Protein AF-0000000087408506 (afdb_homodimer)

Radius of gyration: 33.28 Å; Cα contacts (8 Å, |Δi|>4): 2481; chains: 2; bounding box: 76×98×72 Å

Organism: NCBI:txid2598455

Foldseek 3Di:
DDPVQPDQWDAQVCLQVAAEEEAAQALLLLLLLLCCCVRHVYFQQRYEYEAQAQDGHAQQDWDDAQQAFTDHFDFAWDFDQLPLVLVSQQVFAAPVDNVHTLNRQQVVVCVVQFAFFLAAEFAFAQRGDDLQAQADDPQQVVLLVVLLPDDLQVQFQPFQLNRGDPVNCVTSNNLLVCFVQVDDRQFGSSQVSLCCQQCLLCLLRSSQPGRITHGQARCCNSPVVRSVVVSVVRNHHYHYSKHFQEWDWDDDPQFIETAWTAMDGPDGDIDGHDLLYAYEYAADGQQFPKFKAKQPFFTDRDLDCGRRNNHLVNVCVVPVLQAASCLQNVCLLQAKWKKKKWKFFACVVVVVVCVSRVDHFQHRAWHFHSNWPQRKIKHGHDPPNDPNDDPRMGMIMMIGSQQQQATPPHRGRNNGDHQNSVVCSVCRNSVNNVCSVVRVVGTSMMMMMIGRRNRSLRRRRHPSNAHAQDHPRYQRYGYFAQRHDDPSDHGPHSSRRSQSSVQRSCVNSVRVGHRDHRDRCVVPLVSVLSSVCRNDPPVCNVVVVCVVCVVVVD/DDPVQPDQWDAQVCLQVAAEEEAAQALLLLLLLLCCCVRHVYFQQRYEYEHQAQDGHAQQDWDDAQQAFTDHFDFAWDFDQLPLVLVSQQVFAWPVDNVHTLNRQQVVVCVVQFAFFLAAEFAFAQRGDDLQAQADDPQQVVLLVVLLPDDLQVQFQPFQLNRGDPVNCVTSNNLLVCFVQVDDRQFGSSQVSLCCQQCLLCLLRSSGPGRITHGQARCCNSPVVRSVVVSVVSNHHYHYSKHFQEWDWDDDPQFIETAWTAMDGPDGDIDGHDLLYAYEYAADGQFFPKFKAKQPFFTDRDLDCGRRNNHLVNVCVVPVLQAASCLQNVCLLQAKWKKKKWKFFACVVVVVVCVSRVDDQQHRAKHFHSNWPQRKIKHGHDPPNDPNADPRMGMIMMIGSQQQQATPPHRGRNNGDHQNSVVCSVCRNSVNNVCSVVRVVGTSMMMMMIGRRNRSLRRRRHPSNAHAQDHPRYQRYGYFAQRHDDPSDHGPHSSRRSQSSVQRSCVNSVRVGHGDHRDRCVVPLVSVLSSVCRNDPPVCNVVVVCVVCVVVVD

Sequence (1108 aa):
MLNYKRTTLRKVPDIKKRNAYMVGGGIASLAAAVFLIRDAKMPGENIYIFEKTPVNGGCLDGSGDPENGYLLRGGRMFEEHYEATWDLLGSIPSLDDSDKTILDEVVEFNEEYVGSSKCRLVGTPGKKVDFTKYGLTIRHLNELNELLLTPEDQLGGITIEQWFSPSFFKTNFWYFWATMFAFQPWHSVMEMRRYMLRFMHLVPGMNKIEGVLRTPYNQYDSMILPIQKWLQDRGVNFIMGTKVVDVEIEEIDGKKYVTKLHTTGQKEGIIEVKPKDLVFITIGSMVENSTYGDFEHPPVLNRGEGDIWRLWRNLVKKDPSLGNPDVFASEIDKTKWESFTITFRGEEFLKMLEEFTGNKTGTGGLVTFKDSSWLMSIVAFRQPHFRNQPDDVTVIWGYGLFVDKKGDYIKKPMSQCTGKEIFLELLYHLGWLDKKDELLGTVINVRTAMMPYITSQFMPRHPGDRPPVIPENYGNLALLGQFVEVPGECVFTVEYSVKSAMMGVYGLLDLSREPPEAYKPYKRIDVLIKAVETLVDDEEKGMLKRSLNLFLFGMLNYKRTTLRKVPDIKKRNAYMVGGGIASLAAAVFLIRDAKMPGENIYIFEKTPVNGGCLDGSGDPENGYLLRGGRMFEEHYEATWDLLGSIPSLDDSDKTILDEVVEFNEEYVGSSKCRLVGTPGKKVDFTKYGLTIRHLNELNELLLTPEDQLGGITIEQWFSPSFFKTNFWYFWATMFAFQPWHSVMEMRRYMLRFMHLVPGMNKIEGVLRTPYNQYDSMILPIQKWLQDRGVNFIMGTKVVDVEIEEIDGKKYVTKLHTTGQKEGIIEVKPKDLVFITIGSMVENSTYGDFEHPPVLNRGEGDIWRLWRNLVKKDPSLGNPDVFASEIDKTKWESFTITFRGEEFLKMLEEFTGNKTGTGGLVTFKDSSWLMSIVAFRQPHFRNQPDDVTVIWGYGLFVDKKGDYIKKPMSQCTGKEIFLELLYHLGWLDKKDELLGTVINVRTAMMPYITSQFMPRHPGDRPPVIPENYGNLALLGQFVEVPGECVFTVEYSVKSAMMGVYGLLDLSREPPEAYKPYKRIDVLIKAVETLVDDEEKGMLKRSLNLFLFG

Secondary structure (DSSP, 8-state):
--GGG-PPPPP-TTGGG--EEEE--BHHHHHHHHHHHHTT---GGGEEEEESSSS-BTT---EEETTTEEE-S----B-TT-HHHHHHHTTSB-SS-TTSBHHHHHHHHHHHS----S--EEETTTEE---S-----HHHHHHHHHHHHS-GGG-TT-BHHHHS-GGGGGSHHHHHHHHHH---TTSBHHHHHHHHHHTGGGGGGGGGTTT-B--SS-HIIIIIHHHHHHHHTTT-EEEETEEEEEEEEEEETTEEEEEEEEEEESS-EEEE--TTSEEEEE---TTTT-EEE-SS-PPP---S--HHHHHHHHHHHH-GGG--THHHHS-HHHH-EEEEEEEEESSHHHHHHHHHH---TTTS--EEETT-TT-EEEE-PPSP-STT--TTEEEEEEEES-TTSBPSSS-SBGGG--HHHHHHHHHHHHT-GGGHHHHHHHEEEEEEEEETTTTGGGS---TTSSPBSS-TTBSSEEEESTTSB-TT--TTSHHHHHHHHHHHHHHHHT-S-PPPPPP-GGGBHHHHHHHHHHHS-HHHHHHHHHHHHHHHH-/--GGG-PPPPP-TTGGG--EEEES-BHHHHHHHHHHHHTT---GGGEEEEESSSS-BTT---EEETTTEEE-S----B-TT-HHHHHHHTTSB-SS-TTSBHHHHHHHHHHHS----S--EEETTTEE---S-----HHHHHHHHHHHHS-GGG-TT-BHHHHS-GGGGGSHHHHHHHHHH---TTSBHHHHHHHHHHTGGGGGGGGGTTT-B--SS-HIIIIIHHHHHHHHTTT-EEEETEEEEEEEEEEETTEEEEEEEEEEESS-EEEE--TTSEEEEE---TTTT-EEE-SS-PPP---S--HHHHHHHHHHHH-GGG--THHHHS-HHHH-EEEEEEEEESSHHHHHHHHHH---TTTS--EEETT-TT-EEEE-PPSP-STT--TTEEEEEEEES-TTSBPSSS-SBGGG--HHHHHHHHHHHHT-GGGHHHHHHHEEEEEEEEETTTTGGGS---TTSSPBSS-TTBSSEEEESTTSB-TT--SSSHHHHHHHHHHHHHHHHT-S-PPPPPP-GGGBHHHHHHHHHHHS-HHHHHHHHHHHHHHHH-

pLDDT: mean 94.66, std 8.77, range [33.94, 98.94]

Structure (mmCIF, N/CA/C/O backbone):
data_AF-0000000087408506-model_v1
#
loop_
_entity.id
_entity.type
_entity.pdbx_description
1 polymer 'Oleate hydratase'
#
loop_
_atom_site.group_PDB
_atom_site.id
_atom_site.type_symbol
_atom_site.label_atom_id
_atom_site.label_alt_id
_atom_site.label_comp_id
_atom_site.label_asym_id
_atom_site.label_entity_id
_atom_site.label_seq_id
_atom_site.pdbx_PDB_ins_code
_atom_site.Cartn_x
_atom_site.Cartn_y
_atom_site.Cartn_z
_atom_site.occupancy
_atom_site.B_iso_or_equiv
_atom_site.auth_seq_id
_atom_site.auth_comp_id
_atom_site.auth_asym_id
_atom_site.auth_atom_id
_atom_site.pdbx_PDB_model_num
ATOM 1 N N . MET A 1 1 ? -1.875 1.955 -0.882 1 79.44 1 MET A N 1
ATOM 2 C CA . MET A 1 1 ? -2.928 1.3 -1.654 1 79.44 1 MET A CA 1
ATOM 3 C C . MET A 1 1 ? -2.387 0.07 -2.377 1 79.44 1 MET A C 1
ATOM 5 O O . MET A 1 1 ? -1.296 0.11 -2.947 1 79.44 1 MET A O 1
ATOM 9 N N . LEU A 1 2 ? -3.201 -0.924 -2.314 1 89.38 2 LEU A N 1
ATOM 10 C CA . LEU A 1 2 ? -2.83 -2.15 -3.014 1 89.38 2 LEU A CA 1
ATOM 11 C C . LEU A 1 2 ? -2.812 -1.931 -4.523 1 89.38 2 LEU A C 1
ATOM 13 O O . LEU A 1 2 ? -3.688 -1.254 -5.066 1 89.38 2 LEU A O 1
ATOM 17 N N . ASN A 1 3 ? -1.811 -2.492 -5.145 1 93.19 3 ASN A N 1
ATOM 18 C CA . ASN A 1 3 ? -1.765 -2.406 -6.602 1 93.19 3 ASN A CA 1
ATOM 19 C C . ASN A 1 3 ? -2.984 -3.062 -7.238 1 93.19 3 ASN A C 1
ATOM 21 O O . ASN A 1 3 ? -3.459 -2.617 -8.289 1 93.19 3 ASN A O 1
ATOM 25 N N . TYR A 1 4 ? -3.555 -4.066 -6.574 1 95.94 4 TYR A N 1
ATOM 26 C CA . TYR A 1 4 ? -4.734 -4.758 -7.086 1 95.94 4 TYR A CA 1
ATOM 27 C C . TYR A 1 4 ? -5.918 -3.807 -7.195 1 95.94 4 TYR A C 1
ATOM 29 O O . TYR A 1 4 ? -6.82 -4.02 -8.008 1 95.94 4 TYR A O 1
ATOM 37 N N . LYS A 1 5 ? -5.906 -2.752 -6.438 1 92.56 5 LYS A N 1
ATOM 38 C CA . LYS A 1 5 ? -7.016 -1.8 -6.402 1 92.56 5 LYS A CA 1
ATOM 39 C C . LYS A 1 5 ? -6.773 -0.644 -7.371 1 92.56 5 LYS A C 1
ATOM 41 O O . LYS A 1 5 ? -7.609 0.253 -7.496 1 92.56 5 LYS A O 1
ATOM 46 N N . ARG A 1 6 ? -5.668 -0.645 -8.039 1 91.56 6 ARG A N 1
ATOM 47 C CA . ARG A 1 6 ? -5.328 0.457 -8.938 1 91.56 6 ARG A CA 1
ATOM 48 C C . ARG A 1 6 ? -5.816 0.181 -10.352 1 91.56 6 ARG A C 1
ATOM 50 O O . ARG A 1 6 ? -5.043 0.272 -11.312 1 91.56 6 ARG A O 1
ATOM 57 N N . THR A 1 7 ? -7.086 -0.106 -10.516 1 93.81 7 THR A N 1
ATOM 58 C CA . THR A 1 7 ? -7.727 -0.333 -11.805 1 93.81 7 THR A CA 1
ATOM 59 C C . THR A 1 7 ? -7.984 0.99 -12.523 1 93.81 7 THR A C 1
ATOM 61 O O . THR A 1 7 ? -7.914 2.057 -11.914 1 93.81 7 THR A O 1
ATOM 64 N N . THR A 1 8 ? -8.164 0.909 -13.773 1 92.62 8 THR A N 1
ATOM 65 C CA . THR A 1 8 ? -8.523 2.084 -14.562 1 92.62 8 THR A CA 1
ATOM 66 C C . THR A 1 8 ? -9.836 2.684 -14.078 1 92.62 8 THR A C 1
ATOM 68 O O . THR A 1 8 ? -10.805 1.959 -13.836 1 92.62 8 THR A O 1
ATOM 71 N N . LEU A 1 9 ? -9.805 3.967 -13.859 1 92.69 9 LEU A N 1
ATOM 72 C CA . LEU A 1 9 ? -10.992 4.652 -13.367 1 92.69 9 LEU A CA 1
ATOM 73 C C . LEU A 1 9 ? -12.07 4.703 -14.445 1 92.69 9 LEU A C 1
ATOM 75 O O . LEU A 1 9 ? -11.766 4.867 -15.633 1 92.69 9 LEU A O 1
ATOM 79 N N . ARG A 1 10 ? -13.258 4.582 -14.039 1 92.38 10 ARG A N 1
ATOM 80 C CA . ARG A 1 10 ? -14.398 4.645 -14.953 1 92.38 10 ARG A CA 1
ATOM 81 C C . ARG A 1 10 ? -14.453 5.992 -15.664 1 92.38 10 ARG A C 1
ATOM 83 O O . ARG A 1 10 ? -14.25 7.035 -15.039 1 92.38 10 ARG A O 1
ATOM 90 N N . LYS A 1 11 ? -14.742 5.934 -16.984 1 92.06 11 LYS A N 1
ATOM 91 C CA . LYS A 1 11 ? -14.961 7.168 -17.719 1 92.06 11 LYS A CA 1
ATOM 92 C C . LYS A 1 11 ? -16.344 7.746 -17.438 1 92.06 11 LYS A C 1
ATOM 94 O O . LYS A 1 11 ? -17.328 7.008 -17.406 1 92.06 11 LYS A O 1
ATOM 99 N N . VAL A 1 12 ? -16.328 9.039 -17.172 1 94.44 12 VAL A N 1
ATOM 100 C CA . VAL A 1 12 ? -17.594 9.734 -17 1 94.44 12 VAL A CA 1
ATOM 101 C C . VAL A 1 12 ? -18.031 10.367 -18.328 1 94.44 12 VAL A C 1
ATOM 103 O O . VAL A 1 12 ? -17.484 11.391 -18.75 1 94.44 12 VAL A O 1
ATOM 106 N N . PRO A 1 13 ? -18.938 9.734 -19.078 1 92 13 PRO A N 1
ATOM 107 C CA . PRO A 1 13 ? -19.25 10.117 -20.453 1 92 13 PRO A CA 1
ATOM 108 C C . PRO A 1 13 ? -19.578 11.602 -20.594 1 92 13 PRO A C 1
ATOM 110 O O . PRO A 1 13 ? -19.203 12.227 -21.594 1 92 13 PRO A O 1
ATOM 113 N N . ASP A 1 14 ? -20.297 12.266 -19.75 1 95.25 14 ASP A N 1
ATOM 114 C CA . ASP A 1 14 ? -20.719 13.648 -19.938 1 95.25 14 ASP A CA 1
ATOM 115 C C . ASP A 1 14 ? -19.875 14.602 -19.078 1 95.25 14 ASP A C 1
ATOM 117 O O . ASP A 1 14 ? -20.344 15.68 -18.719 1 95.25 14 ASP A O 1
ATOM 121 N N . ILE A 1 15 ? -18.625 14.211 -18.812 1 97.56 15 ILE A N 1
ATOM 122 C CA . ILE A 1 15 ? -17.781 14.977 -17.906 1 97.56 15 ILE A CA 1
ATOM 123 C C . ILE A 1 15 ? -17.438 16.328 -18.531 1 97.56 15 ILE A C 1
ATOM 125 O O . ILE A 1 15 ? -17.312 17.328 -17.828 1 97.56 15 ILE A O 1
ATOM 129 N N . LYS A 1 16 ? -17.328 16.359 -19.828 1 97.19 16 LYS A N 1
ATOM 130 C CA . LYS A 1 16 ? -16.922 17.578 -20.531 1 97.19 16 LYS A CA 1
ATOM 131 C C . LYS A 1 16 ? -18.031 18.609 -20.516 1 97.19 16 LYS A C 1
ATOM 133 O O . LYS A 1 16 ? -17.781 19.797 -20.781 1 97.19 16 LYS A O 1
ATOM 138 N N . LYS A 1 17 ? -19.219 18.172 -20.203 1 97.25 17 LYS A N 1
ATOM 139 C CA . LYS A 1 17 ? -20.375 19.078 -20.203 1 97.25 17 LYS A CA 1
ATOM 140 C C . LYS A 1 17 ? -20.703 19.547 -18.781 1 97.25 17 LYS A C 1
ATOM 142 O O . LYS A 1 17 ? -21.547 20.422 -18.594 1 97.25 17 LYS A O 1
ATOM 147 N N . ARG A 1 18 ? -20.016 19.031 -17.812 1 98 18 ARG A N 1
ATOM 148 C CA . ARG A 1 18 ? -20.266 19.375 -16.406 1 98 18 ARG A CA 1
ATOM 149 C C . ARG A 1 18 ? -19.344 20.484 -15.938 1 98 18 ARG A C 1
ATOM 151 O O . ARG A 1 18 ? -18.25 20.656 -16.469 1 98 18 ARG A O 1
ATOM 158 N N . ASN A 1 19 ? -19.844 21.266 -15.031 1 98.69 19 ASN A N 1
ATOM 159 C CA . ASN A 1 19 ? -19.016 22.234 -14.32 1 98.69 19 ASN A CA 1
ATOM 160 C C . ASN A 1 19 ? -18.828 21.828 -12.859 1 98.69 19 ASN A C 1
ATOM 162 O O . ASN A 1 19 ? -19.609 21.078 -12.305 1 98.69 19 ASN A O 1
ATOM 166 N N . ALA A 1 20 ? -17.734 22.25 -12.344 1 98.88 20 ALA A N 1
ATOM 167 C CA . ALA A 1 20 ? -17.469 22.062 -10.914 1 98.88 20 ALA A CA 1
ATOM 168 C C . ALA A 1 20 ? -17.219 23.406 -10.234 1 98.88 20 ALA A C 1
ATOM 170 O O . ALA A 1 20 ? -16.453 24.234 -10.742 1 98.88 20 ALA A O 1
ATOM 171 N N . TYR A 1 21 ? -17.938 23.672 -9.219 1 98.88 21 TYR A N 1
ATOM 172 C CA . TYR A 1 21 ? -17.812 24.891 -8.422 1 98.88 21 TYR A CA 1
ATOM 173 C C . TYR A 1 21 ? -17.281 24.578 -7.027 1 98.88 21 TYR A C 1
ATOM 175 O O . TYR A 1 21 ? -17.875 23.797 -6.289 1 98.88 21 TYR A O 1
ATOM 183 N N . MET A 1 22 ? -16.188 25.203 -6.66 1 98.69 22 MET A N 1
ATOM 184 C CA . MET A 1 22 ? -15.562 24.953 -5.367 1 98.69 22 MET A CA 1
ATOM 185 C C . MET A 1 22 ? -15.57 26.203 -4.508 1 98.69 22 MET A C 1
ATOM 187 O O . MET A 1 22 ? -15.094 27.266 -4.938 1 98.69 22 MET A O 1
ATOM 191 N N . VAL A 1 23 ? -16.062 26.047 -3.346 1 98.38 23 VAL A N 1
ATOM 192 C CA . VAL A 1 23 ? -16.109 27.156 -2.398 1 98.38 23 VAL A CA 1
ATOM 193 C C . VAL A 1 23 ? -14.945 27.078 -1.424 1 98.38 23 VAL A C 1
ATOM 195 O O . VAL A 1 23 ? -14.883 26.156 -0.594 1 98.38 23 VAL A O 1
ATOM 198 N N . GLY A 1 24 ? -14.07 28.062 -1.426 1 97.38 24 GLY A N 1
ATOM 199 C CA . GLY A 1 24 ? -12.828 28.047 -0.677 1 97.38 24 GLY A CA 1
ATOM 200 C C . GLY A 1 24 ? -11.633 27.625 -1.511 1 97.38 24 GLY A C 1
ATOM 201 O O . GLY A 1 24 ? -11.711 26.641 -2.254 1 97.38 24 GLY A O 1
ATOM 202 N N . GLY A 1 25 ? -10.602 28.359 -1.438 1 97.25 25 GLY A N 1
ATOM 203 C CA . GLY A 1 25 ? -9.414 28.062 -2.227 1 97.25 25 GLY A CA 1
ATOM 204 C C . GLY A 1 25 ? -8.328 27.359 -1.436 1 97.25 25 GLY A C 1
ATOM 205 O O . GLY A 1 25 ? -7.141 27.531 -1.705 1 97.25 25 GLY A O 1
ATOM 206 N N . GLY A 1 26 ? -8.688 26.578 -0.394 1 97.31 26 GLY A N 1
ATOM 207 C CA . GLY A 1 26 ? -7.73 25.828 0.4 1 97.31 26 GLY A CA 1
ATOM 208 C C . GLY A 1 26 ? -7.273 24.547 -0.272 1 97.31 26 GLY A C 1
ATOM 209 O O . GLY A 1 26 ? -7.664 24.266 -1.407 1 97.31 26 GLY A O 1
ATOM 210 N N . ILE A 1 27 ? -6.496 23.75 0.41 1 98.12 27 ILE A N 1
ATOM 211 C CA . ILE A 1 27 ? -5.848 22.578 -0.154 1 98.12 27 ILE A CA 1
ATOM 212 C C . ILE A 1 27 ? -6.902 21.531 -0.533 1 98.12 27 ILE A C 1
ATOM 214 O O . ILE A 1 27 ? -6.738 20.797 -1.508 1 98.12 27 ILE A O 1
ATOM 218 N N . ALA A 1 28 ? -8.008 21.484 0.188 1 98.5 28 ALA A N 1
ATOM 219 C CA . ALA A 1 28 ? -9.062 20.531 -0.138 1 98.5 28 ALA A CA 1
ATOM 220 C C . ALA A 1 28 ? -9.625 20.797 -1.53 1 98.5 28 ALA A C 1
ATOM 222 O O . ALA A 1 28 ? -9.75 19.875 -2.342 1 98.5 28 ALA A O 1
ATOM 223 N N . SER A 1 29 ? -9.953 22.031 -1.813 1 98.69 29 SER A N 1
ATOM 224 C CA . SER A 1 29 ? -10.492 22.406 -3.117 1 98.69 29 SER A CA 1
ATOM 225 C C . SER A 1 29 ? -9.453 22.219 -4.219 1 98.69 29 SER A C 1
ATOM 227 O O . SER A 1 29 ? -9.773 21.734 -5.305 1 98.69 29 SER A O 1
ATOM 229 N N . LEU A 1 30 ? -8.266 22.656 -3.906 1 98.81 30 LEU A N 1
ATOM 230 C CA . LEU A 1 30 ? -7.203 22.5 -4.898 1 98.81 30 LEU A CA 1
ATOM 231 C C . LEU A 1 30 ? -7 21.031 -5.242 1 98.81 30 LEU A C 1
ATOM 233 O O . LEU A 1 30 ? -6.84 20.672 -6.414 1 98.81 30 LEU A O 1
ATOM 237 N N . ALA A 1 31 ? -6.973 20.219 -4.234 1 98.88 31 ALA A N 1
ATOM 238 C CA . ALA A 1 31 ? -6.84 18.781 -4.449 1 98.88 31 ALA A CA 1
ATOM 239 C C . ALA A 1 31 ? -8.008 18.25 -5.27 1 98.88 31 ALA A C 1
ATOM 241 O O . ALA A 1 31 ? -7.809 17.453 -6.199 1 98.88 31 ALA A O 1
ATOM 242 N N . ALA A 1 32 ? -9.219 18.641 -4.918 1 98.88 32 ALA A N 1
ATOM 243 C CA . ALA A 1 32 ? -10.398 18.188 -5.66 1 98.88 32 ALA A CA 1
ATOM 244 C C . ALA A 1 32 ? -10.281 18.547 -7.141 1 98.88 32 ALA A C 1
ATOM 246 O O . ALA A 1 32 ? -10.609 17.734 -8.008 1 98.88 32 ALA A O 1
ATOM 247 N N . ALA A 1 33 ? -9.844 19.75 -7.402 1 98.94 33 ALA A N 1
ATOM 248 C CA . ALA A 1 33 ? -9.656 20.188 -8.789 1 98.94 33 ALA A CA 1
ATOM 249 C C . ALA A 1 33 ? -8.656 19.297 -9.516 1 98.94 33 ALA A C 1
ATOM 251 O O . ALA A 1 33 ? -8.883 18.906 -10.664 1 98.94 33 ALA A O 1
ATOM 252 N N . VAL A 1 34 ? -7.574 19 -8.828 1 98.88 34 VAL A N 1
ATOM 253 C CA . VAL A 1 34 ? -6.566 18.125 -9.422 1 98.88 34 VAL A CA 1
ATOM 254 C C . VAL A 1 34 ? -7.18 16.766 -9.727 1 98.88 34 VAL A C 1
ATOM 256 O O . VAL A 1 34 ? -6.988 16.219 -10.82 1 98.88 34 VAL A O 1
ATOM 259 N N . PHE A 1 35 ? -7.918 16.172 -8.812 1 98.75 35 PHE A N 1
ATOM 260 C CA . PHE A 1 35 ? -8.508 14.852 -9 1 98.75 35 PHE A CA 1
ATOM 261 C C . PHE A 1 35 ? -9.539 14.875 -10.125 1 98.75 35 PHE A C 1
ATOM 263 O O . PHE A 1 35 ? -9.688 13.898 -10.859 1 98.75 35 PHE A O 1
ATOM 270 N N . LEU A 1 36 ? -10.312 15.961 -10.242 1 98.81 36 LEU A N 1
ATOM 271 C CA . LEU A 1 36 ? -11.289 16.094 -11.312 1 98.81 36 LEU A CA 1
ATOM 272 C C . LEU A 1 36 ? -10.609 16.062 -12.68 1 98.81 36 LEU A C 1
ATOM 274 O O . LEU A 1 36 ? -11.102 15.422 -13.609 1 98.81 36 LEU A O 1
ATOM 278 N N . ILE A 1 37 ? -9.523 16.781 -12.781 1 98.75 37 ILE A N 1
ATOM 279 C CA . ILE A 1 37 ? -8.805 16.859 -14.047 1 98.75 37 ILE A CA 1
ATOM 280 C C . ILE A 1 37 ? -8.055 15.547 -14.297 1 98.75 37 ILE A C 1
ATOM 282 O O . ILE A 1 37 ? -8.211 14.938 -15.352 1 98.75 37 ILE A O 1
ATOM 286 N N . ARG A 1 38 ? -7.266 15.094 -13.305 1 97.75 38 ARG A N 1
ATOM 287 C CA . ARG A 1 38 ? -6.359 13.953 -13.445 1 97.75 38 ARG A CA 1
ATOM 288 C C . ARG A 1 38 ? -7.141 12.648 -13.57 1 97.75 38 ARG A C 1
ATOM 290 O O . ARG A 1 38 ? -6.801 11.789 -14.391 1 97.75 38 ARG A O 1
ATOM 297 N N . ASP A 1 39 ? -8.125 12.5 -12.742 1 97 39 ASP A N 1
ATOM 298 C CA . ASP A 1 39 ? -8.781 11.203 -12.602 1 97 39 ASP A CA 1
ATOM 299 C C . ASP A 1 39 ? -10.094 11.164 -13.383 1 97 39 ASP A C 1
ATOM 301 O O . ASP A 1 39 ? -10.406 10.164 -14.031 1 97 39 ASP A O 1
ATOM 305 N N . ALA A 1 40 ? -10.875 12.203 -13.375 1 97.75 40 ALA A N 1
ATOM 306 C CA . ALA A 1 40 ? -12.18 12.211 -14.031 1 97.75 40 ALA A CA 1
ATOM 307 C C . ALA A 1 40 ? -12.078 12.812 -15.43 1 97.75 40 ALA A C 1
ATOM 309 O O . ALA A 1 40 ? -13.039 12.766 -16.203 1 97.75 40 ALA A O 1
ATOM 310 N N . LYS A 1 41 ? -10.945 13.453 -15.766 1 97.38 41 LYS A N 1
ATOM 311 C CA . LYS A 1 41 ? -10.672 14.023 -17.078 1 97.38 41 LYS A CA 1
ATOM 312 C C . LYS A 1 41 ? -11.594 15.203 -17.375 1 97.38 41 LYS A C 1
ATOM 314 O O . LYS A 1 41 ? -12.008 15.414 -18.516 1 97.38 41 LYS A O 1
ATOM 319 N N . MET A 1 42 ? -11.945 15.883 -16.312 1 98.56 42 MET A N 1
ATOM 320 C CA . MET A 1 42 ? -12.695 17.109 -16.516 1 98.56 42 MET A CA 1
ATOM 321 C C . MET A 1 42 ? -11.805 18.219 -17.078 1 98.56 42 MET A C 1
ATOM 323 O O . MET A 1 42 ? -10.68 18.406 -16.625 1 98.56 42 MET A O 1
ATOM 327 N N . PRO A 1 43 ? -12.305 18.938 -18.078 1 98.44 43 PRO A N 1
ATOM 328 C CA . PRO A 1 43 ? -11.508 20.078 -18.547 1 98.44 43 PRO A CA 1
ATOM 329 C C . PRO A 1 43 ? -11.312 21.125 -17.469 1 98.44 43 PRO A C 1
ATOM 331 O O . PRO A 1 43 ? -12.266 21.484 -16.75 1 98.44 43 PRO A O 1
ATOM 334 N N . GLY A 1 44 ? -10.086 21.625 -17.297 1 98.69 44 GLY A N 1
ATOM 335 C CA . GLY A 1 44 ? -9.781 22.625 -16.281 1 98.69 44 GLY A CA 1
ATOM 336 C C . GLY A 1 44 ? -10.648 23.875 -16.391 1 98.69 44 GLY A C 1
ATOM 337 O O . GLY A 1 44 ? -11.008 24.469 -15.383 1 98.69 44 GLY A O 1
ATOM 338 N N . GLU A 1 45 ? -11.055 24.203 -17.609 1 98.62 45 GLU A N 1
ATOM 339 C CA . GLU A 1 45 ? -11.836 25.406 -17.859 1 98.62 45 GLU A CA 1
ATOM 340 C C . GLU A 1 45 ? -13.234 25.297 -17.266 1 98.62 45 GLU A C 1
ATOM 342 O O . GLU A 1 45 ? -13.922 26.312 -17.094 1 98.62 45 GLU A O 1
ATOM 347 N N . ASN A 1 46 ? -13.625 24.047 -16.969 1 98.81 46 ASN A N 1
ATOM 348 C CA . ASN A 1 46 ? -14.945 23.812 -16.406 1 98.81 46 ASN A CA 1
ATOM 349 C C . ASN A 1 46 ? -14.922 23.906 -14.883 1 98.81 46 ASN A C 1
ATOM 351 O O . ASN A 1 46 ? -15.953 23.719 -14.227 1 98.81 46 ASN A O 1
ATOM 355 N N . ILE A 1 47 ? -13.805 24.188 -14.297 1 98.94 47 ILE A N 1
ATOM 356 C CA . ILE A 1 47 ? -13.648 24.188 -12.852 1 98.94 47 ILE A CA 1
ATOM 357 C C . ILE A 1 47 ? -13.508 25.625 -12.352 1 98.94 47 ILE A C 1
ATOM 359 O O . ILE A 1 47 ? -12.672 26.391 -12.859 1 98.94 47 ILE A O 1
ATOM 363 N N . TYR A 1 48 ? -14.305 26.016 -11.375 1 98.81 48 TYR A N 1
ATOM 364 C CA . TYR A 1 48 ? -14.312 27.344 -10.773 1 98.81 48 TYR A CA 1
ATOM 365 C C . TYR A 1 48 ? -14.039 27.266 -9.281 1 98.81 48 TYR A C 1
ATOM 367 O O . TYR A 1 48 ? -14.797 26.656 -8.531 1 98.81 48 TYR A O 1
ATOM 375 N N . ILE A 1 49 ? -12.992 27.906 -8.828 1 98.69 49 ILE A N 1
ATOM 376 C CA . ILE A 1 49 ? -12.648 27.953 -7.414 1 98.69 49 ILE A CA 1
ATOM 377 C C . ILE A 1 49 ? -12.836 29.375 -6.879 1 98.69 49 ILE A C 1
ATOM 379 O O . ILE A 1 49 ? -12.164 30.297 -7.324 1 98.69 49 ILE A O 1
ATOM 383 N N . PHE A 1 50 ? -13.734 29.5 -5.945 1 98.31 50 PHE A N 1
ATOM 384 C CA . PHE A 1 50 ? -14.023 30.797 -5.336 1 98.31 50 PHE A CA 1
ATOM 385 C C . PHE A 1 50 ? -13.219 30.984 -4.051 1 98.31 50 PHE A C 1
ATOM 387 O O . PHE A 1 50 ? -13.242 30.109 -3.172 1 98.31 50 PHE A O 1
ATOM 394 N N . GLU A 1 51 ? -12.508 32.031 -3.922 1 97 51 GLU A N 1
ATOM 395 C CA . GLU A 1 51 ? -11.719 32.375 -2.744 1 97 51 GLU A CA 1
ATOM 396 C C . GLU A 1 51 ? -11.906 33.844 -2.355 1 97 51 GLU A C 1
ATOM 398 O O . GLU A 1 51 ? -11.773 34.719 -3.195 1 97 51 GLU A O 1
ATOM 403 N N . LYS A 1 52 ? -12.234 34.031 -1.134 1 94.75 52 LYS A N 1
ATOM 404 C CA . LYS A 1 52 ? -12.531 35.406 -0.679 1 94.75 52 LYS A CA 1
ATOM 405 C C . LYS A 1 52 ? -11.25 36.219 -0.55 1 94.75 52 LYS A C 1
ATOM 407 O O . LYS A 1 52 ? -11.281 37.438 -0.709 1 94.75 52 LYS A O 1
ATOM 412 N N . THR A 1 53 ? -10.141 35.594 -0.251 1 92.56 53 THR A N 1
ATOM 413 C CA . THR A 1 53 ? -8.867 36.281 -0.084 1 92.56 53 THR A CA 1
ATOM 414 C C . THR A 1 53 ? -8.109 36.375 -1.408 1 92.56 53 THR A C 1
ATOM 416 O O . THR A 1 53 ? -8.484 35.719 -2.381 1 92.56 53 THR A O 1
ATOM 419 N N . PRO A 1 54 ? -7.109 37.125 -1.441 1 91.62 54 PRO A N 1
ATOM 420 C CA . PRO A 1 54 ? -6.348 37.25 -2.686 1 91.62 54 PRO A CA 1
ATOM 421 C C . PRO A 1 54 ? -5.332 36.125 -2.865 1 91.62 54 PRO A C 1
ATOM 423 O O . PRO A 1 54 ? -4.66 36.062 -3.896 1 91.62 54 PRO A O 1
ATOM 426 N N . VAL A 1 55 ? -5.223 35.281 -1.912 1 92.06 55 VAL A N 1
ATOM 427 C CA . VAL A 1 55 ? -4.227 34.219 -1.972 1 92.06 55 VAL A CA 1
ATOM 428 C C . VAL A 1 55 ? -4.895 32.844 -1.718 1 92.06 55 VAL A C 1
ATOM 430 O O . VAL A 1 55 ? -5.711 32.719 -0.8 1 92.06 55 VAL A O 1
ATOM 433 N N . ASN A 1 56 ? -4.59 31.922 -2.586 1 91.88 56 ASN A N 1
ATOM 434 C CA . ASN A 1 56 ? -5.078 30.562 -2.365 1 91.88 56 ASN A CA 1
ATOM 435 C C . ASN A 1 56 ? -4.254 29.828 -1.301 1 91.88 56 ASN A C 1
ATOM 437 O O . ASN A 1 56 ? -3.186 30.312 -0.909 1 91.88 56 ASN A O 1
ATOM 441 N N . GLY A 1 57 ? -4.824 28.672 -0.861 1 92.12 57 GLY A N 1
ATOM 442 C CA . GLY A 1 57 ? -4.047 27.812 0.011 1 92.12 57 GLY A CA 1
ATOM 443 C C . GLY A 1 57 ? -4.672 27.625 1.382 1 92.12 57 GLY A C 1
ATOM 444 O O . GLY A 1 57 ? -4.336 26.688 2.104 1 92.12 57 GLY A O 1
ATOM 445 N N . GLY A 1 58 ? -5.586 28.562 1.68 1 91.31 58 GLY A N 1
ATOM 446 C CA . GLY A 1 58 ? -6.195 28.453 2.996 1 91.31 58 GLY A CA 1
ATOM 447 C C . GLY A 1 58 ? -5.199 28.594 4.129 1 91.31 58 GLY A C 1
ATOM 448 O O . GLY A 1 58 ? -4.477 29.594 4.199 1 91.31 58 GLY A O 1
ATOM 449 N N . CYS A 1 59 ? -5.031 27.484 4.879 1 91.5 59 CYS A N 1
ATOM 450 C CA . CYS A 1 59 ? -4.152 27.516 6.043 1 91.5 59 CYS A CA 1
ATOM 451 C C . CYS A 1 59 ? -2.693 27.359 5.633 1 91.5 59 CYS A C 1
ATOM 453 O O . CYS A 1 59 ? -1.791 27.578 6.441 1 91.5 59 CYS A O 1
ATOM 455 N N . LEU A 1 60 ? -2.422 27.016 4.434 1 93.69 60 LEU A N 1
ATOM 456 C CA . LEU A 1 60 ? -1.064 26.859 3.924 1 93.69 60 LEU A CA 1
ATOM 457 C C . LEU A 1 60 ? -0.598 28.109 3.201 1 93.69 60 LEU A C 1
ATOM 459 O O . LEU A 1 60 ? -0.391 28.094 1.985 1 93.69 60 LEU A O 1
ATOM 463 N N . ASP A 1 61 ? -0.258 29.25 3.953 1 87.69 61 ASP A N 1
ATOM 464 C CA . ASP A 1 61 ? -0.152 30.578 3.342 1 87.69 61 ASP A CA 1
ATOM 465 C C . ASP A 1 61 ? 1.062 31.328 3.875 1 87.69 61 ASP A C 1
ATOM 467 O O . ASP A 1 61 ? 0.985 32.531 4.137 1 87.69 61 ASP A O 1
ATOM 471 N N . GLY A 1 62 ? 2.119 30.562 4.121 1 92.12 62 GLY A N 1
ATOM 472 C CA . GLY A 1 62 ? 3.33 31.297 4.453 1 92.12 62 GLY A CA 1
ATOM 473 C C . GLY A 1 62 ? 3.557 32.5 3.566 1 92.12 62 GLY A C 1
ATOM 474 O O . GLY A 1 62 ? 3.312 32.438 2.359 1 92.12 62 GLY A O 1
ATOM 475 N N . SER A 1 63 ? 3.873 33.625 4.234 1 95 63 SER A N 1
ATOM 476 C CA . SER A 1 63 ? 3.984 34.875 3.48 1 95 63 SER A CA 1
ATOM 477 C C . SER A 1 63 ? 5.008 35.812 4.109 1 95 63 SER A C 1
ATOM 479 O O . SER A 1 63 ? 5.598 35.5 5.145 1 95 63 SER A O 1
ATOM 481 N N . GLY A 1 64 ? 5.191 36.906 3.445 1 96.44 64 GLY A N 1
ATOM 482 C CA . GLY A 1 64 ? 6.078 37.938 3.965 1 96.44 64 GLY A CA 1
ATOM 483 C C . GLY A 1 64 ? 7.297 38.188 3.094 1 96.44 64 GLY A C 1
ATOM 484 O O . GLY A 1 64 ? 7.371 37.688 1.97 1 96.44 64 GLY A O 1
ATOM 485 N N . ASP A 1 65 ? 8.148 39.031 3.611 1 97.19 65 ASP A N 1
ATOM 486 C CA . ASP A 1 65 ? 9.359 39.438 2.91 1 97.19 65 ASP A CA 1
ATOM 487 C C . ASP A 1 65 ? 10.461 39.812 3.898 1 97.19 65 ASP A C 1
ATOM 489 O O . ASP A 1 65 ? 10.203 39.969 5.094 1 97.19 65 ASP A O 1
ATOM 493 N N . PRO A 1 66 ? 11.617 39.938 3.434 1 96.69 66 PRO A N 1
ATOM 494 C CA . PRO A 1 66 ? 12.742 40.156 4.34 1 96.69 66 PRO A CA 1
ATOM 495 C C . PRO A 1 66 ? 12.688 41.531 5.004 1 96.69 66 PRO A C 1
ATOM 497 O O . PRO A 1 66 ? 13.289 41.75 6.062 1 96.69 66 PRO A O 1
ATOM 500 N N . GLU A 1 67 ? 12 42.5 4.469 1 96.19 67 GLU A N 1
ATOM 501 C CA . GLU A 1 67 ? 11.969 43.875 4.98 1 96.19 67 GLU A CA 1
ATOM 502 C C . GLU A 1 67 ? 10.945 44.031 6.105 1 96.19 67 GLU A C 1
ATOM 504 O O . GLU A 1 67 ? 11.227 44.656 7.129 1 96.19 67 GLU A O 1
ATOM 509 N N . ASN A 1 68 ? 9.828 43.406 5.91 1 96.5 68 ASN A N 1
ATOM 510 C CA . ASN A 1 68 ? 8.719 43.594 6.844 1 96.5 68 ASN A CA 1
ATOM 511 C C . ASN A 1 68 ? 8.555 42.375 7.762 1 96.5 68 ASN A C 1
ATOM 513 O O . ASN A 1 68 ? 7.84 42.438 8.766 1 96.5 68 ASN A O 1
ATOM 517 N N . GLY A 1 69 ? 9.25 41.281 7.426 1 98.12 69 GLY A N 1
ATOM 518 C CA . GLY A 1 69 ? 9.164 40.062 8.227 1 98.12 69 GLY A CA 1
ATOM 519 C C . GLY A 1 69 ? 8.273 39 7.617 1 98.12 69 GLY A C 1
ATOM 520 O O . GLY A 1 69 ? 7.348 39.312 6.871 1 98.12 69 GLY A O 1
ATOM 521 N N . TYR A 1 70 ? 8.562 37.812 7.926 1 98.19 70 TYR A N 1
ATOM 522 C CA . TYR A 1 70 ? 7.809 36.656 7.434 1 98.19 70 TYR A CA 1
ATOM 523 C C . TYR A 1 70 ? 6.727 36.25 8.43 1 98.19 70 TYR A C 1
ATOM 525 O O . TYR A 1 70 ? 6.746 36.688 9.586 1 98.19 70 TYR A O 1
ATOM 533 N N . LEU A 1 71 ? 5.75 35.5 7.918 1 97.44 71 LEU A N 1
ATOM 534 C CA . LEU A 1 71 ? 4.629 35.094 8.75 1 97.44 71 LEU A CA 1
ATOM 535 C C . LEU A 1 71 ? 4.254 33.625 8.461 1 97.44 71 LEU A C 1
ATOM 537 O O . LEU A 1 71 ? 4.051 33.25 7.305 1 97.44 71 LEU A O 1
ATOM 541 N N . LEU A 1 72 ? 4.277 32.875 9.453 1 96.06 72 LEU A N 1
ATOM 542 C CA . LEU A 1 72 ? 3.75 31.516 9.461 1 96.06 72 LEU A CA 1
ATOM 543 C C . LEU A 1 72 ? 2.643 31.375 10.5 1 96.06 72 LEU A C 1
ATOM 545 O O . LEU A 1 72 ? 2.787 31.828 11.641 1 96.06 72 LEU A O 1
ATOM 549 N N . ARG A 1 73 ? 1.562 30.766 10.172 1 94.69 73 ARG A N 1
ATOM 550 C CA . ARG A 1 73 ? 0.491 30.562 11.141 1 94.69 73 ARG A CA 1
ATOM 551 C C . ARG A 1 73 ? 0.564 29.156 11.75 1 94.69 73 ARG A C 1
ATOM 553 O O . ARG A 1 73 ? -0.163 28.859 12.695 1 94.69 73 ARG A O 1
ATOM 560 N N . GLY A 1 74 ? 1.438 28.391 11.156 1 90.31 74 GLY A N 1
ATOM 561 C CA . GLY A 1 74 ? 1.6 27.062 11.711 1 90.31 74 GLY A CA 1
ATOM 562 C C . GLY A 1 74 ? 2.752 26.281 11.094 1 90.31 74 GLY A C 1
ATOM 563 O O . GLY A 1 74 ? 3.229 26.625 10.016 1 90.31 74 GLY A O 1
ATOM 564 N N . GLY A 1 75 ? 3.258 25.312 11.852 1 86.81 75 GLY A N 1
ATOM 565 C CA . GLY A 1 75 ? 4.199 24.312 11.359 1 86.81 75 GLY A CA 1
ATOM 566 C C . GLY A 1 75 ? 3.551 22.984 11.047 1 86.81 75 GLY A C 1
ATOM 567 O O . GLY A 1 75 ? 2.973 22.344 11.93 1 86.81 75 GLY A O 1
ATOM 568 N N . ARG A 1 76 ? 3.541 22.656 9.75 1 90.19 76 ARG A N 1
ATOM 569 C CA . ARG A 1 76 ? 2.857 21.438 9.352 1 90.19 76 ARG A CA 1
ATOM 570 C C . ARG A 1 76 ? 3.805 20.234 9.391 1 90.19 76 ARG A C 1
ATOM 572 O O . ARG A 1 76 ? 4.977 20.359 9.031 1 90.19 76 ARG A O 1
ATOM 579 N N . MET A 1 77 ? 3.215 19.172 9.891 1 92.56 77 MET A N 1
ATOM 580 C CA . MET A 1 77 ? 3.938 17.906 9.984 1 92.56 77 MET A CA 1
ATOM 581 C C . MET A 1 77 ? 3.299 16.844 9.086 1 92.56 77 MET A C 1
ATOM 583 O O . MET A 1 77 ? 2.076 16.812 8.938 1 92.56 77 MET A O 1
ATOM 587 N N . PHE A 1 78 ? 4.141 16.094 8.484 1 96.88 78 PHE A N 1
ATOM 588 C CA . PHE A 1 78 ? 3.711 15 7.625 1 96.88 78 PHE A CA 1
ATOM 589 C C . PHE A 1 78 ? 4.32 13.68 8.086 1 96.88 78 PHE A C 1
ATOM 591 O O . PHE A 1 78 ? 5.207 13.664 8.945 1 96.88 78 PHE A O 1
ATOM 598 N N . GLU A 1 79 ? 3.795 12.633 7.578 1 96.75 79 GLU A N 1
ATOM 599 C CA . GLU A 1 79 ? 4.379 11.312 7.793 1 96.75 79 GLU A CA 1
ATOM 600 C C . GLU A 1 79 ? 4.121 10.391 6.598 1 96.75 79 GLU A C 1
ATOM 602 O O . GLU A 1 79 ? 3.377 10.75 5.684 1 96.75 79 GLU A O 1
ATOM 607 N N . GLU A 1 80 ? 4.762 9.297 6.516 1 96.44 80 GLU A N 1
ATOM 608 C CA . GLU A 1 80 ? 4.875 8.477 5.32 1 96.44 80 GLU A CA 1
ATOM 609 C C . GLU A 1 80 ? 3.518 7.918 4.898 1 96.44 80 GLU A C 1
ATOM 611 O O . GLU A 1 80 ? 3.295 7.629 3.721 1 96.44 80 GLU A O 1
ATOM 616 N N . HIS A 1 81 ? 2.586 7.793 5.781 1 97 81 HIS A N 1
ATOM 617 C CA . HIS A 1 81 ? 1.34 7.098 5.48 1 97 81 HIS A CA 1
ATOM 618 C C . HIS A 1 81 ? 0.233 8.086 5.121 1 97 81 HIS A C 1
ATOM 620 O O . HIS A 1 81 ? -0.95 7.734 5.156 1 97 81 HIS A O 1
ATOM 626 N N . TYR A 1 82 ? 0.593 9.359 4.84 1 97.69 82 TYR A N 1
ATOM 627 C CA . TYR A 1 82 ? -0.35 10.297 4.242 1 97.69 82 TYR A CA 1
ATOM 628 C C . TYR A 1 82 ? -0.637 9.938 2.791 1 97.69 82 TYR A C 1
ATOM 630 O O . TYR A 1 82 ? -0.26 10.672 1.874 1 97.69 82 TYR A O 1
ATOM 638 N N . GLU A 1 83 ? -1.399 8.883 2.568 1 97.06 83 GLU A N 1
ATOM 639 C CA . GLU A 1 83 ? -1.551 8.203 1.282 1 97.06 83 GLU A CA 1
ATOM 640 C C . GLU A 1 83 ? -2.182 9.125 0.245 1 97.06 83 GLU A C 1
ATOM 642 O O . GLU A 1 83 ? -1.737 9.172 -0.905 1 97.06 83 GLU A O 1
ATOM 647 N N . ALA A 1 84 ? -3.223 9.859 0.6 1 97.81 84 ALA A N 1
ATOM 648 C CA . ALA A 1 84 ? -3.893 10.742 -0.353 1 97.81 84 ALA A CA 1
ATOM 649 C C . ALA A 1 84 ? -3.014 11.938 -0.703 1 97.81 84 ALA A C 1
ATOM 651 O O . ALA A 1 84 ? -2.949 12.352 -1.863 1 97.81 84 ALA A O 1
ATOM 652 N N . THR A 1 85 ? -2.322 12.414 0.281 1 98.44 85 THR A N 1
ATOM 653 C CA . THR A 1 85 ? -1.467 13.578 0.085 1 98.44 85 THR A CA 1
ATOM 654 C C . THR A 1 85 ? -0.308 13.25 -0.851 1 98.44 85 THR A C 1
ATOM 656 O O . THR A 1 85 ? -0.031 14 -1.792 1 98.44 85 THR A O 1
ATOM 659 N N . TRP A 1 86 ? 0.332 12.156 -0.58 1 98 86 TRP A N 1
ATOM 660 C CA . TRP A 1 86 ? 1.486 11.805 -1.399 1 98 86 TRP A CA 1
ATOM 661 C C . TRP A 1 86 ? 1.055 11.414 -2.809 1 98 86 TRP A C 1
ATOM 663 O O . TRP A 1 86 ? 1.773 11.664 -3.777 1 98 86 TRP A O 1
ATOM 673 N N . ASP A 1 87 ? -0.13 10.789 -2.963 1 96.81 87 ASP A N 1
ATOM 674 C CA . ASP A 1 87 ? -0.694 10.531 -4.285 1 96.81 87 ASP A CA 1
ATOM 675 C C . ASP A 1 87 ? -0.858 11.828 -5.07 1 96.81 87 ASP A C 1
ATOM 677 O O . ASP A 1 87 ? -0.506 11.898 -6.25 1 96.81 87 ASP A O 1
ATOM 681 N N . LEU A 1 88 ? -1.381 12.805 -4.406 1 98.44 88 LEU A N 1
ATOM 682 C CA . LEU A 1 88 ? -1.579 14.117 -5.016 1 98.44 88 LEU A CA 1
ATOM 683 C C . LEU A 1 88 ? -0.245 14.742 -5.418 1 98.44 88 LEU A C 1
ATOM 685 O O . LEU A 1 88 ? -0.042 15.086 -6.582 1 98.44 88 LEU A O 1
ATOM 689 N N . LEU A 1 89 ? 0.662 14.789 -4.473 1 98.44 89 LEU A N 1
ATOM 690 C CA . LEU A 1 89 ? 1.901 15.531 -4.664 1 98.44 89 LEU A CA 1
ATOM 691 C C . LEU A 1 89 ? 2.861 14.766 -5.566 1 98.44 89 LEU A C 1
ATOM 693 O O . LEU A 1 89 ? 3.77 15.359 -6.156 1 98.44 89 LEU A O 1
ATOM 697 N N . GLY A 1 90 ? 2.641 13.523 -5.617 1 97.25 90 GLY A N 1
ATOM 698 C CA . GLY A 1 90 ? 3.43 12.719 -6.539 1 97.25 90 GLY A CA 1
ATOM 699 C C . GLY A 1 90 ? 3.045 12.93 -7.992 1 97.25 90 GLY A C 1
ATOM 700 O O . GLY A 1 90 ? 3.756 12.492 -8.898 1 97.25 90 GLY A O 1
ATOM 701 N N . SER A 1 91 ? 2.012 13.664 -8.242 1 96.38 91 SER A N 1
ATOM 702 C CA . SER A 1 91 ? 1.533 13.875 -9.609 1 96.38 91 SER A CA 1
ATOM 703 C C . SER A 1 91 ? 1.711 15.32 -10.039 1 96.38 91 SER A C 1
ATOM 705 O O . SER A 1 91 ? 1.312 15.703 -11.141 1 96.38 91 SER A O 1
ATOM 707 N N . ILE A 1 92 ? 2.273 16.141 -9.18 1 98.31 92 ILE A N 1
ATOM 708 C CA . ILE A 1 92 ? 2.443 17.562 -9.453 1 98.31 92 ILE A CA 1
ATOM 709 C C . ILE A 1 92 ? 3.926 17.875 -9.641 1 98.31 92 ILE A C 1
ATOM 711 O O . ILE A 1 92 ? 4.734 17.625 -8.742 1 98.31 92 ILE A O 1
ATOM 715 N N . PRO A 1 93 ? 4.305 18.438 -10.766 1 97.56 93 PRO A N 1
ATOM 716 C CA . PRO A 1 93 ? 5.707 18.812 -10.961 1 97.56 93 PRO A CA 1
ATOM 717 C C . PRO A 1 93 ? 6.164 19.891 -9.977 1 97.56 93 PRO A C 1
ATOM 719 O O . PRO A 1 93 ? 5.398 20.797 -9.656 1 97.56 93 PRO A O 1
ATOM 722 N N . SER A 1 94 ? 7.34 19.734 -9.586 1 95.44 94 SER A N 1
ATOM 723 C CA . SER A 1 94 ? 7.953 20.781 -8.773 1 95.44 94 SER A CA 1
ATOM 724 C C . SER A 1 94 ? 8.109 22.078 -9.562 1 95.44 94 SER A C 1
ATOM 726 O O . SER A 1 94 ? 8.203 22.062 -10.789 1 95.44 94 SER A O 1
ATOM 728 N N . LEU A 1 95 ? 8.18 23.172 -8.891 1 94.81 95 LEU A N 1
ATOM 729 C CA . LEU A 1 95 ? 8.352 24.469 -9.531 1 94.81 95 LEU A CA 1
ATOM 730 C C . LEU A 1 95 ? 9.789 24.656 -10.008 1 94.81 95 LEU A C 1
ATOM 732 O O . LEU A 1 95 ? 10.039 25.312 -11.016 1 94.81 95 LEU A O 1
ATOM 736 N N . ASP A 1 96 ? 10.664 24.047 -9.297 1 91.44 96 ASP A N 1
ATOM 737 C CA . ASP A 1 96 ? 12.078 24.328 -9.516 1 91.44 96 ASP A CA 1
ATOM 738 C C . ASP A 1 96 ? 12.68 23.328 -10.5 1 91.44 96 ASP A C 1
ATOM 740 O O . ASP A 1 96 ? 13.727 23.594 -11.102 1 91.44 96 ASP A O 1
ATOM 744 N N . ASP A 1 97 ? 12.156 22.188 -10.586 1 92.06 97 ASP A N 1
ATOM 745 C CA . ASP A 1 97 ? 12.641 21.125 -11.461 1 92.06 97 ASP A CA 1
ATOM 746 C C . ASP A 1 97 ? 11.477 20.344 -12.086 1 92.06 97 ASP A C 1
ATOM 748 O O . ASP A 1 97 ? 10.891 19.484 -11.445 1 92.06 97 ASP A O 1
ATOM 752 N N . SER A 1 98 ? 11.234 20.547 -13.328 1 89.62 98 SER A N 1
ATOM 753 C CA . SER A 1 98 ? 10.086 19.953 -14 1 89.62 98 SER A CA 1
ATOM 754 C C . SER A 1 98 ? 10.234 18.438 -14.117 1 89.62 98 SER A C 1
ATOM 756 O O . SER A 1 98 ? 9.258 17.734 -14.391 1 89.62 98 SER A O 1
ATOM 758 N N . ASP A 1 99 ? 11.398 17.938 -13.867 1 91.25 99 ASP A N 1
ATOM 759 C CA . ASP A 1 99 ? 11.625 16.5 -13.953 1 91.25 99 ASP A CA 1
ATOM 760 C C . ASP A 1 99 ? 11.297 15.82 -12.625 1 91.25 99 ASP A C 1
ATOM 762 O O . ASP A 1 99 ? 11.297 14.594 -12.539 1 91.25 99 ASP A O 1
ATOM 766 N N . LYS A 1 100 ? 11.016 16.625 -11.672 1 95.25 100 LYS A N 1
ATOM 767 C CA . LYS A 1 100 ? 10.68 16.109 -10.344 1 95.25 100 LYS A CA 1
ATOM 768 C C . LYS A 1 100 ? 9.266 16.5 -9.945 1 95.25 100 LYS A C 1
ATOM 770 O O . LYS A 1 100 ? 8.742 17.531 -10.406 1 95.25 100 LYS A O 1
ATOM 775 N N . THR A 1 101 ? 8.703 15.672 -9.164 1 97.62 101 THR A N 1
ATOM 776 C CA . THR A 1 101 ? 7.438 16.047 -8.539 1 97.62 101 THR A CA 1
ATOM 777 C C . THR A 1 101 ? 7.672 16.672 -7.172 1 97.62 101 THR A C 1
ATOM 779 O O . THR A 1 101 ? 8.797 16.688 -6.672 1 97.62 101 THR A O 1
ATOM 782 N N . ILE A 1 102 ? 6.613 17.188 -6.617 1 98.31 102 ILE A N 1
ATOM 783 C CA . ILE A 1 102 ? 6.703 17.703 -5.258 1 98.31 102 ILE A CA 1
ATOM 784 C C . ILE A 1 102 ? 7.105 16.594 -4.305 1 98.31 102 ILE A C 1
ATOM 786 O O . ILE A 1 102 ? 7.91 16.797 -3.395 1 98.31 102 ILE A O 1
ATOM 790 N N . LEU A 1 103 ? 6.516 15.383 -4.48 1 97.94 103 LEU A N 1
ATOM 791 C CA . LEU A 1 103 ? 6.863 14.234 -3.656 1 97.94 103 LEU A CA 1
ATOM 792 C C . LEU A 1 103 ? 8.359 13.961 -3.717 1 97.94 103 LEU A C 1
ATOM 794 O O . LEU A 1 103 ? 8.992 13.703 -2.688 1 97.94 103 LEU A O 1
ATOM 798 N N . ASP A 1 104 ? 8.977 14.008 -4.914 1 97.38 104 ASP A N 1
ATOM 799 C CA . ASP A 1 104 ? 10.414 13.797 -5.062 1 97.38 104 ASP A CA 1
ATOM 800 C C . ASP A 1 104 ? 11.203 14.758 -4.18 1 97.38 104 ASP A C 1
ATOM 802 O O . ASP A 1 104 ? 12.133 14.352 -3.484 1 97.38 104 ASP A O 1
ATOM 806 N N . GLU A 1 105 ? 10.797 15.992 -4.191 1 97.38 105 GLU A N 1
ATOM 807 C CA . GLU A 1 105 ? 11.492 17.016 -3.41 1 97.38 105 GLU A CA 1
ATOM 808 C C . GLU A 1 105 ? 11.367 16.734 -1.914 1 97.38 105 GLU A C 1
ATOM 810 O O . GLU A 1 105 ? 12.336 16.906 -1.167 1 97.38 105 GLU A O 1
ATOM 815 N N . VAL A 1 106 ? 10.242 16.359 -1.549 1 97.69 106 VAL A N 1
ATOM 816 C CA . VAL A 1 106 ? 9.984 16.125 -0.134 1 97.69 106 VAL A CA 1
ATOM 817 C C . VAL A 1 106 ? 10.82 14.93 0.339 1 97.69 106 VAL A C 1
ATOM 819 O O . VAL A 1 106 ? 11.422 14.969 1.415 1 97.69 106 VAL A O 1
ATOM 822 N N . VAL A 1 107 ? 10.82 13.852 -0.456 1 96.94 107 VAL A N 1
ATOM 823 C CA . VAL A 1 107 ? 11.555 12.648 -0.088 1 96.94 107 VAL A CA 1
ATOM 824 C C . VAL A 1 107 ? 13.047 12.961 -0.021 1 96.94 107 VAL A C 1
ATOM 826 O O . VAL A 1 107 ? 13.727 12.594 0.942 1 96.94 107 VAL A O 1
ATOM 829 N N . GLU A 1 108 ? 13.562 13.664 -1.018 1 96.12 108 G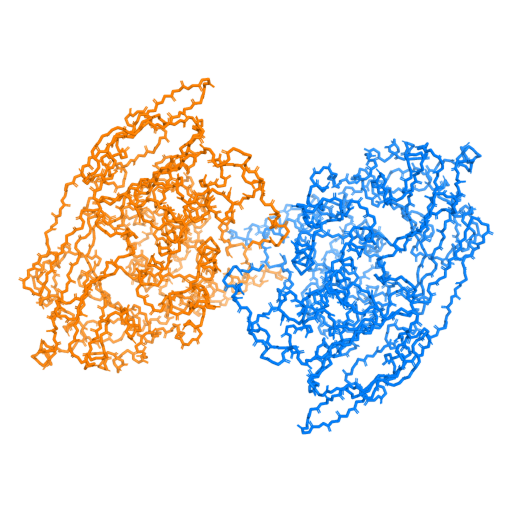LU A N 1
ATOM 830 C CA . GLU A 1 108 ? 14.977 14.047 -1.04 1 96.12 108 GLU A CA 1
ATOM 831 C C . GLU A 1 108 ? 15.328 14.93 0.155 1 96.12 108 GLU A C 1
ATOM 833 O O . GLU A 1 108 ? 16.375 14.75 0.778 1 96.12 108 GLU A O 1
ATOM 838 N N . PHE A 1 109 ? 14.492 15.859 0.429 1 96.69 109 PHE A N 1
ATOM 839 C CA . PHE A 1 109 ? 14.703 16.781 1.54 1 96.69 109 PHE A CA 1
ATOM 840 C C . PHE A 1 109 ? 14.812 16.031 2.857 1 96.69 109 PHE A C 1
ATOM 842 O O . PHE A 1 109 ? 15.719 16.281 3.654 1 96.69 109 PHE A O 1
ATOM 849 N N . ASN A 1 110 ? 13.922 15.07 3.1 1 97 110 ASN A N 1
ATOM 850 C CA . ASN A 1 110 ? 13.867 14.367 4.379 1 97 110 ASN A CA 1
ATOM 851 C C . ASN A 1 110 ? 14.961 13.312 4.488 1 97 110 ASN A C 1
ATOM 853 O O . ASN A 1 110 ? 15.227 12.797 5.574 1 97 110 ASN A O 1
ATOM 857 N N . GLU A 1 111 ? 15.562 12.938 3.406 1 94.56 111 GLU A N 1
ATOM 858 C CA . GLU A 1 111 ? 16.766 12.109 3.449 1 94.56 111 GLU A CA 1
ATOM 859 C C . GLU A 1 111 ? 17.969 12.914 3.902 1 94.56 111 GLU A C 1
ATOM 861 O O . GLU A 1 111 ? 18.875 12.375 4.551 1 94.56 111 GLU A O 1
ATOM 866 N N . GLU A 1 112 ? 17.906 14.125 3.559 1 94.88 112 GLU A N 1
ATOM 867 C CA . GLU A 1 112 ? 19.016 15.016 3.898 1 94.88 112 GLU A CA 1
ATOM 868 C C . GLU A 1 112 ? 18.844 15.594 5.301 1 94.88 112 GLU A C 1
ATOM 870 O O . GLU A 1 112 ? 19.812 15.695 6.059 1 94.88 112 GLU A O 1
ATOM 875 N N . TYR A 1 113 ? 17.688 16.078 5.594 1 94.69 113 TYR A N 1
ATOM 876 C CA . TYR A 1 113 ? 17.375 16.672 6.887 1 94.69 113 TYR A CA 1
ATOM 877 C C . TYR A 1 113 ? 16.547 15.719 7.742 1 94.69 113 TYR A C 1
ATOM 879 O O . TYR A 1 113 ? 15.344 15.906 7.895 1 94.69 113 TYR A O 1
ATOM 887 N N . VAL A 1 114 ? 17.188 14.773 8.406 1 92.94 114 VAL A N 1
ATOM 888 C CA . VAL A 1 114 ? 16.5 13.766 9.219 1 92.94 114 VAL A CA 1
ATOM 889 C C . VAL A 1 114 ? 16.188 14.344 10.594 1 92.94 114 VAL A C 1
ATOM 891 O O . VAL A 1 114 ? 17.078 14.781 11.312 1 92.94 114 VAL A O 1
ATOM 894 N N . GLY A 1 115 ? 14.914 14.398 10.875 1 91.75 115 GLY A N 1
ATOM 895 C CA . GLY A 1 115 ? 14.477 14.953 12.148 1 91.75 115 GLY A CA 1
ATOM 896 C C . GLY A 1 115 ? 14.805 14.07 13.336 1 91.75 115 GLY A C 1
ATOM 897 O O . GLY A 1 115 ? 14.492 12.875 13.328 1 91.75 115 GLY A O 1
ATOM 898 N N . SER A 1 116 ? 15.461 14.57 14.32 1 95.19 116 SER A N 1
ATOM 899 C CA . SER A 1 116 ? 15.758 13.953 15.609 1 95.19 116 SER A CA 1
ATOM 900 C C . SER A 1 116 ? 16.172 14.992 16.641 1 95.19 116 SER A C 1
ATOM 902 O O . SER A 1 116 ? 17.344 15.383 16.688 1 95.19 116 SER A O 1
ATOM 904 N N . SER A 1 117 ? 15.234 15.352 17.453 1 95.75 117 SER A N 1
ATOM 905 C CA . SER A 1 117 ? 15.469 16.438 18.406 1 95.75 117 SER A CA 1
ATOM 906 C C . SER A 1 117 ? 16.469 16.016 19.484 1 95.75 117 SER A C 1
ATOM 908 O O . SER A 1 117 ? 16.422 14.898 19.984 1 95.75 117 SER A O 1
ATOM 910 N N . LYS A 1 118 ? 17.391 16.922 19.797 1 96.31 118 LYS A N 1
ATOM 911 C CA . LYS A 1 118 ? 18.328 16.734 20.906 1 96.31 118 LYS A CA 1
ATOM 912 C C . LYS A 1 118 ? 17.938 17.609 22.094 1 96.31 118 LYS A C 1
ATOM 914 O O . LYS A 1 118 ? 18.562 17.516 23.156 1 96.31 118 LYS A O 1
ATOM 919 N N . CYS A 1 119 ? 16.969 18.391 21.938 1 96 119 CYS A N 1
ATOM 920 C CA . CYS A 1 119 ? 16.453 19.281 22.969 1 96 119 CYS A CA 1
ATOM 921 C C . CYS A 1 119 ? 14.977 19.562 22.781 1 96 119 CYS A C 1
ATOM 923 O O . CYS A 1 119 ? 14.602 20.578 22.188 1 96 119 CYS A O 1
ATOM 925 N N . ARG A 1 120 ? 14.195 18.734 23.375 1 95.5 120 ARG A N 1
ATOM 926 C CA . ARG A 1 120 ? 12.75 18.797 23.172 1 95.5 120 ARG A CA 1
ATOM 927 C C . ARG A 1 120 ? 12.078 19.625 24.25 1 95.5 120 ARG A C 1
ATOM 929 O O . ARG A 1 120 ? 11.062 20.281 24 1 95.5 120 ARG A O 1
ATOM 936 N N . LEU A 1 121 ? 12.578 19.531 25.406 1 96.31 121 LEU A N 1
ATOM 937 C CA . LEU A 1 121 ? 12.008 20.219 26.562 1 96.31 121 LEU A CA 1
ATOM 938 C C . LEU A 1 121 ? 13.055 21.078 27.266 1 96.31 121 LEU A C 1
ATOM 940 O O . LEU A 1 121 ? 14.203 20.656 27.422 1 96.31 121 LEU A O 1
ATOM 944 N N . VAL A 1 122 ? 12.648 22.219 27.531 1 96.12 122 VAL A N 1
ATOM 945 C CA . VAL A 1 122 ? 13.516 23.156 28.25 1 96.12 122 VAL A CA 1
ATOM 946 C C . VAL A 1 122 ? 12.781 23.719 29.469 1 96.12 122 VAL A C 1
ATOM 948 O O . VAL A 1 122 ? 11.625 24.125 29.359 1 96.12 122 VAL A O 1
ATOM 951 N N . GLY A 1 123 ? 13.453 23.531 30.594 1 92.12 123 GLY A N 1
ATOM 952 C CA . GLY A 1 123 ? 12.977 24.25 31.766 1 92.12 123 GLY A CA 1
ATOM 953 C C . GLY A 1 123 ? 13.398 25.719 31.766 1 92.12 123 GLY A C 1
ATOM 954 O O . GLY A 1 123 ? 14.109 26.156 30.875 1 92.12 123 GLY A O 1
ATOM 955 N N . THR A 1 124 ? 12.883 26.531 32.688 1 81.25 124 THR A N 1
ATOM 956 C CA . THR A 1 124 ? 13.133 27.953 32.625 1 81.25 124 THR A CA 1
ATOM 957 C C . THR A 1 124 ? 13.992 28.391 33.812 1 81.25 124 THR A C 1
ATOM 959 O O . THR A 1 124 ? 13.773 27.938 34.938 1 81.25 124 THR A O 1
ATOM 962 N N . PRO A 1 125 ? 15.109 29.062 33.75 1 88.06 125 PRO A N 1
ATOM 963 C CA . PRO A 1 125 ? 15.602 29.594 32.469 1 88.06 125 PRO A CA 1
ATOM 964 C C . PRO A 1 125 ? 16.75 28.75 31.891 1 88.06 125 PRO A C 1
ATOM 966 O O . PRO A 1 125 ? 17.641 28.344 32.625 1 88.06 125 PRO A O 1
ATOM 969 N N . GLY A 1 126 ? 16.641 28.438 30.688 1 88.25 126 GLY A N 1
ATOM 970 C CA . GLY A 1 126 ? 17.719 27.859 29.906 1 88.25 126 GLY A CA 1
ATOM 971 C C . GLY A 1 126 ? 18.125 26.469 30.375 1 88.25 126 GLY A C 1
ATOM 972 O O . GLY A 1 126 ? 19.234 26.016 30.078 1 88.25 126 GLY A O 1
ATOM 973 N N . LYS A 1 127 ? 17.328 25.828 31.156 1 91.19 127 LYS A N 1
ATOM 974 C CA . LYS A 1 127 ? 17.688 24.516 31.688 1 91.19 127 LYS A CA 1
ATOM 975 C C . LYS A 1 127 ? 17.094 23.391 30.844 1 91.19 127 LYS A C 1
ATOM 977 O O . LYS A 1 127 ? 15.891 23.125 30.922 1 91.19 127 LYS A O 1
ATOM 982 N N . LYS A 1 128 ? 17.984 22.656 30.203 1 92.38 128 LYS A N 1
ATOM 983 C CA . LYS A 1 128 ? 17.5 21.516 29.438 1 92.38 128 LYS A CA 1
ATOM 984 C C . LYS A 1 128 ? 16.969 20.422 30.359 1 92.38 128 LYS A C 1
ATOM 986 O O . LYS A 1 128 ? 17.547 20.156 31.422 1 92.38 128 LYS A O 1
ATOM 991 N N . VAL A 1 129 ? 15.852 19.938 29.984 1 92.5 129 VAL A N 1
ATOM 992 C CA . VAL A 1 129 ? 15.164 18.922 30.766 1 92.5 129 VAL A CA 1
ATOM 993 C C . VAL A 1 129 ? 15.297 17.562 30.078 1 92.5 129 VAL A C 1
ATOM 995 O O . VAL A 1 129 ? 15.336 17.484 28.844 1 92.5 129 VAL A O 1
ATOM 998 N N . ASP A 1 130 ? 15.445 16.578 30.984 1 91.31 130 ASP A N 1
ATOM 999 C CA . ASP A 1 130 ? 15.484 15.219 30.453 1 91.31 130 ASP A CA 1
ATOM 1000 C C . ASP A 1 130 ? 14.172 14.859 29.766 1 91.31 130 ASP A C 1
ATOM 1002 O O . ASP A 1 130 ? 13.094 15 30.344 1 91.31 130 ASP A O 1
ATOM 1006 N N . PHE A 1 131 ? 14.219 14.477 28.594 1 92.19 131 PHE A N 1
ATOM 1007 C CA . PHE A 1 131 ? 13.031 14.164 27.812 1 92.19 131 PHE A CA 1
ATOM 1008 C C . PHE A 1 131 ? 13.086 12.727 27.297 1 92.19 131 PHE A C 1
ATOM 1010 O O . PHE A 1 131 ? 12.383 12.375 26.359 1 92.19 131 PHE A O 1
ATOM 1017 N N . THR A 1 132 ? 13.938 11.867 27.875 1 90.12 132 THR A N 1
ATOM 1018 C CA . THR A 1 132 ? 14.133 10.508 27.406 1 90.12 132 THR A CA 1
ATOM 1019 C C . THR A 1 132 ? 12.969 9.617 27.828 1 90.12 132 THR A C 1
ATOM 1021 O O . THR A 1 132 ? 12.641 8.641 27.156 1 90.12 132 THR A O 1
ATOM 1024 N N . LYS A 1 133 ? 12.398 10.047 28.953 1 90.31 133 LYS A N 1
ATOM 1025 C CA . LYS A 1 133 ? 11.305 9.234 29.484 1 90.31 133 LYS A CA 1
ATOM 1026 C C . LYS A 1 133 ? 9.969 9.953 29.328 1 90.31 133 LYS A C 1
ATOM 1028 O O . LYS A 1 133 ? 9.906 11.18 29.391 1 90.31 133 LYS A O 1
ATOM 1033 N N . TYR A 1 134 ? 8.945 9.172 29.219 1 93.19 134 TYR A N 1
ATOM 1034 C CA . TYR A 1 134 ? 7.617 9.742 29.016 1 93.19 134 TYR A CA 1
ATOM 1035 C C . TYR A 1 134 ? 6.953 10.062 30.344 1 93.19 134 TYR A C 1
ATOM 1037 O O . TYR A 1 134 ? 6.035 10.883 30.406 1 93.19 134 TYR A O 1
ATOM 1045 N N . GLY A 1 135 ? 7.359 9.383 31.391 1 92.62 135 GLY A N 1
ATOM 1046 C CA . GLY A 1 135 ? 6.938 9.734 32.75 1 92.62 135 GLY A CA 1
ATOM 1047 C C . GLY A 1 135 ? 5.531 9.266 33.062 1 92.62 135 GLY A C 1
ATOM 1048 O O . GLY A 1 135 ? 4.848 9.867 33.906 1 92.62 135 GLY A O 1
ATOM 1049 N N . LEU A 1 136 ? 5.047 8.203 32.469 1 94.19 136 LEU A N 1
ATOM 1050 C CA . LEU A 1 136 ? 3.703 7.688 32.719 1 94.19 136 LEU A CA 1
ATOM 1051 C C . LEU A 1 136 ? 3.703 6.699 33.875 1 94.19 136 LEU A C 1
ATOM 1053 O O . LEU A 1 136 ? 4.629 5.895 34.031 1 94.19 136 LEU A O 1
ATOM 1057 N N . THR A 1 137 ? 2.691 6.84 34.75 1 93.12 137 THR A N 1
ATOM 1058 C CA . THR A 1 137 ? 2.475 5.863 35.812 1 93.12 137 THR A CA 1
ATOM 1059 C C . THR A 1 137 ? 1.605 4.711 35.312 1 93.12 137 THR A C 1
ATOM 1061 O O . THR A 1 137 ? 1.061 4.77 34.219 1 93.12 137 THR A O 1
ATOM 1064 N N . ILE A 1 138 ? 1.458 3.752 36.156 1 88.88 138 ILE A N 1
ATOM 1065 C CA . ILE A 1 138 ? 0.605 2.617 35.812 1 88.88 138 ILE A CA 1
ATOM 1066 C C . ILE A 1 138 ? -0.836 3.088 35.625 1 88.88 138 ILE A C 1
ATOM 1068 O O . ILE A 1 138 ? -1.556 2.588 34.75 1 88.88 138 ILE A O 1
ATOM 1072 N N . ARG A 1 139 ? -1.206 3.99 36.469 1 92.12 139 ARG A N 1
ATOM 1073 C CA . ARG A 1 139 ? -2.555 4.535 36.344 1 92.12 139 ARG A CA 1
ATOM 1074 C C . ARG A 1 139 ? -2.76 5.203 35 1 92.12 139 ARG A C 1
ATOM 1076 O O . ARG A 1 139 ? -3.783 4.988 34.344 1 92.12 139 ARG A O 1
ATOM 1083 N N . HIS A 1 140 ? -1.807 6.016 34.625 1 95.06 140 HIS A N 1
ATOM 1084 C CA . HIS A 1 140 ? -1.884 6.676 33.344 1 95.06 140 HIS A CA 1
ATOM 1085 C C . HIS A 1 140 ? -1.988 5.656 32.188 1 95.06 140 HIS A C 1
ATOM 1087 O O . HIS A 1 140 ? -2.779 5.832 31.266 1 95.06 140 HIS A O 1
ATOM 1093 N N . LEU A 1 141 ? -1.176 4.621 32.312 1 91.56 141 LEU A N 1
ATOM 1094 C CA . LEU A 1 141 ? -1.155 3.578 31.297 1 91.56 141 LEU A CA 1
ATOM 1095 C C . LEU A 1 141 ? -2.504 2.873 31.219 1 91.56 141 LEU A C 1
ATOM 1097 O O . LEU A 1 141 ? -2.979 2.559 30.125 1 91.56 141 LEU A O 1
ATOM 1101 N N . ASN A 1 142 ? -3.072 2.635 32.25 1 90.44 142 ASN A N 1
ATOM 1102 C CA . ASN A 1 142 ? -4.398 2.025 32.281 1 90.44 142 ASN A CA 1
ATOM 1103 C C . ASN A 1 142 ? -5.445 2.934 31.641 1 90.44 142 ASN A C 1
ATOM 1105 O O . ASN A 1 142 ? -6.316 2.465 30.922 1 90.44 142 ASN A O 1
ATOM 1109 N N . GLU A 1 143 ? -5.383 4.215 31.969 1 95.06 143 GLU A N 1
ATOM 1110 C CA . GLU A 1 143 ? -6.305 5.18 31.375 1 95.06 143 GLU A CA 1
ATOM 1111 C C . GLU A 1 143 ? -6.148 5.242 29.859 1 95.06 143 GLU A C 1
ATOM 1113 O O . GLU A 1 143 ? -7.141 5.324 29.125 1 95.06 143 GLU A O 1
ATOM 1118 N N . LEU A 1 144 ? -4.914 5.188 29.438 1 94.25 144 LEU A N 1
ATOM 1119 C CA . LEU A 1 144 ? -4.637 5.164 28 1 94.25 144 LEU A CA 1
ATOM 1120 C C . LEU A 1 144 ? -5.195 3.9 27.359 1 94.25 144 LEU A C 1
ATOM 1122 O O . LEU A 1 144 ? -5.832 3.965 26.297 1 94.25 144 LEU A O 1
ATOM 1126 N N . ASN A 1 145 ? -4.934 2.844 27.984 1 90.12 145 ASN A N 1
ATOM 1127 C CA . ASN A 1 145 ? -5.422 1.566 27.469 1 90.12 145 ASN A CA 1
ATOM 1128 C C . ASN A 1 145 ? -6.945 1.537 27.391 1 90.12 145 ASN A C 1
ATOM 1130 O O . ASN A 1 145 ? -7.512 1.082 26.391 1 90.12 145 ASN A O 1
ATOM 1134 N N . GLU A 1 146 ? -7.547 1.958 28.406 1 92.06 146 GLU A N 1
ATOM 1135 C CA . GLU A 1 146 ? -9.008 2.023 28.422 1 92.06 146 GLU A CA 1
ATOM 1136 C C . GLU A 1 146 ? -9.531 2.9 27.281 1 92.06 146 GLU A C 1
ATOM 1138 O O . GLU A 1 146 ? -10.539 2.568 26.656 1 92.06 146 GLU A O 1
ATOM 1143 N N . LEU A 1 147 ? -8.906 3.988 27.062 1 95.25 147 LEU A N 1
ATOM 1144 C CA . LEU A 1 147 ? -9.305 4.891 25.984 1 95.25 147 LEU A CA 1
ATOM 1145 C C . LEU A 1 147 ? -9.219 4.195 24.641 1 95.25 147 LEU A C 1
ATOM 1147 O O . LEU A 1 147 ? -10.141 4.297 23.828 1 95.25 147 LEU A O 1
ATOM 1151 N N . LEU A 1 148 ? -8.188 3.473 24.375 1 93 148 LEU A N 1
ATOM 1152 C CA . LEU A 1 148 ? -7.957 2.818 23.094 1 93 148 LEU A CA 1
ATOM 1153 C C . LEU A 1 148 ? -8.992 1.725 22.844 1 93 148 LEU A C 1
ATOM 1155 O O . LEU A 1 148 ? -9.383 1.477 21.703 1 93 148 LEU A O 1
ATOM 1159 N N . LEU A 1 149 ? -9.422 1.138 23.906 1 89.25 149 LEU A N 1
ATOM 1160 C CA . LEU A 1 149 ? -10.352 0.014 23.781 1 89.25 149 LEU A CA 1
ATOM 1161 C C . LEU A 1 149 ? -11.789 0.501 23.719 1 89.25 149 LEU A C 1
ATOM 1163 O O . LEU A 1 149 ? -12.688 -0.25 23.328 1 89.25 149 LEU A O 1
ATOM 1167 N N . THR A 1 150 ? -12.031 1.711 24.188 1 92.12 150 THR A N 1
ATOM 1168 C CA . THR A 1 150 ? -13.383 2.248 24.203 1 92.12 150 THR A CA 1
ATOM 1169 C C . THR A 1 150 ? -13.844 2.617 22.797 1 92.12 150 THR A C 1
ATOM 1171 O O . THR A 1 150 ? -13.141 3.334 22.078 1 92.12 150 THR A O 1
ATOM 1174 N N . PRO A 1 151 ? -15.016 2.125 22.375 1 92.94 151 PRO A N 1
ATOM 1175 C CA . PRO A 1 151 ? -15.539 2.521 21.078 1 92.94 151 PRO A CA 1
ATOM 1176 C C . PRO A 1 151 ? -15.727 4.031 20.938 1 92.94 151 PRO A C 1
ATOM 1178 O O . PRO A 1 151 ? -16.141 4.691 21.906 1 92.94 151 PRO A O 1
ATOM 1181 N N . GLU A 1 152 ? -15.445 4.484 19.781 1 94.19 152 GLU A N 1
ATOM 1182 C CA . GLU A 1 152 ? -15.438 5.922 19.531 1 94.19 152 GLU A CA 1
ATOM 1183 C C . GLU A 1 152 ? -16.797 6.543 19.828 1 94.19 152 GLU A C 1
ATOM 1185 O O . GLU A 1 152 ? -16.875 7.656 20.359 1 94.19 152 GLU A O 1
ATOM 1190 N N . ASP A 1 153 ? -17.891 5.863 19.547 1 92.19 153 ASP A N 1
ATOM 1191 C CA . ASP A 1 153 ? -19.234 6.41 19.688 1 92.19 153 ASP A CA 1
ATOM 1192 C C . ASP A 1 153 ? -19.625 6.594 21.141 1 92.19 153 ASP A C 1
ATOM 1194 O O . ASP A 1 153 ? -20.594 7.27 21.453 1 92.19 153 ASP A O 1
ATOM 1198 N N . GLN A 1 154 ? -18.812 6.078 22.094 1 94.94 154 GLN A N 1
ATOM 1199 C CA . GLN A 1 154 ? -19.062 6.219 23.531 1 94.94 154 GLN A CA 1
ATOM 1200 C C . GLN A 1 154 ? -18.281 7.383 24.125 1 94.94 154 GLN A C 1
ATOM 1202 O O . GLN A 1 154 ? -18.406 7.684 25.312 1 94.94 154 GLN A O 1
ATOM 1207 N N . LEU A 1 155 ? -17.562 8.055 23.281 1 97.12 155 LEU A N 1
ATOM 1208 C CA . LEU A 1 155 ? -16.672 9.094 23.781 1 97.12 155 LEU A CA 1
ATOM 1209 C C . LEU A 1 155 ? -17.203 10.484 23.422 1 97.12 155 LEU A C 1
ATOM 1211 O O . LEU A 1 155 ? -16.5 11.477 23.594 1 97.12 155 LEU A O 1
ATOM 1215 N N . GLY A 1 156 ? -18.453 10.531 22.953 1 96.25 156 GLY A N 1
ATOM 1216 C CA . GLY A 1 156 ? -19.047 11.797 22.547 1 96.25 156 GLY A CA 1
ATOM 1217 C C . GLY A 1 156 ? -19.156 12.797 23.688 1 96.25 156 GLY A C 1
ATOM 1218 O O . GLY A 1 156 ? -19.641 12.461 24.766 1 96.25 156 GLY A O 1
ATOM 1219 N N . GLY A 1 157 ? -18.594 14.039 23.453 1 97.25 157 GLY A N 1
ATOM 1220 C CA . GLY A 1 157 ? -18.766 15.141 24.391 1 97.25 157 GLY A CA 1
ATOM 1221 C C . GLY A 1 157 ? -17.812 15.086 25.562 1 97.25 157 GLY A C 1
ATOM 1222 O O . GLY A 1 157 ? -17.812 15.977 26.422 1 97.25 157 GLY A O 1
ATOM 1223 N N . ILE A 1 158 ? -16.953 14.062 25.641 1 98.25 158 ILE A N 1
ATOM 1224 C CA . ILE A 1 158 ? -16.031 13.891 26.75 1 98.25 158 ILE A CA 1
ATOM 1225 C C . ILE A 1 158 ? -14.719 14.609 26.453 1 98.25 158 ILE A C 1
ATOM 1227 O O . ILE A 1 158 ? -14.195 14.516 25.328 1 98.25 158 ILE A O 1
ATOM 1231 N N . THR A 1 159 ? -14.234 15.352 27.391 1 98.56 159 THR A N 1
ATOM 1232 C CA . THR A 1 159 ? -12.977 16.078 27.219 1 98.56 159 THR A CA 1
ATOM 1233 C C . THR A 1 159 ? -11.805 15.242 27.719 1 98.56 159 THR A C 1
ATOM 1235 O O . THR A 1 159 ? -11.992 14.242 28.422 1 98.56 159 THR A O 1
ATOM 1238 N N . ILE A 1 160 ? -10.633 15.594 27.328 1 98.69 160 ILE A N 1
ATOM 1239 C CA . ILE A 1 160 ? -9.422 14.891 27.734 1 98.69 160 ILE A CA 1
ATOM 1240 C C . ILE A 1 160 ? -9.266 14.961 29.25 1 98.69 160 ILE A C 1
ATOM 1242 O O . ILE A 1 160 ? -8.93 13.961 29.891 1 98.69 160 ILE A O 1
ATOM 1246 N N . GLU A 1 161 ? -9.531 16.109 29.859 1 98.38 161 GLU A N 1
ATOM 1247 C CA . GLU A 1 161 ? -9.336 16.281 31.297 1 98.38 161 GLU A CA 1
ATOM 1248 C C . GLU A 1 161 ? -10.398 15.516 32.094 1 98.38 161 GLU A C 1
ATOM 1250 O O . GLU A 1 161 ? -10.195 15.219 33.281 1 98.38 161 GLU A O 1
ATOM 1255 N N . GLN A 1 162 ? -11.5 15.234 31.5 1 98.44 162 GLN A N 1
ATOM 1256 C CA . GLN A 1 162 ? -12.508 14.414 32.156 1 98.44 162 GLN A CA 1
ATOM 1257 C C . GLN A 1 162 ? -12.117 12.938 32.156 1 98.44 162 GLN A C 1
ATOM 1259 O O . GLN A 1 162 ? -12.633 12.148 32.938 1 98.44 162 GLN A O 1
ATOM 1264 N N . TRP A 1 163 ? -11.25 12.539 31.281 1 98.31 163 TRP A N 1
ATOM 1265 C CA . TRP A 1 163 ? -10.875 11.141 31.125 1 98.31 163 TRP A CA 1
ATOM 1266 C C . TRP A 1 163 ? -9.641 10.805 31.938 1 98.31 163 TRP A C 1
ATOM 1268 O O . TRP A 1 163 ? -9.562 9.742 32.562 1 98.31 163 TRP A O 1
ATOM 1278 N N . PHE A 1 164 ? -8.695 11.688 31.969 1 98.38 164 PHE A N 1
ATOM 1279 C CA . PHE A 1 164 ? -7.398 11.391 32.562 1 98.38 164 PHE A CA 1
ATOM 1280 C C . PHE A 1 164 ? -7.281 12.023 33.938 1 98.38 164 PHE A C 1
ATOM 1282 O O . PHE A 1 164 ? -7.871 13.07 34.219 1 98.38 164 PHE A O 1
ATOM 1289 N N . SER A 1 165 ? -6.445 11.438 34.781 1 97.81 165 SER A N 1
ATOM 1290 C CA . SER A 1 165 ? -6.133 11.984 36.094 1 97.81 165 SER A CA 1
ATOM 1291 C C . SER A 1 165 ? -5.305 13.258 35.969 1 97.81 165 SER A C 1
ATOM 1293 O O . SER A 1 165 ? -4.547 13.43 35.031 1 97.81 165 SER A O 1
ATOM 1295 N N . PRO A 1 166 ? -5.406 14.133 36.938 1 97.5 166 PRO A N 1
ATOM 1296 C CA . PRO A 1 166 ? -4.695 15.414 36.875 1 97.5 166 PRO A CA 1
ATOM 1297 C C . PRO A 1 166 ? -3.186 15.242 36.719 1 97.5 166 PRO A C 1
ATOM 1299 O O . PRO A 1 166 ? -2.531 16.047 36.062 1 97.5 166 PRO A O 1
ATOM 1302 N N . SER A 1 167 ? -2.668 14.18 37.281 1 97.44 167 SER A N 1
ATOM 1303 C CA . SER A 1 167 ? -1.226 13.969 37.219 1 97.44 167 SER A CA 1
ATOM 1304 C C . SER A 1 167 ? -0.759 13.656 35.812 1 97.44 167 SER A C 1
ATOM 1306 O O . SER A 1 167 ? 0.424 13.797 35.5 1 97.44 167 SER A O 1
ATOM 1308 N N . PHE A 1 168 ? -1.668 13.164 34.969 1 97.69 168 PHE A N 1
ATOM 1309 C CA . PHE A 1 168 ? -1.36 12.875 33.594 1 97.69 168 PHE A CA 1
ATOM 1310 C C . PHE A 1 168 ? -0.837 14.117 32.875 1 97.69 168 PHE A C 1
ATOM 1312 O O . PHE A 1 168 ? 0.072 14.023 32.062 1 97.69 168 PHE A O 1
ATOM 1319 N N . PHE A 1 169 ? -1.316 15.281 33.25 1 97.31 169 PHE A N 1
ATOM 1320 C CA . PHE A 1 169 ? -1.045 16.516 32.531 1 97.31 169 PHE A CA 1
ATOM 1321 C C . PHE A 1 169 ? 0.291 17.109 32.969 1 97.31 169 PHE A C 1
ATOM 1323 O O . PHE A 1 169 ? 0.715 18.156 32.469 1 97.31 169 PHE A O 1
ATOM 1330 N N . LYS A 1 170 ? 0.968 16.422 33.812 1 94.62 170 LYS A N 1
ATOM 1331 C CA . LYS A 1 170 ? 2.287 16.859 34.281 1 94.62 170 LYS A CA 1
ATOM 1332 C C . LYS A 1 170 ? 3.379 15.93 33.75 1 94.62 170 LYS A C 1
ATOM 1334 O O . LYS A 1 170 ? 4.559 16.125 34.031 1 94.62 170 LYS A O 1
ATOM 1339 N N . THR A 1 171 ? 2.969 14.953 33 1 95.38 171 THR A N 1
ATOM 1340 C CA . THR A 1 171 ? 3.922 13.992 32.438 1 95.38 171 THR A CA 1
ATOM 1341 C C . THR A 1 171 ? 4.605 14.547 31.203 1 95.38 171 THR A C 1
ATOM 1343 O O . THR A 1 171 ? 4.059 15.43 30.531 1 95.38 171 THR A O 1
ATOM 1346 N N . ASN A 1 172 ? 5.777 14.008 30.891 1 95.75 172 ASN A N 1
ATOM 1347 C CA . ASN A 1 172 ? 6.441 14.336 29.641 1 95.75 172 ASN A CA 1
ATOM 1348 C C . ASN A 1 172 ? 5.594 13.938 28.438 1 95.75 172 ASN A C 1
ATOM 1350 O O . ASN A 1 172 ? 5.574 14.641 27.422 1 95.75 172 ASN A O 1
ATOM 1354 N N . PHE A 1 173 ? 4.906 12.781 28.594 1 95.69 173 PHE A N 1
ATOM 1355 C CA . PHE A 1 173 ? 4.043 12.336 27.5 1 95.69 173 PHE A CA 1
ATOM 1356 C C . PHE A 1 173 ? 3.068 13.438 27.109 1 95.69 173 PHE A C 1
ATOM 1358 O O . PHE A 1 173 ? 2.926 13.742 25.922 1 95.69 173 PHE A O 1
ATOM 1365 N N . TRP A 1 174 ? 2.465 14 28.094 1 97 174 TRP A N 1
ATOM 1366 C CA . TRP A 1 174 ? 1.476 15.039 27.797 1 97 174 TRP A CA 1
ATOM 1367 C C . TRP A 1 174 ? 2.135 16.266 27.172 1 97 174 TRP A C 1
ATOM 1369 O O . TRP A 1 174 ? 1.609 16.828 26.203 1 97 174 TRP A O 1
ATOM 1379 N N . TYR A 1 175 ? 3.268 16.703 27.656 1 96.38 175 TYR A N 1
ATOM 1380 C CA . TYR A 1 175 ? 3.947 17.859 27.094 1 96.38 175 TYR A CA 1
ATOM 1381 C C . TYR A 1 175 ? 4.277 17.641 25.625 1 96.38 175 TYR A C 1
ATOM 1383 O O . TYR A 1 175 ? 4.07 18.516 24.781 1 96.38 175 TYR A O 1
ATOM 1391 N N . PHE A 1 176 ? 4.758 16.391 25.391 1 96 176 PHE A N 1
ATOM 1392 C CA . PHE A 1 176 ? 5.051 16.062 24 1 96 176 PHE A CA 1
ATOM 1393 C C . PHE A 1 176 ? 3.781 16.094 23.156 1 96 176 PHE A C 1
ATOM 1395 O O . PHE A 1 176 ? 3.756 16.703 22.078 1 96 176 PHE A O 1
ATOM 1402 N N . TRP A 1 177 ? 2.768 15.461 23.688 1 95.56 177 TRP A N 1
ATOM 1403 C CA . TRP A 1 177 ? 1.509 15.305 22.969 1 95.56 177 TRP A CA 1
ATOM 1404 C C . TRP A 1 177 ? 0.841 16.656 22.719 1 95.56 177 TRP A C 1
ATOM 1406 O O . TRP A 1 177 ? 0.45 16.969 21.594 1 95.56 177 TRP A O 1
ATOM 1416 N N . ALA A 1 178 ? 0.737 17.453 23.719 1 96.31 178 ALA A N 1
ATOM 1417 C CA . ALA A 1 178 ? 0.055 18.75 23.656 1 96.31 178 ALA A CA 1
ATOM 1418 C C . ALA A 1 178 ? 0.784 19.703 22.719 1 96.31 178 ALA A C 1
ATOM 1420 O O . ALA A 1 178 ? 0.153 20.406 21.922 1 96.31 178 ALA A O 1
ATOM 1421 N N . THR A 1 179 ? 2.023 19.734 22.781 1 95.38 179 THR A N 1
ATOM 1422 C CA . THR A 1 179 ? 2.746 20.75 22.031 1 95.38 179 THR A CA 1
ATOM 1423 C C . THR A 1 179 ? 2.998 20.281 20.594 1 95.38 179 THR A C 1
ATOM 1425 O O . THR A 1 179 ? 3.152 21.109 19.688 1 95.38 179 THR A O 1
ATOM 1428 N N . MET A 1 180 ? 2.996 19 20.422 1 94.62 180 MET A N 1
ATOM 1429 C CA . MET A 1 180 ? 3.148 18.484 19.062 1 94.62 180 MET A CA 1
ATOM 1430 C C . MET A 1 180 ? 1.845 18.625 18.281 1 94.62 180 MET A C 1
ATOM 1432 O O . MET A 1 180 ? 1.854 19.016 17.109 1 94.62 180 MET A O 1
ATOM 1436 N N . PHE A 1 181 ? 0.738 18.359 19 1 95.5 181 PHE A N 1
ATOM 1437 C CA . PHE A 1 181 ? -0.524 18.266 18.281 1 95.5 181 PHE A CA 1
ATOM 1438 C C . PHE A 1 181 ? -1.448 19.422 18.641 1 95.5 181 PHE A C 1
ATOM 1440 O O . PHE A 1 181 ? -2.52 19.578 18.062 1 95.5 181 PHE A O 1
ATOM 1447 N N . ALA A 1 182 ? -1.075 20.219 19.625 1 95.75 182 ALA A N 1
ATOM 1448 C CA . ALA A 1 182 ? -1.8 21.406 20.062 1 95.75 182 ALA A CA 1
ATOM 1449 C C . ALA A 1 182 ? -3.076 21.016 20.812 1 95.75 182 ALA A C 1
ATOM 1451 O O . ALA A 1 182 ? -4.074 21.734 20.75 1 95.75 182 ALA A O 1
ATOM 1452 N N . PHE A 1 183 ? -3.059 19.844 21.406 1 96.88 183 PHE A N 1
ATOM 1453 C CA . PHE A 1 183 ? -4.195 19.453 22.234 1 96.88 183 PHE A CA 1
ATOM 1454 C C . PHE A 1 183 ? -4.207 20.203 23.547 1 96.88 183 PHE A C 1
ATOM 1456 O O . PHE A 1 183 ? -3.15 20.453 24.141 1 96.88 183 PHE A O 1
ATOM 1463 N N . GLN A 1 184 ? -5.391 20.562 23.969 1 97.06 184 GLN A N 1
ATOM 1464 C CA . GLN A 1 184 ? -5.625 21.109 25.312 1 97.06 184 GLN A CA 1
ATOM 1465 C C . GLN A 1 184 ? -6.512 20.188 26.141 1 97.06 184 GLN A C 1
ATOM 1467 O O . GLN A 1 184 ? -7.23 19.359 25.578 1 97.06 184 GLN A O 1
ATOM 1472 N N . PRO A 1 185 ? -6.418 20.312 27.453 1 97.5 185 PRO A N 1
ATOM 1473 C CA . PRO A 1 185 ? -7.16 19.391 28.312 1 97.5 185 PRO A CA 1
ATOM 1474 C C . PRO A 1 185 ? -8.664 19.406 28.047 1 97.5 185 PRO A C 1
ATOM 1476 O O . PRO A 1 185 ? -9.344 18.406 28.25 1 97.5 185 PRO A O 1
ATOM 1479 N N . TRP A 1 186 ? -9.234 20.5 27.547 1 97.88 186 TRP A N 1
ATOM 1480 C CA . TRP A 1 186 ? -10.672 20.625 27.359 1 97.88 186 TRP A CA 1
ATOM 1481 C C . TRP A 1 186 ? -11.094 20.125 25.984 1 97.88 186 TRP A C 1
ATOM 1483 O O . TRP A 1 186 ? -12.281 20.172 25.641 1 97.88 186 TRP A O 1
ATOM 1493 N N . HIS A 1 187 ? -10.195 19.688 25.188 1 98.31 187 HIS A N 1
ATOM 1494 C CA . HIS A 1 187 ? -10.5 19.188 23.859 1 98.31 187 HIS A CA 1
ATOM 1495 C C . HIS A 1 187 ? -11.07 17.766 23.922 1 98.31 187 HIS A C 1
ATOM 1497 O O . HIS A 1 187 ? -11.102 17.156 25 1 98.31 187 HIS A O 1
ATOM 1503 N N . SER A 1 188 ? -11.484 17.281 22.766 1 98.25 188 SER A N 1
ATOM 1504 C CA . SER A 1 188 ? -12.195 16.016 22.625 1 98.25 188 SER A CA 1
ATOM 1505 C C . SER A 1 188 ? -11.281 14.828 22.906 1 98.25 188 SER A C 1
ATOM 1507 O O . SER A 1 188 ? -10.242 14.672 22.25 1 98.25 188 SER A O 1
ATOM 1509 N N . VAL A 1 189 ? -11.719 13.977 23.844 1 98.38 189 VAL A N 1
ATOM 1510 C CA . VAL A 1 189 ? -10.961 12.758 24.094 1 98.38 189 VAL A CA 1
ATOM 1511 C C . VAL A 1 189 ? -11.102 11.805 22.922 1 98.38 189 VAL A C 1
ATOM 1513 O O . VAL A 1 189 ? -10.219 10.984 22.656 1 98.38 189 VAL A O 1
ATOM 1516 N N . MET A 1 190 ? -12.219 11.953 22.141 1 97.44 190 MET A N 1
ATOM 1517 C CA . MET A 1 190 ? -12.43 11.18 20.922 1 97.44 190 MET A CA 1
ATOM 1518 C C . MET A 1 190 ? -11.328 11.469 19.906 1 97.44 190 MET A C 1
ATOM 1520 O O . MET A 1 190 ? -10.797 10.547 19.281 1 97.44 190 MET A O 1
ATOM 1524 N N . GLU A 1 191 ? -11.023 12.727 19.719 1 97.94 191 GLU A N 1
ATOM 1525 C CA . GLU A 1 191 ? -9.969 13.117 18.781 1 97.94 191 GLU A CA 1
ATOM 1526 C C . GLU A 1 191 ? -8.602 12.625 19.25 1 97.94 191 GLU A C 1
ATOM 1528 O O . GLU A 1 191 ? -7.777 12.203 18.438 1 97.94 191 GLU A O 1
ATOM 1533 N N . MET A 1 192 ? -8.391 12.727 20.5 1 98.12 192 MET A N 1
ATOM 1534 C CA . MET A 1 192 ? -7.133 12.219 21.047 1 98.12 192 MET A CA 1
ATOM 1535 C C . MET A 1 192 ? -6.988 10.727 20.766 1 98.12 192 MET A C 1
ATOM 1537 O O . MET A 1 192 ? -5.91 10.266 20.375 1 98.12 192 MET A O 1
ATOM 1541 N N . ARG A 1 193 ? -8.047 10 21 1 97 193 ARG A N 1
ATOM 1542 C CA . ARG A 1 193 ? -8.039 8.57 20.719 1 97 193 ARG A CA 1
ATOM 1543 C C . ARG A 1 193 ? -7.664 8.305 19.266 1 97 193 ARG A C 1
ATOM 1545 O O . ARG A 1 193 ? -6.855 7.414 18.969 1 97 193 ARG A O 1
ATOM 1552 N N . ARG A 1 194 ? -8.242 9.031 18.312 1 97.25 194 ARG A N 1
ATOM 1553 C CA . ARG A 1 194 ? -7.926 8.859 16.891 1 97.25 194 ARG A CA 1
ATOM 1554 C C . ARG A 1 194 ? -6.441 9.078 16.641 1 97.25 194 ARG A C 1
ATOM 1556 O O . ARG A 1 194 ? -5.812 8.32 15.891 1 97.25 194 ARG A O 1
ATOM 1563 N N . TYR A 1 195 ? -5.969 10.086 17.25 1 97.88 195 TYR A N 1
ATOM 1564 C CA . TYR A 1 195 ? -4.555 10.391 17.078 1 97.88 195 TYR A CA 1
ATOM 1565 C C . TYR A 1 195 ? -3.682 9.258 17.594 1 97.88 195 TYR A C 1
ATOM 1567 O O . TYR A 1 195 ? -2.695 8.883 16.953 1 97.88 195 TYR A O 1
ATOM 1575 N N . MET A 1 196 ? -4.031 8.734 18.75 1 96.75 196 MET A N 1
ATOM 1576 C CA . MET A 1 196 ? -3.242 7.66 19.359 1 96.75 196 MET A CA 1
ATOM 1577 C C . MET A 1 196 ? -3.252 6.414 18.484 1 96.75 196 MET A C 1
ATOM 1579 O O . MET A 1 196 ? -2.219 5.766 18.297 1 96.75 196 MET A O 1
ATOM 1583 N N . LEU A 1 197 ? -4.363 6.164 17.922 1 96.31 197 LEU A N 1
ATOM 1584 C CA . LEU A 1 197 ? -4.488 4.996 17.062 1 96.31 197 LEU A CA 1
ATOM 1585 C C . LEU A 1 197 ? -3.764 5.219 15.734 1 96.31 197 LEU A C 1
ATOM 1587 O O . LEU A 1 197 ? -3.012 4.355 15.281 1 96.31 197 LEU A O 1
ATOM 1591 N N . ARG A 1 198 ? -3.92 6.344 15.141 1 97.19 198 ARG A N 1
ATOM 1592 C CA . ARG A 1 198 ? -3.434 6.652 13.805 1 97.19 198 ARG A CA 1
ATOM 1593 C C . ARG A 1 198 ? -1.916 6.793 13.789 1 97.19 198 ARG A C 1
ATOM 1595 O O . ARG A 1 198 ? -1.265 6.445 12.805 1 97.19 198 ARG A O 1
ATOM 1602 N N . PHE A 1 199 ? -1.338 7.273 14.883 1 97.12 199 PHE A N 1
ATOM 1603 C CA . PHE A 1 199 ? 0.078 7.621 14.875 1 97.12 199 PHE A CA 1
ATOM 1604 C C . PHE A 1 199 ? 0.848 6.777 15.883 1 97.12 199 PHE A C 1
ATOM 1606 O O . PHE A 1 199 ? 1.92 7.176 16.344 1 97.12 199 PHE A O 1
ATOM 1613 N N . MET A 1 200 ? 0.321 5.641 16.234 1 95.75 200 MET A N 1
ATOM 1614 C CA . MET A 1 200 ? 0.93 4.758 17.234 1 95.75 200 MET A CA 1
ATOM 1615 C C . MET A 1 200 ? 2.342 4.363 16.812 1 95.75 200 MET A C 1
ATOM 1617 O O . MET A 1 200 ? 3.225 4.211 17.656 1 95.75 200 MET A O 1
ATOM 1621 N N . HIS A 1 201 ? 2.561 4.176 15.508 1 96.31 201 HIS A N 1
ATOM 1622 C CA . HIS A 1 201 ? 3.85 3.729 14.984 1 96.31 201 HIS A CA 1
ATOM 1623 C C . HIS A 1 201 ? 4.922 4.793 15.18 1 96.31 201 HIS A C 1
ATOM 1625 O O . HIS A 1 201 ? 6.117 4.508 15.062 1 96.31 201 HIS A O 1
ATOM 1631 N N . LEU A 1 202 ? 4.531 5.98 15.555 1 96.38 202 LEU A N 1
ATOM 1632 C CA . LEU A 1 202 ? 5.48 7.078 15.742 1 96.38 202 LEU A CA 1
ATOM 1633 C C . LEU A 1 202 ? 5.809 7.27 17.219 1 96.38 202 LEU A C 1
ATOM 1635 O O . LEU A 1 202 ? 6.688 8.062 17.562 1 96.38 202 LEU A O 1
ATOM 1639 N N . VAL A 1 203 ? 5.215 6.562 18.078 1 94.62 203 VAL A N 1
ATOM 1640 C CA . VAL A 1 203 ? 5.352 6.723 19.516 1 94.62 203 VAL A CA 1
ATOM 1641 C C . VAL A 1 203 ? 6.812 6.527 19.922 1 94.62 203 VAL A C 1
ATOM 1643 O O . VAL A 1 203 ? 7.344 7.289 20.734 1 94.62 203 VAL A O 1
ATOM 1646 N N . PRO A 1 204 ? 7.547 5.574 19.359 1 93.56 204 PRO A N 1
ATOM 1647 C CA . PRO A 1 204 ? 8.938 5.371 19.766 1 93.56 204 PRO A CA 1
ATOM 1648 C C . PRO A 1 204 ? 9.812 6.59 19.516 1 93.56 204 PRO A C 1
ATOM 1650 O O . PRO A 1 204 ? 10.797 6.816 20.234 1 93.56 204 PRO A O 1
ATOM 1653 N N . GLY A 1 205 ? 9.492 7.387 18.578 1 93.94 205 GLY A N 1
ATOM 1654 C CA . GLY A 1 205 ? 10.297 8.547 18.234 1 93.94 205 GLY A CA 1
ATOM 1655 C C . GLY A 1 205 ? 9.617 9.867 18.562 1 93.94 205 GLY A C 1
ATOM 1656 O O . GLY A 1 205 ? 10.125 10.938 18.234 1 93.94 205 GLY A O 1
ATOM 1657 N N . MET A 1 206 ? 8.508 9.836 19.266 1 94.06 206 MET A N 1
ATOM 1658 C CA . MET A 1 206 ? 7.691 11.031 19.469 1 94.06 206 MET A CA 1
ATOM 1659 C C . MET A 1 206 ? 8.438 12.055 20.312 1 94.06 206 MET A C 1
ATOM 1661 O O . MET A 1 206 ? 8.344 13.258 20.062 1 94.06 206 MET A O 1
ATOM 1665 N N . ASN A 1 207 ? 9.211 11.586 21.359 1 94.19 207 ASN A N 1
ATOM 1666 C CA . ASN A 1 207 ? 9.945 12.492 22.234 1 94.19 207 ASN A CA 1
ATOM 1667 C C . ASN A 1 207 ? 11.047 13.227 21.469 1 94.19 207 ASN A C 1
ATOM 1669 O O . ASN A 1 207 ? 11.5 14.289 21.906 1 94.19 207 ASN A O 1
ATOM 1673 N N . LYS A 1 208 ? 11.422 12.719 20.359 1 95.38 208 LYS A N 1
ATOM 1674 C CA . LYS A 1 208 ? 12.469 13.336 19.547 1 95.38 208 LYS A CA 1
ATOM 1675 C C . LYS A 1 208 ? 11.93 13.812 18.203 1 95.38 208 LYS A C 1
ATOM 1677 O O . LYS A 1 208 ? 12.688 14.273 17.359 1 95.38 208 LYS A O 1
ATOM 1682 N N . ILE A 1 209 ? 10.672 13.625 18.016 1 93.94 209 ILE A N 1
ATOM 1683 C CA . ILE A 1 209 ? 9.984 14.016 16.781 1 93.94 209 ILE A CA 1
ATOM 1684 C C . ILE A 1 209 ? 10.539 13.227 15.602 1 93.94 209 ILE A C 1
ATOM 1686 O O . ILE A 1 209 ? 10.68 13.758 14.5 1 93.94 209 ILE A O 1
ATOM 1690 N N . GLU A 1 210 ? 10.992 12.039 15.844 1 95.25 210 GLU A N 1
ATOM 1691 C CA . GLU A 1 210 ? 11.477 11.164 14.781 1 95.25 210 GLU A CA 1
ATOM 1692 C C . GLU A 1 210 ? 10.312 10.617 13.945 1 95.25 210 GLU A C 1
ATOM 1694 O O . GLU A 1 210 ? 9.25 10.312 14.484 1 95.25 210 GLU A O 1
ATOM 1699 N N . GLY A 1 211 ? 10.531 10.523 12.656 1 94.38 211 GLY A N 1
ATOM 1700 C CA . GLY A 1 211 ? 9.5 10 11.766 1 94.38 211 GLY A CA 1
ATOM 1701 C C . GLY A 1 211 ? 8.625 11.078 11.164 1 94.38 211 GLY A C 1
ATOM 1702 O O . GLY A 1 211 ? 7.906 10.836 10.195 1 94.38 211 GLY A O 1
ATOM 1703 N N . VAL A 1 212 ? 8.688 12.25 11.672 1 95.5 212 VAL A N 1
ATOM 1704 C CA . VAL A 1 212 ? 7.926 13.383 11.156 1 95.5 212 VAL A CA 1
ATOM 1705 C C . VAL A 1 212 ? 8.625 13.961 9.93 1 95.5 212 VAL A C 1
ATOM 1707 O O . VAL A 1 212 ? 9.844 14.117 9.914 1 95.5 212 VAL A O 1
ATOM 1710 N N . LEU A 1 213 ? 7.844 14.148 8.898 1 96.62 213 LEU A N 1
ATOM 1711 C CA . LEU A 1 213 ? 8.375 14.68 7.641 1 96.62 213 LEU A CA 1
ATOM 1712 C C . LEU A 1 213 ? 8.055 16.156 7.496 1 96.62 213 LEU A C 1
ATOM 1714 O O . LEU A 1 213 ? 7.109 16.656 8.109 1 96.62 213 LEU A O 1
ATOM 1718 N N . ARG A 1 214 ? 8.891 16.859 6.754 1 95.75 214 ARG A N 1
ATOM 1719 C CA . ARG A 1 214 ? 8.703 18.266 6.461 1 95.75 214 ARG A CA 1
ATOM 1720 C C . ARG A 1 214 ? 8.875 18.547 4.969 1 95.75 214 ARG A C 1
ATOM 1722 O O . ARG A 1 214 ? 9.422 17.719 4.238 1 95.75 214 ARG A O 1
ATOM 1729 N N . THR A 1 215 ? 8.336 19.625 4.531 1 96.06 215 THR A N 1
ATOM 1730 C CA . THR A 1 215 ? 8.57 20.109 3.176 1 96.06 215 THR A CA 1
ATOM 1731 C C . THR A 1 215 ? 9.812 21 3.131 1 96.06 215 THR A C 1
ATOM 1733 O O . THR A 1 215 ? 10.203 21.578 4.145 1 96.06 215 THR A O 1
ATOM 1736 N N . PRO A 1 216 ? 10.414 21.141 1.99 1 95.62 216 PRO A N 1
ATOM 1737 C CA . PRO A 1 216 ? 11.633 21.953 1.9 1 95.62 216 PRO A CA 1
ATOM 1738 C C . PRO A 1 216 ? 11.398 23.406 2.285 1 95.62 216 PRO A C 1
ATOM 1740 O O . PRO A 1 216 ? 12.234 24.016 2.953 1 95.62 216 PRO A O 1
ATOM 1743 N N . TYR A 1 217 ? 10.344 24.016 1.855 1 96.62 217 TYR A N 1
ATOM 1744 C CA . TYR A 1 217 ? 9.891 25.344 2.248 1 96.62 217 TYR A CA 1
ATOM 1745 C C . TYR A 1 217 ? 8.594 25.266 3.035 1 96.62 217 TYR A C 1
ATOM 1747 O O . TYR A 1 217 ? 8.117 24.172 3.361 1 96.62 217 TYR A O 1
ATOM 1755 N N . ASN A 1 218 ? 8.109 26.453 3.43 1 96.5 218 ASN A N 1
ATOM 1756 C CA . ASN A 1 218 ? 6.754 26.484 3.961 1 96.5 218 ASN A CA 1
ATOM 1757 C C . ASN A 1 218 ? 5.754 25.891 2.975 1 96.5 218 ASN A C 1
ATOM 1759 O O . ASN A 1 218 ? 6.055 25.75 1.787 1 96.5 218 ASN A O 1
ATOM 1763 N N . GLN A 1 219 ? 4.609 25.5 3.383 1 96.81 219 GLN A N 1
ATOM 1764 C CA . GLN A 1 219 ? 3.682 24.703 2.6 1 96.81 219 GLN A CA 1
ATOM 1765 C C . GLN A 1 219 ? 3.057 25.516 1.471 1 96.81 219 GLN A C 1
ATOM 1767 O O . GLN A 1 219 ? 2.596 24.953 0.475 1 96.81 219 GLN A O 1
ATOM 1772 N N . TYR A 1 220 ? 3.012 26.844 1.616 1 97.12 220 TYR A N 1
ATOM 1773 C CA . TYR A 1 220 ? 2.574 27.641 0.479 1 97.12 220 TYR A CA 1
ATOM 1774 C C . TYR A 1 220 ? 3.523 27.469 -0.702 1 97.12 220 TYR A C 1
ATOM 1776 O O . TYR A 1 220 ? 3.092 27.172 -1.815 1 97.12 220 TYR A O 1
ATOM 1784 N N . ASP A 1 221 ? 4.777 27.609 -0.465 1 96.94 221 ASP A N 1
ATOM 1785 C CA . ASP A 1 221 ? 5.816 27.547 -1.489 1 96.94 221 ASP A CA 1
ATOM 1786 C C . ASP A 1 221 ? 6.008 26.125 -2.004 1 96.94 221 ASP A C 1
ATOM 1788 O O . ASP A 1 221 ? 6.258 25.922 -3.195 1 96.94 221 ASP A O 1
ATOM 1792 N N . SER A 1 222 ? 5.875 25.203 -1.106 1 97.06 222 SER A N 1
ATOM 1793 C CA . SER A 1 222 ? 6.238 23.828 -1.452 1 97.06 222 SER A CA 1
ATOM 1794 C C . SER A 1 222 ? 5.055 23.078 -2.059 1 97.06 222 SER A C 1
ATOM 1796 O O . SER A 1 222 ? 5.238 22.125 -2.807 1 97.06 222 SER A O 1
ATOM 1798 N N . MET A 1 223 ? 3.828 23.516 -1.721 1 97.56 223 MET A N 1
ATOM 1799 C CA . MET A 1 223 ? 2.67 22.719 -2.115 1 97.56 223 MET A CA 1
ATOM 1800 C C . MET A 1 223 ? 1.671 23.547 -2.9 1 97.56 223 MET A C 1
ATOM 1802 O O . MET A 1 223 ? 1.319 23.219 -4.031 1 97.56 223 MET A O 1
ATOM 1806 N N . ILE A 1 224 ? 1.264 24.688 -2.363 1 97.88 224 ILE A N 1
ATOM 1807 C CA . ILE A 1 224 ? 0.157 25.453 -2.922 1 97.88 224 ILE A CA 1
ATOM 1808 C C . ILE A 1 224 ? 0.57 26.062 -4.266 1 97.88 224 ILE A C 1
ATOM 1810 O O . ILE A 1 224 ? -0.147 25.922 -5.258 1 97.88 224 ILE A O 1
ATOM 1814 N N . LEU A 1 225 ? 1.729 26.641 -4.305 1 97.75 225 LEU A N 1
ATOM 1815 C CA . LEU A 1 225 ? 2.16 27.344 -5.512 1 97.75 225 LEU A CA 1
ATOM 1816 C C . LEU A 1 225 ? 2.299 26.359 -6.68 1 97.75 225 LEU A C 1
ATOM 1818 O O . LEU A 1 225 ? 1.79 26.625 -7.773 1 97.75 225 LEU A O 1
ATOM 1822 N N . PRO A 1 226 ? 2.986 25.266 -6.465 1 97.94 226 PRO A N 1
ATOM 1823 C CA . PRO A 1 226 ? 3.088 24.328 -7.59 1 97.94 226 PRO A CA 1
ATOM 1824 C C . PRO A 1 226 ? 1.731 23.781 -8.023 1 97.94 226 PRO A C 1
ATOM 1826 O O . PRO A 1 226 ? 1.484 23.609 -9.219 1 97.94 226 PRO A O 1
ATOM 1829 N N . ILE A 1 227 ? 0.849 23.469 -7.125 1 98.44 227 ILE A N 1
ATOM 1830 C CA . ILE A 1 227 ? -0.477 22.969 -7.457 1 98.44 227 ILE A CA 1
ATOM 1831 C C . ILE A 1 227 ? -1.257 24.031 -8.234 1 98.44 227 ILE A C 1
ATOM 1833 O O . ILE A 1 227 ? -1.882 23.719 -9.25 1 98.44 227 ILE A O 1
ATOM 1837 N N . GLN A 1 228 ? -1.226 25.234 -7.719 1 97.88 228 GLN A N 1
ATOM 1838 C CA . GLN A 1 228 ? -1.932 26.328 -8.375 1 97.88 228 GLN A CA 1
ATOM 1839 C C . GLN A 1 228 ? -1.433 26.531 -9.805 1 97.88 228 GLN A C 1
ATOM 1841 O O . GLN A 1 228 ? -2.23 26.719 -10.727 1 97.88 228 GLN A O 1
ATOM 1846 N N . LYS A 1 229 ? -0.13 26.547 -9.953 1 97.88 229 LYS A N 1
ATOM 1847 C CA . LYS A 1 229 ? 0.437 26.688 -11.297 1 97.88 229 LYS A CA 1
ATOM 1848 C C . LYS A 1 229 ? -0.046 25.562 -12.219 1 97.88 229 LYS A C 1
ATOM 1850 O O . LYS A 1 229 ? -0.435 25.828 -13.359 1 97.88 229 LYS A O 1
ATOM 1855 N N . TRP A 1 230 ? 0.006 24.344 -11.727 1 98.44 230 TRP A N 1
ATOM 1856 C CA . TRP A 1 230 ? -0.449 23.188 -12.484 1 98.44 230 TRP A CA 1
ATOM 1857 C C . TRP A 1 230 ? -1.902 23.344 -12.922 1 98.44 230 TRP A C 1
ATOM 1859 O O . TRP A 1 230 ? -2.258 23.031 -14.055 1 98.44 230 TRP A O 1
ATOM 1869 N N . LEU A 1 231 ? -2.748 23.844 -12.055 1 98.75 231 LEU A N 1
ATOM 1870 C CA . LEU A 1 231 ? -4.168 24.062 -12.32 1 98.75 231 LEU A CA 1
ATOM 1871 C C . LEU A 1 231 ? -4.375 25.203 -13.305 1 98.75 231 LEU A C 1
ATOM 1873 O O . LEU A 1 231 ? -5.195 25.109 -14.219 1 98.75 231 LEU A O 1
ATOM 1877 N N . GLN A 1 232 ? -3.617 26.266 -13.078 1 98.25 232 GLN A N 1
ATOM 1878 C CA . GLN A 1 232 ? -3.709 27.422 -13.969 1 98.25 232 GLN A CA 1
ATOM 1879 C C . GLN A 1 232 ? -3.326 27.047 -15.398 1 98.25 232 GLN A C 1
ATOM 1881 O O . GLN A 1 232 ? -3.99 27.453 -16.359 1 98.25 232 GLN A O 1
ATOM 1886 N N . ASP A 1 233 ? -2.281 26.312 -15.5 1 98.12 233 ASP A N 1
ATOM 1887 C CA . ASP A 1 233 ? -1.803 25.859 -16.812 1 98.12 233 ASP A CA 1
ATOM 1888 C C . ASP A 1 233 ? -2.859 25.031 -17.516 1 98.12 233 ASP A C 1
ATOM 1890 O O . ASP A 1 233 ? -2.824 24.891 -18.75 1 98.12 233 ASP A O 1
ATOM 1894 N N . ARG A 1 234 ? -3.828 24.562 -16.828 1 98.25 234 ARG A N 1
ATOM 1895 C CA . ARG A 1 234 ? -4.848 23.688 -17.406 1 98.25 234 ARG A CA 1
ATOM 1896 C C . ARG A 1 234 ? -6.188 24.391 -17.5 1 98.25 234 ARG A C 1
ATOM 1898 O O . ARG A 1 234 ? -7.207 23.781 -17.828 1 98.25 234 ARG A O 1
ATOM 1905 N N . GLY A 1 235 ? -6.191 25.609 -17.156 1 98.62 235 GLY A N 1
ATOM 1906 C CA . GLY A 1 235 ? -7.312 26.469 -17.484 1 98.62 235 GLY A CA 1
ATOM 1907 C C . GLY A 1 235 ? -8.305 26.625 -16.344 1 98.62 235 GLY A C 1
ATOM 1908 O O . GLY A 1 235 ? -9.398 27.156 -16.531 1 98.62 235 GLY A O 1
ATOM 1909 N N . VAL A 1 236 ? -7.996 26.172 -15.148 1 98.81 236 VAL A N 1
ATOM 1910 C CA . VAL A 1 236 ? -8.898 26.297 -14.016 1 98.81 236 VAL A CA 1
ATOM 1911 C C . VAL A 1 236 ? -9.172 27.781 -13.727 1 98.81 236 VAL A C 1
ATOM 1913 O O . VAL A 1 236 ? -8.266 28.609 -13.805 1 98.81 236 VAL A O 1
ATOM 1916 N N . ASN A 1 237 ? -10.406 28.062 -13.406 1 98.56 237 ASN A N 1
ATOM 1917 C CA . ASN A 1 237 ? -10.82 29.438 -13.125 1 98.56 237 ASN A CA 1
ATOM 1918 C C . ASN A 1 237 ? -10.742 29.75 -11.633 1 98.56 237 ASN A C 1
ATOM 1920 O O . ASN A 1 237 ? -11.555 29.25 -10.852 1 98.56 237 ASN A O 1
ATOM 1924 N N . PHE A 1 238 ? -9.797 30.578 -11.32 1 98.38 238 PHE A N 1
ATOM 1925 C CA . PHE A 1 238 ? -9.719 31.078 -9.953 1 98.38 238 PHE A CA 1
ATOM 1926 C C . PHE A 1 238 ? -10.461 32.406 -9.82 1 98.38 238 PHE A C 1
ATOM 1928 O O . PHE A 1 238 ? -10.07 33.406 -10.438 1 98.38 238 PHE A O 1
ATOM 1935 N N . ILE A 1 239 ? -11.5 32.375 -9.062 1 98 239 ILE A N 1
ATOM 1936 C CA . ILE A 1 239 ? -12.305 33.562 -8.836 1 98 239 ILE A CA 1
ATOM 1937 C C . ILE A 1 239 ? -11.977 34.156 -7.465 1 98 239 ILE A C 1
ATOM 1939 O O . ILE A 1 239 ? -12.695 33.938 -6.492 1 98 239 ILE A O 1
ATOM 1943 N N . MET A 1 240 ? -11.023 35.031 -7.445 1 97.12 240 MET A N 1
ATOM 1944 C CA . MET A 1 240 ? -10.469 35.594 -6.207 1 97.12 240 MET A CA 1
ATOM 1945 C C . MET A 1 240 ? -11.305 36.781 -5.711 1 97.12 240 MET A C 1
ATOM 1947 O O . MET A 1 240 ? -12.062 37.344 -6.477 1 97.12 240 MET A O 1
ATOM 1951 N N . GLY A 1 241 ? -11.164 37.125 -4.41 1 96.62 241 GLY A N 1
ATOM 1952 C CA . GLY A 1 241 ? -11.898 38.25 -3.826 1 96.62 241 GLY A CA 1
ATOM 1953 C C . GLY A 1 241 ? -13.398 38.062 -3.871 1 96.62 241 GLY A C 1
ATOM 1954 O O . GLY A 1 241 ? -14.148 39.031 -3.957 1 96.62 241 GLY A O 1
ATOM 1955 N N . THR A 1 242 ? -13.82 36.875 -3.977 1 97.25 242 THR A N 1
ATOM 1956 C CA . THR A 1 242 ? -15.234 36.531 -4.102 1 97.25 242 THR A CA 1
ATOM 1957 C C . THR A 1 242 ? -15.641 35.5 -3.051 1 97.25 242 THR A C 1
ATOM 1959 O O . THR A 1 242 ? -14.977 34.5 -2.885 1 97.25 242 THR A O 1
ATOM 1962 N N . LYS A 1 243 ? -16.578 35.812 -2.281 1 96.12 243 LYS A N 1
ATOM 1963 C CA . LYS A 1 243 ? -17.062 34.844 -1.297 1 96.12 243 LYS A CA 1
ATOM 1964 C C . LYS A 1 243 ? -18.453 34.344 -1.648 1 96.12 243 LYS A C 1
ATOM 1966 O O . LYS A 1 243 ? -19.297 35.094 -2.137 1 96.12 243 LYS A O 1
ATOM 1971 N N . VAL A 1 244 ? -18.672 33.094 -1.528 1 97.81 244 VAL A N 1
ATOM 1972 C CA . VAL A 1 244 ? -20.016 32.5 -1.605 1 97.81 244 VAL A CA 1
ATOM 1973 C C . VAL A 1 244 ? -20.734 32.656 -0.268 1 97.81 244 VAL A C 1
ATOM 1975 O O . VAL A 1 244 ? -20.25 32.188 0.763 1 97.81 244 VAL A O 1
ATOM 1978 N N . VAL A 1 245 ? -21.859 33.312 -0.262 1 97.62 245 VAL A N 1
ATOM 1979 C CA . VAL A 1 245 ? -22.469 33.688 1.003 1 97.62 245 VAL A CA 1
ATOM 1980 C C . VAL A 1 245 ? -23.703 32.812 1.273 1 97.62 245 VAL A C 1
ATOM 1982 O O . VAL A 1 245 ? -24.188 32.781 2.404 1 97.62 245 VAL A O 1
ATOM 1985 N N . ASP A 1 246 ? -24.156 32.219 0.2 1 97.88 246 ASP A N 1
ATOM 1986 C CA . ASP A 1 246 ? -25.328 31.344 0.363 1 97.88 246 ASP A CA 1
ATOM 1987 C C . ASP A 1 246 ? -25.453 30.359 -0.798 1 97.88 246 ASP A C 1
ATOM 1989 O O . ASP A 1 246 ? -24.844 30.547 -1.851 1 97.88 246 ASP A O 1
ATOM 1993 N N . VAL A 1 247 ? -26.172 29.281 -0.452 1 97.88 247 VAL A N 1
ATOM 1994 C CA . VAL A 1 247 ? -26.406 28.234 -1.438 1 97.88 247 VAL A CA 1
ATOM 1995 C C . VAL A 1 247 ? -27.891 27.844 -1.436 1 97.88 247 VAL A C 1
ATOM 1997 O O . VAL A 1 247 ? -28.516 27.797 -0.378 1 97.88 247 VAL A O 1
ATOM 2000 N N . GLU A 1 248 ? -28.5 27.656 -2.633 1 98 248 GLU A N 1
ATOM 2001 C CA . GLU A 1 248 ? -29.859 27.141 -2.719 1 98 248 GLU A CA 1
ATOM 2002 C C . GLU A 1 248 ? -29.875 25.641 -2.971 1 98 248 GLU A C 1
ATOM 2004 O O . GLU A 1 248 ? -29.047 25.125 -3.721 1 98 248 GLU A O 1
ATOM 2009 N N . ILE A 1 249 ? -30.734 24.953 -2.279 1 97.56 249 ILE A N 1
ATOM 2010 C CA . ILE A 1 249 ? -30.875 23.5 -2.363 1 97.56 249 ILE A CA 1
ATOM 2011 C C . ILE A 1 249 ? -32.312 23.156 -2.738 1 97.56 249 ILE A C 1
ATOM 2013 O O . ILE A 1 249 ? -33.281 23.656 -2.135 1 97.56 249 ILE A O 1
ATOM 2017 N N . GLU A 1 250 ? -32.438 22.359 -3.701 1 96.56 250 GLU A N 1
ATOM 2018 C CA . GLU A 1 250 ? -33.75 21.891 -4.137 1 96.56 250 GLU A CA 1
ATOM 2019 C C . GLU A 1 250 ? -33.812 20.359 -4.16 1 96.56 250 GLU A C 1
ATOM 2021 O O . GLU A 1 250 ? -32.781 19.703 -4.363 1 96.56 250 GLU A O 1
ATOM 2026 N N . GLU A 1 251 ? -34.906 19.844 -3.877 1 94.38 251 GLU A N 1
ATOM 2027 C CA . GLU A 1 251 ? -35.125 18.406 -3.957 1 94.38 251 GLU A CA 1
ATOM 2028 C C . GLU A 1 251 ? -35.781 18.016 -5.273 1 94.38 251 GLU A C 1
ATOM 2030 O O . GLU A 1 251 ? -36.812 18.578 -5.641 1 94.38 251 GLU A O 1
ATOM 2035 N N . ILE A 1 252 ? -35.156 17.25 -5.973 1 91.88 252 ILE A N 1
ATOM 2036 C CA . ILE A 1 252 ? -35.688 16.734 -7.234 1 91.88 252 ILE A CA 1
ATOM 2037 C C . ILE A 1 252 ? -35.75 15.211 -7.18 1 91.88 252 ILE A C 1
ATOM 2039 O O . ILE A 1 252 ? -34.719 14.539 -7.102 1 91.88 252 ILE A O 1
ATOM 2043 N N . ASP A 1 253 ? -36.969 14.492 -7.262 1 89.94 253 ASP A N 1
ATOM 2044 C CA . ASP A 1 253 ? -37.188 13.047 -7.293 1 89.94 253 ASP A CA 1
ATOM 2045 C C . ASP A 1 253 ? -36.5 12.367 -6.105 1 89.94 253 ASP A C 1
ATOM 2047 O O . ASP A 1 253 ? -35.781 11.375 -6.273 1 89.94 253 ASP A O 1
ATOM 2051 N N . GLY A 1 254 ? -36.562 13.039 -4.945 1 90.88 254 GLY A N 1
ATOM 2052 C CA . GLY A 1 254 ? -36.094 12.414 -3.723 1 90.88 254 GLY A CA 1
ATOM 2053 C C . GLY A 1 254 ? -34.625 12.641 -3.475 1 90.88 254 GLY A C 1
ATOM 2054 O O . GLY A 1 254 ? -34.062 12.18 -2.471 1 90.88 254 GLY A O 1
ATOM 2055 N N . LYS A 1 255 ? -34 13.312 -4.367 1 94.31 255 LYS A N 1
ATOM 2056 C CA . LYS A 1 255 ? -32.594 13.664 -4.219 1 94.31 255 LYS A CA 1
ATOM 2057 C C . LYS A 1 255 ? -32.406 15.18 -4.141 1 94.31 255 LYS A C 1
ATOM 2059 O O . LYS A 1 255 ? -33.125 15.93 -4.824 1 94.31 255 LYS A O 1
ATOM 2064 N N . LYS A 1 256 ? -31.531 15.625 -3.307 1 97.44 256 LYS A N 1
ATOM 2065 C CA . LYS A 1 256 ? -31.281 17.047 -3.115 1 97.44 256 LYS A CA 1
ATOM 2066 C C . LYS A 1 256 ? -30.125 17.531 -4 1 97.44 256 LYS A C 1
ATOM 2068 O O . LYS A 1 256 ? -29.141 16.812 -4.199 1 97.44 256 LYS A O 1
ATOM 2073 N N . TYR A 1 257 ? -30.344 18.734 -4.523 1 97.88 257 TYR A N 1
ATOM 2074 C CA . TYR A 1 257 ? -29.344 19.328 -5.406 1 97.88 257 TYR A CA 1
ATOM 2075 C C . TYR A 1 257 ? -29.094 20.781 -5.055 1 97.88 257 TYR A C 1
ATOM 2077 O O . TYR A 1 257 ? -30.031 21.516 -4.73 1 97.88 257 TYR A O 1
ATOM 2085 N N . VAL A 1 258 ? -27.828 21.141 -5.012 1 98.38 258 VAL A N 1
ATOM 2086 C CA . VAL A 1 258 ? -27.5 22.562 -5.043 1 98.38 258 VAL A CA 1
ATOM 2087 C C . VAL A 1 258 ? -27.859 23.141 -6.41 1 98.38 258 VAL A C 1
ATOM 2089 O O . VAL A 1 258 ? -27.438 22.625 -7.441 1 98.38 258 VAL A O 1
ATOM 2092 N N . THR A 1 259 ? -28.625 24.25 -6.422 1 98.19 259 THR A N 1
ATOM 2093 C CA . THR A 1 259 ? -29.109 24.766 -7.695 1 98.19 259 THR A CA 1
ATOM 2094 C C . THR A 1 259 ? -28.578 26.172 -7.949 1 98.19 259 THR A C 1
ATOM 2096 O O . THR A 1 259 ? -28.578 26.656 -9.086 1 98.19 259 THR A O 1
ATOM 2099 N N . LYS A 1 260 ? -28.188 26.859 -6.863 1 98.44 260 LYS A N 1
ATOM 2100 C CA . LYS A 1 260 ? -27.641 28.203 -7.02 1 98.44 260 LYS A CA 1
ATOM 2101 C C . LYS A 1 260 ? -26.562 28.469 -5.98 1 98.44 260 LYS A C 1
ATOM 2103 O O . LYS A 1 260 ? -26.625 27.953 -4.859 1 98.44 260 LYS A O 1
ATOM 2108 N N . LEU A 1 261 ? -25.578 29.297 -6.316 1 98.62 261 LEU A N 1
ATOM 2109 C CA . LEU A 1 261 ? -24.594 29.906 -5.418 1 98.62 261 LEU A CA 1
ATOM 2110 C C . LEU A 1 261 ? -24.734 31.422 -5.422 1 98.62 261 LEU A C 1
ATOM 2112 O O . LEU A 1 261 ? -24.781 32.062 -6.484 1 98.62 261 LEU A O 1
ATOM 2116 N N . HIS A 1 262 ? -24.844 31.969 -4.316 1 98.56 262 HIS A N 1
ATOM 2117 C CA . HIS A 1 262 ? -24.859 33.438 -4.168 1 98.56 262 HIS A CA 1
ATOM 2118 C C . HIS A 1 262 ? -23.469 33.938 -3.814 1 98.56 262 HIS A C 1
ATOM 2120 O O . HIS A 1 262 ? -22.859 33.5 -2.832 1 98.56 262 HIS A O 1
ATOM 2126 N N . THR A 1 263 ? -22.984 34.875 -4.582 1 98.12 263 THR A N 1
ATOM 2127 C CA . THR A 1 263 ? -21.609 35.344 -4.387 1 98.12 263 THR A CA 1
ATOM 2128 C C . THR A 1 263 ? -21.609 36.844 -4.113 1 98.12 263 THR A C 1
ATOM 2130 O O . THR A 1 263 ? -22.531 37.562 -4.539 1 98.12 263 THR A O 1
ATOM 2133 N N . THR A 1 264 ? -20.688 37.344 -3.361 1 97.62 264 THR A N 1
ATOM 2134 C CA . THR A 1 264 ? -20.391 38.75 -3.115 1 97.62 264 THR A CA 1
ATOM 2135 C C . THR A 1 264 ? -18.891 39.031 -3.287 1 97.62 264 THR A C 1
ATOM 2137 O O . THR A 1 264 ? -18.078 38.125 -3.193 1 97.62 264 THR A O 1
ATOM 2140 N N . GLY A 1 265 ? -18.547 40.281 -3.512 1 96.25 265 GLY A N 1
ATOM 2141 C CA . GLY A 1 265 ? -17.156 40.688 -3.734 1 96.25 265 GLY A CA 1
ATOM 2142 C C . GLY A 1 265 ? -16.875 41.125 -5.16 1 96.25 265 GLY A C 1
ATOM 2143 O O . GLY A 1 265 ? -17.672 41.844 -5.754 1 96.25 265 GLY A O 1
ATOM 2144 N N . GLN A 1 266 ? -15.719 40.656 -5.691 1 95.69 266 GLN A N 1
ATOM 2145 C CA . GLN A 1 266 ? -15.312 41.062 -7.031 1 95.69 266 GLN A CA 1
ATOM 2146 C C . GLN A 1 266 ? -16.266 40.5 -8.094 1 95.69 266 GLN A C 1
ATOM 2148 O O . GLN A 1 266 ? -16.484 41.156 -9.117 1 95.69 266 GLN A O 1
ATOM 2153 N N . LYS A 1 267 ? -16.734 39.344 -7.855 1 94.31 267 LYS A N 1
ATOM 2154 C CA . LYS A 1 267 ? -17.75 38.75 -8.727 1 94.31 267 LYS A CA 1
ATOM 2155 C C . LYS A 1 267 ? -19.062 38.562 -7.98 1 94.31 267 LYS A C 1
ATOM 2157 O O . LYS A 1 267 ? -19.391 37.469 -7.531 1 94.31 267 LYS A O 1
ATOM 2162 N N . GLU A 1 268 ? -19.875 39.594 -8 1 95.69 268 GLU A N 1
ATOM 2163 C CA . GLU A 1 268 ? -21.172 39.562 -7.32 1 95.69 268 GLU A CA 1
ATOM 2164 C C . GLU A 1 268 ? -22.266 39.031 -8.227 1 95.69 268 GLU A C 1
ATOM 2166 O O . GLU A 1 268 ? -22.297 39.312 -9.422 1 95.69 268 GLU A O 1
ATOM 2171 N N . GLY A 1 269 ? -23.094 38.125 -7.625 1 96.88 269 GLY A N 1
ATOM 2172 C CA . GLY A 1 269 ? -24.203 37.625 -8.422 1 96.88 269 GLY A CA 1
ATOM 2173 C C . GLY A 1 269 ? -24.688 36.25 -8.008 1 96.88 269 GLY A C 1
ATOM 2174 O O . GLY A 1 269 ? -24.578 35.875 -6.84 1 96.88 269 GLY A O 1
ATOM 2175 N N . ILE A 1 270 ? -25.453 35.719 -8.898 1 98.31 270 ILE A N 1
ATOM 2176 C CA . ILE A 1 270 ? -26.016 34.375 -8.719 1 98.31 270 ILE A CA 1
ATOM 2177 C C . ILE A 1 270 ? -25.5 33.438 -9.812 1 98.31 270 ILE A C 1
ATOM 2179 O O . ILE A 1 270 ? -25.547 33.781 -11 1 98.31 270 ILE A O 1
ATOM 2183 N N . ILE A 1 271 ? -24.953 32.344 -9.359 1 98.12 271 ILE A N 1
ATOM 2184 C CA . ILE A 1 271 ? -24.484 31.328 -10.281 1 98.12 271 ILE A CA 1
ATOM 2185 C C . ILE A 1 271 ? -25.484 30.172 -10.305 1 98.12 271 ILE A C 1
ATOM 2187 O O . ILE A 1 271 ? -25.734 29.531 -9.273 1 98.12 271 ILE A O 1
ATOM 2191 N N . GLU A 1 272 ? -26.062 29.906 -11.445 1 98.12 272 GLU A N 1
ATOM 2192 C CA . GLU A 1 272 ? -26.938 28.75 -11.609 1 98.12 272 GLU A CA 1
ATOM 2193 C C . GLU A 1 272 ? -26.141 27.453 -11.727 1 98.12 272 GLU A C 1
ATOM 2195 O O . GLU A 1 272 ? -25.125 27.406 -12.422 1 98.12 272 GLU A O 1
ATOM 2200 N N . VAL A 1 273 ? -26.578 26.484 -10.938 1 98.25 273 VAL A N 1
ATOM 2201 C CA . VAL A 1 273 ? -25.906 25.188 -10.945 1 98.25 273 VAL A CA 1
ATOM 2202 C C . VAL A 1 273 ? -26.844 24.125 -11.523 1 98.25 273 VAL A C 1
ATOM 2204 O O . VAL A 1 273 ? -27.953 23.922 -11.031 1 98.25 273 VAL A O 1
ATOM 2207 N N . LYS A 1 274 ? -26.422 23.375 -12.594 1 95.25 274 LYS A N 1
ATOM 2208 C CA . LYS A 1 274 ? -27.203 22.297 -13.195 1 95.25 274 LYS A CA 1
ATOM 2209 C C . LYS A 1 274 ? -27.109 21.031 -12.359 1 95.25 274 LYS A C 1
ATOM 2211 O O . LYS A 1 274 ? -26.141 20.844 -11.617 1 95.25 274 LYS A O 1
ATOM 2216 N N . PRO A 1 275 ? -28.031 20.188 -12.523 1 93.12 275 PRO A N 1
ATOM 2217 C CA . PRO A 1 275 ? -28.062 18.969 -11.711 1 93.12 275 PRO A CA 1
ATOM 2218 C C . PRO A 1 275 ? -26.828 18.094 -11.906 1 93.12 275 PRO A C 1
ATOM 2220 O O . PRO A 1 275 ? -26.422 17.375 -10.984 1 93.12 275 PRO A O 1
ATOM 2223 N N . LYS A 1 276 ? -26.234 18.172 -13.016 1 95.19 276 LYS A N 1
ATOM 2224 C CA . LYS A 1 276 ? -25.094 17.312 -13.297 1 95.19 276 LYS A CA 1
ATOM 2225 C C . LYS A 1 276 ? -23.781 18.016 -12.945 1 95.19 276 LYS A C 1
ATOM 2227 O O . LYS A 1 276 ? -22.703 17.391 -12.961 1 95.19 276 LYS A O 1
ATOM 2232 N N . ASP A 1 277 ? -23.859 19.312 -12.633 1 98.19 277 ASP A N 1
ATOM 2233 C CA . ASP A 1 277 ? -22.688 20.016 -12.125 1 98.19 277 ASP A CA 1
ATOM 2234 C C . ASP A 1 277 ? -22.328 19.531 -10.727 1 98.19 277 ASP A C 1
ATOM 2236 O O . ASP A 1 277 ? -23.078 18.781 -10.102 1 98.19 277 ASP A O 1
ATOM 2240 N N . LEU A 1 278 ? -21.125 19.812 -10.352 1 98.81 278 LEU A N 1
ATOM 2241 C CA . LEU A 1 278 ? -20.641 19.422 -9.031 1 98.81 278 LEU A CA 1
ATOM 2242 C C . LEU A 1 278 ? -20.344 20.641 -8.164 1 98.81 278 LEU A C 1
ATOM 2244 O O . LEU A 1 278 ? -19.844 21.656 -8.664 1 98.81 278 LEU A O 1
ATOM 2248 N N . VAL A 1 279 ? -20.719 20.562 -6.945 1 98.88 279 VAL A N 1
ATOM 2249 C CA . VAL A 1 279 ? -20.438 21.625 -5.984 1 98.88 279 VAL A CA 1
ATOM 2250 C C . VAL A 1 279 ? -19.625 21.062 -4.809 1 98.88 279 VAL A C 1
ATOM 2252 O O . VAL A 1 279 ? -20.047 20.094 -4.18 1 98.88 279 VAL A O 1
ATOM 2255 N N . PHE A 1 280 ? -18.5 21.609 -4.555 1 98.88 280 PHE A N 1
ATOM 2256 C CA . PHE A 1 280 ? -17.641 21.281 -3.418 1 98.88 280 PHE A CA 1
ATOM 2257 C C . PHE A 1 280 ? -17.531 22.469 -2.461 1 98.88 280 PHE A C 1
ATOM 2259 O O . PHE A 1 280 ? -17.109 23.547 -2.855 1 98.88 280 PHE A O 1
ATOM 2266 N N . ILE A 1 281 ? -17.891 22.281 -1.231 1 98.81 281 ILE A N 1
ATOM 2267 C CA . ILE A 1 281 ? -17.844 23.375 -0.265 1 98.81 281 ILE A CA 1
ATOM 2268 C C . ILE A 1 281 ? -16.922 23 0.896 1 98.81 281 ILE A C 1
ATOM 2270 O O . ILE A 1 281 ? -17.172 22.016 1.602 1 98.81 281 ILE A O 1
ATOM 2274 N N . THR A 1 282 ? -15.867 23.703 1.064 1 98.25 282 THR A N 1
ATOM 2275 C CA . THR A 1 282 ? -15.094 23.578 2.295 1 98.25 282 THR A CA 1
ATOM 2276 C C . THR A 1 282 ? -15.82 24.234 3.459 1 98.25 282 THR A C 1
ATOM 2278 O O . THR A 1 282 ? -16.016 25.453 3.461 1 98.25 282 THR A O 1
ATOM 2281 N N . ILE A 1 283 ? -16.172 23.469 4.414 1 98.19 283 ILE A N 1
ATOM 2282 C CA . ILE A 1 283 ? -16.938 24.062 5.508 1 98.19 283 ILE A CA 1
ATOM 2283 C C . ILE A 1 283 ? -16.016 24.312 6.699 1 98.19 283 ILE A C 1
ATOM 2285 O O . ILE A 1 283 ? -15.141 23.5 7 1 98.19 283 ILE A O 1
ATOM 2289 N N . GLY A 1 284 ? -16.203 25.469 7.32 1 96 284 GLY A N 1
ATOM 2290 C CA . GLY A 1 284 ? -15.375 25.859 8.453 1 96 284 GLY A CA 1
ATOM 2291 C C . GLY A 1 284 ? -13.93 26.125 8.07 1 96 284 GLY A C 1
ATOM 2292 O O . GLY A 1 284 ? -13.484 25.734 6.992 1 96 284 GLY A O 1
ATOM 2293 N N . SER A 1 285 ? -13.242 26.828 8.906 1 95.62 285 SER A N 1
ATOM 2294 C CA . SER A 1 285 ? -11.82 27.109 8.727 1 95.62 285 SER A CA 1
ATOM 2295 C C . SER A 1 285 ? -11.133 27.359 10.07 1 95.62 285 SER A C 1
ATOM 2297 O O . SER A 1 285 ? -11.625 28.125 10.898 1 95.62 285 SER A O 1
ATOM 2299 N N . MET A 1 286 ? -10 26.75 10.227 1 95.56 286 MET A N 1
ATOM 2300 C CA . MET A 1 286 ? -9.25 26.891 11.469 1 95.56 286 MET A CA 1
ATOM 2301 C C . MET A 1 286 ? -8.594 28.266 11.562 1 95.56 286 MET A C 1
ATOM 2303 O O . MET A 1 286 ? -8.203 28.688 12.648 1 95.56 286 MET A O 1
ATOM 2307 N N . VAL A 1 287 ? -8.5 28.938 10.438 1 95.12 287 VAL A N 1
ATOM 2308 C CA . VAL A 1 287 ? -7.758 30.203 10.484 1 95.12 287 VAL A CA 1
ATOM 2309 C C . VAL A 1 287 ? -8.688 31.359 10.172 1 95.12 287 VAL A C 1
ATOM 2311 O O . VAL A 1 287 ? -8.234 32.469 9.914 1 95.12 287 VAL A O 1
ATOM 2314 N N . GLU A 1 288 ? -9.992 31.094 10.164 1 95.31 288 GLU A N 1
ATOM 2315 C CA . GLU A 1 288 ? -10.961 32.156 10.023 1 95.31 288 GLU A CA 1
ATOM 2316 C C . GLU A 1 288 ? -10.766 33.219 11.102 1 95.31 288 GLU A C 1
ATOM 2318 O O . GLU A 1 288 ? -10.438 32.906 12.242 1 95.31 288 GLU A O 1
ATOM 2323 N N . ASN A 1 289 ? -10.836 34.469 10.766 1 96.44 289 ASN A N 1
ATOM 2324 C CA . ASN A 1 289 ? -10.797 35.625 11.68 1 96.44 289 ASN A CA 1
ATOM 2325 C C . ASN A 1 289 ? -9.398 35.844 12.258 1 96.44 289 ASN A C 1
ATOM 2327 O O . ASN A 1 289 ? -9.25 36.438 13.328 1 96.44 289 ASN A O 1
ATOM 2331 N N . SER A 1 290 ? -8.383 35.344 11.594 1 96.31 290 SER A N 1
ATOM 2332 C CA . SER A 1 290 ? -7.02 35.594 12.047 1 96.31 290 SER A CA 1
ATOM 2333 C C . SER A 1 290 ? -6.691 37.094 12 1 96.31 290 SER A C 1
ATOM 2335 O O . SER A 1 290 ? -7.105 37.781 11.078 1 96.31 290 SER A O 1
ATOM 2337 N N . THR A 1 291 ? -6 37.5 12.977 1 97.5 291 THR A N 1
ATOM 2338 C CA . THR A 1 291 ? -5.457 38.844 13.016 1 97.5 291 THR A CA 1
ATOM 2339 C C . THR A 1 291 ? -3.957 38.844 13.297 1 97.5 291 THR A C 1
ATOM 2341 O O . THR A 1 291 ? -3.42 37.812 13.734 1 97.5 291 THR A O 1
ATOM 2344 N N . TYR A 1 292 ? -3.324 39.969 13.008 1 97.69 292 TYR A N 1
ATOM 2345 C CA . TYR A 1 292 ? -1.867 39.906 13.039 1 97.69 292 TYR A CA 1
ATOM 2346 C C . TYR A 1 292 ? -1.312 41.094 13.82 1 97.69 292 TYR A C 1
ATOM 2348 O O . TYR A 1 292 ? -1.943 42.156 13.883 1 97.69 292 TYR A O 1
ATOM 2356 N N . GLY A 1 293 ? -0.311 40.844 14.523 1 98 293 GLY A N 1
ATOM 2357 C CA . GLY A 1 293 ? 0.503 41.875 15.156 1 98 293 GLY A CA 1
ATOM 2358 C C . GLY A 1 293 ? 1.916 41.938 14.602 1 98 293 GLY A C 1
ATOM 2359 O O . GLY A 1 293 ? 2.236 41.25 13.625 1 98 293 GLY A O 1
ATOM 2360 N N . ASP A 1 294 ? 2.666 42.875 15.125 1 98.06 294 ASP A N 1
ATOM 2361 C CA . ASP A 1 294 ? 4.059 43.031 14.711 1 98.06 294 ASP A CA 1
ATOM 2362 C C . ASP A 1 294 ? 4.949 43.375 15.906 1 98.06 294 ASP A C 1
ATOM 2364 O O . ASP A 1 294 ? 4.578 43.125 17.047 1 98.06 294 ASP A O 1
ATOM 2368 N N . PHE A 1 295 ? 6.109 43.875 15.586 1 98.31 295 PHE A N 1
ATOM 2369 C CA . PHE A 1 295 ? 7.129 44.125 16.594 1 98.31 295 PHE A CA 1
ATOM 2370 C C . PHE A 1 295 ? 6.621 45.094 17.656 1 98.31 295 PHE A C 1
ATOM 2372 O O . PHE A 1 295 ? 6.957 44.969 18.828 1 98.31 295 PHE A O 1
ATOM 2379 N N . GLU A 1 296 ? 5.703 46 17.359 1 98.19 296 GLU A N 1
ATOM 2380 C CA . GLU A 1 296 ? 5.312 47.094 18.266 1 98.19 296 GLU A CA 1
ATOM 2381 C C . GLU A 1 296 ? 3.824 47 18.594 1 98.19 296 GLU A C 1
ATOM 2383 O O . GLU A 1 296 ? 3.342 47.719 19.484 1 98.19 296 GLU A O 1
ATOM 2388 N N . HIS A 1 297 ? 3.113 46.125 17.922 1 98.31 297 HIS A N 1
ATOM 2389 C CA . HIS A 1 297 ? 1.665 46.094 18.094 1 98.31 297 HIS A CA 1
ATOM 2390 C C . HIS A 1 297 ? 1.186 44.656 18.359 1 98.31 297 HIS A C 1
ATOM 2392 O O . HIS A 1 297 ? 1.556 43.75 17.641 1 98.31 297 HIS A O 1
ATOM 2398 N N . PRO A 1 298 ? 0.404 44.5 19.391 1 98.06 298 PRO A N 1
ATOM 2399 C CA . PRO A 1 298 ? -0.224 43.188 19.594 1 98.06 298 PRO A CA 1
ATOM 2400 C C . PRO A 1 298 ? -1.351 42.906 18.594 1 98.06 298 PRO A C 1
ATOM 2402 O O . PRO A 1 298 ? -1.927 43.844 18.031 1 98.06 298 PRO A O 1
ATOM 2405 N N . PRO A 1 299 ? -1.644 41.688 18.328 1 97.56 299 PRO A N 1
ATOM 2406 C CA . PRO A 1 299 ? -2.812 41.375 17.5 1 97.56 299 PRO A CA 1
ATOM 2407 C C . PRO A 1 299 ? -4.133 41.562 18.25 1 97.56 299 PRO A C 1
ATOM 2409 O O . PRO A 1 299 ? -4.164 41.531 19.484 1 97.56 299 PRO A O 1
ATOM 2412 N N . VAL A 1 300 ? -5.18 41.812 17.531 1 96.62 300 VAL A N 1
ATOM 2413 C CA . VAL A 1 300 ? -6.504 41.969 18.125 1 96.62 300 VAL A CA 1
ATOM 2414 C C . VAL A 1 300 ? -7.277 40.656 18 1 96.62 300 VAL A C 1
ATOM 2416 O O . VAL A 1 300 ? -7.203 39.969 16.953 1 96.62 300 VAL A O 1
ATOM 2419 N N . LEU A 1 301 ? -7.918 40.25 19.062 1 97.06 301 LEU A N 1
ATOM 2420 C CA . LEU A 1 301 ? -8.773 39.062 18.984 1 97.06 301 LEU A CA 1
ATOM 2421 C C . LEU A 1 301 ? -10.078 39.406 18.266 1 97.06 301 LEU A C 1
ATOM 2423 O O . LEU A 1 301 ? -10.883 40.188 18.766 1 97.06 301 LEU A O 1
ATOM 2427 N N . ASN A 1 302 ? -10.266 38.844 17.125 1 97.5 302 ASN A N 1
ATOM 2428 C CA . ASN A 1 302 ? -11.492 39 16.344 1 97.5 302 ASN A CA 1
ATOM 2429 C C . ASN A 1 302 ? -12.523 37.906 16.703 1 97.5 302 ASN A C 1
ATOM 2431 O O . ASN A 1 302 ? -12.383 36.75 16.297 1 97.5 302 ASN A O 1
ATOM 2435 N N . ARG A 1 303 ? -13.555 38.281 17.406 1 96.44 303 ARG A N 1
ATOM 2436 C CA . ARG A 1 303 ? -14.57 37.344 17.875 1 96.44 303 ARG A CA 1
ATOM 2437 C C . ARG A 1 303 ? -15.781 37.312 16.938 1 96.44 303 ARG A C 1
ATOM 2439 O O . ARG A 1 303 ? -16.828 36.75 17.281 1 96.44 303 ARG A O 1
ATOM 2446 N N . GLY A 1 304 ? -15.703 37.906 15.852 1 94.06 304 GLY A N 1
ATOM 2447 C CA . GLY A 1 304 ? -16.812 37.938 14.898 1 94.06 304 GLY A CA 1
ATOM 2448 C C . GLY A 1 304 ? -17.156 36.562 14.352 1 94.06 304 GLY A C 1
ATOM 2449 O O . GLY A 1 304 ? -16.406 35.594 14.539 1 94.06 304 GLY A O 1
ATOM 2450 N N . GLU A 1 305 ? -18.328 36.281 13.812 1 90.19 305 GLU A N 1
ATOM 2451 C CA . GLU A 1 305 ? -18.828 35 13.32 1 90.19 305 GLU A CA 1
ATOM 2452 C C . GLU A 1 305 ? -17.938 34.469 12.211 1 90.19 305 GLU A C 1
ATOM 2454 O O . GLU A 1 305 ? -17.703 33.25 12.141 1 90.19 305 GLU A O 1
ATOM 2459 N N . GLY A 1 306 ? -17.297 35.156 11.406 1 92.75 306 GLY A N 1
ATOM 2460 C CA . GLY A 1 306 ? -16.531 34.719 10.242 1 92.75 306 GLY A CA 1
ATOM 2461 C C . GLY A 1 306 ? -17.406 34.344 9.062 1 92.75 306 GLY A C 1
ATOM 2462 O O . GLY A 1 306 ? -18.5 33.812 9.242 1 92.75 306 GLY A O 1
ATOM 2463 N N . ASP A 1 307 ? -17 34.438 7.91 1 93.81 307 ASP A N 1
ATOM 2464 C CA . ASP A 1 307 ? -17.766 34.25 6.684 1 93.81 307 ASP A CA 1
ATOM 2465 C C . ASP A 1 307 ? -18.078 32.781 6.453 1 93.81 307 ASP A C 1
ATOM 2467 O O . ASP A 1 307 ? -19.219 32.438 6.113 1 93.81 307 ASP A O 1
ATOM 2471 N N . ILE A 1 308 ? -17.125 31.953 6.629 1 95.38 308 ILE A N 1
ATOM 2472 C CA . ILE A 1 308 ? -17.297 30.547 6.305 1 95.38 308 ILE A CA 1
ATOM 2473 C C . ILE A 1 308 ? -18.219 29.891 7.328 1 95.38 308 ILE A C 1
ATOM 2475 O O . ILE A 1 308 ? -18.969 28.969 7 1 95.38 308 ILE A O 1
ATOM 2479 N N . TRP A 1 309 ? -18.156 30.266 8.578 1 97.56 309 TRP A N 1
ATOM 2480 C CA . TRP A 1 309 ? -19.047 29.75 9.609 1 97.56 309 TRP A CA 1
ATOM 2481 C C . TRP A 1 309 ? -20.484 30.203 9.359 1 97.56 309 TRP A C 1
ATOM 2483 O O . TRP A 1 309 ? -21.422 29.422 9.539 1 97.56 309 TRP A O 1
ATOM 2493 N N . ARG A 1 310 ? -20.625 31.438 8.906 1 96.94 310 ARG A N 1
ATOM 2494 C CA . ARG A 1 310 ? -21.953 31.922 8.523 1 96.94 310 ARG A CA 1
ATOM 2495 C C . ARG A 1 310 ? -22.531 31.094 7.383 1 96.94 310 ARG A C 1
ATOM 2497 O O . ARG A 1 310 ? -23.703 30.719 7.414 1 96.94 310 ARG A O 1
ATOM 2504 N N . LEU A 1 311 ? -21.734 30.828 6.402 1 98.06 311 LEU A N 1
ATOM 2505 C CA . LEU A 1 311 ? -22.188 30.016 5.285 1 98.06 311 LEU A CA 1
ATOM 2506 C C . LEU A 1 311 ? -22.641 28.641 5.773 1 98.06 311 LEU A C 1
ATOM 2508 O O . LEU A 1 311 ? -23.688 28.141 5.352 1 98.06 311 LEU A O 1
ATOM 2512 N N . TRP A 1 312 ? -21.797 28.016 6.629 1 98.31 312 TRP A N 1
ATOM 2513 C CA . TRP A 1 312 ? -22.156 26.688 7.148 1 98.31 312 TRP A CA 1
ATOM 2514 C C . TRP A 1 312 ? -23.453 26.75 7.949 1 98.31 312 TRP A C 1
ATOM 2516 O O . TRP A 1 312 ? -24.297 25.859 7.816 1 98.31 312 TRP A O 1
ATOM 2526 N N . ARG A 1 313 ? -23.625 27.781 8.766 1 97.75 313 ARG A N 1
ATOM 2527 C CA . ARG A 1 313 ? -24.859 27.969 9.516 1 97.75 313 ARG A CA 1
ATOM 2528 C C . ARG A 1 313 ? -26.062 28.109 8.57 1 97.75 313 ARG A C 1
ATOM 2530 O O . ARG A 1 313 ? -27.125 27.562 8.844 1 97.75 313 ARG A O 1
ATOM 2537 N N . ASN A 1 314 ? -25.859 28.828 7.5 1 97.56 314 ASN A N 1
ATOM 2538 C CA . ASN A 1 314 ? -26.906 28.984 6.508 1 97.56 314 ASN A CA 1
ATOM 2539 C C . ASN A 1 314 ? -27.281 27.641 5.863 1 97.56 314 ASN A C 1
ATOM 2541 O O . ASN A 1 314 ? -28.453 27.375 5.613 1 97.56 314 ASN A O 1
ATOM 2545 N N . LEU A 1 315 ? -26.312 26.859 5.598 1 97.62 315 LEU A N 1
ATOM 2546 C CA . LEU A 1 315 ? -26.547 25.531 5.027 1 97.62 315 LEU A CA 1
ATOM 2547 C C . LEU A 1 315 ? -27.375 24.672 5.977 1 97.62 315 LEU A C 1
ATOM 2549 O O . LEU A 1 315 ? -28.328 24.031 5.555 1 97.62 315 LEU A O 1
ATOM 2553 N N . VAL A 1 316 ? -27.016 24.719 7.258 1 97.5 316 VAL A N 1
ATOM 2554 C CA . VAL A 1 316 ? -27.641 23.844 8.258 1 97.5 316 VAL A CA 1
ATOM 2555 C C . VAL A 1 316 ? -29.078 24.281 8.5 1 97.5 316 VAL A C 1
ATOM 2557 O O . VAL A 1 316 ? -29.953 23.453 8.773 1 97.5 316 VAL A O 1
ATOM 2560 N N . LYS A 1 317 ? -29.328 25.578 8.359 1 96.94 317 LYS A N 1
ATOM 2561 C CA . LYS A 1 317 ? -30.688 26.078 8.453 1 96.94 317 LYS A CA 1
ATOM 2562 C C . LYS A 1 317 ? -31.578 25.438 7.391 1 96.94 317 LYS A C 1
ATOM 2564 O O . LYS A 1 317 ? -32.781 25.219 7.621 1 96.94 317 LYS A O 1
ATOM 2569 N N . LYS A 1 318 ? -31 25.172 6.32 1 95.69 318 LYS A N 1
ATOM 2570 C CA . LYS A 1 318 ? -31.75 24.578 5.215 1 95.69 318 LYS A CA 1
ATOM 2571 C C . LYS A 1 318 ? -31.828 23.062 5.355 1 95.69 318 LYS A C 1
ATOM 2573 O O . LYS A 1 318 ? -32.812 22.453 4.938 1 95.69 318 LYS A O 1
ATOM 2578 N N . ASP A 1 319 ? -30.797 22.5 5.82 1 96.25 319 ASP A N 1
ATOM 2579 C CA . ASP A 1 319 ? -30.75 21.047 6.016 1 96.25 319 ASP A CA 1
ATOM 2580 C C . ASP A 1 319 ? -29.891 20.703 7.234 1 96.25 319 ASP A C 1
ATOM 2582 O O . ASP A 1 319 ? -28.672 20.656 7.148 1 96.25 319 ASP A O 1
ATOM 2586 N N . PRO A 1 320 ? -30.484 20.281 8.273 1 95.25 320 PRO A N 1
ATOM 2587 C CA . PRO A 1 320 ? -29.766 20 9.516 1 95.25 320 PRO A CA 1
ATOM 2588 C C . PRO A 1 320 ? -28.828 18.812 9.406 1 95.25 320 PRO A C 1
ATOM 2590 O O . PRO A 1 320 ? -27.953 18.625 10.258 1 95.25 320 PRO A O 1
ATOM 2593 N N . SER A 1 321 ? -28.953 18 8.367 1 95.12 321 SER A N 1
ATOM 2594 C CA . SER A 1 321 ? -28.078 16.828 8.203 1 95.12 321 SER A CA 1
ATOM 2595 C C . SER A 1 321 ? -26.672 17.25 7.773 1 95.12 321 SER A C 1
ATOM 2597 O O . SER A 1 321 ? -25.75 16.422 7.777 1 95.12 321 SER A O 1
ATOM 2599 N N . LEU A 1 322 ? -26.516 18.516 7.523 1 97.94 322 LEU A N 1
ATOM 2600 C CA . LEU A 1 322 ? -25.234 19 7.02 1 97.94 322 LEU A CA 1
ATOM 2601 C C . LEU A 1 322 ? -24.297 19.375 8.164 1 97.94 322 LEU A C 1
ATOM 2603 O O . LEU A 1 322 ? -23.281 20.047 7.957 1 97.94 322 LEU A O 1
ATOM 2607 N N . GLY A 1 323 ? -24.562 18.938 9.406 1 97.69 323 GLY A N 1
ATOM 2608 C CA . GLY A 1 323 ? -23.641 19.031 10.516 1 97.69 323 GLY A CA 1
ATOM 2609 C C . GLY A 1 323 ? -24.047 20.078 11.539 1 97.69 323 GLY A C 1
ATOM 2610 O O . GLY A 1 323 ? -25.219 20.453 11.625 1 97.69 323 GLY A O 1
ATOM 2611 N N . ASN A 1 324 ? -23.094 20.438 12.422 1 98.19 324 ASN A N 1
ATOM 2612 C CA . ASN A 1 324 ? -23.328 21.391 13.508 1 98.19 324 ASN A CA 1
ATOM 2613 C C . ASN A 1 324 ? -22.141 22.328 13.711 1 98.19 324 ASN A C 1
ATOM 2615 O O . ASN A 1 324 ? -21.344 22.125 14.617 1 98.19 324 ASN A O 1
ATOM 2619 N N . PRO A 1 325 ? -22.172 23.453 12.969 1 98.06 325 PRO A N 1
ATOM 2620 C CA . PRO A 1 325 ? -21.031 24.375 13.039 1 98.06 325 PRO A CA 1
ATOM 2621 C C . PRO A 1 325 ? -20.812 24.938 14.445 1 98.06 325 PRO A C 1
ATOM 2623 O O . PRO A 1 325 ? -19.672 25.234 14.82 1 98.06 325 PRO A O 1
ATOM 2626 N N . ASP A 1 326 ? -21.75 25.016 15.273 1 96.75 326 ASP A N 1
ATOM 2627 C CA . ASP A 1 326 ? -21.656 25.719 16.562 1 96.75 326 ASP A CA 1
ATOM 2628 C C . ASP A 1 326 ? -20.938 24.859 17.594 1 96.75 326 ASP A C 1
ATOM 2630 O O . ASP A 1 326 ? -20.453 25.375 18.594 1 96.75 326 ASP A O 1
ATOM 2634 N N . VAL A 1 327 ? -20.859 23.609 17.359 1 97.56 327 VAL A N 1
ATOM 2635 C CA . VAL A 1 327 ? -20.031 22.75 18.188 1 97.56 327 VAL A CA 1
ATOM 2636 C C . VAL A 1 327 ? -18.578 23.188 18.109 1 97.56 327 VAL A C 1
ATOM 2638 O O . VAL A 1 327 ? -17.828 23.094 19.094 1 97.56 327 VAL A O 1
ATOM 2641 N N . PHE A 1 328 ? -18.219 23.766 17 1 97.94 328 PHE A N 1
ATOM 2642 C CA . PHE A 1 328 ? -16.812 24.047 16.719 1 97.94 328 PHE A CA 1
ATOM 2643 C C . PHE A 1 328 ? -16.531 25.547 16.828 1 97.94 328 PHE A C 1
ATOM 2645 O O . PHE A 1 328 ? -15.422 25.953 17.172 1 97.94 328 PHE A O 1
ATOM 2652 N N . ALA A 1 329 ? -17.516 26.328 16.609 1 96 329 ALA A N 1
ATOM 2653 C CA . ALA A 1 329 ? -17.234 27.75 16.359 1 96 329 ALA A CA 1
ATOM 2654 C C . ALA A 1 329 ? -17.797 28.625 17.469 1 96 329 ALA A C 1
ATOM 2656 O O . ALA A 1 329 ? -17.812 29.844 17.359 1 96 329 ALA A O 1
ATOM 2657 N N . SER A 1 330 ? -18.125 28.062 18.625 1 94.56 330 SER A N 1
ATOM 2658 C CA . SER A 1 330 ? -18.859 28.859 19.594 1 94.56 330 SER A CA 1
ATOM 2659 C C . SER A 1 330 ? -17.984 29.188 20.812 1 94.56 330 SER A C 1
ATOM 2661 O O . SER A 1 330 ? -18.359 30 21.656 1 94.56 330 SER A O 1
ATOM 2663 N N . GLU A 1 331 ? -16.828 28.609 20.922 1 96.06 331 GLU A N 1
ATOM 2664 C CA . GLU A 1 331 ? -16.016 28.797 22.125 1 96.06 331 GLU A CA 1
ATOM 2665 C C . GLU A 1 331 ? -14.609 29.266 21.766 1 96.06 331 GLU A C 1
ATOM 2667 O O . GLU A 1 331 ? -13.633 28.562 22.016 1 96.06 331 GLU A O 1
ATOM 2672 N N . ILE A 1 332 ? -14.492 30.484 21.406 1 97.06 332 ILE A N 1
ATOM 2673 C CA . ILE A 1 332 ? -13.25 31.047 20.891 1 97.06 332 ILE A CA 1
ATOM 2674 C C . ILE A 1 332 ? -12.172 30.969 21.969 1 97.06 332 ILE A C 1
ATOM 2676 O O . ILE A 1 332 ? -11 30.734 21.672 1 97.06 332 ILE A O 1
ATOM 2680 N N . ASP A 1 333 ? -12.531 31.141 23.234 1 97.12 333 ASP A N 1
ATOM 2681 C CA . ASP A 1 333 ? -11.547 31.141 24.328 1 97.12 333 ASP A CA 1
ATOM 2682 C C . ASP A 1 333 ? -10.953 29.75 24.531 1 97.12 333 ASP A C 1
ATOM 2684 O O . ASP A 1 333 ? -9.875 29.609 25.109 1 97.12 333 ASP A O 1
ATOM 2688 N N . LYS A 1 334 ? -11.617 28.766 24.016 1 97.38 334 LYS A N 1
ATOM 2689 C CA . LYS A 1 334 ? -11.125 27.391 24.141 1 97.38 334 LYS A CA 1
ATOM 2690 C C . LYS A 1 334 ? -10.461 26.922 22.844 1 97.38 334 LYS A C 1
ATOM 2692 O O . LYS A 1 334 ? -9.883 25.828 22.812 1 97.38 334 LYS A O 1
ATOM 2697 N N . THR A 1 335 ? -10.57 27.75 21.797 1 97.5 335 THR A N 1
ATOM 2698 C CA . THR A 1 335 ? -10.078 27.266 20.5 1 97.5 335 THR A CA 1
ATOM 2699 C C . THR A 1 335 ? -8.945 28.156 20 1 97.5 335 THR A C 1
ATOM 2701 O O . THR A 1 335 ? -8.242 27.781 19.047 1 97.5 335 THR A O 1
ATOM 2704 N N . LYS A 1 336 ? -8.695 29.281 20.609 1 97.5 336 LYS A N 1
ATOM 2705 C CA . LYS A 1 336 ? -7.715 30.234 20.109 1 97.5 336 LYS A CA 1
ATOM 2706 C C . LYS A 1 336 ? -6.312 29.922 20.625 1 97.5 336 LYS A C 1
ATOM 2708 O O . LYS A 1 336 ? -6.156 29.375 21.719 1 97.5 336 LYS A O 1
ATOM 2713 N N . TRP A 1 337 ? -5.324 30.156 19.875 1 95.19 337 TRP A N 1
ATOM 2714 C CA . TRP A 1 337 ? -3.947 30.359 20.312 1 95.19 337 TRP A CA 1
ATOM 2715 C C . TRP A 1 337 ? -3.217 31.328 19.391 1 95.19 337 TRP A C 1
ATOM 2717 O O . TRP A 1 337 ? -3.83 31.938 18.516 1 95.19 337 TRP A O 1
ATOM 2727 N N . GLU A 1 338 ? -1.998 31.656 19.734 1 97.5 338 GLU A N 1
ATOM 2728 C CA . GLU A 1 338 ? -1.23 32.688 19.016 1 97.5 338 GLU A CA 1
ATOM 2729 C C . GLU A 1 338 ? 0.145 32.156 18.625 1 97.5 338 GLU A C 1
ATOM 2731 O O . GLU A 1 338 ? 0.794 31.438 19.391 1 97.5 338 GLU A O 1
ATOM 2736 N N . SER A 1 339 ? 0.448 32.375 17.391 1 97.75 339 SER A N 1
ATOM 2737 C CA . SER A 1 339 ? 1.787 32.062 16.922 1 97.75 339 SER A CA 1
ATOM 2738 C C . SER A 1 339 ? 2.604 33.312 16.641 1 97.75 339 SER A C 1
ATOM 2740 O O . SER A 1 339 ? 2.064 34.406 16.625 1 97.75 339 SER A O 1
ATOM 2742 N N . PHE A 1 340 ? 3.902 33.094 16.531 1 98.44 340 PHE A N 1
ATOM 2743 C CA . PHE A 1 340 ? 4.789 34.219 16.172 1 98.44 340 PHE A CA 1
ATOM 2744 C C . PHE A 1 340 ? 5.902 33.719 15.258 1 98.44 340 PHE A C 1
ATOM 2746 O O . PHE A 1 340 ? 6.332 32.562 15.344 1 98.44 340 PHE A O 1
ATOM 2753 N N . THR A 1 341 ? 6.242 34.562 14.336 1 98.69 341 THR A N 1
ATOM 2754 C CA . THR A 1 341 ? 7.352 34.375 13.414 1 98.69 341 THR A CA 1
ATOM 2755 C C . THR A 1 341 ? 8.406 35.469 13.594 1 98.69 341 THR A C 1
ATOM 2757 O O . THR A 1 341 ? 8.102 36.656 13.484 1 98.69 341 THR A O 1
ATOM 2760 N N . ILE A 1 342 ? 9.562 35.062 13.891 1 98.81 342 ILE A N 1
ATOM 2761 C CA . ILE A 1 342 ? 10.633 36.031 14.078 1 98.81 342 ILE A CA 1
ATOM 2762 C C . ILE A 1 342 ? 11.562 36 12.867 1 98.81 342 ILE A C 1
ATOM 2764 O O . ILE A 1 342 ? 12.062 34.938 12.477 1 98.81 342 ILE A O 1
ATOM 2768 N N . THR A 1 343 ? 11.742 37.125 12.328 1 98.81 343 THR A N 1
ATOM 2769 C CA . THR A 1 343 ? 12.672 37.344 11.227 1 98.81 343 THR A CA 1
ATOM 2770 C C . THR A 1 343 ? 13.914 38.094 11.695 1 98.81 343 THR A C 1
ATOM 2772 O O . THR A 1 343 ? 13.812 39.156 12.32 1 98.81 343 THR A O 1
ATOM 2775 N N . PHE A 1 344 ? 15.078 37.531 11.414 1 98.62 344 PHE A N 1
ATOM 2776 C CA . PHE A 1 344 ? 16.328 38.125 11.867 1 98.62 344 PHE A CA 1
ATOM 2777 C C . PHE A 1 344 ? 17.203 38.531 10.68 1 98.62 344 PHE A C 1
ATOM 2779 O O . PHE A 1 344 ? 17.141 37.906 9.617 1 98.62 344 PHE A O 1
ATOM 2786 N N . ARG A 1 345 ? 17.953 39.562 11 1 97.81 345 ARG A N 1
ATOM 2787 C CA . ARG A 1 345 ? 19.125 39.812 10.164 1 97.81 345 ARG A CA 1
ATOM 2788 C C . ARG A 1 345 ? 20.281 38.906 10.602 1 97.81 345 ARG A C 1
ATOM 2790 O O . ARG A 1 345 ? 20.625 38.875 11.781 1 97.81 345 ARG A O 1
ATOM 2797 N N . GLY A 1 346 ? 20.828 38.188 9.648 1 96.81 346 GLY A N 1
ATOM 2798 C CA . GLY A 1 346 ? 21.969 37.344 9.961 1 96.81 346 GLY A CA 1
ATOM 2799 C C . GLY A 1 346 ? 21.594 36.031 10.602 1 96.81 346 GLY A C 1
ATOM 2800 O O . GLY A 1 346 ? 20.422 35.625 10.547 1 96.81 346 GLY A O 1
ATOM 2801 N N . GLU A 1 347 ? 22.562 35.312 11.164 1 97.06 347 GLU A N 1
ATOM 2802 C CA . GLU A 1 347 ? 22.328 33.969 11.633 1 97.06 347 GLU A CA 1
ATOM 2803 C C . GLU A 1 347 ? 22.688 33.812 13.109 1 97.06 347 GLU A C 1
ATOM 2805 O O . GLU A 1 347 ? 22.781 32.688 13.625 1 97.06 347 GLU A O 1
ATOM 2810 N N . GLU A 1 348 ? 22.891 34.906 13.742 1 97.25 348 GLU A N 1
ATOM 2811 C CA . GLU A 1 348 ? 23.391 34.875 15.109 1 97.25 348 GLU A CA 1
ATOM 2812 C C . GLU A 1 348 ? 22.469 34.062 16.016 1 97.25 348 GLU A C 1
ATOM 2814 O O . GLU A 1 348 ? 22.906 33.188 16.75 1 97.25 348 GLU A O 1
ATOM 2819 N N . PHE A 1 349 ? 21.219 34.406 15.992 1 97.94 349 PHE A N 1
ATOM 2820 C CA . PHE A 1 349 ? 20.266 33.719 16.844 1 97.94 349 PHE A CA 1
ATOM 2821 C C . PHE A 1 349 ? 20.25 32.219 16.547 1 97.94 349 PHE A C 1
ATOM 2823 O O . PHE A 1 349 ? 20.234 31.391 17.469 1 97.94 349 PHE A O 1
ATOM 2830 N N . LEU A 1 350 ? 20.219 31.844 15.289 1 97.56 350 LEU A N 1
ATOM 2831 C CA . LEU A 1 350 ? 20.156 30.438 14.891 1 97.56 350 LEU A CA 1
ATOM 2832 C C . LEU A 1 350 ? 21.406 29.688 15.352 1 97.56 350 LEU A C 1
ATOM 2834 O O . LEU A 1 350 ? 21.312 28.531 15.773 1 97.56 350 LEU A O 1
ATOM 2838 N N . LYS A 1 351 ? 22.531 30.328 15.195 1 97.62 351 LYS A N 1
ATOM 2839 C CA . LYS A 1 351 ? 23.766 29.688 15.648 1 97.62 351 LYS A CA 1
ATOM 2840 C C . LYS A 1 351 ? 23.734 29.438 17.156 1 97.62 351 LYS A C 1
ATOM 2842 O O . LYS A 1 351 ? 24.156 28.375 17.609 1 97.62 351 LYS A O 1
ATOM 2847 N N . MET A 1 352 ? 23.281 30.422 17.844 1 97.81 352 MET A N 1
ATOM 2848 C CA . MET A 1 352 ? 23.141 30.25 19.281 1 97.81 352 MET A CA 1
ATOM 2849 C C . MET A 1 352 ? 22.156 29.141 19.625 1 97.81 352 MET A C 1
ATOM 2851 O O . MET A 1 352 ? 22.391 28.359 20.547 1 97.81 352 MET A O 1
ATOM 2855 N N . LEU A 1 353 ? 21.109 29.109 18.891 1 97.62 353 LEU A N 1
ATOM 2856 C CA . LEU A 1 353 ? 20.109 28.078 19.125 1 97.62 353 LEU A CA 1
ATOM 2857 C C . LEU A 1 353 ? 20.672 26.703 18.812 1 97.62 353 LEU A C 1
ATOM 2859 O O . LEU A 1 353 ? 20.375 25.734 19.531 1 97.62 353 LEU A O 1
ATOM 2863 N N . GLU A 1 354 ? 21.422 26.547 17.703 1 97.75 354 GLU A N 1
ATOM 2864 C CA . GLU A 1 354 ? 22.078 25.297 17.375 1 97.75 354 GLU A CA 1
ATOM 2865 C C . GLU A 1 354 ? 23 24.828 18.5 1 97.75 354 GLU A C 1
ATOM 2867 O O . GLU A 1 354 ? 23.016 23.656 18.844 1 97.75 354 GLU A O 1
ATOM 2872 N N . GLU A 1 355 ? 23.688 25.797 18.984 1 97.25 355 GLU A N 1
ATOM 2873 C CA . GLU A 1 355 ? 24.594 25.469 20.094 1 97.25 355 GLU A CA 1
ATOM 2874 C C . GLU A 1 355 ? 23.812 25.031 21.328 1 97.25 355 GLU A C 1
ATOM 2876 O O . GLU A 1 355 ? 24.219 24.109 22.031 1 97.25 355 GLU A O 1
ATOM 2881 N N . PHE A 1 356 ? 22.797 25.734 21.562 1 96.75 356 PHE A N 1
ATOM 2882 C CA . PHE A 1 356 ? 21.969 25.453 22.734 1 96.75 356 PHE A CA 1
ATOM 2883 C C . PHE A 1 356 ? 21.312 24.094 22.625 1 96.75 356 PHE A C 1
ATOM 2885 O O . PHE A 1 356 ? 21.359 23.297 23.562 1 96.75 356 PHE A O 1
ATOM 2892 N N . THR A 1 357 ? 20.672 23.75 21.5 1 96.31 357 THR A N 1
ATOM 2893 C CA . THR A 1 357 ? 19.859 22.547 21.344 1 96.31 357 THR A CA 1
ATOM 2894 C C . THR A 1 357 ? 20.734 21.359 20.953 1 96.31 357 THR A C 1
ATOM 2896 O O . THR A 1 357 ? 20.359 20.203 21.203 1 96.31 357 THR A O 1
ATOM 2899 N N . GLY A 1 358 ? 21.844 21.656 20.25 1 96.31 358 GLY A N 1
ATOM 2900 C CA . GLY A 1 358 ? 22.688 20.594 19.719 1 96.31 358 GLY A CA 1
ATOM 2901 C C . GLY A 1 358 ? 22.219 20.109 18.359 1 96.31 358 GLY A C 1
ATOM 2902 O O . GLY A 1 358 ? 22.797 19.156 17.812 1 96.31 358 GLY A O 1
ATOM 2903 N N . ASN A 1 359 ? 21.25 20.688 17.812 1 96.88 359 ASN A N 1
ATOM 2904 C CA . ASN A 1 359 ? 20.734 20.328 16.5 1 96.88 359 ASN A CA 1
ATOM 2905 C C . ASN A 1 359 ? 21.156 21.344 15.43 1 96.88 359 ASN A C 1
ATOM 2907 O O . ASN A 1 359 ? 21.188 22.547 15.695 1 96.88 359 ASN A O 1
ATOM 2911 N N . LYS A 1 360 ? 21.5 20.766 14.305 1 95.62 360 LYS A N 1
ATOM 2912 C CA . LYS A 1 360 ? 21.578 21.641 13.141 1 95.62 360 LYS A CA 1
ATOM 2913 C C . LYS A 1 360 ? 20.188 22.172 12.773 1 95.62 360 LYS A C 1
ATOM 2915 O O . LYS A 1 360 ? 19.188 21.469 12.883 1 95.62 360 LYS A O 1
ATOM 2920 N N . THR A 1 361 ? 20.219 23.5 12.344 1 95.38 361 THR A N 1
ATOM 2921 C CA . THR A 1 361 ? 18.969 24.125 11.945 1 95.38 361 THR A CA 1
ATOM 2922 C C . THR A 1 361 ? 18.219 23.234 10.945 1 95.38 361 THR A C 1
ATOM 2924 O O . THR A 1 361 ? 18.797 22.797 9.953 1 95.38 361 THR A O 1
ATOM 2927 N N . GLY A 1 362 ? 16.969 22.922 11.258 1 94.44 362 GLY A N 1
ATOM 2928 C CA . GLY A 1 362 ? 16.156 22.109 10.383 1 94.44 362 GLY A CA 1
ATOM 2929 C C . GLY A 1 362 ? 16.078 20.656 10.82 1 94.44 362 GLY A C 1
ATOM 2930 O O . GLY A 1 362 ? 15.234 19.891 10.336 1 94.44 362 GLY A O 1
ATOM 2931 N N . THR A 1 363 ? 16.812 20.203 11.836 1 94.75 363 THR A N 1
ATOM 2932 C CA . THR A 1 363 ? 16.875 18.781 12.18 1 94.75 363 THR A CA 1
ATOM 2933 C C . THR A 1 363 ? 16.297 18.531 13.562 1 94.75 363 THR A C 1
ATOM 2935 O O . THR A 1 363 ? 16.031 17.391 13.938 1 94.75 363 THR A O 1
ATOM 2938 N N . GLY A 1 364 ? 16.156 19.484 14.445 1 89.69 364 GLY A N 1
ATOM 2939 C CA . GLY A 1 364 ? 15.742 19.281 15.828 1 89.69 364 GLY A CA 1
ATOM 2940 C C . GLY A 1 364 ? 14.234 19.203 15.992 1 89.69 364 GLY A C 1
ATOM 2941 O O . GLY A 1 364 ? 13.734 18.453 16.844 1 89.69 364 GLY A O 1
ATOM 2942 N N . GLY A 1 365 ? 13.398 20.047 15.438 1 88.88 365 GLY A N 1
ATOM 2943 C CA . GLY A 1 365 ? 11.961 20.156 15.633 1 88.88 365 GLY A CA 1
ATOM 2944 C C . GLY A 1 365 ? 11.57 21.125 16.719 1 88.88 365 GLY A C 1
ATOM 2945 O O . GLY A 1 365 ? 12.305 22.078 17.016 1 88.88 365 GLY A O 1
ATOM 2946 N N . LEU A 1 366 ? 10.438 20.828 17.406 1 93.5 366 LEU A N 1
ATOM 2947 C CA . LEU A 1 366 ? 9.852 21.734 18.375 1 93.5 366 LEU A CA 1
ATOM 2948 C C . LEU A 1 366 ? 10.617 21.703 19.688 1 93.5 366 LEU A C 1
ATOM 2950 O O . LEU A 1 366 ? 10.93 20.625 20.203 1 93.5 366 LEU A O 1
ATOM 2954 N N . VAL A 1 367 ? 10.977 22.812 20.172 1 96.31 367 VAL A N 1
ATOM 2955 C CA . VAL A 1 367 ? 11.508 23 21.516 1 96.31 367 VAL A CA 1
ATOM 2956 C C . VAL A 1 367 ? 10.438 23.625 22.406 1 96.31 367 VAL A C 1
ATOM 2958 O O . VAL A 1 367 ? 10.008 24.766 22.172 1 96.31 367 VAL A O 1
ATOM 2961 N N . THR A 1 368 ? 10.062 22.922 23.406 1 97 368 THR A N 1
ATOM 2962 C CA . THR A 1 368 ? 8.992 23.375 24.281 1 97 368 THR A CA 1
ATOM 2963 C C . THR A 1 368 ? 9.555 23.844 25.625 1 97 368 THR A C 1
ATOM 2965 O O . THR A 1 368 ? 10.312 23.109 26.281 1 97 368 THR A O 1
ATOM 2968 N N . PHE A 1 369 ? 9.188 25.016 25.969 1 97.25 369 PHE A N 1
ATOM 2969 C CA . PHE A 1 369 ? 9.508 25.516 27.312 1 97.25 369 PHE A CA 1
ATOM 2970 C C . PHE A 1 369 ? 8.445 25.094 28.312 1 97.25 369 PHE A C 1
ATOM 2972 O O . PHE A 1 369 ? 7.465 25.812 28.531 1 97.25 369 PHE A O 1
ATOM 2979 N N . LYS A 1 370 ? 8.719 24.016 29 1 93.94 370 LYS A N 1
ATOM 2980 C CA . LYS A 1 370 ? 7.703 23.312 29.766 1 93.94 370 LYS A CA 1
ATOM 2981 C C . LYS A 1 370 ? 7.246 24.156 30.969 1 93.94 370 LYS A C 1
ATOM 2983 O O . LYS A 1 370 ? 6.117 24.016 31.438 1 93.94 370 LYS A O 1
ATOM 2988 N N . ASP A 1 371 ? 8.117 25.094 31.469 1 94.62 371 ASP A N 1
ATOM 2989 C CA . ASP A 1 371 ? 7.777 25.906 32.625 1 94.62 371 ASP A CA 1
ATOM 2990 C C . ASP A 1 371 ? 7.219 27.266 32.219 1 94.62 371 ASP A C 1
ATOM 2992 O O . ASP A 1 371 ? 6.895 28.094 33.094 1 94.62 371 ASP A O 1
ATOM 2996 N N . SER A 1 372 ? 7.168 27.484 30.984 1 96.69 372 SER A N 1
ATOM 2997 C CA . SER A 1 372 ? 6.578 28.734 30.5 1 96.69 372 SER A CA 1
ATOM 2998 C C . SER A 1 372 ? 5.09 28.797 30.844 1 96.69 372 SER A C 1
ATOM 3000 O O . SER A 1 372 ? 4.34 27.859 30.562 1 96.69 372 SER A O 1
ATOM 3002 N N . SER A 1 373 ? 4.664 29.953 31.375 1 97.12 373 SER A N 1
ATOM 3003 C CA . SER A 1 373 ? 3.244 30.156 31.656 1 97.12 373 SER A CA 1
ATOM 3004 C C . SER A 1 373 ? 2.42 30.125 30.375 1 97.12 373 SER A C 1
ATOM 3006 O O . SER A 1 373 ? 1.242 29.766 30.406 1 97.12 373 SER A O 1
ATOM 3008 N N . TRP A 1 374 ? 3.049 30.484 29.297 1 97.69 374 TRP A N 1
ATOM 3009 C CA . TRP A 1 374 ? 2.383 30.469 28 1 97.69 374 TRP A CA 1
ATOM 3010 C C . TRP A 1 374 ? 2.467 29.094 27.359 1 97.69 374 TRP A C 1
ATOM 3012 O O . TRP A 1 374 ? 1.829 28.844 26.328 1 97.69 374 TRP A O 1
ATOM 3022 N N . LEU A 1 375 ? 3.182 28.109 27.938 1 97.06 375 LEU A N 1
ATOM 3023 C CA . LEU A 1 375 ? 3.604 26.891 27.25 1 97.06 375 LEU A CA 1
ATOM 3024 C C . LEU A 1 375 ? 4.059 27.188 25.828 1 97.06 375 LEU A C 1
ATOM 3026 O O . LEU A 1 375 ? 3.453 26.703 24.875 1 97.06 375 LEU A O 1
ATOM 3030 N N . MET A 1 376 ? 5.117 27.922 25.781 1 97.75 376 MET A N 1
ATOM 3031 C CA . MET A 1 376 ? 5.699 28.422 24.531 1 97.75 376 MET A CA 1
ATOM 3032 C C . MET A 1 376 ? 6.586 27.359 23.891 1 97.75 376 MET A C 1
ATOM 3034 O O . MET A 1 376 ? 7.312 26.641 24.578 1 97.75 376 MET A O 1
ATOM 3038 N N . SER A 1 377 ? 6.469 27.219 22.609 1 97.38 377 SER A N 1
ATOM 3039 C CA . SER A 1 377 ? 7.332 26.359 21.812 1 97.38 377 SER A CA 1
ATOM 3040 C C . SER A 1 377 ? 7.895 27.094 20.594 1 97.38 377 SER A C 1
ATOM 3042 O O . SER A 1 377 ? 7.258 28.016 20.078 1 97.38 377 SER A O 1
ATOM 3044 N N . ILE A 1 378 ? 9.117 26.719 20.219 1 97.69 378 ILE A N 1
ATOM 3045 C CA . ILE A 1 378 ? 9.695 27.312 19.016 1 97.69 378 ILE A CA 1
ATOM 3046 C C . ILE A 1 378 ? 10.281 26.203 18.141 1 97.69 378 ILE A C 1
ATOM 3048 O O . ILE A 1 378 ? 10.523 25.094 18.609 1 97.69 378 ILE A O 1
ATOM 3052 N N . VAL A 1 379 ? 10.445 26.516 16.891 1 96.44 379 VAL A N 1
ATOM 3053 C CA . VAL A 1 379 ? 11.086 25.609 15.945 1 96.44 379 VAL A CA 1
ATOM 3054 C C . VAL A 1 379 ? 11.859 26.406 14.906 1 96.44 379 VAL A C 1
ATOM 3056 O O . VAL A 1 379 ? 11.398 27.469 14.453 1 96.44 379 VAL A O 1
ATOM 3059 N N . ALA A 1 380 ? 13.078 26.031 14.664 1 96.25 380 ALA A N 1
ATOM 3060 C CA . ALA A 1 380 ? 13.883 26.562 13.562 1 96.25 380 ALA A CA 1
ATOM 3061 C C . ALA A 1 380 ? 13.875 25.609 12.367 1 96.25 380 ALA A C 1
ATOM 3063 O O . ALA A 1 380 ? 14.586 24.609 12.359 1 96.25 380 ALA A O 1
ATOM 3064 N N . PHE A 1 381 ? 13.141 25.953 11.375 1 95.38 381 PHE A N 1
ATOM 3065 C CA . PHE A 1 381 ? 13.086 25.156 10.148 1 95.38 381 PHE A CA 1
ATOM 3066 C C . PHE A 1 381 ? 14.344 25.375 9.312 1 95.38 381 PHE A C 1
ATOM 3068 O O . PHE A 1 381 ? 15.102 26.312 9.547 1 95.38 381 PHE A O 1
ATOM 3075 N N . ARG A 1 382 ? 14.523 24.5 8.43 1 95.31 382 ARG A N 1
ATOM 3076 C CA . ARG A 1 382 ? 15.625 24.688 7.48 1 95.31 382 ARG A CA 1
ATOM 3077 C C . ARG A 1 382 ? 15.539 26.031 6.793 1 95.31 382 ARG A C 1
ATOM 3079 O O . ARG A 1 382 ? 14.453 26.5 6.445 1 95.31 382 ARG A O 1
ATOM 3086 N N . GLN A 1 383 ? 16.688 26.703 6.656 1 96.69 383 GLN A N 1
ATOM 3087 C CA . GLN A 1 383 ? 16.766 27.969 5.949 1 96.69 383 GLN A CA 1
ATOM 3088 C C . GLN A 1 383 ? 17.328 27.797 4.547 1 96.69 383 GLN A C 1
ATOM 3090 O O . GLN A 1 383 ? 18.281 27.031 4.348 1 96.69 383 GLN A O 1
ATOM 3095 N N . PRO A 1 384 ? 16.891 28.5 3.508 1 96.88 384 PRO A N 1
ATOM 3096 C CA . PRO A 1 384 ? 15.711 29.359 3.609 1 96.88 384 PRO A CA 1
ATOM 3097 C C . PRO A 1 384 ? 14.414 28.578 3.764 1 96.88 384 PRO A C 1
ATOM 3099 O O . PRO A 1 384 ? 14.297 27.469 3.256 1 96.88 384 PRO A O 1
ATOM 3102 N N . HIS A 1 385 ? 13.531 29.094 4.488 1 97 385 HIS A N 1
ATOM 3103 C CA . HIS A 1 385 ? 12.219 28.484 4.676 1 97 385 HIS A CA 1
ATOM 3104 C C . HIS A 1 385 ? 11.188 29.094 3.73 1 97 385 HIS A C 1
ATOM 3106 O O . HIS A 1 385 ? 10.086 28.562 3.584 1 97 385 HIS A O 1
ATOM 3112 N N . PHE A 1 386 ? 11.547 30.234 3.146 1 97.56 386 PHE A N 1
ATOM 3113 C CA . PHE A 1 386 ? 10.75 30.906 2.125 1 97.56 386 PHE A CA 1
ATOM 3114 C C . PHE A 1 386 ? 11.531 31.031 0.822 1 97.56 386 PHE A C 1
ATOM 3116 O O . PHE A 1 386 ? 12.75 31.234 0.838 1 97.56 386 PHE A O 1
ATOM 3123 N N . ARG A 1 387 ? 10.883 30.953 -0.211 1 95.19 387 ARG A N 1
ATOM 3124 C CA . ARG A 1 387 ? 11.539 31.016 -1.511 1 95.19 387 ARG A CA 1
ATOM 3125 C C . ARG A 1 387 ? 12.227 32.344 -1.727 1 95.19 387 ARG A C 1
ATOM 3127 O O . ARG A 1 387 ? 13.266 32.438 -2.381 1 95.19 387 ARG A O 1
ATOM 3134 N N . ASN A 1 388 ? 11.617 33.406 -1.276 1 96.44 388 ASN A N 1
ATOM 3135 C CA . ASN A 1 388 ? 12.172 34.719 -1.481 1 96.44 388 ASN A CA 1
ATOM 3136 C C . ASN A 1 388 ? 13.055 35.156 -0.313 1 96.44 388 ASN A C 1
ATOM 3138 O O . ASN A 1 388 ? 13.367 36.344 -0.167 1 96.44 388 ASN A O 1
ATOM 3142 N N . GLN A 1 389 ? 13.398 34.25 0.569 1 98.06 389 GLN A N 1
ATOM 3143 C CA . GLN A 1 389 ? 14.219 34.531 1.741 1 98.06 389 GLN A CA 1
ATOM 3144 C C . GLN A 1 389 ? 15.695 34.594 1.369 1 98.06 389 GLN A C 1
ATOM 3146 O O . GLN A 1 389 ? 16.281 33.625 0.927 1 98.06 389 GLN A O 1
ATOM 3151 N N . PRO A 1 390 ? 16.281 35.781 1.524 1 97.62 390 PRO A N 1
ATOM 3152 C CA . PRO A 1 390 ? 17.703 35.875 1.197 1 97.62 390 PRO A CA 1
ATOM 3153 C C . PRO A 1 390 ? 18.594 35.156 2.203 1 97.62 390 PRO A C 1
ATOM 3155 O O . PRO A 1 390 ? 18.141 34.844 3.309 1 97.62 390 PRO A O 1
ATOM 3158 N N . ASP A 1 391 ? 19.891 35 1.915 1 95.56 391 ASP A N 1
ATOM 3159 C CA . ASP A 1 391 ? 20.828 34.219 2.703 1 95.56 391 ASP A CA 1
ATOM 3160 C C . ASP A 1 391 ? 21.109 34.875 4.043 1 95.56 391 ASP A C 1
ATOM 3162 O O . ASP A 1 391 ? 21.438 34.188 5.023 1 95.56 391 ASP A O 1
ATOM 3166 N N . ASP A 1 392 ? 21.031 36.125 4.051 1 96.69 392 ASP A N 1
ATOM 3167 C CA . ASP A 1 392 ? 21.422 36.844 5.258 1 96.69 392 ASP A CA 1
ATOM 3168 C C . ASP A 1 392 ? 20.219 37.094 6.152 1 96.69 392 ASP A C 1
ATOM 3170 O O . ASP A 1 392 ? 20.266 37.938 7.043 1 96.69 392 ASP A O 1
ATOM 3174 N N . VAL A 1 393 ? 19.078 36.531 5.867 1 98.38 393 VAL A N 1
ATOM 3175 C CA . VAL A 1 393 ? 17.875 36.625 6.68 1 98.38 393 VAL A CA 1
ATOM 3176 C C . VAL A 1 393 ? 17.453 35.219 7.152 1 98.38 393 VAL A C 1
ATOM 3178 O O . VAL A 1 393 ? 17.469 34.25 6.375 1 98.38 393 VAL A O 1
ATOM 3181 N N . THR A 1 394 ? 17.141 35.094 8.383 1 98.38 394 THR A N 1
ATOM 3182 C CA . THR A 1 394 ? 16.703 33.812 8.938 1 98.38 394 THR A CA 1
ATOM 3183 C C . THR A 1 394 ? 15.359 33.969 9.641 1 98.38 394 THR A C 1
ATOM 3185 O O . THR A 1 394 ? 14.945 35.094 9.977 1 98.38 394 THR A O 1
ATOM 3188 N N . VAL A 1 395 ? 14.688 32.875 9.742 1 98.12 395 VAL A N 1
ATOM 3189 C CA . VAL A 1 395 ? 13.328 32.906 10.266 1 98.12 395 VAL A CA 1
ATOM 3190 C C . VAL A 1 395 ? 13.117 31.75 11.234 1 98.12 395 VAL A C 1
ATOM 3192 O O . VAL A 1 395 ? 13.602 30.641 11 1 98.12 395 VAL A O 1
ATOM 3195 N N . ILE A 1 396 ? 12.461 31.938 12.32 1 97.94 396 ILE A N 1
ATOM 3196 C CA . ILE A 1 396 ? 11.992 30.875 13.195 1 97.94 396 ILE A CA 1
ATOM 3197 C C . ILE A 1 396 ? 10.508 31.062 13.492 1 97.94 396 ILE A C 1
ATOM 3199 O O . ILE A 1 396 ? 9.961 32.156 13.273 1 97.94 396 ILE A O 1
ATOM 3203 N N . TRP A 1 397 ? 9.883 30.016 13.938 1 97.88 397 TRP A N 1
ATOM 3204 C CA . TRP A 1 397 ? 8.461 30.031 14.258 1 97.88 397 TRP A CA 1
ATOM 3205 C C . TRP A 1 397 ? 8.211 29.531 15.672 1 97.88 397 TRP A C 1
ATOM 3207 O O . TRP A 1 397 ? 8.969 28.719 16.188 1 97.88 397 TRP A O 1
ATOM 3217 N N . GLY A 1 398 ? 7.188 30.031 16.266 1 97.94 398 GLY A N 1
ATOM 3218 C CA . GLY A 1 398 ? 6.777 29.562 17.578 1 97.94 398 GLY A CA 1
ATOM 3219 C C . GLY A 1 398 ? 5.324 29.875 17.891 1 97.94 398 GLY A C 1
ATOM 3220 O O . GLY A 1 398 ? 4.621 30.469 17.078 1 97.94 398 GLY A O 1
ATOM 3221 N N . TYR A 1 399 ? 4.887 29.359 19 1 97.81 399 TYR A N 1
ATOM 3222 C CA . TYR A 1 399 ? 3.525 29.625 19.453 1 97.81 399 TYR A CA 1
ATOM 3223 C C . TYR A 1 399 ? 3.387 29.391 20.953 1 97.81 399 TYR A C 1
ATOM 3225 O O . TYR A 1 399 ? 4.305 28.875 21.594 1 97.81 399 TYR A O 1
ATOM 3233 N N . GLY A 1 400 ? 2.344 29.906 21.469 1 97.12 400 GLY A N 1
ATOM 3234 C CA . GLY A 1 400 ? 1.907 29.625 22.812 1 97.12 400 GLY A CA 1
ATOM 3235 C C . GLY A 1 400 ? 0.517 29.031 22.891 1 97.12 400 GLY A C 1
ATOM 3236 O O . GLY A 1 400 ? -0.377 29.438 22.141 1 97.12 400 GLY A O 1
ATOM 3237 N N . LEU A 1 401 ? 0.362 28.062 23.766 1 96.12 401 LEU A N 1
ATOM 3238 C CA . LEU A 1 401 ? -0.936 27.406 23.906 1 96.12 401 LEU A CA 1
ATOM 3239 C C . LEU A 1 401 ? -1.812 28.125 24.906 1 96.12 401 LEU A C 1
ATOM 3241 O O . LEU A 1 401 ? -3.037 28.141 24.781 1 96.12 401 LEU A O 1
ATOM 3245 N N . PHE A 1 402 ? -1.168 28.75 25.953 1 96.69 402 PHE A N 1
ATOM 3246 C CA . PHE A 1 402 ? -1.902 29.469 26.984 1 96.69 402 PHE A CA 1
ATOM 3247 C C . PHE A 1 402 ? -1.733 30.969 26.828 1 96.69 402 PHE A C 1
ATOM 3249 O O . PHE A 1 402 ? -1.142 31.625 27.688 1 96.69 402 PHE A O 1
ATOM 3256 N N . VAL A 1 403 ? -2.488 31.516 25.953 1 96.88 403 VAL A N 1
ATOM 3257 C CA . VAL A 1 403 ? -2.188 32.844 25.484 1 96.88 403 VAL A CA 1
ATOM 3258 C C . VAL A 1 403 ? -2.814 33.875 26.422 1 96.88 403 VAL A C 1
ATOM 3260 O O . VAL A 1 403 ? -2.475 35.062 26.359 1 96.88 403 VAL A O 1
ATOM 3263 N N . ASP A 1 404 ? -3.664 33.438 27.328 1 96.69 404 ASP A N 1
ATOM 3264 C CA . ASP A 1 404 ? -4.348 34.375 28.219 1 96.69 404 ASP A CA 1
ATOM 3265 C C . ASP A 1 404 ? -3.639 34.469 29.578 1 96.69 404 ASP A C 1
ATOM 3267 O O . ASP A 1 404 ? -4.023 35.25 30.438 1 96.69 404 ASP A O 1
ATOM 3271 N N . LYS A 1 405 ? -2.629 33.688 29.75 1 97.25 405 LYS A N 1
ATOM 3272 C CA . LYS A 1 405 ? -1.853 33.75 30.984 1 97.25 405 LYS A CA 1
ATOM 3273 C C . LYS A 1 405 ? -0.769 34.812 30.922 1 97.25 405 LYS A C 1
ATOM 3275 O O . LYS A 1 405 ? -0.253 35.125 29.844 1 97.25 405 LYS A O 1
ATOM 3280 N N . LYS A 1 406 ? -0.419 35.25 32.094 1 98.12 406 LYS A N 1
ATOM 3281 C CA . LYS A 1 406 ? 0.683 36.219 32.156 1 98.12 406 LYS A CA 1
ATOM 3282 C C . LYS A 1 406 ? 2.025 35.531 31.969 1 98.12 406 LYS A C 1
ATOM 3284 O O . LYS A 1 406 ? 2.232 34.406 32.469 1 98.12 406 LYS A O 1
ATOM 3289 N N . GLY A 1 407 ? 2.838 36.25 31.234 1 97.69 407 GLY A N 1
ATOM 3290 C CA . GLY A 1 407 ? 4.168 35.688 31.031 1 97.69 407 GLY A CA 1
ATOM 3291 C C . GLY A 1 407 ? 5.012 35.656 32.281 1 97.69 407 GLY A C 1
ATOM 3292 O O . GLY A 1 407 ? 4.602 36.188 33.312 1 97.69 407 GLY A O 1
ATOM 3293 N N . ASP A 1 408 ? 6.098 35.031 32.188 1 97.94 408 ASP A N 1
ATOM 3294 C CA . ASP A 1 408 ? 6.996 34.906 33.344 1 97.94 408 ASP A CA 1
ATOM 3295 C C . ASP A 1 408 ? 7.914 36.125 33.469 1 97.94 408 ASP A C 1
ATOM 3297 O O . ASP A 1 408 ? 8.258 36.531 34.562 1 97.94 408 ASP A O 1
ATOM 3301 N N . TYR A 1 409 ? 8.305 36.531 32.344 1 97.44 409 TYR A N 1
ATOM 3302 C CA . TYR A 1 409 ? 9.117 37.75 32.312 1 97.44 409 TYR A CA 1
ATOM 3303 C C . TYR A 1 409 ? 8.273 38.969 31.969 1 97.44 409 TYR A C 1
ATOM 3305 O O . TYR A 1 409 ? 8.344 39.969 32.656 1 97.44 409 TYR A O 1
ATOM 3313 N N . ILE A 1 410 ? 7.547 38.656 30.922 1 97.06 410 ILE A N 1
ATOM 3314 C CA . ILE A 1 410 ? 6.582 39.688 30.547 1 97.06 410 ILE A CA 1
ATOM 3315 C C . ILE A 1 410 ? 5.312 39.531 31.391 1 97.06 410 ILE A C 1
ATOM 3317 O O . ILE A 1 410 ? 4.707 38.469 31.422 1 97.06 410 ILE A O 1
ATOM 3321 N N . LYS A 1 411 ? 4.973 40.281 32.25 1 97.06 411 LYS A N 1
ATOM 3322 C CA . LYS A 1 411 ? 3.846 40.219 33.188 1 97.06 411 LYS A CA 1
ATOM 3323 C C . LYS A 1 411 ? 2.553 40.656 32.5 1 97.06 411 LYS A C 1
ATOM 3325 O O . LYS A 1 411 ? 1.788 41.438 33.062 1 97.06 411 LYS A O 1
ATOM 3330 N N . LYS A 1 412 ? 2.375 40.219 31.188 1 97.5 412 LYS A N 1
ATOM 3331 C CA . LYS A 1 412 ? 1.17 40.375 30.375 1 97.5 412 LYS A CA 1
ATOM 3332 C C . LYS A 1 412 ? 0.771 39.062 29.719 1 97.5 412 LYS A C 1
ATOM 3334 O O . LYS A 1 412 ? 1.624 38.219 29.453 1 97.5 412 LYS A O 1
ATOM 3339 N N . PRO A 1 413 ? -0.597 38.969 29.547 1 98 413 PRO A N 1
ATOM 3340 C CA . PRO A 1 413 ? -0.982 37.844 28.703 1 98 413 PRO A CA 1
ATOM 3341 C C . PRO A 1 413 ? -0.35 37.875 27.312 1 98 413 PRO A C 1
ATOM 3343 O O . PRO A 1 413 ? -0.229 38.969 26.719 1 98 413 PRO A O 1
ATOM 3346 N N . MET A 1 414 ? 0.06 36.719 26.781 1 98.25 414 MET A N 1
ATOM 3347 C CA . MET A 1 414 ? 0.68 36.656 25.469 1 98.25 414 MET A CA 1
ATOM 3348 C C . MET A 1 414 ? -0.173 37.375 24.422 1 98.25 414 MET A C 1
ATOM 3350 O O . MET A 1 414 ? 0.355 38.094 23.562 1 98.25 414 MET A O 1
ATOM 3354 N N . SER A 1 415 ? -1.508 37.25 24.516 1 97.31 415 SER A N 1
ATOM 3355 C CA . SER A 1 415 ? -2.463 37.812 23.562 1 97.31 415 SER A CA 1
ATOM 3356 C C . SER A 1 415 ? -2.42 39.312 23.562 1 97.31 415 SER A C 1
ATOM 3358 O O . SER A 1 415 ? -2.939 39.969 22.641 1 97.31 415 SER A O 1
ATOM 3360 N N . GLN A 1 416 ? -1.761 39.875 24.562 1 97.75 416 GLN A N 1
ATOM 3361 C CA . GLN A 1 416 ? -1.691 41.344 24.656 1 97.75 416 GLN A CA 1
ATOM 3362 C C . GLN A 1 416 ? -0.265 41.844 24.438 1 97.75 416 GLN A C 1
ATOM 3364 O O . GLN A 1 416 ? 0.015 43.031 24.625 1 97.75 416 GLN A O 1
ATOM 3369 N N . CYS A 1 417 ? 0.58 41 24.094 1 98.44 417 CYS A N 1
ATOM 3370 C CA . CYS A 1 417 ? 1.99 41.344 23.984 1 98.44 417 CYS A CA 1
ATOM 3371 C C . CYS A 1 417 ? 2.33 41.75 22.547 1 98.44 417 CYS A C 1
ATOM 3373 O O . CYS A 1 417 ? 1.776 41.188 21.594 1 98.44 417 CYS A O 1
ATOM 3375 N N . THR A 1 418 ? 3.199 42.719 22.422 1 98.44 418 THR A N 1
ATOM 3376 C CA . THR A 1 418 ? 3.82 43.031 21.141 1 98.44 418 THR A CA 1
ATOM 3377 C C . THR A 1 418 ? 4.832 41.938 20.75 1 98.44 418 THR A C 1
ATOM 3379 O O . THR A 1 418 ? 5.219 41.125 21.578 1 98.44 418 THR A O 1
ATOM 3382 N N . GLY A 1 419 ? 5.207 42.031 19.5 1 98.69 419 GLY A N 1
ATOM 3383 C CA . GLY A 1 419 ? 6.262 41.094 19.094 1 98.69 419 GLY A CA 1
ATOM 3384 C C . GLY A 1 419 ? 7.531 41.25 19.906 1 98.69 419 GLY A C 1
ATOM 3385 O O . GLY A 1 419 ? 8.188 40.25 20.219 1 98.69 419 GLY A O 1
ATOM 3386 N N . LYS A 1 420 ? 7.875 42.438 20.234 1 98.62 420 LYS A N 1
ATOM 3387 C CA . LYS A 1 420 ? 9.062 42.688 21.047 1 98.62 420 LYS A CA 1
ATOM 3388 C C . LYS A 1 420 ? 8.953 42.031 22.406 1 98.62 420 LYS A C 1
ATOM 3390 O O . LYS A 1 420 ? 9.914 41.406 22.875 1 98.62 420 LYS A O 1
ATOM 3395 N N . GLU A 1 421 ? 7.859 42.188 23 1 98.75 421 GLU A N 1
ATOM 3396 C CA . GLU A 1 421 ? 7.641 41.594 24.328 1 98.75 421 GLU A CA 1
ATOM 3397 C C . GLU A 1 421 ? 7.695 40.062 24.266 1 98.75 421 GLU A C 1
ATOM 3399 O O . GLU A 1 421 ? 8.258 39.438 25.156 1 98.75 421 GLU A O 1
ATOM 3404 N N . ILE A 1 422 ? 7.102 39.469 23.25 1 98.75 422 ILE A N 1
ATOM 3405 C CA . ILE A 1 422 ? 7.137 38.031 23.078 1 98.75 422 ILE A CA 1
ATOM 3406 C C . ILE A 1 422 ? 8.578 37.562 22.906 1 98.75 422 ILE A C 1
ATOM 3408 O O . ILE A 1 422 ? 8.984 36.531 23.469 1 98.75 422 ILE A O 1
ATOM 3412 N N . PHE A 1 423 ? 9.383 38.312 22.141 1 98.69 423 PHE A N 1
ATOM 3413 C CA . PHE A 1 423 ? 10.781 37.969 21.922 1 98.69 423 PHE A CA 1
ATOM 3414 C C . PHE A 1 423 ? 11.562 38.031 23.219 1 98.69 423 PHE A C 1
ATOM 3416 O O . PHE A 1 423 ? 12.383 37.156 23.5 1 98.69 423 PHE A O 1
ATOM 3423 N N . LEU A 1 424 ? 11.289 39 24 1 98.56 424 LEU A N 1
ATOM 3424 C CA . LEU A 1 424 ? 11.953 39.125 25.297 1 98.56 424 LEU A CA 1
ATOM 3425 C C . LEU A 1 424 ? 11.578 37.969 26.203 1 98.56 424 LEU A C 1
ATOM 3427 O O . LEU A 1 424 ? 12.43 37.438 26.938 1 98.56 424 LEU A O 1
ATOM 3431 N N . GLU A 1 425 ? 10.273 37.625 26.234 1 98.44 425 GLU A N 1
ATOM 3432 C CA . GLU A 1 425 ? 9.844 36.469 26.984 1 98.44 425 GLU A CA 1
ATOM 3433 C C . GLU A 1 425 ? 10.602 35.219 26.547 1 98.44 425 GLU A C 1
ATOM 3435 O O . GLU A 1 425 ? 11 34.406 27.375 1 98.44 425 GLU A O 1
ATOM 3440 N N . LEU A 1 426 ? 10.773 35.062 25.203 1 98.44 426 LEU A N 1
ATOM 3441 C CA . LEU A 1 426 ? 11.516 33.906 24.656 1 98.44 426 LEU A CA 1
ATOM 3442 C C . LEU A 1 426 ? 12.953 33.938 25.156 1 98.44 426 LEU A C 1
ATOM 3444 O O . LEU A 1 426 ? 13.477 32.875 25.562 1 98.44 426 LEU A O 1
ATOM 3448 N N . LEU A 1 427 ? 13.609 35.094 25.141 1 98.31 427 LEU A N 1
ATOM 3449 C CA . LEU A 1 427 ? 14.992 35.188 25.609 1 98.31 427 LEU A CA 1
ATOM 3450 C C . LEU A 1 427 ? 15.094 34.812 27.078 1 98.31 427 LEU A C 1
ATOM 3452 O O . LEU A 1 427 ? 16.094 34.219 27.516 1 98.31 427 LEU A O 1
ATOM 3456 N N . TYR A 1 428 ? 14.07 35.188 27.812 1 98.12 428 TYR A N 1
ATOM 3457 C CA . TYR A 1 428 ? 14.031 34.812 29.219 1 98.12 428 TYR A CA 1
ATOM 3458 C C . TYR A 1 428 ? 14.062 33.312 29.375 1 98.12 428 TYR A C 1
ATOM 3460 O O . TYR A 1 428 ? 14.867 32.75 30.141 1 98.12 428 TYR A O 1
ATOM 3468 N N . HIS A 1 429 ? 13.203 32.625 28.703 1 97.56 429 HIS A N 1
ATOM 3469 C CA . HIS A 1 429 ? 13.094 31.172 28.828 1 97.56 429 HIS A CA 1
ATOM 3470 C C . HIS A 1 429 ? 14.352 30.484 28.297 1 97.56 429 HIS A C 1
ATOM 3472 O O . HIS A 1 429 ? 14.742 29.422 28.797 1 97.56 429 HIS A O 1
ATOM 3478 N N . LEU A 1 430 ? 15.062 31.141 27.344 1 97.56 430 LEU A N 1
ATOM 3479 C CA . LEU A 1 430 ? 16.297 30.594 26.797 1 97.56 430 LEU A CA 1
ATOM 3480 C C . LEU A 1 430 ? 17.484 30.891 27.719 1 97.56 430 LEU A C 1
ATOM 3482 O O . LEU A 1 430 ? 18.547 30.281 27.594 1 97.56 430 LEU A O 1
ATOM 3486 N N . GLY A 1 431 ? 17.297 31.766 28.625 1 97.06 431 GLY A N 1
ATOM 3487 C CA . GLY A 1 431 ? 18.375 32.219 29.484 1 97.06 431 GLY A CA 1
ATOM 3488 C C . GLY A 1 431 ? 19.344 33.156 28.797 1 97.06 431 GLY A C 1
ATOM 3489 O O . GLY A 1 431 ? 20.547 33.125 29.062 1 97.06 431 GLY A O 1
ATOM 3490 N N . TRP A 1 432 ? 18.828 33.969 27.828 1 97.69 432 TRP A N 1
ATOM 3491 C CA . TRP A 1 432 ? 19.688 34.781 27 1 97.69 432 TRP A CA 1
ATOM 3492 C C . TRP A 1 432 ? 19.422 36.281 27.219 1 97.69 432 TRP A C 1
ATOM 3494 O O . TRP A 1 432 ? 19.656 37.094 26.328 1 97.69 432 TRP A O 1
ATOM 3504 N N . LEU A 1 433 ? 18.875 36.688 28.359 1 96.88 433 LEU A N 1
ATOM 3505 C CA . LEU A 1 433 ? 18.547 38.094 28.625 1 96.88 433 LEU A CA 1
ATOM 3506 C C . LEU A 1 433 ? 19.797 38.969 28.688 1 96.88 433 LEU A C 1
ATOM 3508 O O . LEU A 1 433 ? 19.75 40.156 28.453 1 96.88 433 LEU A O 1
ATOM 3512 N N . ASP A 1 434 ? 20.906 38.312 29.062 1 96.94 434 ASP A N 1
ATOM 3513 C CA . ASP A 1 434 ? 22.156 39.062 29.094 1 96.94 434 ASP A CA 1
ATOM 3514 C C . ASP A 1 434 ? 22.578 39.531 27.703 1 96.94 434 ASP A C 1
ATOM 3516 O O . ASP A 1 434 ? 23.375 40.438 27.562 1 96.94 434 ASP A O 1
ATOM 3520 N N . LYS A 1 435 ? 22.016 38.938 26.703 1 96.94 435 LYS A N 1
ATOM 3521 C CA . LYS A 1 435 ? 22.359 39.281 25.328 1 96.94 435 LYS A CA 1
ATOM 3522 C C . LYS A 1 435 ? 21.188 39.969 24.641 1 96.94 435 LYS A C 1
ATOM 3524 O O . LYS A 1 435 ? 21.141 40.031 23.406 1 96.94 435 LYS A O 1
ATOM 3529 N N . LYS A 1 436 ? 20.203 40.406 25.344 1 97.06 436 LYS A N 1
ATOM 3530 C CA . LYS A 1 436 ? 18.953 40.875 24.766 1 97.06 436 LYS A CA 1
ATOM 3531 C C . LYS A 1 436 ? 19.203 42.062 23.828 1 97.06 436 LYS A C 1
ATOM 3533 O O . LYS A 1 436 ? 18.578 42.125 22.766 1 97.06 436 LYS A O 1
ATOM 3538 N N . ASP A 1 437 ? 20.109 43 24.219 1 97.19 437 ASP A N 1
ATOM 3539 C CA . ASP A 1 437 ? 20.328 44.188 23.375 1 97.19 437 ASP A CA 1
ATOM 3540 C C . ASP A 1 437 ? 20.922 43.812 22.031 1 97.19 437 ASP A C 1
ATOM 3542 O O . ASP A 1 437 ? 20.484 44.281 20.984 1 97.19 437 ASP A O 1
ATOM 3546 N N . GLU A 1 438 ? 21.844 42.938 22.062 1 97.19 438 GLU A N 1
ATOM 3547 C CA . GLU A 1 438 ? 22.484 42.438 20.844 1 97.19 438 GLU A CA 1
ATOM 3548 C C . GLU A 1 438 ? 21.484 41.719 19.953 1 97.19 438 GLU A C 1
ATOM 3550 O O . GLU A 1 438 ? 21.406 41.969 18.75 1 97.19 438 GLU A O 1
ATOM 3555 N N . LEU A 1 439 ? 20.766 40.875 20.547 1 98.12 439 LEU A N 1
ATOM 3556 C CA . LEU A 1 439 ? 19.828 40.031 19.797 1 98.12 439 LEU A CA 1
ATOM 3557 C C . LEU A 1 439 ? 18.656 40.875 19.281 1 98.12 439 LEU A C 1
ATOM 3559 O O . LEU A 1 439 ? 18.156 40.625 18.188 1 98.12 439 LEU A O 1
ATOM 3563 N N . LEU A 1 440 ? 18.203 41.812 20.078 1 98.06 440 LEU A N 1
ATOM 3564 C CA . LEU A 1 440 ? 17.156 42.719 19.641 1 98.06 440 LEU A CA 1
ATOM 3565 C C . LEU A 1 440 ? 17.609 43.5 18.406 1 98.06 440 LEU A C 1
ATOM 3567 O O . LEU A 1 440 ? 16.781 43.812 17.531 1 98.06 440 LEU A O 1
ATOM 3571 N N . GLY A 1 441 ? 18.859 43.781 18.344 1 97.25 441 GLY A N 1
ATOM 3572 C CA . GLY A 1 441 ? 19.406 44.531 17.203 1 97.25 441 GLY A CA 1
ATOM 3573 C C . GLY A 1 441 ? 19.344 43.719 15.906 1 97.25 441 GLY A C 1
ATOM 3574 O O . GLY A 1 441 ? 19.375 44.312 14.82 1 97.25 441 GLY A O 1
ATOM 3575 N N . THR A 1 442 ? 19.234 42.438 16.016 1 97.81 442 THR A N 1
ATOM 3576 C CA . THR A 1 442 ? 19.234 41.594 14.836 1 97.81 442 THR A CA 1
ATOM 3577 C C . THR A 1 442 ? 17.797 41.344 14.359 1 97.81 442 THR A C 1
ATOM 3579 O O . THR A 1 442 ? 17.594 40.844 13.242 1 97.81 442 THR A O 1
ATOM 3582 N N . VAL A 1 443 ? 16.797 41.688 15.156 1 98.56 443 VAL A N 1
ATOM 3583 C CA . VAL A 1 443 ? 15.414 41.406 14.836 1 98.56 443 VAL A CA 1
ATOM 3584 C C . VAL A 1 443 ? 14.898 42.375 13.781 1 98.56 443 VAL A C 1
ATOM 3586 O O . VAL A 1 443 ? 14.953 43.594 13.992 1 98.56 443 VAL A O 1
ATOM 3589 N N . ILE A 1 444 ? 14.5 41.812 12.695 1 98.44 444 ILE A N 1
ATOM 3590 C CA . ILE A 1 444 ? 13.828 42.625 11.688 1 98.44 444 ILE A CA 1
ATOM 3591 C C . ILE A 1 444 ? 12.375 42.875 12.094 1 98.44 444 ILE A C 1
ATOM 3593 O O . ILE A 1 444 ? 11.883 44 12.047 1 98.44 444 ILE A O 1
ATOM 3597 N N . ASN A 1 445 ? 11.695 41.812 12.469 1 98.62 445 ASN A N 1
ATOM 3598 C CA . ASN A 1 445 ? 10.305 41.875 12.898 1 98.62 445 ASN A CA 1
ATOM 3599 C C . ASN A 1 445 ? 9.898 40.594 13.641 1 98.62 445 ASN A C 1
ATOM 3601 O O . ASN A 1 445 ? 10.547 39.562 13.5 1 98.62 445 ASN A O 1
ATOM 3605 N N . VAL A 1 446 ? 8.938 40.719 14.508 1 98.75 446 VAL A N 1
ATOM 3606 C CA . VAL A 1 446 ? 8.203 39.594 15.109 1 98.75 446 VAL A CA 1
ATOM 3607 C C . VAL A 1 446 ? 6.719 39.719 14.766 1 98.75 446 VAL A C 1
ATOM 3609 O O . VAL A 1 446 ? 5.977 40.438 15.43 1 98.75 446 VAL A O 1
ATOM 3612 N N . ARG A 1 447 ? 6.367 38.938 13.812 1 98.44 447 ARG A N 1
ATOM 3613 C CA . ARG A 1 447 ? 4.965 38.938 13.406 1 98.44 447 ARG A CA 1
ATOM 3614 C C . ARG A 1 447 ? 4.156 37.906 14.156 1 98.44 447 ARG A C 1
ATOM 3616 O O . ARG A 1 447 ? 4.598 36.75 14.312 1 98.44 447 ARG A O 1
ATOM 3623 N N . THR A 1 448 ? 3.02 38.344 14.68 1 98.06 448 THR A N 1
ATOM 3624 C CA . THR A 1 448 ? 2.186 37.438 15.453 1 98.06 448 THR A CA 1
ATOM 3625 C C . THR A 1 448 ? 0.857 37.188 14.742 1 98.06 448 THR A C 1
ATOM 3627 O O . THR A 1 448 ? 0.406 38 13.945 1 98.06 448 THR A O 1
ATOM 3630 N N . ALA A 1 449 ? 0.309 36.062 14.93 1 97.75 449 ALA A N 1
ATOM 3631 C CA . ALA A 1 449 ? -0.993 35.688 14.383 1 97.75 449 ALA A CA 1
ATOM 3632 C C . ALA A 1 449 ? -1.919 35.156 15.477 1 97.75 449 ALA A C 1
ATOM 3634 O O . ALA A 1 449 ? -1.661 34.125 16.062 1 97.75 449 ALA A O 1
ATOM 3635 N N . MET A 1 450 ? -2.947 35.969 15.797 1 98.12 450 MET A N 1
ATOM 3636 C CA . MET A 1 450 ? -4.023 35.5 16.672 1 98.12 450 MET A CA 1
ATOM 3637 C C . MET A 1 450 ? -5.09 34.75 15.875 1 98.12 450 MET A C 1
ATOM 3639 O O . MET A 1 450 ? -5.664 35.312 14.93 1 98.12 450 MET A O 1
ATOM 3643 N N . MET A 1 451 ? -5.324 33.5 16.234 1 97.56 451 MET A N 1
ATOM 3644 C CA . MET A 1 451 ? -6.234 32.656 15.477 1 97.56 451 MET A CA 1
ATOM 3645 C C . MET A 1 451 ? -7.348 32.125 16.375 1 97.56 451 MET A C 1
ATOM 3647 O O . MET A 1 451 ? -7.148 31.141 17.094 1 97.56 451 MET A O 1
ATOM 3651 N N . PRO A 1 452 ? -8.508 32.625 16.219 1 97.44 452 PRO A N 1
ATOM 3652 C CA . PRO A 1 452 ? -9.602 32.312 17.141 1 97.44 452 PRO A CA 1
ATOM 3653 C C . PRO A 1 452 ? -10.07 30.875 17.031 1 97.44 452 PRO A C 1
ATOM 3655 O O . PRO A 1 452 ? -10.594 30.312 18 1 97.44 452 PRO A O 1
ATOM 3658 N N . TYR A 1 453 ? -9.875 30.234 15.844 1 97.5 453 TYR A N 1
ATOM 3659 C CA . TYR A 1 453 ? -10.523 28.953 15.617 1 97.5 453 TYR A CA 1
ATOM 3660 C C . TYR A 1 453 ? -9.492 27.859 15.359 1 97.5 453 TYR A C 1
ATOM 3662 O O . TYR A 1 453 ? -9.836 26.781 14.891 1 97.5 453 TYR A O 1
ATOM 3670 N N . ILE A 1 454 ? -8.281 28.031 15.672 1 97.25 454 ILE A N 1
ATOM 3671 C CA . ILE A 1 454 ? -7.164 27.234 15.188 1 97.25 454 ILE A CA 1
ATOM 3672 C C . ILE A 1 454 ? -7.301 25.797 15.711 1 97.25 454 ILE A C 1
ATOM 3674 O O . ILE A 1 454 ? -6.891 24.844 15.039 1 97.25 454 ILE A O 1
ATOM 3678 N N . THR A 1 455 ? -7.906 25.531 16.875 1 97.62 455 THR A N 1
ATOM 3679 C CA . THR A 1 455 ? -8.086 24.188 17.391 1 97.62 455 THR A CA 1
ATOM 3680 C C . THR A 1 455 ? -9.57 23.844 17.516 1 97.62 455 THR A C 1
ATOM 3682 O O . THR A 1 455 ? -9.953 23 18.328 1 97.62 455 THR A O 1
ATOM 3685 N N . SER A 1 456 ? -10.406 24.547 16.75 1 97.94 456 SER A N 1
ATOM 3686 C CA . SER A 1 456 ? -11.852 24.359 16.828 1 97.94 456 SER A CA 1
ATOM 3687 C C . SER A 1 456 ? -12.25 22.922 16.438 1 97.94 456 SER A C 1
ATOM 3689 O O . SER A 1 456 ? -13.195 22.375 16.984 1 97.94 456 SER A O 1
ATOM 3691 N N . GLN A 1 457 ? -11.508 22.312 15.602 1 97.94 457 GLN A N 1
ATOM 3692 C CA . GLN A 1 457 ? -11.828 20.969 15.141 1 97.94 457 GLN A CA 1
ATOM 3693 C C . GLN A 1 457 ? -11.594 19.938 16.25 1 97.94 457 GLN A C 1
ATOM 3695 O O . GLN A 1 457 ? -12.016 18.781 16.125 1 97.94 457 GLN A O 1
ATOM 3700 N N . PHE A 1 458 ? -10.953 20.328 17.359 1 98.19 458 PHE A N 1
ATOM 3701 C CA . PHE A 1 458 ? -10.664 19.422 18.469 1 98.19 458 PHE A CA 1
ATOM 3702 C C . PHE A 1 458 ? -11.766 19.484 19.516 1 98.19 458 PHE A C 1
ATOM 3704 O O . PHE A 1 458 ? -11.742 18.75 20.5 1 98.19 458 PHE A O 1
ATOM 3711 N N . MET A 1 459 ? -12.703 20.375 19.375 1 98.44 459 MET A N 1
ATOM 3712 C CA . MET A 1 459 ? -13.727 20.547 20.406 1 98.44 459 MET A CA 1
ATOM 3713 C C . MET A 1 459 ? -14.555 19.281 20.562 1 98.44 459 MET A C 1
ATOM 3715 O O . MET A 1 459 ? -14.789 18.562 19.594 1 98.44 459 MET A O 1
ATOM 3719 N N . PRO A 1 460 ? -14.977 18.984 21.781 1 98.12 460 PRO A N 1
ATOM 3720 C CA . PRO A 1 460 ? -15.828 17.812 21.984 1 98.12 460 PRO A CA 1
ATOM 3721 C C . PRO A 1 460 ? -17.062 17.812 21.094 1 98.12 460 PRO A C 1
ATOM 3723 O O . PRO A 1 460 ? -17.734 18.844 20.969 1 98.12 460 PRO A O 1
ATOM 3726 N N . ARG A 1 461 ? -17.281 16.719 20.484 1 97.56 461 ARG A N 1
ATOM 3727 C CA . ARG A 1 461 ? -18.375 16.594 19.516 1 97.56 461 ARG A CA 1
ATOM 3728 C C . ARG A 1 461 ? -19.109 15.266 19.688 1 97.56 461 ARG A C 1
ATOM 3730 O O . ARG A 1 461 ? -18.688 14.414 20.469 1 97.56 461 ARG A O 1
ATOM 3737 N N . HIS A 1 462 ? -20.203 15.156 19.031 1 96.25 462 HIS A N 1
ATOM 3738 C CA . HIS A 1 462 ? -20.969 13.922 18.938 1 96.25 462 HIS A CA 1
ATOM 3739 C C . HIS A 1 462 ? -21.078 13.453 17.484 1 96.25 462 HIS A C 1
ATOM 3741 O O . HIS A 1 462 ? -20.859 14.227 16.562 1 96.25 462 HIS A O 1
ATOM 3747 N N . PRO A 1 463 ? -21.344 12.086 17.391 1 92 463 PRO A N 1
ATOM 3748 C CA . PRO A 1 463 ? -21.594 11.625 16.016 1 92 463 PRO A CA 1
ATOM 3749 C C . PRO A 1 463 ? -22.641 12.469 15.289 1 92 463 PRO A C 1
ATOM 3751 O O . PRO A 1 463 ? -23.672 12.82 15.875 1 92 463 PRO A O 1
ATOM 3754 N N . GLY A 1 464 ? -22.328 12.891 14.102 1 93.25 464 GLY A N 1
ATOM 3755 C CA . GLY A 1 464 ? -23.266 13.688 13.32 1 93.25 464 GLY A CA 1
ATOM 3756 C C . GLY A 1 464 ? -22.906 15.164 13.297 1 93.25 464 GLY A C 1
ATOM 3757 O O . GLY A 1 464 ? -23.391 15.906 12.438 1 93.25 464 GLY A O 1
ATOM 3758 N N . ASP A 1 465 ? -22.078 15.609 14.289 1 97.31 465 ASP A N 1
ATOM 3759 C CA . ASP A 1 465 ? -21.672 17.016 14.297 1 97.31 465 ASP A CA 1
ATOM 3760 C C . ASP A 1 465 ? -20.844 17.359 13.062 1 97.31 465 ASP A C 1
ATOM 3762 O O . ASP A 1 465 ? -20.953 18.469 12.523 1 97.31 465 ASP A O 1
ATOM 3766 N N . ARG A 1 466 ? -20 16.5 12.664 1 97.88 466 ARG A N 1
ATOM 3767 C CA . ARG A 1 466 ? -19.359 16.578 11.352 1 97.88 466 ARG A CA 1
ATOM 3768 C C . ARG A 1 466 ? -20.172 15.82 10.305 1 97.88 466 ARG A C 1
ATOM 3770 O O . ARG A 1 466 ? -20.406 14.617 10.445 1 97.88 466 ARG A O 1
ATOM 3777 N N . PRO A 1 467 ? -20.594 16.516 9.312 1 98.38 467 PRO A N 1
ATOM 3778 C CA . PRO A 1 467 ? -21.297 15.805 8.25 1 98.38 467 PRO A CA 1
ATOM 3779 C C . PRO A 1 467 ? -20.375 14.914 7.422 1 98.38 467 PRO A C 1
ATOM 3781 O O . PRO A 1 467 ? -19.156 15.102 7.43 1 98.38 467 PRO A O 1
ATOM 3784 N N . PRO A 1 468 ? -21 13.867 6.781 1 98.19 468 PRO A N 1
ATOM 3785 C CA . PRO A 1 468 ? -20.172 13.133 5.82 1 98.19 468 PRO A CA 1
ATOM 3786 C C . PRO A 1 468 ? -19.75 13.984 4.629 1 98.19 468 PRO A C 1
ATOM 3788 O O . PRO A 1 468 ? -20.344 15.031 4.371 1 98.19 468 PRO A O 1
ATOM 3791 N N . VAL A 1 469 ? -18.734 13.57 3.953 1 98.56 469 VAL A N 1
ATOM 3792 C CA . VAL A 1 469 ? -18.203 14.289 2.795 1 98.56 469 VAL A CA 1
ATOM 3793 C C . VAL A 1 469 ? -19.312 14.453 1.749 1 98.56 469 VAL A C 1
ATOM 3795 O O . VAL A 1 469 ? -19.516 15.547 1.214 1 98.56 469 VAL A O 1
ATOM 3798 N N . ILE A 1 470 ? -19.922 13.359 1.497 1 98.31 470 ILE A N 1
ATOM 3799 C CA . ILE A 1 470 ? -21.125 13.398 0.662 1 98.31 470 ILE A CA 1
ATOM 3800 C C . ILE A 1 470 ? -22.359 13.102 1.512 1 98.31 470 ILE A C 1
ATOM 3802 O O . ILE A 1 470 ? -22.609 11.945 1.864 1 98.31 470 ILE A O 1
ATOM 3806 N N . PRO A 1 471 ? -23.109 14.172 1.809 1 97.44 471 PRO A N 1
ATOM 3807 C CA . PRO A 1 471 ? -24.297 13.938 2.623 1 97.44 471 PRO A CA 1
ATOM 3808 C C . PRO A 1 471 ? -25.297 13.016 1.943 1 97.44 471 PRO A C 1
ATOM 3810 O O . PRO A 1 471 ? -25.391 12.984 0.714 1 97.44 471 PRO A O 1
ATOM 3813 N N . GLU A 1 472 ? -26.031 12.359 2.76 1 94.12 472 GLU A N 1
ATOM 3814 C CA . GLU A 1 472 ? -27 11.398 2.25 1 94.12 472 GLU A CA 1
ATOM 3815 C C . GLU A 1 472 ? -28.016 12.078 1.339 1 94.12 472 GLU A C 1
ATOM 3817 O O . GLU A 1 472 ? -28.469 13.195 1.626 1 94.12 472 GLU A O 1
ATOM 3822 N N . ASN A 1 473 ? -28.359 11.609 0.258 1 93.5 473 ASN A N 1
ATOM 3823 C CA . ASN A 1 473 ? -29.422 11.992 -0.676 1 93.5 473 ASN A CA 1
ATOM 3824 C C . ASN A 1 473 ? -29.031 13.234 -1.482 1 93.5 473 ASN A C 1
ATOM 3826 O O . ASN A 1 473 ? -29.891 13.914 -2.039 1 93.5 473 ASN A O 1
ATOM 3830 N N . TYR A 1 474 ? -27.844 13.656 -1.367 1 97.31 474 TYR A N 1
ATOM 3831 C CA . TYR A 1 474 ? -27.391 14.734 -2.236 1 97.31 474 TYR A CA 1
ATOM 3832 C C . TYR A 1 474 ? -26.766 14.18 -3.514 1 97.31 474 TYR A C 1
ATOM 3834 O O . TYR A 1 474 ? -26.031 13.195 -3.477 1 97.31 474 TYR A O 1
ATOM 3842 N N . GLY A 1 475 ? -27.078 14.781 -4.602 1 96.81 475 GLY A N 1
ATOM 3843 C CA . GLY A 1 475 ? -26.609 14.266 -5.879 1 96.81 475 GLY A CA 1
ATOM 3844 C C . GLY A 1 475 ? -25.391 15.008 -6.414 1 96.81 475 GLY A C 1
ATOM 3845 O O . GLY A 1 475 ? -24.656 14.477 -7.242 1 96.81 475 GLY A O 1
ATOM 3846 N N . ASN A 1 476 ? -25.219 16.312 -5.949 1 98.12 476 ASN A N 1
ATOM 3847 C CA . ASN A 1 476 ? -24.156 17.078 -6.602 1 98.12 476 ASN A CA 1
ATOM 3848 C C . ASN A 1 476 ? -23.344 17.891 -5.594 1 98.12 476 ASN A C 1
ATOM 3850 O O . ASN A 1 476 ? -22.656 18.844 -5.969 1 98.12 476 ASN A O 1
ATOM 3854 N N . LEU A 1 477 ? -23.453 17.547 -4.25 1 98.69 477 LEU A N 1
ATOM 3855 C CA . LEU A 1 477 ? -22.766 18.312 -3.211 1 98.69 477 LEU A CA 1
ATOM 3856 C C . LEU A 1 477 ? -21.766 17.438 -2.457 1 98.69 477 LEU A C 1
ATOM 3858 O O . LEU A 1 477 ? -22.109 16.328 -2.016 1 98.69 477 LEU A O 1
ATOM 3862 N N . ALA A 1 478 ? -20.578 17.875 -2.357 1 98.81 478 ALA A N 1
ATOM 3863 C CA . ALA A 1 478 ? -19.609 17.328 -1.415 1 98.81 478 ALA A CA 1
ATOM 3864 C C . ALA A 1 478 ? -19.094 18.422 -0.469 1 98.81 478 ALA A C 1
ATOM 3866 O O . ALA A 1 478 ? -18.875 19.562 -0.883 1 98.81 478 ALA A O 1
ATOM 3867 N N . LEU A 1 479 ? -19 18.109 0.755 1 98.88 479 LEU A N 1
ATOM 3868 C CA . LEU A 1 479 ? -18.391 18.953 1.771 1 98.88 479 LEU A CA 1
ATOM 3869 C C . LEU A 1 479 ? -16.953 18.516 2.043 1 98.88 479 LEU A C 1
ATOM 3871 O O . LEU A 1 479 ? -16.656 17.328 2.07 1 98.88 479 LEU A O 1
ATOM 3875 N N . LEU A 1 480 ? -16.078 19.5 2.205 1 98.75 480 LEU A N 1
ATOM 3876 C CA . LEU A 1 480 ? -14.664 19.203 2.311 1 98.75 480 LEU A CA 1
ATOM 3877 C C . LEU A 1 480 ? -14.055 19.859 3.539 1 98.75 480 LEU A C 1
ATOM 3879 O O . LEU A 1 480 ? -14.641 20.781 4.109 1 98.75 480 LEU A O 1
ATOM 3883 N N . GLY A 1 481 ? -12.836 19.359 3.904 1 98.06 481 GLY A N 1
ATOM 3884 C CA . GLY A 1 481 ? -12.023 20.078 4.867 1 98.06 481 GLY A CA 1
ATOM 3885 C C . GLY A 1 481 ? -11.945 19.391 6.219 1 98.06 481 GLY A C 1
ATOM 3886 O O . GLY A 1 481 ? -12.086 18.172 6.309 1 98.06 481 GLY A O 1
ATOM 3887 N N . GLN A 1 482 ? -11.688 20.172 7.254 1 98.19 482 GLN A N 1
ATOM 3888 C CA . GLN A 1 482 ? -11.336 19.672 8.578 1 98.19 482 GLN A CA 1
ATOM 3889 C C . GLN A 1 482 ? -12.586 19.422 9.422 1 98.19 482 GLN A C 1
ATOM 3891 O O . GLN A 1 482 ? -12.5 18.875 10.523 1 98.19 482 GLN A O 1
ATOM 3896 N N . PHE A 1 483 ? -13.75 19.781 8.883 1 98.62 483 PHE A N 1
ATOM 3897 C CA . PHE A 1 483 ? -14.953 19.734 9.711 1 98.62 483 PHE A CA 1
ATOM 3898 C C . PHE A 1 483 ? -15.977 18.766 9.125 1 98.62 483 PHE A C 1
ATOM 3900 O O . PHE A 1 483 ? -17.156 18.844 9.453 1 98.62 483 PHE A O 1
ATOM 3907 N N . VAL A 1 484 ? -15.516 17.906 8.195 1 98.56 484 VAL A N 1
ATOM 3908 C CA . VAL A 1 484 ? -16.312 16.797 7.711 1 98.56 484 VAL A CA 1
ATOM 3909 C C . VAL A 1 484 ? -15.82 15.492 8.336 1 98.56 484 VAL A C 1
ATOM 3911 O O . VAL A 1 484 ? -14.781 15.469 8.992 1 98.56 484 VAL A O 1
ATOM 3914 N N . GLU A 1 485 ? -16.656 14.484 8.164 1 98 485 GLU A N 1
ATOM 3915 C CA . GLU A 1 485 ? -16.25 13.203 8.75 1 98 485 GLU A CA 1
ATOM 3916 C C . GLU A 1 485 ? -15.461 12.367 7.758 1 98 485 GLU A C 1
ATOM 3918 O O . GLU A 1 485 ? -15.953 12.031 6.676 1 98 485 GLU A O 1
ATOM 3923 N N . VAL A 1 486 ? -14.227 12.094 8.062 1 97.75 486 VAL A N 1
ATOM 3924 C CA . VAL A 1 486 ? -13.375 11.148 7.352 1 97.75 486 VAL A CA 1
ATOM 3925 C C . VAL A 1 486 ? -13.016 9.984 8.273 1 97.75 486 VAL A C 1
ATOM 3927 O O . VAL A 1 486 ? -12.117 10.109 9.117 1 97.75 486 VAL A O 1
ATOM 3930 N N . PRO A 1 487 ? -13.57 8.859 8.102 1 94.62 487 PRO A N 1
ATOM 3931 C CA . PRO A 1 487 ? -13.422 7.75 9.039 1 94.62 487 PRO A CA 1
ATOM 3932 C C . PRO A 1 487 ? -11.961 7.332 9.227 1 94.62 487 PRO A C 1
ATOM 3934 O O . PRO A 1 487 ? -11.258 7.074 8.242 1 94.62 487 PRO A O 1
ATOM 3937 N N . GLY A 1 488 ? -11.562 7.34 10.484 1 93.62 488 GLY A N 1
ATOM 3938 C CA . GLY A 1 488 ? -10.266 6.797 10.859 1 93.62 488 GLY A CA 1
ATOM 3939 C C . GLY A 1 488 ? -9.133 7.801 10.719 1 93.62 488 GLY A C 1
ATOM 3940 O O . GLY A 1 488 ? -8.031 7.578 11.227 1 93.62 488 GLY A O 1
ATOM 3941 N N . GLU A 1 489 ? -9.352 8.906 10.086 1 96.69 489 GLU A N 1
ATOM 3942 C CA . GLU A 1 489 ? -8.32 9.914 9.891 1 96.69 489 GLU A CA 1
ATOM 3943 C C . GLU A 1 489 ? -8.328 10.945 11.016 1 96.69 489 GLU A C 1
ATOM 3945 O O . GLU A 1 489 ? -9.297 11.023 11.781 1 96.69 489 GLU A O 1
ATOM 3950 N N . CYS A 1 490 ? -7.266 11.727 11.055 1 97.19 490 CYS A N 1
ATOM 3951 C CA . CYS A 1 490 ? -7.121 12.734 12.094 1 97.19 490 CYS A CA 1
ATOM 3952 C C . CYS A 1 490 ? -7.23 14.141 11.523 1 97.19 490 CYS A C 1
ATOM 3954 O O . CYS A 1 490 ? -6.57 14.461 10.531 1 97.19 490 CYS A O 1
ATOM 3956 N N . VAL A 1 491 ? -8.016 14.898 12.188 1 97.62 491 VAL A N 1
ATOM 3957 C CA . VAL A 1 491 ? -8.156 16.297 11.797 1 97.62 491 VAL A CA 1
ATOM 3958 C C . VAL A 1 491 ? -6.859 17.047 12.086 1 97.62 491 VAL A C 1
ATOM 3960 O O . VAL A 1 491 ? -5.938 16.5 12.695 1 97.62 491 VAL A O 1
ATOM 3963 N N . PHE A 1 492 ? -6.719 18.266 11.562 1 97.31 492 PHE A N 1
ATOM 3964 C CA . PHE A 1 492 ? -5.555 19.125 11.711 1 97.31 492 PHE A CA 1
ATOM 3965 C C . PHE A 1 492 ? -4.398 18.641 10.852 1 97.31 492 PHE A C 1
ATOM 3967 O O . PHE A 1 492 ? -3.246 19.016 11.07 1 97.31 492 PHE A O 1
ATOM 3974 N N . THR A 1 493 ? -4.633 17.688 9.961 1 97.25 493 THR A N 1
ATOM 3975 C CA . THR A 1 493 ? -3.619 17.219 9.023 1 97.25 493 THR A CA 1
ATOM 3976 C C . THR A 1 493 ? -3.98 17.609 7.594 1 97.25 493 THR A C 1
ATOM 3978 O O . THR A 1 493 ? -5.16 17.703 7.25 1 97.25 493 THR A O 1
ATOM 3981 N N . VAL A 1 494 ? -2.979 17.797 6.793 1 97.88 494 VAL A N 1
ATOM 3982 C CA . VAL A 1 494 ? -3.195 18.031 5.367 1 97.88 494 VAL A CA 1
ATOM 3983 C C . VAL A 1 494 ? -3.848 16.797 4.738 1 97.88 494 VAL A C 1
ATOM 3985 O O . VAL A 1 494 ? -4.719 16.922 3.879 1 97.88 494 VAL A O 1
ATOM 3988 N N . GLU A 1 495 ? -3.492 15.648 5.234 1 98.19 495 GLU A N 1
ATOM 3989 C CA . GLU A 1 495 ? -4.031 14.375 4.77 1 98.19 495 GLU A CA 1
ATOM 3990 C C . GLU A 1 495 ? -5.555 14.352 4.859 1 98.19 495 GLU A C 1
ATOM 3992 O O . GLU A 1 495 ? -6.23 13.875 3.943 1 98.19 495 GLU A O 1
ATOM 3997 N N . TYR A 1 496 ? -6.074 14.898 5.953 1 98.38 496 TYR A N 1
ATOM 3998 C CA . TYR A 1 496 ? -7.516 14.906 6.191 1 98.38 496 TYR A CA 1
ATOM 3999 C C . TYR A 1 496 ? -8.242 15.68 5.102 1 98.38 496 TYR A C 1
ATOM 4001 O O . TYR A 1 496 ? -9.242 15.211 4.555 1 98.38 496 TYR A O 1
ATOM 4009 N N . SER A 1 497 ? -7.734 16.828 4.773 1 98.25 497 SER A N 1
ATOM 4010 C CA . SER A 1 497 ? -8.359 17.688 3.771 1 98.25 497 SER A CA 1
ATOM 4011 C C . SER A 1 497 ? -8.25 17.078 2.377 1 98.25 497 SER A C 1
ATOM 4013 O O . SER A 1 497 ? -9.219 17.078 1.619 1 98.25 497 SER A O 1
ATOM 4015 N N . VAL A 1 498 ? -7.109 16.578 2.059 1 98.62 498 VAL A N 1
ATOM 4016 C CA . VAL A 1 498 ? -6.902 15.992 0.736 1 98.62 498 VAL A CA 1
ATOM 4017 C C . VAL A 1 498 ? -7.777 14.75 0.577 1 98.62 498 VAL A C 1
ATOM 4019 O O . VAL A 1 498 ? -8.359 14.523 -0.488 1 98.62 498 VAL A O 1
ATOM 4022 N N . LYS A 1 499 ? -7.848 13.984 1.608 1 98.31 499 LYS A N 1
ATOM 4023 C CA . LYS A 1 499 ? -8.664 12.766 1.554 1 98.31 499 LYS A CA 1
ATOM 4024 C C . LYS A 1 499 ? -10.141 13.109 1.396 1 98.31 499 LYS A C 1
ATOM 4026 O O . LYS A 1 499 ? -10.867 12.414 0.681 1 98.31 499 LYS A O 1
ATOM 4031 N N . SER A 1 500 ? -10.602 14.125 2.109 1 98.75 500 SER A N 1
ATOM 4032 C CA . SER A 1 500 ? -11.992 14.539 1.937 1 98.75 500 SER A CA 1
ATOM 4033 C C . SER A 1 500 ? -12.273 14.93 0.489 1 98.75 500 SER A C 1
ATOM 4035 O O . SER A 1 500 ? -13.352 14.633 -0.036 1 98.75 500 SER A O 1
ATOM 4037 N N . ALA A 1 501 ? -11.328 15.586 -0.152 1 98.81 501 ALA A N 1
ATOM 4038 C CA . ALA A 1 501 ? -11.461 15.945 -1.56 1 98.81 501 ALA A CA 1
ATOM 4039 C C . ALA A 1 501 ? -11.57 14.703 -2.439 1 98.81 501 ALA A C 1
ATOM 4041 O O . ALA A 1 501 ? -12.422 14.641 -3.33 1 98.81 501 ALA A O 1
ATOM 4042 N N . MET A 1 502 ? -10.727 13.789 -2.172 1 98.5 502 MET A N 1
ATOM 4043 C CA . MET A 1 502 ? -10.734 12.555 -2.943 1 98.5 502 MET A CA 1
ATOM 4044 C C . MET A 1 502 ? -12.062 11.82 -2.781 1 98.5 502 MET A C 1
ATOM 4046 O O . MET A 1 502 ? -12.625 11.328 -3.76 1 98.5 502 MET A O 1
ATOM 4050 N N . MET A 1 503 ? -12.539 11.719 -1.568 1 98.56 503 MET A N 1
ATOM 4051 C CA . MET A 1 503 ? -13.82 11.086 -1.28 1 98.56 503 MET A CA 1
ATOM 4052 C C . MET A 1 503 ? -14.953 11.789 -2.029 1 98.56 503 MET A C 1
ATOM 4054 O O . MET A 1 503 ? -15.836 11.133 -2.58 1 98.56 503 MET A O 1
ATOM 4058 N N . GLY A 1 504 ? -14.922 13.086 -2.049 1 98.69 504 GLY A N 1
ATOM 4059 C CA . GLY A 1 504 ? -15.945 13.844 -2.744 1 98.69 504 GLY A CA 1
ATOM 4060 C C . GLY A 1 504 ? -15.969 13.586 -4.238 1 98.69 504 GLY A C 1
ATOM 4061 O O . GLY A 1 504 ? -17.016 13.266 -4.805 1 98.69 504 GLY A O 1
ATOM 4062 N N . VAL A 1 505 ? -14.797 13.688 -4.875 1 98.69 505 VAL A N 1
ATOM 4063 C CA . VAL A 1 505 ? -14.703 13.547 -6.324 1 98.69 505 VAL A CA 1
ATOM 4064 C C . VAL A 1 505 ? -15.047 12.117 -6.73 1 98.69 505 VAL A C 1
ATOM 4066 O O . VAL A 1 505 ? -15.867 11.898 -7.625 1 98.69 505 VAL A O 1
ATOM 4069 N N . TYR A 1 506 ? -14.414 11.148 -6.09 1 97.75 506 TYR A N 1
ATOM 4070 C CA . TYR A 1 506 ? -14.625 9.742 -6.441 1 97.75 506 TYR A CA 1
ATOM 4071 C C . TYR A 1 506 ? -16.062 9.328 -6.176 1 97.75 506 TYR A C 1
ATOM 4073 O O . TYR A 1 506 ? -16.656 8.555 -6.945 1 97.75 506 TYR A O 1
ATOM 4081 N N . GLY A 1 507 ? -16.641 9.828 -5.074 1 97.38 507 GLY A N 1
ATOM 4082 C CA . GLY A 1 507 ? -18 9.453 -4.699 1 97.38 507 GLY A CA 1
ATOM 4083 C C . GLY A 1 507 ? -19.047 10.078 -5.594 1 97.38 507 GLY A C 1
ATOM 4084 O O . GLY A 1 507 ? -19.969 9.391 -6.055 1 97.38 507 GLY A O 1
ATOM 4085 N N . LEU A 1 508 ? -18.953 11.359 -5.836 1 97.56 508 LEU A N 1
ATOM 4086 C CA . LEU A 1 508 ? -19.953 12.062 -6.629 1 97.56 508 LEU A CA 1
ATOM 4087 C C . LEU A 1 508 ? -19.969 11.555 -8.07 1 97.56 508 LEU A C 1
ATOM 4089 O O . LEU A 1 508 ? -21.016 11.508 -8.703 1 97.56 508 LEU A O 1
ATOM 4093 N N . LEU A 1 509 ? -18.781 11.195 -8.562 1 97.56 509 LEU A N 1
ATOM 4094 C CA . LEU A 1 509 ? -18.672 10.805 -9.969 1 97.56 509 LEU A CA 1
ATOM 4095 C C . LEU A 1 509 ? -18.688 9.289 -10.109 1 97.56 509 LEU A C 1
ATOM 4097 O O . LEU A 1 509 ? -18.609 8.766 -11.227 1 97.56 509 LEU A O 1
ATOM 4101 N N . ASP A 1 510 ? -18.672 8.531 -9 1 94.38 510 ASP A N 1
ATOM 4102 C CA . ASP A 1 510 ? -18.656 7.066 -9 1 94.38 510 ASP A CA 1
ATOM 4103 C C . ASP A 1 510 ? -17.516 6.527 -9.852 1 94.38 510 ASP A C 1
ATOM 4105 O O . ASP A 1 510 ? -17.734 5.754 -10.789 1 94.38 510 ASP A O 1
ATOM 4109 N N . LEU A 1 511 ? -16.281 6.918 -9.633 1 94.06 511 LEU A N 1
ATOM 4110 C CA . LEU A 1 511 ? -15.102 6.586 -10.414 1 94.06 511 LEU A CA 1
ATOM 4111 C C . LEU A 1 511 ? -14.641 5.16 -10.133 1 94.06 511 LEU A C 1
ATOM 4113 O O . LEU A 1 511 ? -13.578 4.742 -10.586 1 94.06 511 LEU A O 1
ATOM 4117 N N . SER A 1 512 ? -15.328 4.246 -9.539 1 86.75 512 SER A N 1
ATOM 4118 C CA . SER A 1 512 ? -15.094 2.816 -9.352 1 86.75 512 SER A CA 1
ATOM 4119 C C . SER A 1 512 ? -13.82 2.568 -8.555 1 86.75 512 SER A C 1
ATOM 4121 O O . SER A 1 512 ? -13.156 1.546 -8.734 1 86.75 512 SER A O 1
ATOM 4123 N N . ARG A 1 513 ? -13.336 3.443 -7.867 1 88.25 513 ARG A N 1
ATOM 4124 C CA . ARG A 1 513 ? -12.188 3.314 -6.973 1 88.25 513 ARG A CA 1
ATOM 4125 C C . ARG A 1 513 ? -12.438 4.047 -5.656 1 88.25 513 ARG A C 1
ATOM 4127 O O . ARG A 1 513 ? -12.984 5.152 -5.652 1 88.25 513 ARG A O 1
ATOM 4134 N N . GLU A 1 514 ? -12.102 3.43 -4.66 1 90.5 514 GLU A N 1
ATOM 4135 C CA . GLU A 1 514 ? -12.266 4.039 -3.342 1 90.5 514 GLU A CA 1
ATOM 4136 C C . GLU A 1 514 ? -10.977 4.73 -2.893 1 90.5 514 GLU A C 1
ATOM 4138 O O . GLU A 1 514 ? -9.875 4.254 -3.178 1 90.5 514 GLU A O 1
ATOM 4143 N N . PRO A 1 515 ? -11.156 5.844 -2.232 1 93.94 515 PRO A N 1
ATOM 4144 C CA . PRO A 1 515 ? -9.969 6.43 -1.605 1 93.94 515 PRO A CA 1
ATOM 4145 C C . PRO A 1 515 ? -9.273 5.465 -0.648 1 93.94 515 PRO A C 1
ATOM 4147 O O . PRO A 1 515 ? -9.914 4.574 -0.088 1 93.94 515 PRO A O 1
ATOM 4150 N N . PRO A 1 516 ? -7.941 5.586 -0.559 1 93.88 516 PRO A N 1
ATOM 4151 C CA . PRO A 1 516 ? -7.242 4.703 0.381 1 93.88 516 PRO A CA 1
ATOM 4152 C C . PRO A 1 516 ? -7.789 4.805 1.803 1 93.88 516 PRO A C 1
ATOM 4154 O O . PRO A 1 516 ? -8.133 5.898 2.26 1 93.88 516 PRO A O 1
ATOM 4157 N N . GLU A 1 517 ? -7.824 3.746 2.535 1 92.88 517 GLU A N 1
ATOM 4158 C CA . GLU A 1 517 ? -8.234 3.75 3.936 1 92.88 517 GLU A CA 1
ATOM 4159 C C . GLU A 1 517 ? -7.18 4.402 4.82 1 92.88 517 GLU A C 1
ATOM 4161 O O . GLU A 1 517 ? -6.004 4.469 4.449 1 92.88 517 GLU A O 1
ATOM 4166 N N . ALA A 1 518 ? -7.656 4.871 5.938 1 95.81 518 ALA A N 1
ATOM 4167 C CA . ALA A 1 518 ? -6.711 5.383 6.926 1 95.81 518 ALA A CA 1
ATOM 4168 C C . ALA A 1 518 ? -5.758 4.285 7.391 1 95.81 518 ALA A C 1
ATOM 4170 O O . ALA A 1 518 ? -6.164 3.135 7.566 1 95.81 518 ALA A O 1
ATOM 4171 N N . TYR A 1 519 ? -4.496 4.613 7.559 1 96.12 519 TYR A N 1
ATOM 4172 C CA . TYR A 1 519 ? -3.51 3.668 8.062 1 96.12 519 TYR A CA 1
ATOM 4173 C C . TYR A 1 519 ? -3.877 3.195 9.469 1 96.12 519 TYR A C 1
ATOM 4175 O O . TYR A 1 519 ? -4.332 3.984 10.297 1 96.12 519 TYR A O 1
ATOM 4183 N N . LYS A 1 520 ? -3.773 1.921 9.789 1 95.12 520 LYS A N 1
ATOM 4184 C CA . LYS A 1 520 ? -4.16 1.326 11.07 1 95.12 520 LYS A CA 1
ATOM 4185 C C . LYS A 1 520 ? -2.979 0.624 11.727 1 95.12 520 LYS A C 1
ATOM 4187 O O . LYS A 1 520 ? -3.002 -0.593 11.922 1 95.12 520 LYS A O 1
ATOM 4192 N N . PRO A 1 521 ? -2.037 1.391 12.164 1 95.56 521 PRO A N 1
ATOM 4193 C CA . PRO A 1 521 ? -0.854 0.776 12.773 1 95.56 521 PRO A CA 1
ATOM 4194 C C . PRO A 1 521 ? -1.187 -0.023 14.031 1 95.56 521 PRO A C 1
ATOM 4196 O O . PRO A 1 521 ? -0.457 -0.952 14.391 1 95.56 521 PRO A O 1
ATOM 4199 N N . TYR A 1 522 ? -2.283 0.289 14.656 1 92 522 TYR A N 1
ATOM 4200 C CA . TYR A 1 522 ? -2.693 -0.372 15.891 1 92 522 TYR A CA 1
ATOM 4201 C C . TYR A 1 522 ? -3.115 -1.812 15.625 1 92 522 TYR A C 1
ATOM 4203 O O . TYR A 1 522 ? -3.324 -2.588 16.562 1 92 522 TYR A O 1
ATOM 4211 N N . LYS A 1 523 ? -3.188 -2.168 14.398 1 92.56 523 LYS A N 1
ATOM 4212 C CA . LYS A 1 523 ? -3.504 -3.553 14.062 1 92.56 523 LYS A CA 1
ATOM 4213 C C . LYS A 1 523 ? -2.232 -4.379 13.883 1 92.56 523 LYS A C 1
ATOM 4215 O O . LYS A 1 523 ? -2.295 -5.602 13.758 1 92.56 523 LYS A O 1
ATOM 4220 N N . ARG A 1 524 ? -1.12 -3.82 13.922 1 93.12 524 ARG A N 1
ATOM 4221 C CA . ARG A 1 524 ? 0.167 -4.488 13.766 1 93.12 524 ARG A CA 1
ATOM 4222 C C . ARG A 1 524 ? 0.779 -4.828 15.117 1 93.12 524 ARG A C 1
ATOM 4224 O O . ARG A 1 524 ? 1.015 -3.941 15.938 1 93.12 524 ARG A O 1
ATOM 4231 N N . ILE A 1 525 ? 1.204 -5.961 15.312 1 88.44 525 ILE A N 1
ATOM 4232 C CA . ILE A 1 525 ? 1.679 -6.449 16.609 1 88.44 525 ILE A CA 1
ATOM 4233 C C . ILE A 1 525 ? 3.039 -5.832 16.922 1 88.44 525 ILE A C 1
ATOM 4235 O O . ILE A 1 525 ? 3.326 -5.496 18.062 1 88.44 525 ILE A O 1
ATOM 4239 N N . ASP A 1 526 ? 3.869 -5.77 15.906 1 88.81 526 ASP A N 1
ATOM 4240 C CA . ASP A 1 526 ? 5.199 -5.211 16.125 1 88.81 526 ASP A CA 1
ATOM 4241 C C . ASP A 1 526 ? 5.113 -3.744 16.547 1 88.81 526 ASP A C 1
ATOM 4243 O O . ASP A 1 526 ? 5.891 -3.287 17.391 1 88.81 526 ASP A O 1
ATOM 4247 N N . VAL A 1 527 ? 4.145 -2.994 16 1 92.25 527 VAL A N 1
ATOM 4248 C CA . VAL A 1 527 ? 3.941 -1.591 16.344 1 92.25 527 VAL A CA 1
ATOM 4249 C C . VAL A 1 527 ? 3.42 -1.482 17.781 1 92.25 527 VAL A C 1
ATOM 4251 O O . VAL A 1 527 ? 3.896 -0.654 18.562 1 92.25 527 VAL A O 1
ATOM 4254 N N . LEU A 1 528 ? 2.498 -2.322 18.094 1 88.62 528 LEU A N 1
ATOM 4255 C CA . LEU A 1 528 ? 1.922 -2.326 19.438 1 88.62 528 LEU A CA 1
ATOM 4256 C C . LEU A 1 528 ? 2.994 -2.586 20.484 1 88.62 528 LEU A C 1
ATOM 4258 O O . LEU A 1 528 ? 3.08 -1.862 21.484 1 88.62 528 LEU A O 1
ATOM 4262 N N . ILE A 1 529 ? 3.83 -3.566 20.266 1 87.19 529 ILE A N 1
ATOM 4263 C CA . ILE A 1 529 ? 4.871 -3.957 21.203 1 87.19 529 ILE A CA 1
ATOM 4264 C C . ILE A 1 529 ? 5.867 -2.812 21.375 1 87.19 529 ILE A C 1
ATOM 4266 O O . ILE A 1 529 ? 6.219 -2.455 22.5 1 87.19 529 ILE A O 1
ATOM 4270 N N . LYS A 1 530 ? 6.258 -2.279 20.297 1 90.12 530 LYS A N 1
ATOM 4271 C CA . LYS A 1 530 ? 7.223 -1.186 20.359 1 90.12 530 LYS A CA 1
ATOM 4272 C C . LYS A 1 530 ? 6.637 0.019 21.094 1 90.12 530 LYS A C 1
ATOM 4274 O O . LYS A 1 530 ? 7.344 0.704 21.844 1 90.12 530 LYS A O 1
ATOM 4279 N N . ALA A 1 531 ? 5.383 0.327 20.844 1 90.56 531 ALA A N 1
ATOM 4280 C CA . ALA A 1 531 ? 4.719 1.438 21.516 1 90.56 531 ALA A CA 1
ATOM 4281 C C . ALA A 1 531 ? 4.664 1.211 23.031 1 90.56 531 ALA A C 1
ATOM 4283 O O . ALA A 1 531 ? 4.984 2.107 23.812 1 90.56 531 ALA A O 1
ATOM 4284 N N . VAL A 1 532 ? 4.344 0.023 23.484 1 86.44 532 VAL A N 1
ATOM 4285 C CA . VAL A 1 532 ? 4.242 -0.317 24.891 1 86.44 532 VAL A CA 1
ATOM 4286 C C . VAL A 1 532 ? 5.621 -0.245 25.547 1 86.44 532 VAL A C 1
ATOM 4288 O O . VAL A 1 532 ? 5.773 0.324 26.625 1 86.44 532 VAL A O 1
ATOM 4291 N N . GLU A 1 533 ? 6.566 -0.798 24.828 1 86.25 533 GLU A N 1
ATOM 4292 C CA . GLU A 1 533 ? 7.93 -0.785 25.344 1 86.25 533 GLU A CA 1
ATOM 4293 C C . GLU A 1 533 ? 8.43 0.643 25.562 1 86.25 533 GLU A C 1
ATOM 4295 O O . GLU A 1 533 ? 9.195 0.909 26.484 1 86.25 533 GLU A O 1
ATOM 4300 N N . THR A 1 534 ? 7.961 1.429 24.75 1 89.5 534 THR A N 1
ATOM 4301 C CA . THR A 1 534 ? 8.406 2.816 24.797 1 89.5 534 THR A CA 1
ATOM 4302 C C . THR A 1 534 ? 7.715 3.568 25.922 1 89.5 534 THR A C 1
ATOM 4304 O O . THR A 1 534 ? 8.336 4.398 26.594 1 89.5 534 THR A O 1
ATOM 4307 N N . LEU A 1 535 ? 6.488 3.289 26.188 1 89.81 535 LEU A N 1
ATOM 4308 C CA . LEU A 1 535 ? 5.68 4.055 27.125 1 89.81 535 LEU A CA 1
ATOM 4309 C C . LEU A 1 535 ? 5.918 3.578 28.562 1 89.81 535 LEU A C 1
ATOM 4311 O O . LEU A 1 535 ? 5.652 4.312 29.516 1 89.81 535 LEU A O 1
ATOM 4315 N N . VAL A 1 536 ? 6.363 2.303 28.656 1 83.88 536 VAL A N 1
ATOM 4316 C CA . VAL A 1 536 ? 6.562 1.745 29.984 1 83.88 536 VAL A CA 1
ATOM 4317 C C . VAL A 1 536 ? 8.023 1.92 30.406 1 83.88 536 VAL A C 1
ATOM 4319 O O . VAL A 1 536 ? 8.938 1.579 29.656 1 83.88 536 VAL A O 1
ATOM 4322 N N . ASP A 1 537 ? 8.234 2.596 31.484 1 73.75 537 ASP A N 1
ATOM 4323 C CA . ASP A 1 537 ? 9.586 2.797 32 1 73.75 537 ASP A CA 1
ATOM 4324 C C . ASP A 1 537 ? 10.242 1.465 32.375 1 73.75 537 ASP A C 1
ATOM 4326 O O . ASP A 1 537 ? 9.547 0.471 32.594 1 73.75 537 ASP A O 1
ATOM 4330 N N . ASP A 1 538 ? 11.602 1.365 32.125 1 62.09 538 ASP A N 1
ATOM 4331 C CA . ASP A 1 538 ? 12.461 0.186 32.219 1 62.09 538 ASP A CA 1
ATOM 4332 C C . ASP A 1 538 ? 12.047 -0.714 33.375 1 62.09 538 ASP A C 1
ATOM 4334 O O . ASP A 1 538 ? 12.062 -1.941 33.25 1 62.09 538 ASP A O 1
ATOM 4338 N N . GLU A 1 539 ? 11.727 -0.211 34.469 1 55.16 539 GLU A N 1
ATOM 4339 C CA . GLU A 1 539 ? 11.5 -1.062 35.656 1 55.16 539 GLU A CA 1
ATOM 4340 C C . GLU A 1 539 ? 10.32 -2.004 35.438 1 55.16 539 GLU A C 1
ATOM 4342 O O . GLU A 1 539 ? 10.289 -3.109 35.969 1 55.16 539 GLU A O 1
ATOM 4347 N N . GLU A 1 540 ? 9.508 -1.647 34.438 1 54.91 540 GLU A N 1
ATOM 4348 C CA . GLU A 1 540 ? 8.281 -2.418 34.312 1 54.91 540 GLU A CA 1
ATOM 4349 C C . GLU A 1 540 ? 8.234 -3.164 32.969 1 54.91 540 GLU A C 1
ATOM 4351 O O . GLU A 1 540 ? 7.285 -3.898 32.719 1 54.91 540 GLU A O 1
ATOM 4356 N N . LYS A 1 541 ? 9.195 -3 32.156 1 59.94 541 LYS A N 1
ATOM 4357 C CA . LYS A 1 541 ? 9.227 -3.6 30.828 1 59.94 541 LYS A CA 1
ATOM 4358 C C . LYS A 1 541 ? 9.25 -5.125 30.906 1 59.94 541 LYS A C 1
ATOM 4360 O O . LYS A 1 541 ? 8.68 -5.805 30.062 1 59.94 541 LYS A O 1
ATOM 4365 N N . GLY A 1 542 ? 10.062 -5.488 31.891 1 54.59 542 GLY A N 1
ATOM 4366 C CA . GLY A 1 542 ? 10.164 -6.93 32.062 1 54.59 542 GLY A CA 1
ATOM 4367 C C . GLY A 1 542 ? 8.812 -7.613 32.188 1 54.59 542 GLY A C 1
ATOM 4368 O O . GLY A 1 542 ? 8.57 -8.641 31.531 1 54.59 542 GLY A O 1
ATOM 4369 N N . MET A 1 543 ? 7.996 -7.008 32.938 1 50.41 543 MET A N 1
ATOM 4370 C CA . MET A 1 543 ? 6.691 -7.621 33.156 1 50.41 543 MET A CA 1
ATOM 4371 C C . MET A 1 543 ? 5.848 -7.602 31.891 1 50.41 543 MET A C 1
ATOM 4373 O O . MET A 1 543 ? 5.148 -8.57 31.578 1 50.41 543 MET A O 1
ATOM 4377 N N . LEU A 1 544 ? 6.02 -6.574 31.172 1 54.31 544 LEU A N 1
ATOM 4378 C CA . LEU A 1 544 ? 5.184 -6.418 29.984 1 54.31 544 LEU A CA 1
ATOM 4379 C C . LEU A 1 544 ? 5.672 -7.32 28.859 1 54.31 544 LEU A C 1
ATOM 4381 O O . LEU A 1 544 ? 4.867 -7.922 28.141 1 54.31 544 LEU A O 1
ATOM 4385 N N . LYS A 1 545 ? 7.027 -7.293 28.641 1 53.72 545 LYS A N 1
ATOM 4386 C CA . LYS A 1 545 ? 7.566 -8.195 27.625 1 53.72 545 LYS A CA 1
ATOM 4387 C C . LYS A 1 545 ? 7.152 -9.641 27.891 1 53.72 545 LYS A C 1
ATOM 4389 O O . LYS A 1 545 ? 6.805 -10.375 26.969 1 53.72 545 LYS A O 1
ATOM 4394 N N . ARG A 1 546 ? 7.367 -9.961 29.156 1 49.5 546 ARG A N 1
ATOM 4395 C CA . ARG A 1 546 ? 6.945 -11.289 29.578 1 49.5 546 ARG A CA 1
ATOM 4396 C C . ARG A 1 546 ? 5.473 -11.523 29.266 1 49.5 546 ARG A C 1
ATOM 4398 O O . ARG A 1 546 ? 5.102 -12.594 28.781 1 49.5 546 ARG A O 1
ATOM 4405 N N . SER A 1 547 ? 4.793 -10.5 29.469 1 47.38 547 SER A N 1
ATOM 4406 C CA . SER A 1 547 ? 3.363 -10.617 29.219 1 47.38 547 SER A CA 1
ATOM 4407 C C . SER A 1 547 ? 3.07 -10.664 27.719 1 47.38 547 SER A C 1
ATOM 4409 O O . SER A 1 547 ? 2.219 -11.438 27.281 1 47.38 547 SER A O 1
ATOM 4411 N N . LEU A 1 548 ? 3.801 -9.828 27.141 1 50.69 548 LEU A N 1
ATOM 4412 C CA . LEU A 1 548 ? 3.639 -9.828 25.688 1 50.69 548 LEU A CA 1
ATOM 4413 C C . LEU A 1 548 ? 4.113 -11.148 25.078 1 50.69 548 LEU A C 1
ATOM 4415 O O . LEU A 1 548 ? 3.459 -11.695 24.203 1 50.69 548 LEU A O 1
ATOM 4419 N N . ASN A 1 549 ? 5.434 -11.531 25.469 1 46.88 549 ASN A N 1
ATOM 4420 C CA . ASN A 1 549 ? 5.965 -12.82 25.047 1 46.88 549 ASN A CA 1
ATOM 4421 C C . ASN A 1 549 ? 5.031 -13.961 25.422 1 46.88 549 ASN A C 1
ATOM 4423 O O . ASN A 1 549 ? 4.809 -14.883 24.641 1 46.88 549 ASN A O 1
ATOM 4427 N N . LEU A 1 550 ? 4.77 -13.93 26.578 1 40.53 550 LEU A N 1
ATOM 4428 C CA . LEU A 1 550 ? 3.803 -14.938 27.016 1 40.53 550 LEU A CA 1
ATOM 4429 C C . LEU A 1 550 ? 2.551 -14.891 26.141 1 40.53 550 LEU A C 1
ATOM 4431 O O . LEU A 1 550 ? 1.988 -15.93 25.812 1 40.53 550 LEU A O 1
ATOM 4435 N N . PHE A 1 551 ? 2.246 -13.734 25.859 1 38.28 551 PHE A N 1
ATOM 4436 C CA . PHE A 1 551 ? 1.073 -13.484 25.031 1 38.28 551 PHE A CA 1
ATOM 4437 C C . PHE A 1 551 ? 1.309 -13.969 23.609 1 38.28 551 PHE A C 1
ATOM 4439 O O . PHE A 1 551 ? 0.427 -14.578 23 1 38.28 551 PHE A O 1
ATOM 4446 N N . LEU A 1 552 ? 2.432 -13.641 23.047 1 40.56 552 LEU A N 1
ATOM 4447 C CA . LEU A 1 552 ? 2.752 -13.984 21.672 1 40.56 552 LEU A CA 1
ATOM 4448 C C . LEU A 1 552 ? 3.133 -15.461 21.547 1 40.56 552 LEU A C 1
ATOM 4450 O O . LEU A 1 552 ? 2.855 -16.094 20.531 1 40.56 552 LEU A O 1
ATOM 4454 N N . PHE A 1 553 ? 4.121 -16.016 22.5 1 40.06 553 PHE A N 1
ATOM 4455 C CA . PHE A 1 553 ? 4.742 -17.344 22.406 1 40.06 553 PHE A CA 1
ATOM 4456 C C . PHE A 1 553 ? 4.199 -18.266 23.484 1 40.06 553 PHE A C 1
ATOM 4458 O O . PHE A 1 553 ? 4.566 -19.438 23.547 1 40.06 553 PHE A O 1
ATOM 4465 N N . GLY A 1 554 ? 3.568 -17.766 24.375 1 34.06 554 GLY A N 1
ATOM 4466 C CA . GLY A 1 554 ? 3.027 -18.656 25.406 1 34.06 554 GLY A CA 1
ATOM 4467 C C . GLY A 1 554 ? 1.676 -19.234 25.031 1 34.06 554 GLY A C 1
ATOM 4468 O O . GLY A 1 554 ? 0.939 -18.656 24.234 1 34.06 554 GLY A O 1
ATOM 4469 N N . MET B 1 1 ? 2.291 -0.861 -1.957 1 79.81 1 MET B N 1
ATOM 4470 C CA . MET B 1 1 ? 3.387 0.093 -1.812 1 79.81 1 MET B CA 1
ATOM 4471 C C . MET B 1 1 ? 2.867 1.454 -1.359 1 79.81 1 MET B C 1
ATOM 4473 O O . MET B 1 1 ? 1.846 1.931 -1.857 1 79.81 1 MET B O 1
ATOM 4477 N N . LEU B 1 2 ? 3.611 1.985 -0.47 1 89.56 2 LEU B N 1
ATOM 4478 C CA . LEU B 1 2 ? 3.256 3.314 0.015 1 89.56 2 LEU B CA 1
ATOM 4479 C C . LEU B 1 2 ? 3.41 4.355 -1.089 1 89.56 2 LEU B C 1
ATOM 4481 O O . LEU B 1 2 ? 4.371 4.312 -1.858 1 89.56 2 LEU B O 1
ATOM 4485 N N . ASN B 1 3 ? 2.461 5.246 -1.141 1 93.25 3 ASN B N 1
ATOM 4486 C CA . ASN B 1 3 ? 2.574 6.328 -2.115 1 93.25 3 ASN B CA 1
ATOM 4487 C C . ASN B 1 3 ? 3.818 7.176 -1.873 1 93.25 3 ASN B C 1
ATOM 4489 O O . ASN B 1 3 ? 4.422 7.688 -2.818 1 93.25 3 ASN B O 1
ATOM 4493 N N . TYR B 1 4 ? 4.266 7.266 -0.613 1 95.94 4 TYR B N 1
ATOM 4494 C CA . TYR B 1 4 ? 5.457 8.031 -0.269 1 95.94 4 TYR B CA 1
ATOM 4495 C C . TYR B 1 4 ? 6.691 7.461 -0.955 1 95.94 4 TYR B C 1
ATOM 4497 O O . TYR B 1 4 ? 7.664 8.18 -1.198 1 95.94 4 TYR B O 1
ATOM 4505 N N . LYS B 1 5 ? 6.656 6.215 -1.304 1 92.69 5 LYS B N 1
ATOM 4506 C CA . LYS B 1 5 ? 7.797 5.535 -1.909 1 92.69 5 LYS B CA 1
ATOM 4507 C C . LYS B 1 5 ? 7.719 5.574 -3.434 1 92.69 5 LYS B C 1
ATOM 4509 O O . LYS B 1 5 ? 8.602 5.062 -4.121 1 92.69 5 LYS B O 1
ATOM 4514 N N . ARG B 1 6 ? 6.699 6.164 -3.967 1 91.75 6 ARG B N 1
ATOM 4515 C CA . ARG B 1 6 ? 6.508 6.188 -5.414 1 91.75 6 ARG B CA 1
ATOM 4516 C C . ARG B 1 6 ? 7.125 7.438 -6.027 1 91.75 6 ARG B C 1
ATOM 4518 O O . ARG B 1 6 ? 6.465 8.164 -6.773 1 91.75 6 ARG B O 1
ATOM 4525 N N . THR B 1 7 ? 8.383 7.68 -5.773 1 93.88 7 THR B N 1
ATOM 4526 C CA . THR B 1 7 ? 9.141 8.797 -6.332 1 93.88 7 THR B CA 1
ATOM 4527 C C . THR B 1 7 ? 9.539 8.508 -7.777 1 93.88 7 THR B C 1
ATOM 4529 O O . THR B 1 7 ? 9.453 7.371 -8.242 1 93.88 7 THR B O 1
ATOM 4532 N N . THR B 1 8 ? 9.844 9.531 -8.469 1 92.75 8 THR B N 1
ATOM 4533 C CA . THR B 1 8 ? 10.336 9.391 -9.836 1 92.75 8 THR B CA 1
ATOM 4534 C C . THR B 1 8 ? 11.617 8.562 -9.867 1 92.75 8 THR B C 1
ATOM 4536 O O . THR B 1 8 ? 12.523 8.781 -9.055 1 92.75 8 THR B O 1
ATOM 4539 N N . LEU B 1 9 ? 11.641 7.594 -10.734 1 92.75 9 LEU B N 1
ATOM 4540 C CA . LEU B 1 9 ? 12.805 6.723 -10.852 1 92.75 9 LEU B CA 1
ATOM 4541 C C . LEU B 1 9 ? 13.984 7.477 -11.453 1 92.75 9 LEU B C 1
ATOM 4543 O O . LEU B 1 9 ? 13.805 8.312 -12.344 1 92.75 9 LEU B O 1
ATOM 4547 N N . ARG B 1 10 ? 15.109 7.18 -10.984 1 92.56 10 ARG B N 1
ATOM 4548 C CA . ARG B 1 10 ? 16.344 7.793 -11.484 1 92.56 10 ARG B CA 1
ATOM 4549 C C . ARG B 1 10 ? 16.531 7.5 -12.969 1 92.56 10 ARG B C 1
ATOM 4551 O O . ARG B 1 10 ? 16.312 6.375 -13.422 1 92.56 10 ARG B O 1
ATOM 4558 N N . LYS B 1 11 ? 16.953 8.562 -13.711 1 92.38 11 LYS B N 1
ATOM 4559 C CA . LYS B 1 11 ? 17.297 8.359 -15.109 1 92.38 11 LYS B CA 1
ATOM 4560 C C . LYS B 1 11 ? 18.672 7.703 -15.25 1 92.38 11 LYS B C 1
ATOM 4562 O O . LYS B 1 11 ? 19.625 8.094 -14.562 1 92.38 11 LYS B O 1
ATOM 4567 N N . VAL B 1 12 ? 18.688 6.66 -16.109 1 94.56 12 VAL B N 1
ATOM 4568 C CA . VAL B 1 12 ? 19.969 6.031 -16.406 1 94.56 12 VAL B CA 1
ATOM 4569 C C . VAL B 1 12 ? 20.562 6.648 -17.672 1 94.56 12 VAL B C 1
ATOM 4571 O O . VAL B 1 12 ? 20.094 6.367 -18.781 1 94.56 12 VAL B O 1
ATOM 4574 N N . PRO B 1 13 ? 21.516 7.57 -17.547 1 92 13 PRO B N 1
ATOM 4575 C CA . PRO B 1 13 ? 22 8.391 -18.656 1 92 13 PRO B CA 1
ATOM 4576 C C . PRO B 1 13 ? 22.406 7.555 -19.875 1 92 13 PRO B C 1
ATOM 4578 O O . PRO B 1 13 ? 22.156 7.949 -21.016 1 92 13 PRO B O 1
ATOM 4581 N N . ASP B 1 14 ? 23.047 6.441 -19.812 1 95.31 14 ASP B N 1
ATOM 4582 C CA . ASP B 1 14 ? 23.562 5.699 -20.953 1 95.31 14 ASP B CA 1
ATOM 4583 C C . ASP B 1 14 ? 22.688 4.484 -21.25 1 95.31 14 ASP B C 1
ATOM 4585 O O . ASP B 1 14 ? 23.156 3.496 -21.828 1 95.31 14 ASP B O 1
ATOM 4589 N N . ILE B 1 15 ? 21.391 4.59 -20.922 1 97.62 15 ILE B N 1
ATOM 4590 C CA . ILE B 1 15 ? 20.5 3.441 -21.031 1 97.62 15 ILE B CA 1
ATOM 4591 C C . ILE B 1 15 ? 20.297 3.098 -22.5 1 97.62 15 ILE B C 1
ATOM 4593 O O . ILE B 1 15 ? 20.141 1.927 -22.859 1 97.62 15 ILE B O 1
ATOM 4597 N N . LYS B 1 16 ? 20.312 4.086 -23.344 1 97.25 16 LYS B N 1
ATOM 4598 C CA . LYS B 1 16 ? 20.047 3.893 -24.766 1 97.25 16 LYS B CA 1
ATOM 4599 C C . LYS B 1 16 ? 21.203 3.168 -25.453 1 97.25 16 LYS B C 1
ATOM 4601 O O . LYS B 1 16 ? 21.047 2.65 -26.562 1 97.25 16 LYS B O 1
ATOM 4606 N N . LYS B 1 17 ? 22.328 3.141 -24.797 1 97.31 17 LYS B N 1
ATOM 4607 C CA . LYS B 1 17 ? 23.516 2.518 -25.375 1 97.31 17 LYS B CA 1
ATOM 4608 C C . LYS B 1 17 ? 23.719 1.106 -24.828 1 97.31 17 LYS B C 1
ATOM 4610 O O . LYS B 1 17 ? 24.578 0.368 -25.297 1 97.31 17 LYS B O 1
ATOM 4615 N N . ARG B 1 18 ? 22.906 0.702 -23.891 1 98 18 ARG B N 1
ATOM 4616 C CA . ARG B 1 18 ? 23.031 -0.609 -23.266 1 98 18 ARG B CA 1
ATOM 4617 C C . ARG B 1 18 ? 22.125 -1.63 -23.938 1 98 18 ARG B C 1
ATOM 4619 O O . ARG B 1 18 ? 21.078 -1.269 -24.5 1 98 18 ARG B O 1
ATOM 4626 N N . ASN B 1 19 ? 22.562 -2.846 -23.938 1 98.69 19 ASN B N 1
ATOM 4627 C CA . ASN B 1 19 ? 21.719 -3.965 -24.328 1 98.69 19 ASN B CA 1
ATOM 4628 C C . ASN B 1 19 ? 21.344 -4.84 -23.141 1 98.69 19 ASN B C 1
ATOM 4630 O O . ASN B 1 19 ? 22.047 -4.84 -22.125 1 98.69 19 ASN B O 1
ATOM 4634 N N . ALA B 1 20 ? 20.234 -5.449 -23.25 1 98.94 20 ALA B N 1
ATOM 4635 C CA . ALA B 1 20 ? 19.812 -6.438 -22.25 1 98.94 20 ALA B CA 1
ATOM 4636 C C . ALA B 1 20 ? 19.547 -7.793 -22.906 1 98.94 20 ALA B C 1
ATOM 4638 O O . ALA B 1 20 ? 18.891 -7.879 -23.938 1 98.94 20 ALA B O 1
ATOM 4639 N N . TYR B 1 21 ? 20.172 -8.789 -22.406 1 98.88 21 TYR B N 1
ATOM 4640 C CA . TYR B 1 21 ? 20.031 -10.156 -22.875 1 98.88 21 TYR B CA 1
ATOM 4641 C C . TYR B 1 21 ? 19.328 -11.016 -21.828 1 98.88 21 TYR B C 1
ATOM 4643 O O . TYR B 1 21 ? 19.812 -11.133 -20.688 1 98.88 21 TYR B O 1
ATOM 4651 N N . MET B 1 22 ? 18.25 -11.633 -22.188 1 98.69 22 MET B N 1
ATOM 4652 C CA . MET B 1 22 ? 17.469 -12.461 -21.266 1 98.69 22 MET B CA 1
ATOM 4653 C C . MET B 1 22 ? 17.453 -13.914 -21.719 1 98.69 22 MET B C 1
ATOM 4655 O O . MET B 1 22 ? 17.078 -14.211 -22.844 1 98.69 22 MET B O 1
ATOM 4659 N N . VAL B 1 23 ? 17.812 -14.75 -20.828 1 98.38 23 VAL B N 1
ATOM 4660 C CA . VAL B 1 23 ? 17.828 -16.188 -21.094 1 98.38 23 VAL B CA 1
ATOM 4661 C C . VAL B 1 23 ? 16.562 -16.828 -20.547 1 98.38 23 VAL B C 1
ATOM 4663 O O . VAL B 1 23 ? 16.375 -16.906 -19.328 1 98.38 23 VAL B O 1
ATOM 4666 N N . GLY B 1 24 ? 15.742 -17.391 -21.406 1 97.44 24 GLY B N 1
ATOM 4667 C CA . GLY B 1 24 ? 14.43 -17.922 -21.078 1 97.44 24 GLY B CA 1
ATOM 4668 C C . GLY B 1 24 ? 13.305 -16.938 -21.375 1 97.44 24 GLY B C 1
ATOM 4669 O O . GLY B 1 24 ? 13.414 -15.75 -21.062 1 97.44 24 GLY B O 1
ATOM 4670 N N . GLY B 1 25 ? 12.305 -17.406 -21.984 1 97.25 25 GLY B N 1
ATOM 4671 C CA . GLY B 1 25 ? 11.195 -16.547 -22.375 1 97.25 25 GLY B CA 1
ATOM 4672 C C . GLY B 1 25 ? 10 -16.656 -21.438 1 97.25 25 GLY B C 1
ATOM 4673 O O . GLY B 1 25 ? 8.852 -16.516 -21.875 1 97.25 25 GLY B O 1
ATOM 4674 N N . GLY B 1 26 ? 10.211 -17 -20.156 1 97.31 26 GLY B N 1
ATOM 4675 C CA . GLY B 1 26 ? 9.141 -17.094 -19.172 1 97.31 26 GLY B CA 1
ATOM 4676 C C . GLY B 1 26 ? 8.703 -15.75 -18.625 1 97.31 26 GLY B C 1
ATOM 4677 O O . GLY B 1 26 ? 9.203 -14.711 -19.062 1 97.31 26 GLY B O 1
ATOM 4678 N N . ILE B 1 27 ? 7.82 -15.742 -17.672 1 98.19 27 ILE B N 1
ATOM 4679 C CA . ILE B 1 27 ? 7.1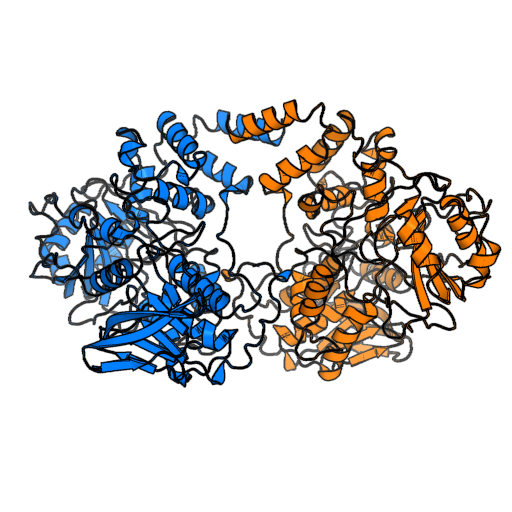8 -14.539 -17.172 1 98.19 27 ILE B CA 1
ATOM 4680 C C . ILE B 1 27 ? 8.219 -13.648 -16.484 1 98.19 27 ILE B C 1
ATOM 4682 O O . ILE B 1 27 ? 8.117 -12.422 -16.531 1 98.19 27 ILE B O 1
ATOM 4686 N N . ALA B 1 28 ? 9.234 -14.234 -15.898 1 98.56 28 ALA B N 1
ATOM 4687 C CA . ALA B 1 28 ? 10.273 -13.43 -15.25 1 98.56 28 ALA B CA 1
ATOM 4688 C C . ALA B 1 28 ? 10.992 -12.539 -16.25 1 98.56 28 ALA B C 1
ATOM 4690 O O . ALA B 1 28 ? 11.148 -11.336 -16.031 1 98.56 28 ALA B O 1
ATOM 4691 N N . SER B 1 29 ? 11.398 -13.109 -17.359 1 98.69 29 SER B N 1
ATOM 4692 C CA . SER B 1 29 ? 12.094 -12.352 -18.391 1 98.69 29 SER B CA 1
ATOM 4693 C C . SER B 1 29 ? 11.164 -11.328 -19.047 1 98.69 29 SER B C 1
ATOM 4695 O O . SER B 1 29 ? 11.57 -10.195 -19.312 1 98.69 29 SER B O 1
ATOM 4697 N N . LEU B 1 30 ? 9.984 -11.789 -19.312 1 98.81 30 LEU B N 1
ATOM 4698 C CA . LEU B 1 30 ? 9.023 -10.859 -19.906 1 98.81 30 LEU B CA 1
ATOM 4699 C C . LEU B 1 30 ? 8.781 -9.664 -19 1 98.81 30 LEU B C 1
ATOM 4701 O O . LEU B 1 30 ? 8.734 -8.523 -19.469 1 98.81 30 LEU B O 1
ATOM 4705 N N . ALA B 1 31 ? 8.617 -9.945 -17.75 1 98.88 31 ALA B N 1
ATOM 4706 C CA . ALA B 1 31 ? 8.438 -8.875 -16.781 1 98.88 31 ALA B CA 1
ATOM 4707 C C . ALA B 1 31 ? 9.656 -7.953 -16.75 1 98.88 31 ALA B C 1
ATOM 4709 O O . ALA B 1 31 ? 9.516 -6.727 -16.734 1 98.88 31 ALA B O 1
ATOM 4710 N N . ALA B 1 32 ? 10.844 -8.531 -16.719 1 98.88 32 ALA B N 1
ATOM 4711 C CA . ALA B 1 32 ? 12.062 -7.734 -16.703 1 98.88 32 ALA B CA 1
ATOM 4712 C C . ALA B 1 32 ? 12.117 -6.801 -17.922 1 98.88 32 ALA B C 1
ATOM 4714 O O . ALA B 1 32 ? 12.5 -5.633 -17.797 1 98.88 32 ALA B O 1
ATOM 4715 N N . ALA B 1 33 ? 11.766 -7.324 -19.062 1 98.94 33 ALA B N 1
ATOM 4716 C CA . ALA B 1 33 ? 11.75 -6.516 -20.281 1 98.94 33 ALA B CA 1
ATOM 4717 C C . ALA B 1 33 ? 10.789 -5.34 -20.141 1 98.94 33 ALA B C 1
ATOM 4719 O O . ALA B 1 33 ? 11.117 -4.215 -20.531 1 98.94 33 ALA B O 1
ATOM 4720 N N . VAL B 1 34 ? 9.625 -5.629 -19.578 1 98.88 34 VAL B N 1
ATOM 4721 C CA . VAL B 1 34 ? 8.648 -4.566 -19.375 1 98.88 34 VAL B CA 1
ATOM 4722 C C . VAL B 1 34 ? 9.227 -3.508 -18.438 1 98.88 34 VAL B C 1
ATOM 4724 O O . VAL B 1 34 ? 9.125 -2.309 -18.719 1 98.88 34 VAL B O 1
ATOM 4727 N N . PHE B 1 35 ? 9.836 -3.896 -17.344 1 98.75 35 PHE B N 1
ATOM 4728 C CA . PHE B 1 35 ? 10.375 -2.953 -16.375 1 98.75 35 PHE B CA 1
ATOM 4729 C C . PHE B 1 35 ? 11.516 -2.146 -16.969 1 98.75 35 PHE B C 1
ATOM 4731 O O . PHE B 1 35 ? 11.688 -0.967 -16.656 1 98.75 35 PHE B O 1
ATOM 4738 N N . LEU B 1 36 ? 12.344 -2.766 -17.812 1 98.81 36 LEU B N 1
ATOM 4739 C CA . LEU B 1 36 ? 13.43 -2.059 -18.484 1 98.81 36 LEU B CA 1
ATOM 4740 C C . LEU B 1 36 ? 12.891 -0.944 -19.375 1 98.81 36 LEU B C 1
ATOM 4742 O O . LEU B 1 36 ? 13.445 0.156 -19.406 1 98.81 36 LEU B O 1
ATOM 4746 N N . ILE B 1 37 ? 11.859 -1.26 -20.109 1 98.75 37 ILE B N 1
ATOM 4747 C CA . ILE B 1 37 ? 11.281 -0.283 -21.031 1 98.75 37 ILE B CA 1
ATOM 4748 C C . ILE B 1 37 ? 10.508 0.77 -20.234 1 98.75 37 ILE B C 1
ATOM 4750 O O . ILE B 1 37 ? 10.734 1.97 -20.406 1 98.75 37 ILE B O 1
ATOM 4754 N N . ARG B 1 38 ? 9.594 0.321 -19.344 1 97.75 38 ARG B N 1
ATOM 4755 C CA . ARG B 1 38 ? 8.656 1.191 -18.641 1 97.75 38 ARG B CA 1
ATOM 4756 C C . ARG B 1 38 ? 9.383 2.062 -17.625 1 97.75 38 ARG B C 1
ATOM 4758 O O . ARG B 1 38 ? 9.094 3.254 -17.5 1 97.75 38 ARG B O 1
ATOM 4765 N N . ASP B 1 39 ? 10.266 1.454 -16.891 1 97.06 39 ASP B N 1
ATOM 4766 C CA . ASP B 1 39 ? 10.836 2.127 -15.734 1 97.06 39 ASP B CA 1
ATOM 4767 C C . ASP B 1 39 ? 12.219 2.693 -16.047 1 97.06 39 ASP B C 1
ATOM 4769 O O . ASP B 1 39 ? 12.547 3.809 -15.641 1 97.06 39 ASP B O 1
ATOM 4773 N N . ALA B 1 40 ? 13.039 1.996 -16.781 1 97.81 40 ALA B N 1
ATOM 4774 C CA . ALA B 1 40 ? 14.398 2.438 -17.062 1 97.81 40 ALA B CA 1
ATOM 4775 C C . ALA B 1 40 ? 14.477 3.16 -18.406 1 97.81 40 ALA B C 1
ATOM 4777 O O . ALA B 1 40 ? 15.516 3.73 -18.75 1 97.81 40 ALA B O 1
ATOM 4778 N N . LYS B 1 41 ? 13.414 3.078 -19.219 1 97.38 41 LYS B N 1
ATOM 4779 C CA . LYS B 1 41 ? 13.305 3.758 -20.5 1 97.38 41 LYS B CA 1
ATOM 4780 C C . LYS B 1 41 ? 14.312 3.197 -21.516 1 97.38 41 LYS B C 1
ATOM 4782 O O . LYS B 1 41 ? 14.852 3.938 -22.344 1 97.38 41 LYS B O 1
ATOM 4787 N N . MET B 1 42 ? 14.586 1.937 -21.344 1 98.56 42 MET B N 1
ATOM 4788 C CA . MET B 1 42 ? 15.406 1.273 -22.359 1 98.56 42 MET B CA 1
ATOM 4789 C C . MET B 1 42 ? 14.633 1.076 -23.656 1 98.56 42 MET B C 1
ATOM 4791 O O . MET B 1 42 ? 13.477 0.664 -23.625 1 98.56 42 MET B O 1
ATOM 4795 N N . PRO B 1 43 ? 15.273 1.38 -24.781 1 98.44 43 PRO B N 1
ATOM 4796 C CA . PRO B 1 43 ? 14.586 1.065 -26.031 1 98.44 43 PRO B CA 1
ATOM 4797 C C . PRO B 1 43 ? 14.336 -0.43 -26.219 1 98.44 43 PRO B C 1
ATOM 4799 O O . PRO B 1 43 ? 15.219 -1.246 -25.938 1 98.44 43 PRO B O 1
ATOM 4802 N N . GLY B 1 44 ? 13.125 -0.814 -26.625 1 98.75 44 GLY B N 1
ATOM 4803 C CA . GLY B 1 44 ? 12.766 -2.213 -26.797 1 98.75 44 GLY B CA 1
ATOM 4804 C C . GLY B 1 44 ? 13.695 -2.945 -27.75 1 98.75 44 GLY B C 1
ATOM 4805 O O . GLY B 1 44 ? 13.984 -4.129 -27.562 1 98.75 44 GLY B O 1
ATOM 4806 N N . GLU B 1 45 ? 14.25 -2.23 -28.719 1 98.62 45 GLU B N 1
ATOM 4807 C CA . GLU B 1 45 ? 15.109 -2.828 -29.75 1 98.62 45 GLU B CA 1
ATOM 4808 C C . GLU B 1 45 ? 16.438 -3.297 -29.141 1 98.62 45 GLU B C 1
ATOM 4810 O O . GLU B 1 45 ? 17.156 -4.09 -29.75 1 98.62 45 GLU B O 1
ATOM 4815 N N . ASN B 1 46 ? 16.719 -2.748 -27.938 1 98.81 46 ASN B N 1
ATOM 4816 C CA . ASN B 1 46 ? 17.969 -3.117 -27.281 1 98.81 46 ASN B CA 1
ATOM 4817 C C . ASN B 1 46 ? 17.797 -4.359 -26.406 1 98.81 46 ASN B C 1
ATOM 4819 O O . ASN B 1 46 ? 18.734 -4.801 -25.75 1 98.81 46 ASN B O 1
ATOM 4823 N N . ILE B 1 47 ? 16.641 -4.934 -26.375 1 98.94 47 ILE B N 1
ATOM 4824 C CA . ILE B 1 47 ? 16.328 -6.059 -25.5 1 98.94 47 ILE B CA 1
ATOM 4825 C C . ILE B 1 47 ? 16.203 -7.336 -26.328 1 98.94 47 ILE B C 1
ATOM 4827 O O . ILE B 1 47 ? 15.469 -7.375 -27.312 1 98.94 47 ILE B O 1
ATOM 4831 N N . TYR B 1 48 ? 16.922 -8.375 -25.938 1 98.81 48 TYR B N 1
ATOM 4832 C CA . TYR B 1 48 ? 16.922 -9.672 -26.594 1 98.81 48 TYR B CA 1
ATOM 4833 C C . TYR B 1 48 ? 16.484 -10.781 -25.641 1 98.81 48 TYR B C 1
ATOM 4835 O O . TYR B 1 48 ? 17.125 -11.008 -24.609 1 98.81 48 TYR B O 1
ATOM 4843 N N . ILE B 1 49 ? 15.43 -11.477 -25.969 1 98.69 49 ILE B N 1
ATOM 4844 C CA . ILE B 1 49 ? 14.945 -12.594 -25.172 1 98.69 49 ILE B CA 1
ATOM 4845 C C . ILE B 1 49 ? 15.148 -13.898 -25.922 1 98.69 49 ILE B C 1
ATOM 4847 O O . ILE B 1 49 ? 14.578 -14.102 -27 1 98.69 49 ILE B O 1
ATOM 4851 N N . PHE B 1 50 ? 15.953 -14.758 -25.359 1 98.31 50 PHE B N 1
ATOM 4852 C CA . PHE B 1 50 ? 16.234 -16.062 -25.953 1 98.31 50 PHE B CA 1
ATOM 4853 C C . PHE B 1 50 ? 15.312 -17.125 -25.391 1 98.31 50 PHE B C 1
ATOM 4855 O O . PHE B 1 50 ? 15.195 -17.281 -24.172 1 98.31 50 PHE B O 1
ATOM 4862 N N . GLU B 1 51 ? 14.641 -17.859 -26.203 1 97 51 GLU B N 1
ATOM 4863 C CA . GLU B 1 51 ? 13.75 -18.938 -25.828 1 97 51 GLU B CA 1
ATOM 4864 C C . GLU B 1 51 ? 13.969 -20.172 -26.703 1 97 51 GLU B C 1
ATOM 4866 O O . GLU B 1 51 ? 13.969 -20.062 -27.938 1 97 51 GLU B O 1
ATOM 4871 N N . LYS B 1 52 ? 14.172 -21.25 -26.078 1 94.75 52 LYS B N 1
ATOM 4872 C CA . LYS B 1 52 ? 14.484 -22.469 -26.812 1 94.75 52 LYS B CA 1
ATOM 4873 C C . LYS B 1 52 ? 13.242 -23.031 -27.516 1 94.75 52 LYS B C 1
ATOM 4875 O O . LYS B 1 52 ? 13.352 -23.672 -28.562 1 94.75 52 LYS B O 1
ATOM 4880 N N . THR B 1 53 ? 12.07 -22.828 -26.953 1 92.5 53 THR B N 1
ATOM 4881 C CA . THR B 1 53 ? 10.828 -23.328 -27.531 1 92.5 53 THR B CA 1
ATOM 4882 C C . THR B 1 53 ? 10.219 -22.312 -28.484 1 92.5 53 THR B C 1
ATOM 4884 O O . THR B 1 53 ? 10.656 -21.156 -28.531 1 92.5 53 THR B O 1
ATOM 4887 N N . PRO B 1 54 ? 9.258 -22.703 -29.203 1 91.56 54 PRO B N 1
ATOM 4888 C CA . PRO B 1 54 ? 8.633 -21.766 -30.141 1 91.56 54 PRO B CA 1
ATOM 4889 C C . PRO B 1 54 ? 7.594 -20.875 -29.469 1 91.56 54 PRO B C 1
ATOM 4891 O O . PRO B 1 54 ? 7.031 -19.984 -30.125 1 91.56 54 PRO B O 1
ATOM 4894 N N . VAL B 1 55 ? 7.344 -21.078 -28.234 1 91.94 55 VAL B N 1
ATOM 4895 C CA . VAL B 1 55 ? 6.312 -20.312 -27.547 1 91.94 55 VAL B CA 1
ATOM 4896 C C . VAL B 1 55 ? 6.883 -19.703 -26.266 1 91.94 55 VAL B C 1
ATOM 4898 O O . VAL B 1 55 ? 7.59 -20.375 -25.516 1 91.94 55 VAL B O 1
ATOM 4901 N N . ASN B 1 56 ? 6.621 -18.422 -26.094 1 91.75 56 ASN B N 1
ATOM 4902 C CA . ASN B 1 56 ? 7.02 -17.781 -24.859 1 91.75 56 ASN B CA 1
ATOM 4903 C C . ASN B 1 56 ? 6.062 -18.109 -23.719 1 91.75 56 ASN B C 1
ATOM 4905 O O . ASN B 1 56 ? 4.988 -18.672 -23.938 1 91.75 56 ASN B O 1
ATOM 4909 N N . GLY B 1 57 ? 6.523 -17.75 -22.484 1 92.25 57 GLY B N 1
ATOM 4910 C CA . GLY B 1 57 ? 5.621 -17.844 -21.344 1 92.25 57 GLY B CA 1
ATOM 4911 C C . GLY B 1 57 ? 6.098 -18.828 -20.281 1 92.25 57 GLY B C 1
ATOM 4912 O O . GLY B 1 57 ? 5.652 -18.781 -19.141 1 92.25 57 GLY B O 1
ATOM 4913 N N . GLY B 1 58 ? 7.016 -19.703 -20.734 1 91.5 58 GLY B N 1
ATOM 4914 C CA . GLY B 1 58 ? 7.48 -20.703 -19.781 1 91.5 58 GLY B CA 1
ATOM 4915 C C . GLY B 1 58 ? 6.379 -21.625 -19.297 1 91.5 58 GLY B C 1
ATOM 4916 O O . GLY B 1 58 ? 5.711 -22.266 -20.109 1 91.5 58 GLY B O 1
ATOM 4917 N N . CYS B 1 59 ? 6.078 -21.5 -17.984 1 91.62 59 CYS B N 1
ATOM 4918 C CA . CYS B 1 59 ? 5.086 -22.391 -17.391 1 91.62 59 CYS B CA 1
ATOM 4919 C C . CYS B 1 59 ? 3.672 -21.891 -17.672 1 91.62 59 CYS B C 1
ATOM 4921 O O . CYS B 1 59 ? 2.699 -22.609 -17.453 1 91.62 59 CYS B O 1
ATOM 4923 N N . LEU B 1 60 ? 3.506 -20.719 -18.156 1 93.94 60 LEU B N 1
ATOM 4924 C CA . LEU B 1 60 ? 2.209 -20.141 -18.5 1 93.94 60 LEU B CA 1
ATOM 4925 C C . LEU B 1 60 ? 1.894 -20.344 -19.969 1 93.94 60 LEU B C 1
ATOM 4927 O O . LEU B 1 60 ? 1.844 -19.375 -20.734 1 93.94 60 LEU B O 1
ATOM 4931 N N . ASP B 1 61 ? 1.501 -21.609 -20.438 1 87.94 61 ASP B N 1
ATOM 4932 C CA . ASP B 1 61 ? 1.529 -21.953 -21.844 1 87.94 61 ASP B CA 1
ATOM 4933 C C . ASP B 1 61 ? 0.304 -22.781 -22.234 1 87.94 61 ASP B C 1
ATOM 4935 O O . ASP B 1 61 ? 0.411 -23.734 -23 1 87.94 61 ASP B O 1
ATOM 4939 N N . GLY B 1 62 ? -0.803 -22.453 -21.578 1 92.19 62 GLY B N 1
ATOM 4940 C CA . GLY B 1 62 ? -2.004 -23.109 -22.062 1 92.19 62 GLY B CA 1
ATOM 4941 C C . GLY B 1 62 ? -2.074 -23.172 -23.578 1 92.19 62 GLY B C 1
ATOM 4942 O O . GLY B 1 62 ? -1.712 -22.203 -24.266 1 92.19 62 GLY B O 1
ATOM 4943 N N . SER B 1 63 ? -2.402 -24.375 -24.078 1 95 63 SER B N 1
ATOM 4944 C CA . SER B 1 63 ? -2.373 -24.562 -25.516 1 95 63 SER B CA 1
ATOM 4945 C C . SER B 1 63 ? -3.418 -25.578 -25.969 1 95 63 SER B C 1
ATOM 4947 O O . SER B 1 63 ? -4.133 -26.156 -25.125 1 95 63 SER B O 1
ATOM 4949 N N . GLY B 1 64 ? -3.48 -25.766 -27.25 1 96.5 64 GLY B N 1
ATOM 4950 C CA . GLY B 1 64 ? -4.371 -26.766 -27.828 1 96.5 64 GLY B CA 1
ATOM 4951 C C . GLY B 1 64 ? -5.48 -26.156 -28.672 1 96.5 64 GLY B C 1
ATOM 4952 O O . GLY B 1 64 ? -5.457 -24.969 -28.984 1 96.5 64 GLY B O 1
ATOM 4953 N N . ASP B 1 65 ? -6.34 -27.031 -29.109 1 97.19 65 ASP B N 1
ATOM 4954 C CA . ASP B 1 65 ? -7.453 -26.688 -29.984 1 97.19 65 ASP B CA 1
ATOM 4955 C C . ASP B 1 65 ? -8.633 -27.625 -29.766 1 97.19 65 ASP B C 1
ATOM 4957 O O . ASP B 1 65 ? -8.5 -28.672 -29.141 1 97.19 65 ASP B O 1
ATOM 4961 N N . PRO B 1 66 ? -9.734 -27.281 -30.266 1 96.69 66 PRO B N 1
ATOM 4962 C CA . PRO B 1 66 ? -10.938 -28.078 -30 1 96.69 66 PRO B CA 1
ATOM 4963 C C . PRO B 1 66 ? -10.891 -29.453 -30.656 1 96.69 66 PRO B C 1
ATOM 4965 O O . PRO B 1 66 ? -11.594 -30.375 -30.219 1 96.69 66 PRO B O 1
ATOM 4968 N N . GLU B 1 67 ? -10.102 -29.688 -31.672 1 96.25 67 GLU B N 1
ATOM 4969 C CA . GLU B 1 67 ? -10.062 -30.938 -32.406 1 96.25 67 GLU B CA 1
ATOM 4970 C C . GLU B 1 67 ? -9.156 -31.953 -31.734 1 96.25 67 GLU B C 1
ATOM 4972 O O . GLU B 1 67 ? -9.508 -33.125 -31.609 1 96.25 67 GLU B O 1
ATOM 4977 N N . ASN B 1 68 ? -8.062 -31.469 -31.25 1 96.5 68 ASN B N 1
ATOM 4978 C CA . ASN B 1 68 ? -7.047 -32.375 -30.703 1 96.5 68 ASN B CA 1
ATOM 4979 C C . ASN B 1 68 ? -7.031 -32.344 -29.172 1 96.5 68 ASN B C 1
ATOM 4981 O O . ASN B 1 68 ? -6.418 -33.188 -28.531 1 96.5 68 ASN B O 1
ATOM 4985 N N . GLY B 1 69 ? -7.734 -31.359 -28.609 1 98.12 69 GLY B N 1
ATOM 4986 C CA . GLY B 1 69 ? -7.785 -31.234 -27.156 1 98.12 69 GLY B CA 1
ATOM 4987 C C . GLY B 1 69 ? -6.887 -30.141 -26.625 1 98.12 69 GLY B C 1
ATOM 4988 O O . GLY B 1 69 ? -5.871 -29.812 -27.234 1 98.12 69 GLY B O 1
ATOM 4989 N N . TYR B 1 70 ? -7.266 -29.609 -25.531 1 98.19 70 TYR B N 1
ATOM 4990 C CA . TYR B 1 70 ? -6.52 -28.547 -24.859 1 98.19 70 TYR B CA 1
ATOM 4991 C C . TYR B 1 70 ? -5.566 -29.125 -23.812 1 98.19 70 TYR B C 1
ATOM 4993 O O . TYR B 1 70 ? -5.691 -30.281 -23.422 1 98.19 70 TYR B O 1
ATOM 5001 N N . LEU B 1 71 ? -4.582 -28.312 -23.438 1 97.44 71 LEU B N 1
ATOM 5002 C CA . LEU B 1 71 ? -3.57 -28.75 -22.484 1 97.44 71 LEU B CA 1
ATOM 5003 C C . LEU B 1 71 ? -3.24 -27.641 -21.5 1 97.44 71 LEU B C 1
ATOM 5005 O O . LEU B 1 71 ? -2.932 -26.516 -21.891 1 97.44 71 LEU B O 1
ATOM 5009 N N . LEU B 1 72 ? -3.4 -27.938 -20.312 1 96.12 72 LEU B N 1
ATOM 5010 C CA . LEU B 1 72 ? -2.939 -27.125 -19.188 1 96.12 72 LEU B CA 1
ATOM 5011 C C . LEU B 1 72 ? -1.95 -27.906 -18.328 1 96.12 72 LEU B C 1
ATOM 5013 O O . LEU B 1 72 ? -2.182 -29.078 -18 1 96.12 72 LEU B O 1
ATOM 5017 N N . ARG B 1 73 ? -0.874 -27.297 -17.922 1 94.62 73 ARG B N 1
ATOM 5018 C CA . ARG B 1 73 ? 0.081 -27.984 -17.062 1 94.62 73 ARG B CA 1
ATOM 5019 C C . ARG B 1 73 ? -0.115 -27.578 -15.602 1 94.62 73 ARG B C 1
ATOM 5021 O O . ARG B 1 73 ? 0.507 -28.141 -14.703 1 94.62 73 ARG B O 1
ATOM 5028 N N . GLY B 1 74 ? -0.973 -26.609 -15.453 1 90.38 74 GLY B N 1
ATOM 5029 C CA . GLY B 1 74 ? -1.254 -26.203 -14.086 1 90.38 74 GLY B CA 1
ATOM 5030 C C . GLY B 1 74 ? -2.367 -25.172 -13.984 1 90.38 74 GLY B C 1
ATOM 5031 O O . GLY B 1 74 ? -2.697 -24.516 -14.969 1 90.38 74 GLY B O 1
ATOM 5032 N N . GLY B 1 75 ? -3.002 -25.141 -12.812 1 86.88 75 GLY B N 1
ATOM 5033 C CA . GLY B 1 75 ? -3.934 -24.078 -12.438 1 86.88 75 GLY B CA 1
ATOM 5034 C C . GLY B 1 75 ? -3.316 -23.031 -11.531 1 86.88 75 GLY B C 1
ATOM 5035 O O . GLY B 1 75 ? -2.861 -23.359 -10.43 1 86.88 75 GLY B O 1
ATOM 5036 N N . ARG B 1 76 ? -3.193 -21.828 -12.07 1 90.25 76 ARG B N 1
ATOM 5037 C CA . ARG B 1 76 ? -2.529 -20.781 -11.297 1 90.25 76 ARG B CA 1
ATOM 5038 C C . ARG B 1 76 ? -3.527 -20.016 -10.438 1 90.25 76 ARG B C 1
ATOM 5040 O O . ARG B 1 76 ? -4.652 -19.75 -10.867 1 90.25 76 ARG B O 1
ATOM 5047 N N . MET B 1 77 ? -3.043 -19.766 -9.242 1 92.81 77 MET B N 1
ATOM 5048 C CA . MET B 1 77 ? -3.828 -19.016 -8.273 1 92.81 77 MET B CA 1
ATOM 5049 C C . MET B 1 77 ? -3.146 -17.688 -7.938 1 92.81 77 MET B C 1
ATOM 5051 O O . MET B 1 77 ? -1.918 -17.609 -7.879 1 92.81 77 MET B O 1
ATOM 5055 N N . PHE B 1 78 ? -3.955 -16.688 -7.812 1 96.94 78 PHE B N 1
ATOM 5056 C CA . PHE B 1 78 ? -3.49 -15.359 -7.441 1 96.94 78 PHE B CA 1
ATOM 5057 C C . PHE B 1 78 ? -4.203 -14.859 -6.191 1 96.94 78 PHE B C 1
ATOM 5059 O O . PHE B 1 78 ? -5.172 -15.477 -5.738 1 96.94 78 PHE B O 1
ATOM 5066 N N . GLU B 1 79 ? -3.682 -13.828 -5.633 1 96.75 79 GLU B N 1
ATOM 5067 C CA . GLU B 1 79 ? -4.344 -13.141 -4.527 1 96.75 79 GLU B CA 1
ATOM 5068 C C . GLU B 1 79 ? -4.012 -11.648 -4.531 1 96.75 79 GLU B C 1
ATOM 5070 O O . GLU B 1 79 ? -3.158 -11.195 -5.297 1 96.75 79 GLU B O 1
ATOM 5075 N N . GLU B 1 80 ? -4.684 -10.875 -3.799 1 96.44 80 GLU B N 1
ATOM 5076 C CA . GLU B 1 80 ? -4.715 -9.414 -3.908 1 96.44 80 GLU B CA 1
ATOM 5077 C C . GLU B 1 80 ? -3.348 -8.812 -3.598 1 96.44 80 GLU B C 1
ATOM 5079 O O . GLU B 1 80 ? -3.02 -7.727 -4.078 1 96.44 80 GLU B O 1
ATOM 5084 N N . HIS B 1 81 ? -2.52 -9.469 -2.861 1 97 81 HIS B N 1
ATOM 5085 C CA . HIS B 1 81 ? -1.283 -8.859 -2.379 1 97 81 HIS B CA 1
ATOM 5086 C C . HIS B 1 81 ? -0.098 -9.258 -3.254 1 97 81 HIS B C 1
ATOM 5088 O O . HIS B 1 81 ? 1.057 -9.133 -2.836 1 97 81 HIS B O 1
ATOM 5094 N N . TYR B 1 82 ? -0.369 -9.82 -4.457 1 97.69 82 TYR B N 1
ATOM 5095 C CA . TYR B 1 82 ? 0.676 -9.992 -5.461 1 97.69 82 TYR B CA 1
ATOM 5096 C C . TYR B 1 82 ? 1.095 -8.648 -6.047 1 97.69 82 TYR B C 1
ATOM 5098 O O . TYR B 1 82 ? 0.85 -8.375 -7.223 1 97.69 82 TYR B O 1
ATOM 5106 N N . GLU B 1 83 ? 1.827 -7.852 -5.289 1 97.06 83 GLU B N 1
ATOM 5107 C CA . GLU B 1 83 ? 2.078 -6.434 -5.543 1 97.06 83 GLU B CA 1
ATOM 5108 C C . GLU B 1 83 ? 2.857 -6.234 -6.84 1 97.06 83 GLU B C 1
ATOM 5110 O O . GLU B 1 83 ? 2.539 -5.348 -7.633 1 97.06 83 GLU B O 1
ATOM 5115 N N . ALA B 1 84 ? 3.891 -7.023 -7.078 1 97.81 84 ALA B N 1
ATOM 5116 C CA . ALA B 1 84 ? 4.699 -6.867 -8.289 1 97.81 84 ALA B CA 1
ATOM 5117 C C . ALA B 1 84 ? 3.918 -7.301 -9.523 1 97.81 84 ALA B C 1
ATOM 5119 O O . ALA B 1 84 ? 3.992 -6.648 -10.57 1 97.81 84 ALA B O 1
ATOM 5120 N N . THR B 1 85 ? 3.156 -8.328 -9.359 1 98.44 85 THR B N 1
ATOM 5121 C CA . THR B 1 85 ? 2.385 -8.859 -10.477 1 98.44 85 THR B CA 1
ATOM 5122 C C . THR B 1 85 ? 1.313 -7.867 -10.914 1 98.44 85 THR B C 1
ATOM 5124 O O . THR B 1 85 ? 1.173 -7.586 -12.109 1 98.44 85 THR B O 1
ATOM 5127 N N . TRP B 1 86 ? 0.597 -7.359 -9.961 1 98 86 TRP B N 1
ATOM 5128 C CA . TRP B 1 86 ? -0.483 -6.441 -10.312 1 98 86 TRP B CA 1
ATOM 5129 C C . TRP B 1 86 ? 0.073 -5.125 -10.836 1 98 86 TRP B C 1
ATOM 5131 O O . TRP B 1 86 ? -0.528 -4.492 -11.711 1 98 86 TRP B O 1
ATOM 5141 N N . ASP B 1 87 ? 1.234 -4.676 -10.32 1 96.81 87 ASP B N 1
ATOM 5142 C CA . ASP B 1 87 ? 1.918 -3.516 -10.883 1 96.81 87 ASP B CA 1
ATOM 5143 C C . ASP B 1 87 ? 2.229 -3.727 -12.367 1 96.81 87 ASP B C 1
ATOM 5145 O O . ASP B 1 87 ? 2.006 -2.834 -13.188 1 96.81 87 ASP B O 1
ATOM 5149 N N . LEU B 1 88 ? 2.719 -4.883 -12.664 1 98.44 88 LEU B N 1
ATOM 5150 C CA . LEU B 1 88 ? 3.041 -5.238 -14.047 1 98.44 88 LEU B CA 1
ATOM 5151 C C . LEU B 1 88 ? 1.787 -5.246 -14.914 1 98.44 88 LEU B C 1
ATOM 5153 O O . LEU B 1 88 ? 1.722 -4.547 -15.922 1 98.44 88 LEU B O 1
ATOM 5157 N N . LEU B 1 89 ? 0.798 -5.965 -14.461 1 98.44 89 LEU B N 1
ATOM 5158 C CA . LEU B 1 89 ? -0.377 -6.219 -15.281 1 98.44 89 LEU B CA 1
ATOM 5159 C C . LEU B 1 89 ? -1.275 -4.988 -15.352 1 98.44 89 LEU B C 1
ATOM 5161 O O . LEU B 1 89 ? -2.088 -4.855 -16.266 1 98.44 89 LEU B O 1
ATOM 5165 N N . GLY B 1 90 ? -1.115 -4.188 -14.391 1 97.25 90 GLY B N 1
ATOM 5166 C CA . GLY B 1 90 ? -1.843 -2.93 -14.414 1 97.25 90 GLY B CA 1
ATOM 5167 C C . GLY B 1 90 ? -1.301 -1.948 -15.438 1 97.25 90 GLY B C 1
ATOM 5168 O O . GLY B 1 90 ? -1.934 -0.93 -15.727 1 97.25 90 GLY B O 1
ATOM 5169 N N . SER B 1 91 ? -0.211 -2.26 -16.047 1 96.38 91 SER B N 1
ATOM 5170 C CA . SER B 1 91 ? 0.414 -1.354 -17.016 1 96.38 91 SER B CA 1
ATOM 5171 C C . SER B 1 91 ? 0.355 -1.919 -18.422 1 96.38 91 SER B C 1
ATOM 5173 O O . SER B 1 91 ? 0.89 -1.32 -19.359 1 96.38 91 SER B O 1
ATOM 5175 N N . ILE B 1 92 ? -0.253 -3.066 -18.578 1 98.31 92 ILE B N 1
ATOM 5176 C CA . ILE B 1 92 ? -0.323 -3.734 -19.875 1 98.31 92 ILE B CA 1
ATOM 5177 C C . ILE B 1 92 ? -1.762 -3.717 -20.391 1 98.31 92 ILE B C 1
ATOM 5179 O O . ILE B 1 92 ? -2.67 -4.223 -19.734 1 98.31 92 ILE B O 1
ATOM 5183 N N . PRO B 1 93 ? -1.992 -3.174 -21.562 1 97.5 93 PRO B N 1
ATOM 5184 C CA . PRO B 1 93 ? -3.344 -3.189 -22.125 1 97.5 93 PRO B CA 1
ATOM 5185 C C . PRO B 1 93 ? -3.852 -4.602 -22.406 1 97.5 93 PRO B C 1
ATOM 5187 O O . PRO B 1 93 ? -3.08 -5.465 -22.828 1 97.5 93 PRO B O 1
ATOM 5190 N N . SER B 1 94 ? -5.07 -4.758 -22.156 1 95.44 94 SER B N 1
ATOM 5191 C CA . SER B 1 94 ? -5.711 -6.016 -22.531 1 95.44 94 SER B CA 1
ATOM 5192 C C . SER B 1 94 ? -5.727 -6.203 -24.047 1 95.44 94 SER B C 1
ATOM 5194 O O . SER B 1 94 ? -5.699 -5.23 -24.797 1 95.44 94 SER B O 1
ATOM 5196 N N . LEU B 1 95 ? -5.805 -7.406 -24.484 1 94.75 95 LEU B N 1
ATOM 5197 C CA . LEU B 1 95 ? -5.852 -7.707 -25.906 1 94.75 95 LEU B CA 1
ATOM 5198 C C . LEU B 1 95 ? -7.223 -7.383 -26.484 1 94.75 95 LEU B C 1
ATOM 5200 O O . LEU B 1 95 ? -7.332 -6.996 -27.656 1 94.75 95 LEU B O 1
ATOM 5204 N N . ASP B 1 96 ? -8.188 -7.527 -25.672 1 91.19 96 ASP B N 1
ATOM 5205 C CA . ASP B 1 96 ? -9.562 -7.457 -26.172 1 91.19 96 ASP B CA 1
ATOM 5206 C C . ASP B 1 96 ? -10.109 -6.035 -26.062 1 91.19 96 ASP B C 1
ATOM 5208 O O . ASP B 1 96 ? -11.07 -5.684 -26.75 1 91.19 96 ASP B O 1
ATOM 5212 N N . ASP B 1 97 ? -9.633 -5.273 -25.172 1 91.81 97 ASP B N 1
ATOM 5213 C CA . ASP B 1 97 ? -10.078 -3.902 -24.953 1 91.81 97 ASP B CA 1
ATOM 5214 C C . ASP B 1 97 ? -8.898 -2.992 -24.625 1 91.81 97 ASP B C 1
ATOM 5216 O O . ASP B 1 97 ? -8.422 -2.969 -23.484 1 91.81 97 ASP B O 1
ATOM 5220 N N . SER B 1 98 ? -8.516 -2.174 -25.516 1 89.5 98 SER B N 1
ATOM 5221 C CA . SER B 1 98 ? -7.332 -1.333 -25.359 1 89.5 98 SER B CA 1
ATOM 5222 C C . SER B 1 98 ? -7.547 -0.284 -24.266 1 89.5 98 SER B C 1
ATOM 5224 O O . SER B 1 98 ? -6.586 0.323 -23.797 1 89.5 98 SER B O 1
ATOM 5226 N N . ASP B 1 99 ? -8.75 -0.106 -23.844 1 91.19 99 ASP B N 1
ATOM 5227 C CA . ASP B 1 99 ? -9.047 0.871 -22.812 1 91.19 99 ASP B CA 1
ATOM 5228 C C . ASP B 1 99 ? -8.891 0.257 -21.422 1 91.19 99 ASP B C 1
ATOM 5230 O O . ASP B 1 99 ? -8.969 0.962 -20.406 1 91.19 99 ASP B O 1
ATOM 5234 N N . LYS B 1 100 ? -8.664 -1.002 -21.422 1 95.19 100 LYS B N 1
ATOM 5235 C CA . LYS B 1 100 ? -8.492 -1.727 -20.156 1 95.19 100 LYS B CA 1
ATOM 5236 C C . LYS B 1 100 ? -7.105 -2.354 -20.078 1 95.19 100 LYS B C 1
ATOM 5238 O O . LYS B 1 100 ? -6.492 -2.66 -21.109 1 95.19 100 LYS B O 1
ATOM 5243 N N . THR B 1 101 ? -6.676 -2.465 -18.891 1 97.56 101 THR B N 1
ATOM 5244 C CA . THR B 1 101 ? -5.461 -3.24 -18.656 1 97.56 101 THR B CA 1
ATOM 5245 C C . THR B 1 101 ? -5.801 -4.691 -18.328 1 97.56 101 THR B C 1
ATOM 5247 O O . THR B 1 101 ? -6.973 -5.031 -18.141 1 97.56 101 THR B O 1
ATOM 5250 N N . ILE B 1 102 ? -4.781 -5.492 -18.266 1 98.31 102 ILE B N 1
ATOM 5251 C CA . ILE B 1 102 ? -4.984 -6.867 -17.844 1 98.31 102 ILE B CA 1
ATOM 5252 C C . ILE B 1 102 ? -5.539 -6.887 -16.422 1 98.31 102 ILE B C 1
ATOM 5254 O O . ILE B 1 102 ? -6.426 -7.68 -16.094 1 98.31 102 ILE B O 1
ATOM 5258 N N . LEU B 1 103 ? -4.996 -6.035 -15.531 1 97.94 103 LEU B N 1
ATOM 5259 C CA . LEU B 1 103 ? -5.484 -5.938 -14.156 1 97.94 103 LEU B CA 1
ATOM 5260 C C . LEU B 1 103 ? -6.977 -5.641 -14.133 1 97.94 103 LEU B C 1
ATOM 5262 O O . LEU B 1 103 ? -7.723 -6.25 -13.367 1 97.94 103 LEU B O 1
ATOM 5266 N N . ASP B 1 104 ? -7.453 -4.703 -14.977 1 97.38 104 ASP B N 1
ATOM 5267 C CA . ASP B 1 104 ? -8.875 -4.383 -15.055 1 97.38 104 ASP B CA 1
ATOM 5268 C C . ASP B 1 104 ? -9.703 -5.633 -15.336 1 97.38 104 ASP B C 1
ATOM 5270 O O . ASP B 1 104 ? -10.719 -5.871 -14.688 1 97.38 104 ASP B O 1
ATOM 5274 N N . GLU B 1 105 ? -9.242 -6.41 -16.266 1 97.31 105 GLU B N 1
ATOM 5275 C CA . GLU B 1 105 ? -9.961 -7.625 -16.656 1 97.31 105 GLU B CA 1
ATOM 5276 C C . GLU B 1 105 ? -10.016 -8.617 -15.492 1 97.31 105 GLU B C 1
ATOM 5278 O O . GLU B 1 105 ? -11.047 -9.258 -15.266 1 97.31 105 GLU B O 1
ATOM 5283 N N . VAL B 1 106 ? -8.953 -8.734 -14.867 1 97.69 106 VAL B N 1
ATOM 5284 C CA . VAL B 1 106 ? -8.867 -9.688 -13.766 1 97.69 106 VAL B CA 1
ATOM 5285 C C . VAL B 1 106 ? -9.797 -9.273 -12.633 1 97.69 106 VAL B C 1
ATOM 5287 O O . VAL B 1 106 ? -10.508 -10.102 -12.062 1 97.69 106 VAL B O 1
ATOM 5290 N N . VAL B 1 107 ? -9.766 -7.984 -12.281 1 96.94 107 VAL B N 1
ATOM 5291 C CA . VAL B 1 107 ? -10.594 -7.48 -11.195 1 96.94 107 VAL B CA 1
ATOM 5292 C C . VAL B 1 107 ? -12.07 -7.648 -11.547 1 96.94 107 VAL B C 1
ATOM 5294 O O . VAL B 1 107 ? -12.859 -8.133 -10.734 1 96.94 107 VAL B O 1
ATOM 5297 N N . GLU B 1 108 ? -12.43 -7.273 -12.766 1 96.12 108 GLU B N 1
ATOM 5298 C CA . GLU B 1 108 ? -13.812 -7.418 -13.227 1 96.12 108 GLU B CA 1
ATOM 5299 C C . GLU B 1 108 ? -14.242 -8.883 -13.211 1 96.12 108 GLU B C 1
ATOM 5301 O O . GLU B 1 108 ? -15.359 -9.203 -12.789 1 96.12 108 GLU B O 1
ATOM 5306 N N . PHE B 1 109 ? -13.406 -9.734 -13.68 1 96.69 109 PHE B N 1
ATOM 5307 C CA . PHE B 1 109 ? -13.688 -11.164 -13.734 1 96.69 109 PHE B CA 1
ATOM 5308 C C . PHE B 1 109 ? -13.977 -11.711 -12.344 1 96.69 109 PHE B C 1
ATOM 5310 O O . PHE B 1 109 ? -14.945 -12.445 -12.148 1 96.69 109 PHE B O 1
ATOM 5317 N N . ASN B 1 110 ? -13.164 -11.352 -11.359 1 97.06 110 ASN B N 1
ATOM 5318 C CA . ASN B 1 110 ? -13.273 -11.914 -10.016 1 97.06 110 ASN B CA 1
ATOM 5319 C C . ASN B 1 110 ? -14.422 -11.281 -9.234 1 97.06 110 ASN B C 1
ATOM 5321 O O . ASN B 1 110 ? -14.828 -11.797 -8.195 1 97.06 110 ASN B O 1
ATOM 5325 N N . GLU B 1 111 ? -14.922 -10.164 -9.68 1 94.56 111 GLU B N 1
ATOM 5326 C CA . GLU B 1 111 ? -16.156 -9.617 -9.125 1 94.56 111 GLU B CA 1
ATOM 5327 C C . GLU B 1 111 ? -17.375 -10.406 -9.602 1 94.56 111 GLU B C 1
ATOM 5329 O O . GLU B 1 111 ? -18.359 -10.531 -8.875 1 94.56 111 GLU B O 1
ATOM 5334 N N . GLU B 1 112 ? -17.219 -10.906 -10.758 1 94.88 112 GLU B N 1
ATOM 5335 C CA . GLU B 1 112 ? -18.312 -11.672 -11.352 1 94.88 112 GLU B CA 1
ATOM 5336 C C . GLU B 1 112 ? -18.266 -13.133 -10.922 1 94.88 112 GLU B C 1
ATOM 5338 O O . GLU B 1 112 ? -19.297 -13.734 -10.633 1 94.88 112 GLU B O 1
ATOM 5343 N N . TYR B 1 113 ? -17.125 -13.711 -10.984 1 94.81 113 TYR B N 1
ATOM 5344 C CA . TYR B 1 113 ? -16.922 -15.109 -10.609 1 94.81 113 TYR B CA 1
ATOM 5345 C C . TYR B 1 113 ? -16.234 -15.219 -9.258 1 94.81 113 TYR B C 1
ATOM 5347 O O . TYR B 1 113 ? -15.039 -15.5 -9.188 1 94.81 113 TYR B O 1
ATOM 5355 N N . VAL B 1 114 ? -16.969 -15.125 -8.172 1 93.12 114 VAL B N 1
ATOM 5356 C CA . VAL B 1 114 ? -16.438 -15.156 -6.82 1 93.12 114 VAL B CA 1
ATOM 5357 C C . VAL B 1 114 ? -16.234 -16.609 -6.379 1 93.12 114 VAL B C 1
ATOM 5359 O O . VAL B 1 114 ? -17.188 -17.391 -6.359 1 93.12 114 VAL B O 1
ATOM 5362 N N . GLY B 1 115 ? -15.008 -16.938 -6.113 1 91.94 115 GLY B N 1
ATOM 5363 C CA . GLY B 1 115 ? -14.68 -18.297 -5.715 1 91.94 115 GLY B CA 1
ATOM 5364 C C . GLY B 1 115 ? -15.172 -18.641 -4.32 1 91.94 115 GLY B C 1
ATOM 5365 O O . GLY B 1 115 ? -14.922 -17.906 -3.367 1 91.94 115 GLY B O 1
ATOM 5366 N N . SER B 1 116 ? -15.891 -19.688 -4.164 1 95.31 116 SER B N 1
ATOM 5367 C CA . SER B 1 116 ? -16.344 -20.297 -2.914 1 95.31 116 SER B CA 1
ATOM 5368 C C . SER B 1 116 ? -16.812 -21.719 -3.129 1 95.31 116 SER B C 1
ATOM 5370 O O . SER B 1 116 ? -17.969 -21.953 -3.502 1 95.31 116 SER B O 1
ATOM 5372 N N . SER B 1 117 ? -15.945 -22.641 -2.811 1 95.88 117 SER B N 1
ATOM 5373 C CA . SER B 1 117 ? -16.219 -24.047 -3.086 1 95.88 117 SER B CA 1
ATOM 5374 C C . SER B 1 117 ? -17.359 -24.562 -2.207 1 95.88 117 SER B C 1
ATOM 5376 O O . SER B 1 117 ? -17.406 -24.266 -1.013 1 95.88 117 SER B O 1
ATOM 5378 N N . LYS B 1 118 ? -18.25 -25.328 -2.805 1 96.44 118 LYS B N 1
ATOM 5379 C CA . LYS B 1 118 ? -19.312 -26.031 -2.074 1 96.44 118 LYS B CA 1
ATOM 5380 C C . LYS B 1 118 ? -19.016 -27.516 -1.979 1 96.44 118 LYS B C 1
ATOM 5382 O O . LYS B 1 118 ? -19.75 -28.266 -1.328 1 96.44 118 LYS B O 1
ATOM 5387 N N . CYS B 1 119 ? -17.984 -27.938 -2.584 1 96.12 119 CYS B N 1
ATOM 5388 C CA . CYS B 1 119 ? -17.547 -29.328 -2.58 1 96.12 119 CYS B CA 1
ATOM 5389 C C . CYS B 1 119 ? -16.031 -29.422 -2.766 1 96.12 119 CYS B C 1
ATOM 5391 O O . CYS B 1 119 ? -15.555 -29.609 -3.883 1 96.12 119 CYS B O 1
ATOM 5393 N N . ARG B 1 120 ? -15.359 -29.438 -1.668 1 95.62 120 ARG B N 1
ATOM 5394 C CA . ARG B 1 120 ? -13.906 -29.391 -1.701 1 95.62 120 ARG B CA 1
ATOM 5395 C C . ARG B 1 120 ? -13.312 -30.797 -1.612 1 95.62 120 ARG B C 1
ATOM 5397 O O . ARG B 1 120 ? -12.25 -31.062 -2.184 1 95.62 120 ARG B O 1
ATOM 5404 N N . LEU B 1 121 ? -13.938 -31.609 -0.872 1 96.44 121 LEU B N 1
ATOM 5405 C CA . LEU B 1 121 ? -13.453 -32.969 -0.637 1 96.44 121 LEU B CA 1
ATOM 5406 C C . LEU B 1 121 ? -14.531 -34 -0.987 1 96.44 121 LEU B C 1
ATOM 5408 O O . LEU B 1 121 ? -15.703 -33.781 -0.676 1 96.44 121 LEU B O 1
ATOM 5412 N N . VAL B 1 122 ? -14.094 -34.938 -1.666 1 96.31 122 VAL B N 1
ATOM 5413 C CA . VAL B 1 122 ? -14.984 -36.031 -2.039 1 96.31 122 VAL B CA 1
ATOM 5414 C C . VAL B 1 122 ? -14.352 -37.375 -1.656 1 96.31 122 VAL B C 1
ATOM 5416 O O . VAL B 1 122 ? -13.172 -37.594 -1.934 1 96.31 122 VAL B O 1
ATOM 5419 N N . GLY B 1 123 ? -15.133 -38.125 -0.893 1 92.5 123 GLY B N 1
ATOM 5420 C CA . GLY B 1 123 ? -14.75 -39.5 -0.687 1 92.5 123 GLY B CA 1
ATOM 5421 C C . GLY B 1 123 ? -15.094 -40.406 -1.86 1 92.5 123 GLY B C 1
ATOM 5422 O O . GLY B 1 123 ? -15.672 -39.938 -2.85 1 92.5 123 GLY B O 1
ATOM 5423 N N . THR B 1 124 ? -14.633 -41.625 -1.884 1 81.81 124 THR B N 1
ATOM 5424 C CA . THR B 1 124 ? -14.82 -42.5 -3.049 1 81.81 124 THR B CA 1
ATOM 5425 C C . THR B 1 124 ? -15.789 -43.625 -2.734 1 81.81 124 THR B C 1
ATOM 5427 O O . THR B 1 124 ? -15.719 -44.219 -1.662 1 81.81 124 THR B O 1
ATOM 5430 N N . PRO B 1 125 ? -16.859 -43.938 -3.432 1 88.25 125 PRO B N 1
ATOM 5431 C CA . PRO B 1 125 ? -17.172 -43.219 -4.68 1 88.25 125 PRO B CA 1
ATOM 5432 C C . PRO B 1 125 ? -18.281 -42.188 -4.512 1 88.25 125 PRO B C 1
ATOM 5434 O O . PRO B 1 125 ? -19.281 -42.469 -3.836 1 88.25 125 PRO B O 1
ATOM 5437 N N . GLY B 1 126 ? -18.078 -41.031 -4.977 1 88.81 126 GLY B N 1
ATOM 5438 C CA . GLY B 1 126 ? -19.078 -40 -5.125 1 88.81 126 GLY B CA 1
ATOM 5439 C C . GLY B 1 126 ? -19.609 -39.5 -3.799 1 88.81 126 GLY B C 1
ATOM 5440 O O . GLY B 1 126 ? -20.688 -38.906 -3.736 1 88.81 126 GLY B O 1
ATOM 5441 N N . LYS B 1 127 ? -18.922 -39.75 -2.715 1 91.25 127 LYS B N 1
ATOM 5442 C CA . LYS B 1 127 ? -19.406 -39.344 -1.404 1 91.25 127 LYS B CA 1
ATOM 5443 C C . LYS B 1 127 ? -18.781 -38 -0.985 1 91.25 127 LYS B C 1
ATOM 5445 O O . LYS B 1 127 ? -17.594 -37.969 -0.634 1 91.25 127 LYS B O 1
ATOM 5450 N N . LYS B 1 128 ? -19.641 -37 -0.897 1 92.62 128 LYS B N 1
ATOM 5451 C CA . LYS B 1 128 ? -19.141 -35.719 -0.428 1 92.62 128 LYS B CA 1
ATOM 5452 C C . LYS B 1 128 ? -18.75 -35.781 1.047 1 92.62 128 LYS B C 1
ATOM 5454 O O . LYS B 1 128 ? -19.453 -36.406 1.847 1 92.62 128 LYS B O 1
ATOM 5459 N N . VAL B 1 129 ? -17.625 -35.25 1.3 1 92.75 129 VAL B N 1
ATOM 5460 C CA . VAL B 1 129 ? -17.078 -35.25 2.648 1 92.75 129 VAL B CA 1
ATOM 5461 C C . VAL B 1 129 ? -17.188 -33.875 3.27 1 92.75 129 VAL B C 1
ATOM 5463 O O . VAL B 1 129 ? -17.109 -32.844 2.568 1 92.75 129 VAL B O 1
ATOM 5466 N N . ASP B 1 130 ? -17.484 -33.938 4.578 1 91.56 130 ASP B N 1
ATOM 5467 C CA . ASP B 1 130 ? -17.531 -32.688 5.305 1 91.56 130 ASP B CA 1
ATOM 5468 C C . ASP B 1 130 ? -16.172 -31.984 5.281 1 91.56 130 ASP B C 1
ATOM 5470 O O . ASP B 1 130 ? -15.156 -32.594 5.645 1 91.56 130 ASP B O 1
ATOM 5474 N N . PHE B 1 131 ? -16.125 -30.844 4.859 1 92.44 131 PHE B N 1
ATOM 5475 C CA . PHE B 1 131 ? -14.883 -30.094 4.734 1 92.44 131 PHE B CA 1
ATOM 5476 C C . PHE B 1 131 ? -14.945 -28.797 5.539 1 92.44 131 PHE B C 1
ATOM 5478 O O . PHE B 1 131 ? -14.164 -27.875 5.297 1 92.44 131 PHE B O 1
ATOM 5485 N N . THR B 1 132 ? -15.898 -28.672 6.488 1 90.44 132 THR B N 1
ATOM 5486 C CA . THR B 1 132 ? -16.109 -27.438 7.238 1 90.44 132 THR B CA 1
ATOM 5487 C C . THR B 1 132 ? -15.039 -27.266 8.32 1 90.44 132 THR B C 1
ATOM 5489 O O . THR B 1 132 ? -14.695 -26.156 8.695 1 90.44 132 THR B O 1
ATOM 5492 N N . LYS B 1 133 ? -14.562 -28.438 8.727 1 90.44 133 LYS B N 1
ATOM 5493 C CA . LYS B 1 133 ? -13.57 -28.406 9.797 1 90.44 133 LYS B CA 1
ATOM 5494 C C . LYS B 1 133 ? -12.188 -28.797 9.273 1 90.44 133 LYS B C 1
ATOM 5496 O O . LYS B 1 133 ? -12.07 -29.609 8.367 1 90.44 133 LYS B O 1
ATOM 5501 N N . TYR B 1 134 ? -11.203 -28.266 9.914 1 93.38 134 TYR B N 1
ATOM 5502 C CA . TYR B 1 134 ? -9.828 -28.531 9.484 1 93.38 134 TYR B CA 1
ATOM 5503 C C . TYR B 1 134 ? -9.297 -29.812 10.125 1 93.38 134 TYR B C 1
ATOM 5505 O O . TYR B 1 134 ? -8.344 -30.406 9.625 1 93.38 134 TYR B O 1
ATOM 5513 N N . GLY B 1 135 ? -9.836 -30.172 11.258 1 92.75 135 GLY B N 1
ATOM 5514 C CA . GLY B 1 135 ? -9.539 -31.469 11.859 1 92.75 135 GLY B CA 1
ATOM 5515 C C . GLY B 1 135 ? -8.195 -31.5 12.562 1 92.75 135 GLY B C 1
ATOM 5516 O O . GLY B 1 135 ? -7.574 -32.562 12.672 1 92.75 135 GLY B O 1
ATOM 5517 N N . LEU B 1 136 ? -7.715 -30.406 13.094 1 94.31 136 LEU B N 1
ATOM 5518 C CA . LEU B 1 136 ? -6.434 -30.344 13.781 1 94.31 136 LEU B CA 1
ATOM 5519 C C . LEU B 1 136 ? -6.598 -30.625 15.273 1 94.31 136 LEU B C 1
ATOM 5521 O O . LEU B 1 136 ? -7.566 -30.188 15.891 1 94.31 136 LEU B O 1
ATOM 5525 N N . THR B 1 137 ? -5.676 -31.438 15.789 1 93.19 137 THR B N 1
ATOM 5526 C CA . THR B 1 137 ? -5.613 -31.672 17.234 1 93.19 137 THR B CA 1
ATOM 5527 C C . THR B 1 137 ? -4.754 -30.609 17.906 1 93.19 137 THR B C 1
ATOM 5529 O O . THR B 1 137 ? -4.098 -29.812 17.234 1 93.19 137 THR B O 1
ATOM 5532 N N . ILE B 1 138 ? -4.746 -30.656 19.188 1 89 138 ILE B N 1
ATOM 5533 C CA . ILE B 1 138 ? -3.918 -29.734 19.953 1 89 138 ILE B CA 1
ATOM 5534 C C . ILE B 1 138 ? -2.445 -29.969 19.625 1 89 138 ILE B C 1
ATOM 5536 O O . ILE B 1 138 ? -1.664 -29.016 19.547 1 89 138 ILE B O 1
ATOM 5540 N N . ARG B 1 139 ? -2.107 -31.188 19.469 1 92.31 139 ARG B N 1
ATOM 5541 C CA . ARG B 1 139 ? -0.729 -31.516 19.109 1 92.31 139 ARG B CA 1
ATOM 5542 C C . ARG B 1 139 ? -0.356 -30.875 17.766 1 92.31 139 ARG B C 1
ATOM 5544 O O . ARG B 1 139 ? 0.718 -30.297 17.641 1 92.31 139 ARG B O 1
ATOM 5551 N N . HIS B 1 140 ? -1.24 -31.062 16.812 1 95.12 140 HIS B N 1
ATOM 5552 C CA . HIS B 1 140 ? -1 -30.469 15.508 1 95.12 140 HIS B CA 1
ATOM 5553 C C . HIS B 1 140 ? -0.827 -28.953 15.617 1 95.12 140 HIS B C 1
ATOM 5555 O O . HIS B 1 140 ? 0.067 -28.375 14.984 1 95.12 140 HIS B O 1
ATOM 5561 N N . LEU B 1 141 ? -1.692 -28.359 16.406 1 91.69 141 LEU B N 1
ATOM 5562 C CA . LEU B 1 141 ? -1.656 -26.906 16.594 1 91.69 141 LEU B CA 1
ATOM 5563 C C . LEU B 1 141 ? -0.339 -26.469 17.219 1 91.69 141 LEU B C 1
ATOM 5565 O O . LEU B 1 141 ? 0.23 -25.453 16.844 1 91.69 141 LEU B O 1
ATOM 5569 N N . ASN B 1 142 ? 0.104 -27.156 18.125 1 90.62 142 ASN B N 1
ATOM 5570 C CA . ASN B 1 142 ? 1.391 -26.875 18.734 1 90.62 142 ASN B CA 1
ATOM 5571 C C . ASN B 1 142 ? 2.539 -27 17.75 1 90.62 142 ASN B C 1
ATOM 5573 O O . ASN B 1 142 ? 3.459 -26.172 17.75 1 90.62 142 ASN B O 1
ATOM 5577 N N . GLU B 1 143 ? 2.506 -28.047 16.938 1 95.19 143 GLU B N 1
ATOM 5578 C CA . GLU B 1 143 ? 3.529 -28.234 15.914 1 95.19 143 GLU B CA 1
ATOM 5579 C C . GLU B 1 143 ? 3.533 -27.078 14.914 1 95.19 143 GLU B C 1
ATOM 5581 O O . GLU B 1 143 ? 4.594 -26.625 14.5 1 95.19 143 GLU B O 1
ATOM 5586 N N . LEU B 1 144 ? 2.35 -26.656 14.57 1 94.38 144 LEU B N 1
ATOM 5587 C CA . LEU B 1 144 ? 2.221 -25.516 13.672 1 94.38 144 LEU B CA 1
ATOM 5588 C C . LEU B 1 144 ? 2.781 -24.25 14.312 1 94.38 144 LEU B C 1
ATOM 5590 O O . LEU B 1 144 ? 3.527 -23.516 13.68 1 94.38 144 LEU B O 1
ATOM 5594 N N . ASN B 1 145 ? 2.404 -24.062 15.492 1 90.31 145 ASN B N 1
ATOM 5595 C CA . ASN B 1 145 ? 2.879 -22.891 16.219 1 90.31 145 ASN B CA 1
ATOM 5596 C C . ASN B 1 145 ? 4.398 -22.891 16.359 1 90.31 145 ASN B C 1
ATOM 5598 O O . ASN B 1 145 ? 5.043 -21.859 16.156 1 90.31 145 ASN B O 1
ATOM 5602 N N . GLU B 1 146 ? 4.91 -23.969 16.719 1 92.25 146 GLU B N 1
ATOM 5603 C CA . GLU B 1 146 ? 6.363 -24.094 16.828 1 92.25 146 GLU B CA 1
ATOM 5604 C C . GLU B 1 146 ? 7.047 -23.797 15.492 1 92.25 146 GLU B C 1
ATOM 5606 O O . GLU B 1 146 ? 8.094 -23.141 15.461 1 92.25 146 GLU B O 1
ATOM 5611 N N . LEU B 1 147 ? 6.496 -24.266 14.445 1 95.31 147 LEU B N 1
ATOM 5612 C CA . LEU B 1 147 ? 7.051 -24.016 13.117 1 95.31 147 LEU B CA 1
ATOM 5613 C C . LEU B 1 147 ? 7.074 -22.516 12.812 1 95.31 147 LEU B C 1
ATOM 5615 O O . LEU B 1 147 ? 8.086 -22 12.328 1 95.31 147 LEU B O 1
ATOM 5619 N N . LEU B 1 148 ? 6.043 -21.812 13.109 1 93.12 148 LEU B N 1
ATOM 5620 C CA . LEU B 1 148 ? 5.918 -20.391 12.805 1 93.12 148 LEU B CA 1
ATOM 5621 C C . LEU B 1 148 ? 6.918 -19.562 13.609 1 93.12 148 LEU B C 1
ATOM 5623 O O . LEU B 1 148 ? 7.41 -18.531 13.141 1 93.12 148 LEU B O 1
ATOM 5627 N N . LEU B 1 149 ? 7.199 -20.047 14.766 1 89.25 149 LEU B N 1
ATOM 5628 C CA . LEU B 1 149 ? 8.07 -19.312 15.672 1 89.25 149 LEU B CA 1
ATOM 5629 C C . LEU B 1 149 ? 9.539 -19.625 15.398 1 89.25 149 LEU B C 1
ATOM 5631 O O . LEU B 1 149 ? 10.43 -18.906 15.828 1 89.25 149 LEU B O 1
ATOM 5635 N N . THR B 1 150 ? 9.789 -20.75 14.766 1 92.38 150 THR B N 1
ATOM 5636 C CA . THR B 1 150 ? 11.164 -21.172 14.5 1 92.38 150 THR B CA 1
ATOM 5637 C C . THR B 1 150 ? 11.781 -20.328 13.391 1 92.38 150 THR B C 1
ATOM 5639 O O . THR B 1 150 ? 11.195 -20.172 12.32 1 92.38 150 THR B O 1
ATOM 5642 N N . PRO B 1 151 ? 12.961 -19.766 13.641 1 93.06 151 PRO B N 1
ATOM 5643 C CA . PRO B 1 151 ? 13.641 -19.016 12.578 1 93.06 151 PRO B CA 1
ATOM 5644 C C . PRO B 1 151 ? 13.906 -19.859 11.344 1 93.06 151 PRO B C 1
ATOM 5646 O O . PRO B 1 151 ? 14.25 -21.047 11.461 1 93.06 151 PRO B O 1
ATOM 5649 N N . GLU B 1 152 ? 13.773 -19.219 10.242 1 94.38 152 GLU B N 1
ATOM 5650 C CA . GLU B 1 152 ? 13.859 -19.922 8.961 1 94.38 152 GLU B CA 1
ATOM 5651 C C . GLU B 1 152 ? 15.211 -20.625 8.805 1 94.38 152 GLU B C 1
ATOM 5653 O O . GLU B 1 152 ? 15.281 -21.734 8.266 1 94.38 152 GLU B O 1
ATOM 5658 N N . ASP B 1 153 ? 16.281 -20.031 9.266 1 92.31 153 ASP B N 1
ATOM 5659 C CA . ASP B 1 153 ? 17.641 -20.547 9.055 1 92.31 153 ASP B CA 1
ATOM 5660 C C . ASP B 1 153 ? 17.875 -21.828 9.852 1 92.31 153 ASP B C 1
ATOM 5662 O O . ASP B 1 153 ? 18.844 -22.547 9.609 1 92.31 153 ASP B O 1
ATOM 5666 N N . GLN B 1 154 ? 16.953 -22.203 10.766 1 95.06 154 GLN B N 1
ATOM 5667 C CA . GLN B 1 154 ? 17.062 -23.422 11.562 1 95.06 154 GLN B CA 1
ATOM 5668 C C . GLN B 1 154 ? 16.281 -24.562 10.938 1 95.06 154 GLN B C 1
ATOM 5670 O O . GLN B 1 154 ? 16.297 -25.688 11.445 1 95.06 154 GLN B O 1
ATOM 5675 N N . LEU B 1 155 ? 15.688 -24.297 9.828 1 97.19 155 LEU B N 1
ATOM 5676 C CA . LEU B 1 155 ? 14.797 -25.281 9.227 1 97.19 155 LEU B CA 1
ATOM 5677 C C . LEU B 1 155 ? 15.43 -25.906 7.98 1 97.19 155 LEU B C 1
ATOM 5679 O O . LEU B 1 155 ? 14.758 -26.609 7.23 1 97.19 155 LEU B O 1
ATOM 5683 N N . GLY B 1 156 ? 16.719 -25.625 7.773 1 96.38 156 GLY B N 1
ATOM 5684 C CA . GLY B 1 156 ? 17.422 -26.141 6.602 1 96.38 156 GLY B CA 1
ATOM 5685 C C . GLY B 1 156 ? 17.453 -27.656 6.539 1 96.38 156 GLY B C 1
ATOM 5686 O O . GLY B 1 156 ? 17.812 -28.312 7.52 1 96.38 156 GLY B O 1
ATOM 5687 N N . GLY B 1 157 ? 16.984 -28.219 5.367 1 97.38 157 GLY B N 1
ATOM 5688 C CA . GLY B 1 157 ? 17.109 -29.656 5.102 1 97.38 157 GLY B CA 1
ATOM 5689 C C . GLY B 1 157 ? 16.031 -30.469 5.77 1 97.38 157 GLY B C 1
ATOM 5690 O O . GLY B 1 157 ? 15.977 -31.703 5.605 1 97.38 157 GLY B O 1
ATOM 5691 N N . ILE B 1 158 ? 15.125 -29.844 6.527 1 98.25 158 ILE B N 1
ATOM 5692 C CA . ILE B 1 158 ? 14.086 -30.562 7.258 1 98.25 158 ILE B CA 1
ATOM 5693 C C . ILE B 1 158 ? 12.844 -30.719 6.375 1 98.25 158 ILE B C 1
ATOM 5695 O O . ILE B 1 158 ? 12.438 -29.766 5.703 1 98.25 158 ILE B O 1
ATOM 5699 N N . THR B 1 159 ? 12.305 -31.891 6.332 1 98.56 159 THR B N 1
ATOM 5700 C CA . THR B 1 159 ? 11.109 -32.156 5.543 1 98.56 159 THR B CA 1
ATOM 5701 C C . THR B 1 159 ? 9.852 -31.953 6.383 1 98.56 159 THR B C 1
ATOM 5703 O O . THR B 1 159 ? 9.922 -31.891 7.613 1 98.56 159 THR B O 1
ATOM 5706 N N . ILE B 1 160 ? 8.742 -31.812 5.746 1 98.69 160 ILE B N 1
ATOM 5707 C CA . ILE B 1 160 ? 7.461 -31.625 6.422 1 98.69 160 ILE B CA 1
ATOM 5708 C C . ILE B 1 160 ? 7.156 -32.844 7.293 1 98.69 160 ILE B C 1
ATOM 5710 O O . ILE B 1 160 ? 6.707 -32.719 8.43 1 98.69 160 ILE B O 1
ATOM 5714 N N . GLU B 1 161 ? 7.414 -34.031 6.793 1 98.38 161 GLU B N 1
ATOM 5715 C CA . GLU B 1 161 ? 7.082 -35.25 7.531 1 98.38 161 GLU B CA 1
ATOM 5716 C C . GLU B 1 161 ? 8.016 -35.469 8.719 1 98.38 161 GLU B C 1
ATOM 5718 O O . GLU B 1 161 ? 7.684 -36.188 9.664 1 98.38 161 GLU B O 1
ATOM 5723 N N . GLN B 1 162 ? 9.148 -34.875 8.688 1 98.44 162 GLN B N 1
ATOM 5724 C CA . GLN B 1 162 ? 10.047 -34.938 9.836 1 98.44 162 GLN B CA 1
ATOM 5725 C C . GLN B 1 162 ? 9.594 -33.969 10.938 1 98.44 162 GLN B C 1
ATOM 5727 O O . GLN B 1 162 ? 9.984 -34.125 12.094 1 98.44 162 GLN B O 1
ATOM 5732 N N . TRP B 1 163 ? 8.805 -33.031 10.625 1 98.38 163 TRP B N 1
ATOM 5733 C CA . TRP B 1 163 ? 8.383 -32 11.578 1 98.38 163 TRP B CA 1
ATOM 5734 C C . TRP B 1 163 ? 7.051 -32.375 12.227 1 98.38 163 TRP B C 1
ATOM 5736 O O . TRP B 1 163 ? 6.859 -32.188 13.43 1 98.38 163 TRP B O 1
ATOM 5746 N N . PHE B 1 164 ? 6.156 -32.906 11.453 1 98.44 164 PHE B N 1
ATOM 5747 C CA . PHE B 1 164 ? 4.793 -33.094 11.922 1 98.44 164 PHE B CA 1
ATOM 5748 C C . PHE B 1 164 ? 4.566 -34.562 12.273 1 98.44 164 PHE B C 1
ATOM 5750 O O . PHE B 1 164 ? 5.176 -35.469 11.672 1 98.44 164 PHE B O 1
ATOM 5757 N N . SER B 1 165 ? 3.621 -34.812 13.172 1 97.88 165 SER B N 1
ATOM 5758 C CA . SER B 1 165 ? 3.205 -36.156 13.523 1 97.88 165 SER B CA 1
ATOM 5759 C C . SER B 1 165 ? 2.457 -36.844 12.375 1 97.88 165 SER B C 1
ATOM 5761 O O . SER B 1 165 ? 1.81 -36.156 11.57 1 97.88 165 SER B O 1
ATOM 5763 N N . PRO B 1 166 ? 2.49 -38.125 12.297 1 97.56 166 PRO B N 1
ATOM 5764 C CA . PRO B 1 166 ? 1.849 -38.844 11.195 1 97.56 166 PRO B CA 1
ATOM 5765 C C . PRO B 1 166 ? 0.357 -38.562 11.078 1 97.56 166 PRO B C 1
ATOM 5767 O O . PRO B 1 166 ? -0.182 -38.5 9.969 1 97.56 166 PRO B O 1
ATOM 5770 N N . SER B 1 167 ? -0.261 -38.281 12.18 1 97.5 167 SER B N 1
ATOM 5771 C CA . SER B 1 167 ? -1.699 -38.031 12.164 1 97.5 167 SER B CA 1
ATOM 5772 C C . SER B 1 167 ? -2.027 -36.719 11.477 1 97.5 167 SER B C 1
ATOM 5774 O O . SER B 1 167 ? -3.164 -36.5 11.055 1 97.5 167 SER B O 1
ATOM 5776 N N . PHE B 1 168 ? -1.064 -35.812 11.453 1 97.75 168 PHE B N 1
ATOM 5777 C CA . PHE B 1 168 ? -1.238 -34.531 10.789 1 97.75 168 PHE B CA 1
ATOM 5778 C C . PHE B 1 168 ? -1.623 -34.719 9.328 1 97.75 168 PHE B C 1
ATOM 5780 O O . PHE B 1 168 ? -2.443 -33.969 8.789 1 97.75 168 PHE B O 1
ATOM 5787 N N . PHE B 1 169 ? -1.134 -35.75 8.703 1 97.38 169 PHE B N 1
ATOM 5788 C CA . PHE B 1 169 ? -1.27 -35.969 7.266 1 97.38 169 PHE B CA 1
ATOM 5789 C C . PHE B 1 169 ? -2.611 -36.594 6.934 1 97.38 169 PHE B C 1
ATOM 5791 O O . PHE B 1 169 ? -2.926 -36.844 5.766 1 97.38 169 PHE B O 1
ATOM 5798 N N . LYS B 1 170 ? -3.402 -36.812 7.918 1 94.62 170 LYS B N 1
ATOM 5799 C CA . LYS B 1 170 ? -4.738 -37.344 7.723 1 94.62 170 LYS B CA 1
ATOM 5800 C C . LYS B 1 170 ? -5.816 -36.312 8.016 1 94.62 170 LYS B C 1
ATOM 5802 O O . LYS B 1 170 ? -7.012 -36.594 7.926 1 94.62 170 LYS B O 1
ATOM 5807 N N . THR B 1 171 ? -5.379 -35.125 8.367 1 95.44 171 THR B N 1
ATOM 5808 C CA . THR B 1 171 ? -6.316 -34.062 8.688 1 95.44 171 THR B CA 1
ATOM 5809 C C . THR B 1 171 ? -6.84 -33.406 7.41 1 95.44 171 THR B C 1
ATOM 5811 O O . THR B 1 171 ? -6.188 -33.469 6.367 1 95.44 171 THR B O 1
ATOM 5814 N N . ASN B 1 172 ? -7.996 -32.75 7.516 1 95.81 172 ASN B N 1
ATOM 5815 C CA . ASN B 1 172 ? -8.516 -31.953 6.414 1 95.81 172 ASN B CA 1
ATOM 5816 C C . ASN B 1 172 ? -7.566 -30.812 6.062 1 95.81 172 ASN B C 1
ATOM 5818 O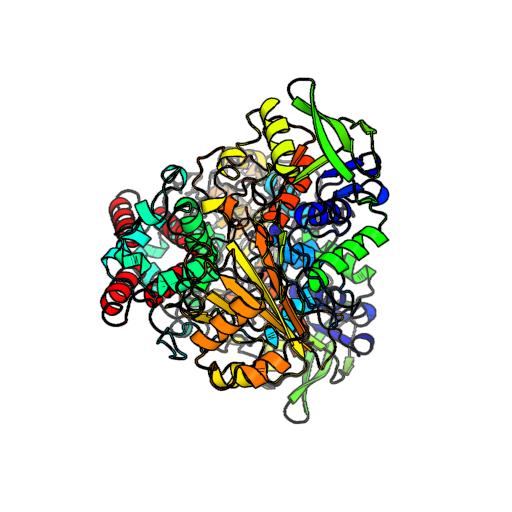 O . ASN B 1 172 ? -7.406 -30.469 4.891 1 95.81 172 ASN B O 1
ATOM 5822 N N . PHE B 1 173 ? -6.953 -30.25 7.133 1 95.81 173 PHE B N 1
ATOM 5823 C CA . PHE B 1 173 ? -6.004 -29.172 6.891 1 95.81 173 PHE B CA 1
ATOM 5824 C C . PHE B 1 173 ? -4.941 -29.594 5.887 1 95.81 173 PHE B C 1
ATOM 5826 O O . PHE B 1 173 ? -4.664 -28.875 4.926 1 95.81 173 PHE B O 1
ATOM 5833 N N . TRP B 1 174 ? -4.422 -30.75 6.117 1 97.06 174 TRP B N 1
ATOM 5834 C CA . TRP B 1 174 ? -3.361 -31.219 5.234 1 97.06 174 TRP B CA 1
ATOM 5835 C C . TRP B 1 174 ? -3.893 -31.453 3.824 1 97.06 174 TRP B C 1
ATOM 5837 O O . TRP B 1 174 ? -3.244 -31.094 2.84 1 97.06 174 TRP B O 1
ATOM 5847 N N . TYR B 1 175 ? -5.039 -32.062 3.668 1 96.44 175 TYR B N 1
ATOM 5848 C CA . TYR B 1 175 ? -5.602 -32.312 2.344 1 96.44 175 TYR B CA 1
ATOM 5849 C C . TYR B 1 175 ? -5.785 -31 1.583 1 96.44 175 TYR B C 1
ATOM 5851 O O . TYR B 1 175 ? -5.453 -30.906 0.399 1 96.44 175 TYR B O 1
ATOM 5859 N N . PHE B 1 176 ? -6.312 -30.016 2.352 1 96.12 176 PHE B N 1
ATOM 5860 C CA . PHE B 1 176 ? -6.473 -28.703 1.716 1 96.12 176 PHE B CA 1
ATOM 5861 C C . PHE B 1 176 ? -5.125 -28.141 1.297 1 96.12 176 PHE B C 1
ATOM 5863 O O . PHE B 1 176 ? -4.957 -27.703 0.159 1 96.12 176 PHE B O 1
ATOM 5870 N N . TRP B 1 177 ? -4.199 -28.219 2.223 1 95.75 177 TRP B N 1
ATOM 5871 C CA . TRP B 1 177 ? -2.881 -27.609 2.031 1 95.75 177 TRP B CA 1
ATOM 5872 C C . TRP B 1 177 ? -2.129 -28.297 0.896 1 95.75 177 TRP B C 1
ATOM 5874 O O . TRP B 1 177 ? -1.614 -27.641 -0.007 1 95.75 177 TRP B O 1
ATOM 5884 N N . ALA B 1 178 ? -2.09 -29.578 0.899 1 96.44 178 ALA B N 1
ATOM 5885 C CA . ALA B 1 178 ? -1.341 -30.375 -0.073 1 96.44 178 ALA B CA 1
ATOM 5886 C C . ALA B 1 178 ? -1.921 -30.219 -1.476 1 96.44 178 ALA B C 1
ATOM 5888 O O . ALA B 1 178 ? -1.178 -30.062 -2.447 1 96.44 178 ALA B O 1
ATOM 5889 N N . THR B 1 179 ? -3.154 -30.219 -1.575 1 95.56 179 THR B N 1
ATOM 5890 C CA . THR B 1 179 ? -3.746 -30.234 -2.91 1 95.56 179 THR B CA 1
ATOM 5891 C C . THR B 1 179 ? -3.869 -28.812 -3.457 1 95.56 179 THR B C 1
ATOM 5893 O O . THR B 1 179 ? -3.887 -28.609 -4.672 1 95.56 179 THR B O 1
ATOM 5896 N N . MET B 1 180 ? -3.922 -27.875 -2.562 1 94.81 180 MET B N 1
ATOM 5897 C CA . MET B 1 180 ? -3.957 -26.484 -3.025 1 94.81 180 MET B CA 1
ATOM 5898 C C . MET B 1 180 ? -2.576 -26.031 -3.482 1 94.81 180 MET B C 1
ATOM 5900 O O . MET B 1 180 ? -2.447 -25.359 -4.508 1 94.81 180 MET B O 1
ATOM 5904 N N . PHE B 1 181 ? -1.565 -26.484 -2.727 1 95.62 181 PHE B N 1
ATOM 5905 C CA . PHE B 1 181 ? -0.243 -25.922 -2.971 1 95.62 181 PHE B CA 1
ATOM 5906 C C . PHE B 1 181 ? 0.693 -26.969 -3.555 1 95.62 181 PHE B C 1
ATOM 5908 O O . PHE B 1 181 ? 1.827 -26.656 -3.928 1 95.62 181 PHE B O 1
ATOM 5915 N N . ALA B 1 182 ? 0.262 -28.203 -3.602 1 95.94 182 ALA B N 1
ATOM 5916 C CA . ALA B 1 182 ? 0.994 -29.328 -4.176 1 95.94 182 ALA B CA 1
ATOM 5917 C C . ALA B 1 182 ? 2.168 -29.734 -3.287 1 95.94 182 ALA B C 1
ATOM 5919 O O . ALA B 1 182 ? 3.203 -30.188 -3.781 1 95.94 182 ALA B O 1
ATOM 5920 N N . PHE B 1 183 ? 2.039 -29.469 -2.016 1 96.94 183 PHE B N 1
ATOM 5921 C CA . PHE B 1 183 ? 3.064 -29.922 -1.08 1 96.94 183 PHE B CA 1
ATOM 5922 C C . PHE B 1 183 ? 2.971 -31.422 -0.847 1 96.94 183 PHE B C 1
ATOM 5924 O O . PHE B 1 183 ? 1.873 -31.984 -0.775 1 96.94 183 PHE B O 1
ATOM 5931 N N . GLN B 1 184 ? 4.125 -32.031 -0.738 1 97.06 184 GLN B N 1
ATOM 5932 C CA . GLN B 1 184 ? 4.242 -33.438 -0.319 1 97.06 184 GLN B CA 1
ATOM 5933 C C . GLN B 1 184 ? 4.996 -33.531 1.003 1 97.06 184 GLN B C 1
ATOM 5935 O O . GLN B 1 184 ? 5.727 -32.625 1.389 1 97.06 184 GLN B O 1
ATOM 5940 N N . PRO B 1 185 ? 4.777 -34.625 1.72 1 97.5 185 PRO B N 1
ATOM 5941 C CA . PRO B 1 185 ? 5.375 -34.781 3.049 1 97.5 185 PRO B CA 1
ATOM 5942 C C . PRO B 1 185 ? 6.898 -34.656 3.023 1 97.5 185 PRO B C 1
ATOM 5944 O O . PRO B 1 185 ? 7.504 -34.219 4.004 1 97.5 185 PRO B O 1
ATOM 5947 N N . TRP B 1 186 ? 7.566 -34.969 1.921 1 97.88 186 TRP B N 1
ATOM 5948 C CA . TRP B 1 186 ? 9.023 -35 1.857 1 97.88 186 TRP B CA 1
ATOM 5949 C C . TRP B 1 186 ? 9.562 -33.625 1.438 1 97.88 186 TRP B C 1
ATOM 5951 O O . TRP B 1 186 ? 10.773 -33.438 1.312 1 97.88 186 TRP B O 1
ATOM 5961 N N . HIS B 1 187 ? 8.719 -32.688 1.187 1 98.31 187 HIS B N 1
ATOM 5962 C CA . HIS B 1 187 ? 9.141 -31.344 0.791 1 98.31 187 HIS B CA 1
ATOM 5963 C C . HIS B 1 187 ? 9.625 -30.547 1.992 1 98.31 187 HIS B C 1
ATOM 5965 O O . HIS B 1 187 ? 9.539 -31 3.133 1 98.31 187 HIS B O 1
ATOM 5971 N N . SER B 1 188 ? 10.133 -29.344 1.7 1 98.31 188 SER B N 1
ATOM 5972 C CA . SER B 1 188 ? 10.797 -28.484 2.676 1 98.31 188 SER B CA 1
ATOM 5973 C C . SER B 1 188 ? 9.797 -27.906 3.674 1 98.31 188 SER B C 1
ATOM 5975 O O . SER B 1 188 ? 8.828 -27.266 3.283 1 98.31 188 SER B O 1
ATOM 5977 N N . VAL B 1 189 ? 10.094 -28.125 4.953 1 98.44 189 VAL B N 1
ATOM 5978 C CA . VAL B 1 189 ? 9.258 -27.531 5.988 1 98.44 189 VAL B CA 1
ATOM 5979 C C . VAL B 1 189 ? 9.477 -26.016 6.02 1 98.44 189 VAL B C 1
ATOM 5981 O O . VAL B 1 189 ? 8.586 -25.266 6.406 1 98.44 189 VAL B O 1
ATOM 5984 N N . MET B 1 190 ? 10.672 -25.578 5.539 1 97.5 190 MET B N 1
ATOM 5985 C CA . MET B 1 190 ? 10.977 -24.156 5.41 1 97.5 190 MET B CA 1
ATOM 5986 C C . MET B 1 190 ? 10.008 -23.484 4.441 1 97.5 190 MET B C 1
ATOM 5988 O O . MET B 1 190 ? 9.492 -22.391 4.727 1 97.5 190 MET B O 1
ATOM 5992 N N . GLU B 1 191 ? 9.781 -24.094 3.314 1 98.06 191 GLU B N 1
ATOM 5993 C CA . GLU B 1 191 ? 8.852 -23.562 2.326 1 98.06 191 GLU B CA 1
ATOM 5994 C C . GLU B 1 191 ? 7.418 -23.547 2.861 1 98.06 191 GLU B C 1
ATOM 5996 O O . GLU B 1 191 ? 6.664 -22.609 2.611 1 98.06 191 GLU B O 1
ATOM 6001 N N . MET B 1 192 ? 7.082 -24.578 3.531 1 98.19 192 MET B N 1
ATOM 6002 C CA . MET B 1 192 ? 5.75 -24.625 4.137 1 98.19 192 MET B CA 1
ATOM 6003 C C . MET B 1 192 ? 5.562 -23.453 5.109 1 98.19 192 MET B C 1
ATOM 6005 O O . MET B 1 192 ? 4.512 -22.812 5.121 1 98.19 192 MET B O 1
ATOM 6009 N N . ARG B 1 193 ? 6.555 -23.234 5.934 1 97.12 193 ARG B N 1
ATOM 6010 C CA . ARG B 1 193 ? 6.508 -22.125 6.871 1 97.12 193 ARG B CA 1
ATOM 6011 C C . ARG B 1 193 ? 6.277 -20.812 6.141 1 97.12 193 ARG B C 1
ATOM 6013 O O . ARG B 1 193 ? 5.465 -19.984 6.57 1 97.12 193 ARG B O 1
ATOM 6020 N N . ARG B 1 194 ? 6.988 -20.547 5.035 1 97.31 194 ARG B N 1
ATOM 6021 C CA . ARG B 1 194 ? 6.812 -19.328 4.266 1 97.31 194 ARG B CA 1
ATOM 6022 C C . ARG B 1 194 ? 5.375 -19.188 3.779 1 97.31 194 ARG B C 1
ATOM 6024 O O . ARG B 1 194 ? 4.793 -18.094 3.85 1 97.31 194 ARG B O 1
ATOM 6031 N N . TYR B 1 195 ? 4.891 -20.281 3.336 1 97.94 195 TYR B N 1
ATOM 6032 C CA . TYR B 1 195 ? 3.516 -20.25 2.848 1 97.94 195 TYR B CA 1
ATOM 6033 C C . TYR B 1 195 ? 2.543 -19.906 3.965 1 97.94 195 TYR B C 1
ATOM 6035 O O . TYR B 1 195 ? 1.612 -19.109 3.762 1 97.94 195 TYR B O 1
ATOM 6043 N N . MET B 1 196 ? 2.744 -20.484 5.121 1 96.81 196 MET B N 1
ATOM 6044 C CA . MET B 1 196 ? 1.848 -20.25 6.25 1 96.81 196 MET B CA 1
ATOM 6045 C C . MET B 1 196 ? 1.888 -18.781 6.676 1 96.81 196 MET B C 1
ATOM 6047 O O . MET B 1 196 ? 0.849 -18.188 6.965 1 96.81 196 MET B O 1
ATOM 6051 N N . LEU B 1 197 ? 3.043 -18.25 6.641 1 96.38 197 LEU B N 1
ATOM 6052 C CA . LEU B 1 197 ? 3.199 -16.859 7.027 1 96.38 197 LEU B CA 1
ATOM 6053 C C . LEU B 1 197 ? 2.627 -15.93 5.961 1 96.38 197 LEU B C 1
ATOM 6055 O O . LEU B 1 197 ? 1.886 -15 6.273 1 96.38 197 LEU B O 1
ATOM 6059 N N . ARG B 1 198 ? 2.893 -16.188 4.738 1 97.25 198 ARG B N 1
ATOM 6060 C CA . ARG B 1 198 ? 2.564 -15.305 3.617 1 97.25 198 ARG B CA 1
ATOM 6061 C C . ARG B 1 198 ? 1.064 -15.305 3.344 1 97.25 198 ARG B C 1
ATOM 6063 O O . ARG B 1 198 ? 0.502 -14.289 2.938 1 97.25 198 ARG B O 1
ATOM 6070 N N . PHE B 1 199 ? 0.401 -16.422 3.588 1 97.19 199 PHE B N 1
ATOM 6071 C CA . PHE B 1 199 ? -0.99 -16.562 3.172 1 97.19 199 PHE B CA 1
ATOM 6072 C C . PHE B 1 199 ? -1.897 -16.781 4.375 1 97.19 199 PHE B C 1
ATOM 6074 O O . PHE B 1 199 ? -2.992 -17.344 4.242 1 97.19 199 PHE B O 1
ATOM 6081 N N . MET B 1 200 ? -1.464 -16.375 5.531 1 95.81 200 MET B N 1
ATOM 6082 C CA . MET B 1 200 ? -2.213 -16.578 6.77 1 95.81 200 MET B CA 1
ATOM 6083 C C . MET B 1 200 ? -3.592 -15.922 6.676 1 95.81 200 MET B C 1
ATOM 6085 O O . MET B 1 200 ? -4.562 -16.438 7.227 1 95.81 200 MET B O 1
ATOM 6089 N N . HIS B 1 201 ? -3.68 -14.773 5.988 1 96.38 201 HIS B N 1
ATOM 6090 C CA . HIS B 1 201 ? -4.926 -14.023 5.891 1 96.38 201 HIS B CA 1
ATOM 6091 C C . HIS B 1 201 ? -5.965 -14.789 5.074 1 96.38 201 HIS B C 1
ATOM 6093 O O . HIS B 1 201 ? -7.148 -14.453 5.098 1 96.38 201 HIS B O 1
ATOM 6099 N N . LEU B 1 202 ? -5.566 -15.844 4.418 1 96.44 202 LEU B N 1
ATOM 6100 C CA . LEU B 1 202 ? -6.477 -16.609 3.578 1 96.44 202 LEU B CA 1
ATOM 6101 C C . LEU B 1 202 ? -6.945 -17.875 4.301 1 96.44 202 LEU B C 1
ATOM 6103 O O . LEU B 1 202 ? -7.812 -18.594 3.803 1 96.44 202 LEU B O 1
ATOM 6107 N N . VAL B 1 203 ? -6.465 -18.125 5.445 1 94.81 203 VAL B N 1
ATOM 6108 C CA . VAL B 1 203 ? -6.738 -19.359 6.191 1 94.81 203 VAL B CA 1
ATOM 6109 C C . VAL B 1 203 ? -8.242 -19.484 6.445 1 94.81 203 VAL B C 1
ATOM 6111 O O . VAL B 1 203 ? -8.812 -20.562 6.301 1 94.81 203 VAL B O 1
ATOM 6114 N N . PRO B 1 204 ? -8.961 -18.406 6.773 1 93.69 204 PRO B N 1
ATOM 6115 C CA . PRO B 1 204 ? -10.391 -18.531 7.051 1 93.69 204 PRO B CA 1
ATOM 6116 C C . PRO B 1 204 ? -11.18 -19.062 5.848 1 93.69 204 PRO B C 1
ATOM 6118 O O . PRO B 1 204 ? -12.211 -19.719 6.02 1 93.69 204 PRO B O 1
ATOM 6121 N N . GLY B 1 205 ? -10.734 -18.828 4.68 1 94.06 205 GLY B N 1
ATOM 6122 C CA . GLY B 1 205 ? -11.453 -19.266 3.49 1 94.06 205 GLY B CA 1
ATOM 6123 C C . GLY B 1 205 ? -10.742 -20.375 2.738 1 94.06 205 GLY B C 1
ATOM 6124 O O . GLY B 1 205 ? -11.156 -20.75 1.64 1 94.06 205 GLY B O 1
ATOM 6125 N N . MET B 1 206 ? -9.719 -20.953 3.293 1 94.25 206 MET B N 1
ATOM 6126 C CA . MET B 1 206 ? -8.867 -21.906 2.578 1 94.25 206 MET B CA 1
ATOM 6127 C C . MET B 1 206 ? -9.648 -23.156 2.225 1 94.25 206 MET B C 1
ATOM 6129 O O . MET B 1 206 ? -9.469 -23.719 1.14 1 94.25 206 MET B O 1
ATOM 6133 N N . ASN B 1 207 ? -10.539 -23.641 3.154 1 94.31 207 ASN B N 1
ATOM 6134 C CA . ASN B 1 207 ? -11.312 -24.844 2.91 1 94.31 207 ASN B CA 1
ATOM 6135 C C . ASN B 1 207 ? -12.297 -24.656 1.759 1 94.31 207 ASN B C 1
ATOM 6137 O O . ASN B 1 207 ? -12.742 -25.641 1.148 1 94.31 207 ASN B O 1
ATOM 6141 N N . LYS B 1 208 ? -12.578 -23.453 1.434 1 95.5 208 LYS B N 1
ATOM 6142 C CA . LYS B 1 208 ? -13.516 -23.156 0.352 1 95.5 208 LYS B CA 1
ATOM 6143 C C . LYS B 1 208 ? -12.812 -22.453 -0.8 1 95.5 208 LYS B C 1
ATOM 6145 O O . LYS B 1 208 ? -13.461 -22.016 -1.76 1 95.5 208 LYS B O 1
ATOM 6150 N N . ILE B 1 209 ? -11.539 -22.25 -0.652 1 94.25 209 ILE B N 1
ATOM 6151 C CA . ILE B 1 209 ? -10.711 -21.578 -1.645 1 94.25 209 ILE B CA 1
ATOM 6152 C C . ILE B 1 209 ? -11.188 -20.125 -1.826 1 94.25 209 ILE B C 1
ATOM 6154 O O . ILE B 1 209 ? -11.188 -19.609 -2.941 1 94.25 209 ILE B O 1
ATOM 6158 N N . GLU B 1 210 ? -11.711 -19.547 -0.803 1 95.31 210 GLU B N 1
ATOM 6159 C CA . GLU B 1 210 ? -12.125 -18.141 -0.828 1 95.31 210 GLU B CA 1
ATOM 6160 C C . GLU B 1 210 ? -10.914 -17.219 -0.806 1 95.31 210 GLU B C 1
ATOM 6162 O O . GLU B 1 210 ? -9.922 -17.5 -0.132 1 95.31 210 GLU B O 1
ATOM 6167 N N . GLY B 1 211 ? -11 -16.125 -1.544 1 94.5 211 GLY B N 1
ATOM 6168 C CA . GLY B 1 211 ? -9.922 -15.164 -1.578 1 94.5 211 GLY B CA 1
ATOM 6169 C C . GLY B 1 211 ? -8.93 -15.414 -2.701 1 94.5 211 GLY B C 1
ATOM 6170 O O . GLY B 1 211 ? -8.117 -14.547 -3.021 1 94.5 211 GLY B O 1
ATOM 6171 N N . VAL B 1 212 ? -8.992 -16.531 -3.307 1 95.56 212 VAL B N 1
ATOM 6172 C CA . VAL B 1 212 ? -8.125 -16.875 -4.426 1 95.56 212 VAL B CA 1
ATOM 6173 C C . VAL B 1 212 ? -8.656 -16.25 -5.711 1 95.56 212 VAL B C 1
ATOM 6175 O O . VAL B 1 212 ? -9.859 -16.281 -5.969 1 95.56 212 VAL B O 1
ATOM 6178 N N . LEU B 1 213 ? -7.77 -15.609 -6.422 1 96.69 213 LEU B N 1
ATOM 6179 C CA . LEU B 1 213 ? -8.141 -14.93 -7.66 1 96.69 213 LEU B CA 1
ATOM 6180 C C . LEU B 1 213 ? -7.73 -15.766 -8.875 1 96.69 213 LEU B C 1
ATOM 6182 O O . LEU B 1 213 ? -6.836 -16.609 -8.781 1 96.69 213 LEU B O 1
ATOM 6186 N N . ARG B 1 214 ? -8.445 -15.562 -9.961 1 95.75 214 ARG B N 1
ATOM 6187 C CA . ARG B 1 214 ? -8.164 -16.234 -11.227 1 95.75 214 ARG B CA 1
ATOM 6188 C C . ARG B 1 214 ? -8.164 -15.234 -12.383 1 95.75 214 ARG B C 1
ATOM 6190 O O . ARG B 1 214 ? -8.68 -14.125 -12.25 1 95.75 214 ARG B O 1
ATOM 6197 N N . THR B 1 215 ? -7.52 -15.586 -13.43 1 96.06 215 THR B N 1
ATOM 6198 C CA . THR B 1 215 ? -7.598 -14.828 -14.672 1 96.06 215 THR B CA 1
ATOM 6199 C C . THR B 1 215 ? -8.781 -15.289 -15.516 1 96.06 215 THR B C 1
ATOM 6201 O O . THR B 1 215 ? -9.242 -16.422 -15.383 1 96.06 215 THR B O 1
ATOM 6204 N N . PRO B 1 216 ? -9.258 -14.461 -16.391 1 95.62 216 PRO B N 1
ATOM 6205 C CA . PRO B 1 216 ? -10.422 -14.844 -17.203 1 95.62 216 PRO B CA 1
ATOM 6206 C C . PRO B 1 216 ? -10.156 -16.062 -18.078 1 95.62 216 PRO B C 1
ATOM 6208 O O . PRO B 1 216 ? -11.023 -16.922 -18.219 1 95.62 216 PRO B O 1
ATOM 6211 N N . TYR B 1 217 ? -9.047 -16.156 -18.703 1 96.62 217 TYR B N 1
ATOM 6212 C CA . TYR B 1 217 ? -8.578 -17.312 -19.453 1 96.62 217 TYR B CA 1
ATOM 6213 C C . TYR B 1 217 ? -7.367 -17.953 -18.781 1 96.62 217 TYR B C 1
ATOM 6215 O O . TYR B 1 217 ? -6.992 -17.562 -17.672 1 96.62 217 TYR B O 1
ATOM 6223 N N . ASN B 1 218 ? -6.875 -19.031 -19.422 1 96.5 218 ASN B N 1
ATOM 6224 C CA . ASN B 1 218 ? -5.582 -19.531 -18.969 1 96.5 218 ASN B CA 1
ATOM 6225 C C . ASN B 1 218 ? -4.512 -18.438 -19.016 1 96.5 218 ASN B C 1
ATOM 6227 O O . ASN B 1 218 ? -4.695 -17.406 -19.672 1 96.5 218 ASN B O 1
ATOM 6231 N N . GLN B 1 219 ? -3.428 -18.594 -18.359 1 96.81 219 GLN B N 1
ATOM 6232 C CA . GLN B 1 219 ? -2.463 -17.531 -18.109 1 96.81 219 GLN B CA 1
ATOM 6233 C C . GLN B 1 219 ? -1.685 -17.188 -19.391 1 96.81 219 GLN B C 1
ATOM 6235 O O . GLN B 1 219 ? -1.138 -16.094 -19.516 1 96.81 219 GLN B O 1
ATOM 6240 N N . TYR B 1 220 ? -1.6 -18.141 -20.328 1 97.06 220 TYR B N 1
ATOM 6241 C CA . TYR B 1 220 ? -1.011 -17.766 -21.609 1 97.06 220 TYR B CA 1
ATOM 6242 C C . TYR B 1 220 ? -1.84 -16.703 -22.297 1 97.06 220 TYR B C 1
ATOM 6244 O O . TYR B 1 220 ? -1.311 -15.656 -22.703 1 97.06 220 TYR B O 1
ATOM 6252 N N . ASP B 1 221 ? -3.102 -16.891 -22.375 1 96.88 221 ASP B N 1
ATOM 6253 C CA . ASP B 1 221 ? -4.031 -16.016 -23.078 1 96.88 221 ASP B CA 1
ATOM 6254 C C . ASP B 1 221 ? -4.238 -14.711 -22.312 1 96.88 221 ASP B C 1
ATOM 6256 O O . ASP B 1 221 ? -4.367 -13.641 -22.906 1 96.88 221 ASP B O 1
ATOM 6260 N N . SER B 1 222 ? -4.242 -14.836 -21.016 1 97.06 222 SER B N 1
ATOM 6261 C CA . SER B 1 222 ? -4.633 -13.688 -20.203 1 97.06 222 SER B CA 1
ATOM 6262 C C . SER B 1 222 ? -3.428 -12.812 -19.875 1 97.06 222 SER B C 1
ATOM 6264 O O . SER B 1 222 ? -3.578 -11.617 -19.609 1 97.06 222 SER B O 1
ATOM 6266 N N . MET B 1 223 ? -2.223 -13.406 -19.875 1 97.56 223 MET B N 1
ATOM 6267 C CA . MET B 1 223 ? -1.068 -12.664 -19.375 1 97.56 223 MET B CA 1
ATOM 6268 C C . MET B 1 223 ? 0.046 -12.633 -20.422 1 97.56 223 MET B C 1
ATOM 6270 O O . MET B 1 223 ? 0.493 -11.555 -20.828 1 97.56 223 MET B O 1
ATOM 6274 N N . ILE B 1 224 ? 0.448 -13.766 -20.922 1 97.88 224 ILE B N 1
ATOM 6275 C CA . ILE B 1 224 ? 1.643 -13.875 -21.75 1 97.88 224 ILE B CA 1
ATOM 6276 C C . ILE B 1 224 ? 1.401 -13.18 -23.094 1 97.88 224 ILE B C 1
ATOM 6278 O O . ILE B 1 224 ? 2.209 -12.359 -23.531 1 97.88 224 ILE B O 1
ATOM 6282 N N . LEU B 1 225 ? 0.29 -13.461 -23.688 1 97.75 225 LEU B N 1
ATOM 6283 C CA . LEU B 1 225 ? 0.02 -12.938 -25.031 1 97.75 225 LEU B CA 1
ATOM 6284 C C . LEU B 1 225 ? -0.044 -11.414 -25.016 1 97.75 225 LEU B C 1
ATOM 6286 O O . LEU B 1 225 ? 0.587 -10.75 -25.844 1 97.75 225 LEU B O 1
ATOM 6290 N N . PRO B 1 226 ? -0.801 -10.852 -24.094 1 97.88 226 PRO B N 1
ATOM 6291 C CA . PRO B 1 226 ? -0.831 -9.383 -24.062 1 97.88 226 PRO B CA 1
ATOM 6292 C C . PRO B 1 226 ? 0.534 -8.773 -23.766 1 97.88 226 PRO B C 1
ATOM 6294 O O . PRO B 1 226 ? 0.894 -7.742 -24.344 1 97.88 226 PRO B O 1
ATOM 6297 N N . ILE B 1 227 ? 1.304 -9.336 -22.875 1 98.44 227 ILE B N 1
ATOM 6298 C CA . ILE B 1 227 ? 2.631 -8.82 -22.547 1 98.44 227 ILE B CA 1
ATOM 6299 C C . ILE B 1 227 ? 3.535 -8.914 -23.781 1 98.44 227 ILE B C 1
ATOM 6301 O O . ILE B 1 227 ? 4.246 -7.965 -24.109 1 98.44 227 ILE B O 1
ATOM 6305 N N . GLN B 1 228 ? 3.508 -10.07 -24.406 1 97.88 228 GLN B N 1
ATOM 6306 C CA . GLN B 1 228 ? 4.328 -10.273 -25.594 1 97.88 228 GLN B CA 1
ATOM 6307 C C . GLN B 1 228 ? 3.99 -9.266 -26.688 1 97.88 228 GLN B C 1
ATOM 6309 O O . GLN B 1 228 ? 4.887 -8.703 -27.328 1 97.88 228 GLN B O 1
ATOM 6314 N N . LYS B 1 229 ? 2.713 -9.086 -26.922 1 97.88 229 LYS B N 1
ATOM 6315 C CA . LYS B 1 229 ? 2.293 -8.109 -27.922 1 97.88 229 LYS B CA 1
ATOM 6316 C C . LYS B 1 229 ? 2.814 -6.715 -27.578 1 97.88 229 LYS B C 1
ATOM 6318 O O . LYS B 1 229 ? 3.328 -6.004 -28.438 1 97.88 229 LYS B O 1
ATOM 6323 N N . TRP B 1 230 ? 2.656 -6.324 -26.312 1 98.44 230 TRP B N 1
ATOM 6324 C CA . TRP B 1 230 ? 3.131 -5.031 -25.844 1 98.44 230 TRP B CA 1
ATOM 6325 C C . TRP B 1 230 ? 4.629 -4.871 -26.094 1 98.44 230 TRP B C 1
ATOM 6327 O O . TRP B 1 230 ? 5.082 -3.809 -26.516 1 98.44 230 TRP B O 1
ATOM 6337 N N . LEU B 1 231 ? 5.402 -5.902 -25.859 1 98.75 231 LEU B N 1
ATOM 6338 C CA . LEU B 1 231 ? 6.852 -5.898 -26.047 1 98.75 231 LEU B CA 1
ATOM 6339 C C . LEU B 1 231 ? 7.211 -5.863 -27.516 1 98.75 231 LEU B C 1
ATOM 6341 O O . LEU B 1 231 ? 8.109 -5.129 -27.922 1 98.75 231 LEU B O 1
ATOM 6345 N N . GLN B 1 232 ? 6.492 -6.664 -28.297 1 98.25 232 GLN B N 1
ATOM 6346 C CA . GLN B 1 232 ? 6.73 -6.691 -29.734 1 98.25 232 GLN B CA 1
ATOM 6347 C C . GLN B 1 232 ? 6.48 -5.324 -30.359 1 98.25 232 GLN B C 1
ATOM 6349 O O . GLN B 1 232 ? 7.254 -4.867 -31.203 1 98.25 232 GLN B O 1
ATOM 6354 N N . ASP B 1 233 ? 5.414 -4.738 -29.953 1 98.12 233 ASP B N 1
ATOM 6355 C CA . ASP B 1 233 ? 5.051 -3.42 -30.469 1 98.12 233 ASP B CA 1
ATOM 6356 C C . ASP B 1 233 ? 6.137 -2.393 -30.141 1 98.12 233 ASP B C 1
ATOM 6358 O O . ASP B 1 233 ? 6.219 -1.348 -30.797 1 98.12 233 ASP B O 1
ATOM 6362 N N . ARG B 1 234 ? 7.004 -2.688 -29.25 1 98.25 234 ARG B N 1
ATOM 6363 C CA . ARG B 1 234 ? 8.031 -1.745 -28.828 1 98.25 234 ARG B CA 1
ATOM 6364 C C . ARG B 1 234 ? 9.406 -2.182 -29.312 1 98.25 234 ARG B C 1
ATOM 6366 O O . ARG B 1 234 ? 10.422 -1.603 -28.906 1 98.25 234 ARG B O 1
ATOM 6373 N N . GLY B 1 235 ? 9.438 -3.213 -30.047 1 98.62 235 GLY B N 1
ATOM 6374 C CA . GLY B 1 235 ? 10.625 -3.555 -30.797 1 98.62 235 GLY B CA 1
ATOM 6375 C C . GLY B 1 235 ? 11.5 -4.582 -30.109 1 98.62 235 GLY B C 1
ATOM 6376 O O . GLY B 1 235 ? 12.641 -4.816 -30.531 1 98.62 235 GLY B O 1
ATOM 6377 N N . VAL B 1 236 ? 11.047 -5.227 -29.062 1 98.81 236 VAL B N 1
ATOM 6378 C CA . VAL B 1 236 ? 11.836 -6.234 -28.359 1 98.81 236 VAL B CA 1
ATOM 6379 C C . VAL B 1 236 ? 12.148 -7.395 -29.297 1 98.81 236 VAL B C 1
ATOM 6381 O O . VAL B 1 236 ? 11.297 -7.809 -30.094 1 98.81 236 VAL B O 1
ATOM 6384 N N . ASN B 1 237 ? 13.352 -7.875 -29.203 1 98.56 237 ASN B N 1
ATOM 6385 C CA . ASN B 1 237 ? 13.805 -8.977 -30.047 1 98.56 237 ASN B CA 1
ATOM 6386 C C . ASN B 1 237 ? 13.578 -10.328 -29.375 1 98.56 237 ASN B C 1
ATOM 6388 O O . ASN B 1 237 ? 14.281 -10.672 -28.422 1 98.56 237 ASN B O 1
ATOM 6392 N N . PHE B 1 238 ? 12.641 -11.047 -29.922 1 98.38 238 PHE B N 1
ATOM 6393 C CA . PHE B 1 238 ? 12.453 -12.422 -29.484 1 98.38 238 PHE B CA 1
ATOM 6394 C C . PHE B 1 238 ? 13.234 -13.391 -30.359 1 98.38 238 PHE B C 1
ATOM 6396 O O . PHE B 1 238 ? 12.961 -13.516 -31.547 1 98.38 238 PHE B O 1
ATOM 6403 N N . ILE B 1 239 ? 14.195 -14.023 -29.75 1 98.06 239 ILE B N 1
ATOM 6404 C CA . ILE B 1 239 ? 15.023 -14.984 -30.469 1 98.06 239 ILE B CA 1
ATOM 6405 C C . ILE B 1 239 ? 14.586 -16.406 -30.109 1 98.06 239 ILE B C 1
ATOM 6407 O O . ILE B 1 239 ? 15.188 -17.062 -29.266 1 98.06 239 ILE B O 1
ATOM 6411 N N . MET B 1 240 ? 13.68 -16.922 -30.891 1 97.12 240 MET B N 1
ATOM 6412 C CA . MET B 1 240 ? 13.023 -18.203 -30.609 1 97.12 240 MET B CA 1
ATOM 6413 C C . MET B 1 240 ? 13.859 -19.359 -31.125 1 97.12 240 MET B C 1
ATOM 6415 O O . MET B 1 240 ? 14.727 -19.172 -31.984 1 97.12 240 MET B O 1
ATOM 6419 N N . GLY B 1 241 ? 13.609 -20.594 -30.609 1 96.62 241 GLY B N 1
ATOM 6420 C CA . GLY B 1 241 ? 14.328 -21.781 -31.047 1 96.62 241 GLY B CA 1
ATOM 6421 C C . GLY B 1 241 ? 15.82 -21.703 -30.766 1 96.62 241 GLY B C 1
ATOM 6422 O O . GLY B 1 241 ? 16.609 -22.297 -31.5 1 96.62 241 GLY B O 1
ATOM 6423 N N . THR B 1 242 ? 16.188 -20.906 -29.875 1 97.19 242 THR B N 1
ATOM 6424 C CA . THR B 1 242 ? 17.594 -20.688 -29.547 1 97.19 242 THR B CA 1
ATOM 6425 C C . THR B 1 242 ? 17.828 -20.875 -28.047 1 97.19 242 THR B C 1
ATOM 6427 O O . THR B 1 242 ? 17.109 -20.328 -27.219 1 97.19 242 THR B O 1
ATOM 6430 N N . LYS B 1 243 ? 18.703 -21.719 -27.703 1 96.12 243 LYS B N 1
ATOM 6431 C CA . LYS B 1 243 ? 19.016 -21.891 -26.297 1 96.12 243 LYS B CA 1
ATOM 6432 C C . LYS B 1 243 ? 20.422 -21.375 -25.969 1 96.12 243 LYS B C 1
ATOM 6434 O O . LYS B 1 243 ? 21.344 -21.516 -26.781 1 96.12 243 LYS B O 1
ATOM 6439 N N . VAL B 1 244 ? 20.562 -20.703 -24.906 1 97.81 244 VAL B N 1
ATOM 6440 C CA . VAL B 1 244 ? 21.875 -20.344 -24.344 1 97.81 244 VAL B CA 1
ATOM 6441 C C . VAL B 1 244 ? 22.453 -21.516 -23.578 1 97.81 244 VAL B C 1
ATOM 6443 O O . VAL B 1 244 ? 21.844 -22 -22.609 1 97.81 244 VAL B O 1
ATOM 6446 N N . VAL B 1 245 ? 23.609 -21.984 -23.953 1 97.62 245 VAL B N 1
ATOM 6447 C CA . VAL B 1 245 ? 24.109 -23.25 -23.422 1 97.62 245 VAL B CA 1
ATOM 6448 C C . VAL B 1 245 ? 25.266 -22.984 -22.453 1 97.62 245 VAL B C 1
ATOM 6450 O O . VAL B 1 245 ? 25.641 -23.859 -21.656 1 97.62 245 VAL B O 1
ATOM 6453 N N . ASP B 1 246 ? 25.797 -21.766 -22.578 1 97.88 246 ASP B N 1
ATOM 6454 C CA . ASP B 1 246 ? 26.891 -21.422 -21.688 1 97.88 246 ASP B CA 1
ATOM 6455 C C . ASP B 1 246 ? 27.094 -19.906 -21.625 1 97.88 246 ASP B C 1
ATOM 6457 O O . ASP B 1 246 ? 26.594 -19.172 -22.484 1 97.88 246 ASP B O 1
ATOM 6461 N N . VAL B 1 247 ? 27.703 -19.531 -20.5 1 97.81 247 VAL B N 1
ATOM 6462 C CA . VAL B 1 247 ? 28 -18.125 -20.25 1 97.81 247 VAL B CA 1
ATOM 6463 C C . VAL B 1 247 ? 29.453 -17.969 -19.812 1 97.81 247 VAL B C 1
ATOM 6465 O O . VAL B 1 247 ? 29.969 -18.781 -19.047 1 97.81 247 VAL B O 1
ATOM 6468 N N . GLU B 1 248 ? 30.172 -16.938 -20.344 1 98 248 GLU B N 1
ATOM 6469 C CA . GLU B 1 248 ? 31.5 -16.625 -19.859 1 98 248 GLU B CA 1
ATOM 6470 C C . GLU B 1 248 ? 31.469 -15.492 -18.844 1 98 248 GLU B C 1
ATOM 6472 O O . GLU B 1 248 ? 30.703 -14.539 -18.984 1 98 248 GLU B O 1
ATOM 6477 N N . ILE B 1 249 ? 32.219 -15.633 -17.797 1 97.62 249 ILE B N 1
ATOM 6478 C CA . ILE B 1 249 ? 32.312 -14.664 -16.703 1 97.62 249 ILE B CA 1
ATOM 6479 C C . ILE B 1 249 ? 33.75 -14.227 -16.5 1 97.62 249 ILE B C 1
ATOM 6481 O O . ILE B 1 249 ? 34.656 -15.062 -16.438 1 97.62 249 ILE B O 1
ATOM 6485 N N . GLU B 1 250 ? 33.969 -12.992 -16.469 1 96.56 250 GLU B N 1
ATOM 6486 C CA . GLU B 1 250 ? 35.281 -12.43 -16.234 1 96.56 250 GLU B CA 1
ATOM 6487 C C . GLU B 1 250 ? 35.25 -11.453 -15.055 1 96.56 250 GLU B C 1
ATOM 6489 O O . GLU B 1 250 ? 34.25 -10.828 -14.781 1 96.56 250 GLU B O 1
ATOM 6494 N N . GLU B 1 251 ? 36.281 -11.422 -14.375 1 94.5 251 GLU B N 1
ATOM 6495 C CA . GLU B 1 251 ? 36.438 -10.461 -13.281 1 94.5 251 GLU B CA 1
ATOM 6496 C C . GLU B 1 251 ? 37.219 -9.234 -13.727 1 94.5 251 GLU B C 1
ATOM 6498 O O . GLU B 1 251 ? 38.312 -9.352 -14.289 1 94.5 251 GLU B O 1
ATOM 6503 N N . ILE B 1 252 ? 36.656 -8.164 -13.633 1 91.88 252 ILE B N 1
ATOM 6504 C CA . ILE B 1 252 ? 37.25 -6.883 -13.961 1 91.88 252 ILE B CA 1
ATOM 6505 C C . ILE B 1 252 ? 37.25 -5.977 -12.734 1 91.88 252 ILE B C 1
ATOM 6507 O O . ILE B 1 252 ? 36.188 -5.555 -12.273 1 91.88 252 ILE B O 1
ATOM 6511 N N . ASP B 1 253 ? 38.438 -5.535 -12.102 1 90.12 253 ASP B N 1
ATOM 6512 C CA . ASP B 1 253 ? 38.594 -4.617 -10.977 1 90.12 253 ASP B CA 1
ATOM 6513 C C . ASP B 1 253 ? 37.75 -5.082 -9.781 1 90.12 253 ASP B C 1
ATOM 6515 O O . ASP B 1 253 ? 37 -4.297 -9.188 1 90.12 253 ASP B O 1
ATOM 6519 N N . GLY B 1 254 ? 37.75 -6.406 -9.586 1 91.12 254 GLY B N 1
ATOM 6520 C CA . GLY B 1 254 ? 37.125 -6.941 -8.398 1 91.12 254 GLY B CA 1
ATOM 6521 C C . GLY B 1 254 ? 35.625 -7.207 -8.578 1 91.12 254 GLY B C 1
ATOM 6522 O O . GLY B 1 254 ? 34.969 -7.66 -7.645 1 91.12 254 GLY B O 1
ATOM 6523 N N . LYS B 1 255 ? 35.125 -6.902 -9.703 1 94.12 255 LYS B N 1
ATOM 6524 C CA . LYS B 1 255 ? 33.75 -7.168 -10.023 1 94.12 255 LYS B CA 1
ATOM 6525 C C . LYS B 1 255 ? 33.625 -8.164 -11.172 1 94.12 255 LYS B C 1
ATOM 6527 O O . LYS B 1 255 ? 34.438 -8.148 -12.102 1 94.12 255 LYS B O 1
ATOM 6532 N N . LYS B 1 256 ? 32.688 -9.047 -11.094 1 97.44 256 LYS B N 1
ATOM 6533 C CA . LYS B 1 256 ? 32.469 -10.078 -12.109 1 97.44 256 LYS B CA 1
ATOM 6534 C C . LYS B 1 256 ? 31.453 -9.625 -13.141 1 97.44 256 LYS B C 1
ATOM 6536 O O . LYS B 1 256 ? 30.469 -8.969 -12.805 1 97.44 256 LYS B O 1
ATOM 6541 N N . TYR B 1 257 ? 31.766 -9.984 -14.383 1 97.88 257 TYR B N 1
ATOM 6542 C CA . TYR B 1 257 ? 30.891 -9.617 -15.484 1 97.88 257 TYR B CA 1
ATOM 6543 C C . TYR B 1 257 ? 30.672 -10.789 -16.438 1 97.88 257 TYR B C 1
ATOM 6545 O O . TYR B 1 257 ? 31.609 -11.547 -16.703 1 97.88 257 TYR B O 1
ATOM 6553 N N . VAL B 1 258 ? 29.438 -10.977 -16.812 1 98.38 258 VAL B N 1
ATOM 6554 C CA . VAL B 1 258 ? 29.188 -11.828 -17.984 1 98.38 258 VAL B CA 1
ATOM 6555 C C . VAL B 1 258 ? 29.703 -11.148 -19.234 1 98.38 258 VAL B C 1
ATOM 6557 O O . VAL B 1 258 ? 29.375 -9.992 -19.516 1 98.38 258 VAL B O 1
ATOM 6560 N N . THR B 1 259 ? 30.531 -11.875 -20.031 1 98.19 259 THR B N 1
ATOM 6561 C CA . THR B 1 259 ? 31.172 -11.234 -21.172 1 98.19 259 THR B CA 1
ATOM 6562 C C . THR B 1 259 ? 30.734 -11.891 -22.469 1 98.19 259 THR B C 1
ATOM 6564 O O . THR B 1 259 ? 30.875 -11.297 -23.547 1 98.19 259 THR B O 1
ATOM 6567 N N . LYS B 1 260 ? 30.266 -13.133 -22.375 1 98.44 260 LYS B N 1
ATOM 6568 C CA . LYS B 1 260 ? 29.797 -13.82 -23.578 1 98.44 260 LYS B CA 1
ATOM 6569 C C . LYS B 1 260 ? 28.625 -14.75 -23.25 1 98.44 260 LYS B C 1
ATOM 6571 O O . LYS B 1 260 ? 28.547 -15.305 -22.156 1 98.44 260 LYS B O 1
ATOM 6576 N N . LEU B 1 261 ? 27.734 -14.953 -24.203 1 98.62 261 LEU B N 1
ATOM 6577 C CA . LEU B 1 261 ? 26.703 -15.984 -24.234 1 98.62 261 LEU B CA 1
ATOM 6578 C C . LEU B 1 261 ? 26.906 -16.938 -25.406 1 9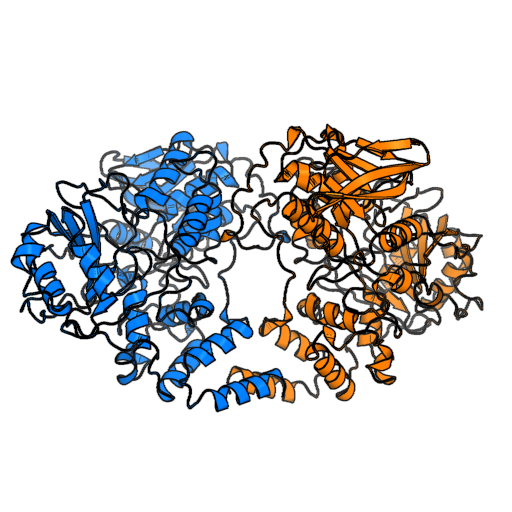8.62 261 LEU B C 1
ATOM 6580 O O . LEU B 1 261 ? 27.094 -16.5 -26.531 1 98.62 261 LEU B O 1
ATOM 6584 N N . HIS B 1 262 ? 26.938 -18.141 -25.125 1 98.56 262 HIS B N 1
ATOM 6585 C CA . HIS B 1 262 ? 27 -19.172 -26.156 1 98.56 262 HIS B CA 1
ATOM 6586 C C . HIS B 1 262 ? 25.609 -19.703 -26.5 1 98.56 262 HIS B C 1
ATOM 6588 O O . HIS B 1 262 ? 24.891 -20.156 -25.609 1 98.56 262 HIS B O 1
ATOM 6594 N N . THR B 1 263 ? 25.25 -19.656 -27.734 1 98.12 263 THR B N 1
ATOM 6595 C CA . THR B 1 263 ? 23.891 -20.047 -28.141 1 98.12 263 THR B CA 1
ATOM 6596 C C . THR B 1 263 ? 23.938 -21.203 -29.141 1 98.12 263 THR B C 1
ATOM 6598 O O . THR B 1 263 ? 24.922 -21.359 -29.859 1 98.12 263 THR B O 1
ATOM 6601 N N . THR B 1 264 ? 22.953 -22.031 -29.156 1 97.62 264 THR B N 1
ATOM 6602 C CA . THR B 1 264 ? 22.703 -23.094 -30.125 1 97.62 264 THR B CA 1
ATOM 6603 C C . THR B 1 264 ? 21.25 -23.062 -30.594 1 97.62 264 THR B C 1
ATOM 6605 O O . THR B 1 264 ? 20.375 -22.516 -29.906 1 97.62 264 THR B O 1
ATOM 6608 N N . GLY B 1 265 ? 20.984 -23.656 -31.766 1 96.31 265 GLY B N 1
ATOM 6609 C CA . GLY B 1 265 ? 19.656 -23.656 -32.344 1 96.31 265 GLY B CA 1
ATOM 6610 C C . GLY B 1 265 ? 19.547 -22.797 -33.594 1 96.31 265 GLY B C 1
ATOM 6611 O O . GLY B 1 265 ? 20.422 -22.844 -34.469 1 96.31 265 GLY B O 1
ATOM 6612 N N . GLN B 1 266 ? 18.422 -22.031 -33.688 1 95.75 266 GLN B N 1
ATOM 6613 C CA . GLN B 1 266 ? 18.188 -21.219 -34.875 1 95.75 266 GLN B CA 1
ATOM 6614 C C . GLN B 1 266 ? 19.219 -20.094 -35 1 95.75 266 GLN B C 1
ATOM 6616 O O . GLN B 1 266 ? 19.609 -19.734 -36.094 1 95.75 266 GLN B O 1
ATOM 6621 N N . LYS B 1 267 ? 19.594 -19.578 -33.875 1 94.31 267 LYS B N 1
ATOM 6622 C CA . LYS B 1 267 ? 20.672 -18.578 -33.844 1 94.31 267 LYS B CA 1
ATOM 6623 C C . LYS B 1 267 ? 21.906 -19.125 -33.125 1 94.31 267 LYS B C 1
ATOM 6625 O O . LYS B 1 267 ? 22.109 -18.828 -31.938 1 94.31 267 LYS B O 1
ATOM 6630 N N . GLU B 1 268 ? 22.75 -19.781 -33.844 1 95.69 268 GLU B N 1
ATOM 6631 C CA . GLU B 1 268 ? 23.969 -20.375 -33.281 1 95.69 268 GLU B CA 1
ATOM 6632 C C . GLU B 1 268 ? 25.125 -19.375 -33.281 1 95.69 268 GLU B C 1
ATOM 6634 O O . GLU B 1 268 ? 25.297 -18.641 -34.25 1 95.69 268 GLU B O 1
ATOM 6639 N N . GLY B 1 269 ? 25.844 -19.328 -32.125 1 96.81 269 GLY B N 1
ATOM 6640 C CA . GLY B 1 269 ? 27.016 -18.469 -32.125 1 96.81 269 GLY B CA 1
ATOM 6641 C C . GLY B 1 269 ? 27.391 -17.953 -30.766 1 96.81 269 GLY B C 1
ATOM 6642 O O . GLY B 1 269 ? 27.125 -18.609 -29.75 1 96.81 269 GLY B O 1
ATOM 6643 N N . ILE B 1 270 ? 28.203 -16.938 -30.812 1 98.25 270 ILE B N 1
ATOM 6644 C CA . ILE B 1 270 ? 28.688 -16.281 -29.594 1 98.25 270 ILE B CA 1
ATOM 6645 C C . ILE B 1 270 ? 28.234 -14.812 -29.594 1 98.25 270 ILE B C 1
ATOM 6647 O O . ILE B 1 270 ? 28.438 -14.102 -30.594 1 98.25 270 ILE B O 1
ATOM 6651 N N . ILE B 1 271 ? 27.578 -14.453 -28.531 1 98.12 271 ILE B N 1
ATOM 6652 C CA . ILE B 1 271 ? 27.172 -13.062 -28.359 1 98.12 271 ILE B CA 1
ATOM 6653 C C . ILE B 1 271 ? 28.109 -12.375 -27.359 1 98.12 271 ILE B C 1
ATOM 6655 O O . ILE B 1 271 ? 28.203 -12.797 -26.203 1 98.12 271 ILE B O 1
ATOM 6659 N N . GLU B 1 272 ? 28.781 -11.352 -27.797 1 98.12 272 GLU B N 1
ATOM 6660 C CA . GLU B 1 272 ? 29.625 -10.547 -26.906 1 98.12 272 GLU B CA 1
ATOM 6661 C C . GLU B 1 272 ? 28.781 -9.609 -26.062 1 98.12 272 GLU B C 1
ATOM 6663 O O . GLU B 1 272 ? 27.844 -8.984 -26.547 1 98.12 272 GLU B O 1
ATOM 6668 N N . VAL B 1 273 ? 29.078 -9.633 -24.781 1 98.31 273 VAL B N 1
ATOM 6669 C CA . VAL B 1 273 ? 28.359 -8.789 -23.828 1 98.31 273 VAL B CA 1
ATOM 6670 C C . VAL B 1 273 ? 29.297 -7.719 -23.266 1 98.31 273 VAL B C 1
ATOM 6672 O O . VAL B 1 273 ? 30.328 -8.039 -22.688 1 98.31 273 VAL B O 1
ATOM 6675 N N . LYS B 1 274 ? 28.938 -6.406 -23.391 1 95.31 274 LYS B N 1
ATOM 6676 C CA . LYS B 1 274 ? 29.734 -5.309 -22.844 1 95.31 274 LYS B CA 1
ATOM 6677 C C . LYS B 1 274 ? 29.484 -5.156 -21.344 1 95.31 274 LYS B C 1
ATOM 6679 O O . LYS B 1 274 ? 28.438 -5.562 -20.828 1 95.31 274 LYS B O 1
ATOM 6684 N N . PRO B 1 275 ? 30.375 -4.547 -20.688 1 93.25 275 PRO B N 1
ATOM 6685 C CA . PRO B 1 275 ? 30.266 -4.422 -19.234 1 93.25 275 PRO B CA 1
ATOM 6686 C C . PRO B 1 275 ? 29.016 -3.66 -18.812 1 93.25 275 PRO B C 1
ATOM 6688 O O . PRO B 1 275 ? 28.484 -3.904 -17.719 1 93.25 275 PRO B O 1
ATOM 6691 N N . LYS B 1 276 ? 28.531 -2.803 -19.625 1 95.19 276 LYS B N 1
ATOM 6692 C CA . LYS B 1 276 ? 27.391 -1.99 -19.234 1 95.19 276 LYS B CA 1
ATOM 6693 C C . LYS B 1 276 ? 26.078 -2.631 -19.703 1 95.19 276 LYS B C 1
ATOM 6695 O O . LYS B 1 276 ? 25 -2.17 -19.359 1 95.19 276 LYS B O 1
ATOM 6700 N N . ASP B 1 277 ? 26.203 -3.693 -20.516 1 98.19 277 ASP B N 1
ATOM 6701 C CA . ASP B 1 277 ? 25.016 -4.469 -20.859 1 98.19 277 ASP B CA 1
ATOM 6702 C C . ASP B 1 277 ? 24.484 -5.238 -19.656 1 98.19 277 ASP B C 1
ATOM 6704 O O . ASP B 1 277 ? 25.141 -5.293 -18.609 1 98.19 277 ASP B O 1
ATOM 6708 N N . LEU B 1 278 ? 23.281 -5.66 -19.781 1 98.88 278 LEU B N 1
ATOM 6709 C CA . LEU B 1 278 ? 22.641 -6.41 -18.703 1 98.88 278 LEU B CA 1
ATOM 6710 C C . LEU B 1 278 ? 22.312 -7.836 -19.141 1 98.88 278 LEU B C 1
ATOM 6712 O O . LEU B 1 278 ? 21.922 -8.055 -20.297 1 98.88 278 LEU B O 1
ATOM 6716 N N . VAL B 1 279 ? 22.547 -8.758 -18.297 1 98.88 279 VAL B N 1
ATOM 6717 C CA . VAL B 1 279 ? 22.219 -10.156 -18.562 1 98.88 279 VAL B CA 1
ATOM 6718 C C . VAL B 1 279 ? 21.266 -10.672 -17.469 1 98.88 279 VAL B C 1
ATOM 6720 O O . VAL B 1 279 ? 21.562 -10.57 -16.281 1 98.88 279 VAL B O 1
ATOM 6723 N N . PHE B 1 280 ? 20.141 -11.156 -17.859 1 98.94 280 PHE B N 1
ATOM 6724 C CA . PHE B 1 280 ? 19.172 -11.789 -16.984 1 98.94 280 PHE B CA 1
ATOM 6725 C C . PHE B 1 280 ? 19.016 -13.266 -17.328 1 98.94 280 PHE B C 1
ATOM 6727 O O . PHE B 1 280 ? 18.688 -13.617 -18.469 1 98.94 280 PHE B O 1
ATOM 6734 N N . ILE B 1 281 ? 19.219 -14.117 -16.391 1 98.81 281 ILE B N 1
ATOM 6735 C CA . ILE B 1 281 ? 19.125 -15.555 -16.641 1 98.81 281 ILE B CA 1
ATOM 6736 C C . ILE B 1 281 ? 18.078 -16.172 -15.727 1 98.81 281 ILE B C 1
ATOM 6738 O O . ILE B 1 281 ? 18.203 -16.125 -14.5 1 98.81 281 ILE B O 1
ATOM 6742 N N . THR B 1 282 ? 17.031 -16.688 -16.281 1 98.25 282 THR B N 1
ATOM 6743 C CA . THR B 1 282 ? 16.125 -17.531 -15.5 1 98.25 282 THR B CA 1
ATOM 6744 C C . THR B 1 282 ? 16.766 -18.891 -15.227 1 98.25 282 THR B C 1
ATOM 6746 O O . THR B 1 282 ? 17 -19.672 -16.156 1 98.25 282 THR B O 1
ATOM 6749 N N . ILE B 1 283 ? 17 -19.172 -13.992 1 98.25 283 ILE B N 1
ATOM 6750 C CA . ILE B 1 283 ? 17.672 -20.438 -13.703 1 98.25 283 ILE B CA 1
ATOM 6751 C C . ILE B 1 283 ? 16.641 -21.469 -13.266 1 98.25 283 ILE B C 1
ATOM 6753 O O . ILE B 1 283 ? 15.695 -21.156 -12.539 1 98.25 283 ILE B O 1
ATOM 6757 N N . GLY B 1 284 ? 16.828 -22.688 -13.758 1 96.06 284 GLY B N 1
ATOM 6758 C CA . GLY B 1 284 ? 15.906 -23.781 -13.445 1 96.06 284 GLY B CA 1
ATOM 6759 C C . GLY B 1 284 ? 14.523 -23.578 -14.047 1 96.06 284 GLY B C 1
ATOM 6760 O O . GLY B 1 284 ? 14.18 -22.484 -14.484 1 96.06 284 GLY B O 1
ATOM 6761 N N . SER B 1 285 ? 13.789 -24.641 -14.133 1 95.75 285 SER B N 1
ATOM 6762 C CA . SER B 1 285 ? 12.406 -24.609 -14.609 1 95.75 285 SER B CA 1
ATOM 6763 C C . SER B 1 285 ? 11.594 -25.766 -14.039 1 95.75 285 SER B C 1
ATOM 6765 O O . SER B 1 285 ? 12.047 -26.906 -14.062 1 95.75 285 SER B O 1
ATOM 6767 N N . MET B 1 286 ? 10.422 -25.438 -13.594 1 95.62 286 MET B N 1
ATOM 6768 C CA . MET B 1 286 ? 9.555 -26.453 -13 1 95.62 286 MET B CA 1
ATOM 6769 C C . MET B 1 286 ? 8.961 -27.359 -14.086 1 95.62 286 MET B C 1
ATOM 6771 O O . MET B 1 286 ? 8.477 -28.453 -13.789 1 95.62 286 MET B O 1
ATOM 6775 N N . VAL B 1 287 ? 9.016 -26.906 -15.32 1 95.12 287 VAL B N 1
ATOM 6776 C CA . VAL B 1 287 ? 8.328 -27.688 -16.344 1 95.12 287 VAL B CA 1
ATOM 6777 C C . VAL B 1 287 ? 9.344 -28.219 -17.344 1 95.12 287 VAL B C 1
ATOM 6779 O O . VAL B 1 287 ? 8.977 -28.688 -18.422 1 95.12 287 VAL B O 1
ATOM 6782 N N . GLU B 1 288 ? 10.625 -28.109 -17.016 1 95.31 288 GLU B N 1
ATOM 6783 C CA . GLU B 1 288 ? 11.648 -28.719 -17.844 1 95.31 288 GLU B CA 1
ATOM 6784 C C . GLU B 1 288 ? 11.398 -30.219 -18.016 1 95.31 288 GLU B C 1
ATOM 6786 O O . GLU B 1 288 ? 10.938 -30.891 -17.094 1 95.31 288 GLU B O 1
ATOM 6791 N N . ASN B 1 289 ? 11.562 -30.75 -19.188 1 96.44 289 ASN B N 1
ATOM 6792 C CA . ASN B 1 289 ? 11.484 -32.156 -19.516 1 96.44 289 ASN B CA 1
ATOM 6793 C C . ASN B 1 289 ? 10.047 -32.688 -19.469 1 96.44 289 ASN B C 1
ATOM 6795 O O . ASN B 1 289 ? 9.812 -33.875 -19.297 1 96.44 289 ASN B O 1
ATOM 6799 N N . SER B 1 290 ? 9.078 -31.797 -19.594 1 96.38 290 SER B N 1
ATOM 6800 C CA . SER B 1 290 ? 7.691 -32.25 -19.641 1 96.38 290 SER B CA 1
ATOM 6801 C C . SER B 1 290 ? 7.438 -33.094 -20.875 1 96.38 290 SER B C 1
ATOM 6803 O O . SER B 1 290 ? 7.977 -32.844 -21.953 1 96.38 290 SER B O 1
ATOM 6805 N N . THR B 1 291 ? 6.668 -34.094 -20.672 1 97.56 291 THR B N 1
ATOM 6806 C CA . THR B 1 291 ? 6.188 -34.938 -21.766 1 97.56 291 THR B CA 1
ATOM 6807 C C . THR B 1 291 ? 4.668 -35.062 -21.719 1 97.56 291 THR B C 1
ATOM 6809 O O . THR B 1 291 ? 4.039 -34.75 -20.703 1 97.56 291 THR B O 1
ATOM 6812 N N . TYR B 1 292 ? 4.121 -35.5 -22.844 1 97.75 292 TYR B N 1
ATOM 6813 C CA . TYR B 1 292 ? 2.668 -35.438 -22.938 1 97.75 292 TYR B CA 1
ATOM 6814 C C . TYR B 1 292 ? 2.094 -36.75 -23.438 1 97.75 292 TYR B C 1
ATOM 6816 O O . TYR B 1 292 ? 2.764 -37.5 -24.172 1 97.75 292 TYR B O 1
ATOM 6824 N N . GLY B 1 293 ? 1.008 -37.094 -22.891 1 98 293 GLY B N 1
ATOM 6825 C CA . GLY B 1 293 ? 0.184 -38.188 -23.391 1 98 293 GLY B CA 1
ATOM 6826 C C . GLY B 1 293 ? -1.162 -37.719 -23.922 1 98 293 GLY B C 1
ATOM 6827 O O . GLY B 1 293 ? -1.414 -36.531 -24.031 1 98 293 GLY B O 1
ATOM 6828 N N . ASP B 1 294 ? -1.915 -38.688 -24.422 1 98.06 294 ASP B N 1
ATOM 6829 C CA . ASP B 1 294 ? -3.248 -38.375 -24.922 1 98.06 294 ASP B CA 1
ATOM 6830 C C . ASP B 1 294 ? -4.242 -39.469 -24.547 1 98.06 294 ASP B C 1
ATOM 6832 O O . ASP B 1 294 ? -4 -40.25 -23.609 1 98.06 294 ASP B O 1
ATOM 6836 N N . PHE B 1 295 ? -5.336 -39.5 -25.266 1 98.38 295 PHE B N 1
ATOM 6837 C CA . PHE B 1 295 ? -6.441 -40.375 -24.922 1 98.38 295 PHE B CA 1
ATOM 6838 C C . PHE B 1 295 ? -6 -41.844 -24.969 1 98.38 295 PHE B C 1
ATOM 6840 O O . PHE B 1 295 ? -6.465 -42.656 -24.188 1 98.38 295 PHE B O 1
ATOM 6847 N N . GLU B 1 296 ? -5.02 -42.219 -25.781 1 98.19 296 GLU B N 1
ATOM 6848 C CA . GLU B 1 296 ? -4.672 -43.625 -26.016 1 98.19 296 GLU B CA 1
ATOM 6849 C C . GLU B 1 296 ? -3.232 -43.906 -25.594 1 98.19 296 GLU B C 1
ATOM 6851 O O . GLU B 1 296 ? -2.809 -45.062 -25.562 1 98.19 296 GLU B O 1
ATOM 6856 N N . HIS B 1 297 ? -2.494 -42.875 -25.266 1 98.31 297 HIS B N 1
ATOM 6857 C CA . HIS B 1 297 ? -1.073 -43.062 -24.969 1 98.31 297 HIS B CA 1
ATOM 6858 C C . HIS B 1 297 ? -0.691 -42.406 -23.656 1 98.31 297 HIS B C 1
ATOM 6860 O O . HIS B 1 297 ? -1.026 -41.25 -23.406 1 98.31 297 HIS B O 1
ATOM 6866 N N . PRO B 1 298 ? -0.034 -43.125 -22.812 1 98.12 298 PRO B N 1
ATOM 6867 C CA . PRO B 1 298 ? 0.507 -42.5 -21.594 1 98.12 298 PRO B CA 1
ATOM 6868 C C . PRO B 1 298 ? 1.716 -41.625 -21.875 1 98.12 298 PRO B C 1
ATOM 6870 O O . PRO B 1 298 ? 2.389 -41.781 -22.906 1 98.12 298 PRO B O 1
ATOM 6873 N N . PRO B 1 299 ? 1.974 -40.656 -21.078 1 97.62 299 PRO B N 1
ATOM 6874 C CA . PRO B 1 299 ? 3.205 -39.875 -21.234 1 97.62 299 PRO B CA 1
ATOM 6875 C C . PRO B 1 299 ? 4.449 -40.656 -20.781 1 97.62 299 PRO B C 1
ATOM 6877 O O . PRO B 1 299 ? 4.352 -41.562 -19.984 1 97.62 299 PRO B O 1
ATOM 6880 N N . VAL B 1 300 ? 5.574 -40.281 -21.297 1 96.62 300 VAL B N 1
ATOM 6881 C CA . VAL B 1 300 ? 6.836 -40.906 -20.906 1 96.62 300 VAL B CA 1
ATOM 6882 C C . VAL B 1 300 ? 7.555 -40.031 -19.891 1 96.62 300 VAL B C 1
ATOM 6884 O O . VAL B 1 300 ? 7.559 -38.812 -20.016 1 96.62 300 VAL B O 1
ATOM 6887 N N . LEU B 1 301 ? 8.055 -40.656 -18.859 1 97.06 301 LEU B N 1
ATOM 6888 C CA . LEU B 1 301 ? 8.852 -39.906 -17.906 1 97.06 301 LEU B CA 1
ATOM 6889 C C . LEU B 1 301 ? 10.242 -39.625 -18.453 1 97.06 301 LEU B C 1
ATOM 6891 O O . LEU B 1 301 ? 11.023 -40.531 -18.703 1 97.06 301 LEU B O 1
ATOM 6895 N N . ASN B 1 302 ? 10.539 -38.375 -18.703 1 97.5 302 ASN B N 1
ATOM 6896 C CA . ASN B 1 302 ? 11.844 -37.938 -19.188 1 97.5 302 ASN B CA 1
ATOM 6897 C C . ASN B 1 302 ? 12.773 -37.594 -18.016 1 97.5 302 ASN B C 1
ATOM 6899 O O . ASN B 1 302 ? 12.617 -36.562 -17.391 1 97.5 302 ASN B O 1
ATOM 6903 N N . ARG B 1 303 ? 13.742 -38.406 -17.75 1 96.44 303 ARG B N 1
ATOM 6904 C CA . ARG B 1 303 ? 14.648 -38.25 -16.625 1 96.44 303 ARG B CA 1
ATOM 6905 C C . ARG B 1 303 ? 15.953 -37.562 -17.062 1 96.44 303 ARG B C 1
ATOM 6907 O O . ARG B 1 303 ? 16.922 -37.562 -16.312 1 96.44 303 ARG B O 1
ATOM 6914 N N . GLY B 1 304 ? 16.031 -37.062 -18.203 1 94.06 304 GLY B N 1
ATOM 6915 C CA . GLY B 1 304 ? 17.219 -36.406 -18.703 1 94.06 304 GLY B CA 1
ATOM 6916 C C . GLY B 1 304 ? 17.562 -35.156 -17.922 1 94.06 304 GLY B C 1
ATOM 6917 O O . GLY B 1 304 ? 16.75 -34.656 -17.125 1 94.06 304 GLY B O 1
ATOM 6918 N N . GLU B 1 305 ? 18.75 -34.625 -17.938 1 90.44 305 GLU B N 1
ATOM 6919 C CA . GLU B 1 305 ? 19.234 -33.469 -17.188 1 90.44 305 GLU B CA 1
ATOM 6920 C C . GLU B 1 305 ? 18.453 -32.219 -17.531 1 90.44 305 GLU B C 1
ATOM 6922 O O . GLU B 1 305 ? 18.156 -31.406 -16.656 1 90.44 305 GLU B O 1
ATOM 6927 N N . GLY B 1 306 ? 17.953 -31.984 -18.672 1 92.75 306 GLY B N 1
ATOM 6928 C CA . GLY B 1 306 ? 17.297 -30.781 -19.156 1 92.75 306 GLY B CA 1
ATOM 6929 C C . GLY B 1 306 ? 18.266 -29.672 -19.484 1 92.75 306 GLY B C 1
ATOM 6930 O O . GLY B 1 306 ? 19.297 -29.531 -18.844 1 92.75 306 GLY B O 1
ATOM 6931 N N . ASP B 1 307 ? 17.984 -28.797 -20.312 1 93.75 307 ASP B N 1
ATOM 6932 C CA . ASP B 1 307 ? 18.875 -27.766 -20.844 1 93.75 307 ASP B CA 1
ATOM 6933 C C . ASP B 1 307 ? 19.141 -26.688 -19.812 1 93.75 307 ASP B C 1
ATOM 6935 O O . ASP B 1 307 ? 20.281 -26.266 -19.625 1 93.75 307 ASP B O 1
ATOM 6939 N N . ILE B 1 308 ? 18.125 -26.266 -19.141 1 95.31 308 ILE B N 1
ATOM 6940 C CA . ILE B 1 308 ? 18.266 -25.141 -18.234 1 95.31 308 ILE B CA 1
ATOM 6941 C C . ILE B 1 308 ? 19.047 -25.578 -17 1 95.31 308 ILE B C 1
ATOM 6943 O O . ILE B 1 308 ? 19.781 -24.781 -16.406 1 95.31 308 ILE B O 1
ATOM 6947 N N . TRP B 1 309 ? 18.859 -26.781 -16.516 1 97.56 309 TRP B N 1
ATOM 6948 C CA . TRP B 1 309 ? 19.625 -27.297 -15.391 1 97.56 309 TRP B CA 1
ATOM 6949 C C . TRP B 1 309 ? 21.094 -27.469 -15.742 1 97.56 309 TRP B C 1
ATOM 6951 O O . TRP B 1 309 ? 21.969 -27.156 -14.93 1 97.56 309 TRP B O 1
ATOM 6961 N N . ARG B 1 310 ? 21.344 -27.891 -16.969 1 96.94 310 ARG B N 1
ATOM 6962 C CA . ARG B 1 310 ? 22.719 -27.969 -17.453 1 96.94 310 ARG B CA 1
ATOM 6963 C C . ARG B 1 310 ? 23.375 -26.578 -17.453 1 96.94 310 ARG B C 1
ATOM 6965 O O . ARG B 1 310 ? 24.516 -26.438 -17.031 1 96.94 310 ARG B O 1
ATOM 6972 N N . LEU B 1 311 ? 22.672 -25.625 -17.938 1 98.06 311 LEU B N 1
ATOM 6973 C CA . LEU B 1 311 ? 23.203 -24.266 -17.938 1 98.06 311 LEU B CA 1
ATOM 6974 C C . LEU B 1 311 ? 23.531 -23.797 -16.531 1 98.06 311 LEU B C 1
ATOM 6976 O O . LEU B 1 311 ? 24.594 -23.219 -16.297 1 98.06 311 LEU B O 1
ATOM 6980 N N . TRP B 1 312 ? 22.578 -24.031 -15.594 1 98.31 312 TRP B N 1
ATOM 6981 C CA . TRP B 1 312 ? 22.812 -23.625 -14.211 1 98.31 312 TRP B CA 1
ATOM 6982 C C . TRP B 1 312 ? 24.016 -24.359 -13.625 1 98.31 312 TRP B C 1
ATOM 6984 O O . TRP B 1 312 ? 24.844 -23.75 -12.938 1 98.31 312 TRP B O 1
ATOM 6994 N N . ARG B 1 313 ? 24.156 -25.641 -13.914 1 97.75 313 ARG B N 1
ATOM 6995 C CA . ARG B 1 313 ? 25.328 -26.406 -13.461 1 97.75 313 ARG B CA 1
ATOM 6996 C C . ARG B 1 313 ? 26.609 -25.828 -14.031 1 97.75 313 ARG B C 1
ATOM 6998 O O . ARG B 1 313 ? 27.625 -25.75 -13.336 1 97.75 313 ARG B O 1
ATOM 7005 N N . ASN B 1 314 ? 26.547 -25.422 -15.273 1 97.56 314 ASN B N 1
ATOM 7006 C CA . ASN B 1 314 ? 27.719 -24.812 -15.898 1 97.56 314 ASN B CA 1
ATOM 7007 C C . ASN B 1 314 ? 28.078 -23.484 -15.219 1 97.56 314 ASN B C 1
ATOM 7009 O O . ASN B 1 314 ? 29.266 -23.188 -15.055 1 97.56 314 ASN B O 1
ATOM 7013 N N . LEU B 1 315 ? 27.109 -22.75 -14.875 1 97.62 315 LEU B N 1
ATOM 7014 C CA . LEU B 1 315 ? 27.344 -21.484 -14.172 1 97.62 315 LEU B CA 1
ATOM 7015 C C . LEU B 1 315 ? 28.016 -21.734 -12.828 1 97.62 315 LEU B C 1
ATOM 7017 O O . LEU B 1 315 ? 28.984 -21.047 -12.484 1 97.62 315 LEU B O 1
ATOM 7021 N N . VAL B 1 316 ? 27.547 -22.734 -12.102 1 97.5 316 VAL B N 1
ATOM 7022 C CA . VAL B 1 316 ? 28.016 -23 -10.75 1 97.5 316 VAL B CA 1
ATOM 7023 C C . VAL B 1 316 ? 29.438 -23.547 -10.789 1 97.5 316 VAL B C 1
ATOM 7025 O O . VAL B 1 316 ? 30.234 -23.281 -9.891 1 97.5 316 VAL B O 1
ATOM 7028 N N . LYS B 1 317 ? 29.75 -24.25 -11.859 1 96.94 317 LYS B N 1
ATOM 7029 C CA . LYS B 1 317 ? 31.125 -24.703 -12.047 1 96.94 317 LYS B CA 1
ATOM 7030 C C . LYS B 1 317 ? 32.094 -23.531 -12.117 1 96.94 317 LYS B C 1
ATOM 7032 O O . LYS B 1 317 ? 33.25 -23.625 -11.68 1 96.94 317 LYS B O 1
ATOM 7037 N N . LYS B 1 318 ? 31.609 -22.5 -12.633 1 95.75 318 LYS B N 1
ATOM 7038 C CA . LYS B 1 318 ? 32.438 -21.297 -12.781 1 95.75 318 LYS B CA 1
ATOM 7039 C C . LYS B 1 318 ? 32.438 -20.469 -11.5 1 95.75 318 LYS B C 1
ATOM 7041 O O . LYS B 1 318 ? 33.438 -19.812 -11.18 1 95.75 318 LYS B O 1
ATOM 7046 N N . ASP B 1 319 ? 31.344 -20.422 -10.883 1 96.25 319 ASP B N 1
ATOM 7047 C CA . ASP B 1 319 ? 31.188 -19.672 -9.641 1 96.25 319 ASP B CA 1
ATOM 7048 C C . ASP B 1 319 ? 30.203 -20.359 -8.703 1 96.25 319 ASP B C 1
ATOM 7050 O O . ASP B 1 319 ? 28.984 -20.203 -8.852 1 96.25 319 ASP B O 1
ATOM 7054 N N . PRO B 1 320 ? 30.672 -20.922 -7.668 1 95.25 320 PRO B N 1
ATOM 7055 C CA . PRO B 1 320 ? 29.812 -21.688 -6.754 1 95.25 320 PRO B CA 1
ATOM 7056 C C . PRO B 1 320 ? 28.828 -20.797 -5.992 1 95.25 320 PRO B C 1
ATOM 7058 O O . PRO B 1 320 ? 27.875 -21.297 -5.402 1 95.25 320 PRO B O 1
ATOM 7061 N N . SER B 1 321 ? 29.016 -19.484 -5.992 1 95.19 321 SER B N 1
ATOM 7062 C CA . SER B 1 321 ? 28.109 -18.594 -5.277 1 95.19 321 SER B CA 1
ATOM 7063 C C . SER B 1 321 ? 26.781 -18.438 -6.008 1 95.19 321 SER B C 1
ATOM 7065 O O . SER B 1 321 ? 25.828 -17.891 -5.465 1 95.19 321 SER B O 1
ATOM 7067 N N . LEU B 1 322 ? 26.703 -19.031 -7.176 1 97.94 322 LEU B N 1
ATOM 7068 C CA . LEU B 1 322 ? 25.516 -18.875 -8 1 97.94 322 LEU B CA 1
ATOM 7069 C C . LEU B 1 322 ? 24.484 -19.953 -7.672 1 97.94 322 LEU B C 1
ATOM 7071 O O . LEU B 1 322 ? 23.547 -20.172 -8.438 1 97.94 322 LEU B O 1
ATOM 7075 N N . GLY B 1 323 ? 24.609 -20.656 -6.531 1 97.69 323 GLY B N 1
ATOM 7076 C CA . GLY B 1 323 ? 23.562 -21.531 -6.008 1 97.69 323 GLY B CA 1
ATOM 7077 C C . GLY B 1 323 ? 23.906 -23.016 -6.145 1 97.69 323 GLY B C 1
ATOM 7078 O O . GLY B 1 323 ? 25.078 -23.375 -6.27 1 97.69 323 GLY B O 1
ATOM 7079 N N . ASN B 1 324 ? 22.906 -23.875 -5.98 1 98.19 324 ASN B N 1
ATOM 7080 C CA . ASN B 1 324 ? 23.078 -25.328 -6.02 1 98.19 324 ASN B CA 1
ATOM 7081 C C . ASN B 1 324 ? 21.922 -26 -6.746 1 98.19 324 ASN B C 1
ATOM 7083 O O . ASN B 1 324 ? 21.016 -26.547 -6.109 1 98.19 324 ASN B O 1
ATOM 7087 N N . PRO B 1 325 ? 22.062 -26.141 -8.078 1 98.12 325 PRO B N 1
ATOM 7088 C CA . PRO B 1 325 ? 20.969 -26.703 -8.867 1 98.12 325 PRO B CA 1
ATOM 7089 C C . PRO B 1 325 ? 20.641 -28.141 -8.453 1 98.12 325 PRO B C 1
ATOM 7091 O O . PRO B 1 325 ? 19.484 -28.562 -8.57 1 98.12 325 PRO B O 1
ATOM 7094 N N . ASP B 1 326 ? 21.5 -28.875 -7.91 1 96.88 326 ASP B N 1
ATOM 7095 C CA . ASP B 1 326 ? 21.297 -30.312 -7.672 1 96.88 326 ASP B CA 1
ATOM 7096 C C . ASP B 1 326 ? 20.438 -30.547 -6.438 1 96.88 326 ASP B C 1
ATOM 7098 O O . ASP B 1 326 ? 19.875 -31.625 -6.266 1 96.88 326 ASP B O 1
ATOM 7102 N N . VAL B 1 327 ? 20.312 -29.578 -5.617 1 97.62 327 VAL B N 1
ATOM 7103 C CA . VAL B 1 327 ? 19.375 -29.641 -4.512 1 97.62 327 VAL B CA 1
ATOM 7104 C C . VAL B 1 327 ? 17.953 -29.781 -5.059 1 97.62 327 VAL B C 1
ATOM 7106 O O . VAL B 1 327 ? 17.109 -30.453 -4.445 1 97.62 327 VAL B O 1
ATOM 7109 N N . PHE B 1 328 ? 17.734 -29.266 -6.23 1 97.94 328 PHE B N 1
ATOM 7110 C CA . PHE B 1 328 ? 16.391 -29.156 -6.773 1 97.94 328 PHE B CA 1
ATOM 7111 C C . PHE B 1 328 ? 16.172 -30.156 -7.895 1 97.94 328 PHE B C 1
ATOM 7113 O O . PHE B 1 328 ? 15.055 -30.625 -8.117 1 97.94 328 PHE B O 1
ATOM 7120 N N . ALA B 1 329 ? 17.219 -30.531 -8.555 1 96.12 329 ALA B N 1
ATOM 7121 C CA . ALA B 1 329 ? 17.031 -31.203 -9.836 1 96.12 329 ALA B CA 1
ATOM 7122 C C . ALA B 1 329 ? 17.516 -32.656 -9.773 1 96.12 329 ALA B C 1
ATOM 7124 O O . ALA B 1 329 ? 17.609 -33.312 -10.797 1 96.12 329 ALA B O 1
ATOM 7125 N N . SER B 1 330 ? 17.688 -33.219 -8.586 1 94.62 330 SER B N 1
ATOM 7126 C CA . SER B 1 330 ? 18.344 -34.5 -8.539 1 94.62 330 SER B CA 1
ATOM 7127 C C . SER B 1 330 ? 17.375 -35.594 -8.125 1 94.62 330 SER B C 1
ATOM 7129 O O . SER B 1 330 ? 17.703 -36.781 -8.172 1 94.62 330 SER B O 1
ATOM 7131 N N . GLU B 1 331 ? 16.172 -35.281 -7.727 1 96.12 331 GLU B N 1
ATOM 7132 C CA . GLU B 1 331 ? 15.258 -36.281 -7.207 1 96.12 331 GLU B CA 1
ATOM 7133 C C . GLU B 1 331 ? 13.914 -36.219 -7.934 1 96.12 331 GLU B C 1
ATOM 7135 O O . GLU B 1 331 ? 12.883 -35.938 -7.32 1 96.12 331 GLU B O 1
ATOM 7140 N N . ILE B 1 332 ? 13.898 -36.688 -9.125 1 97.12 332 ILE B N 1
ATOM 7141 C CA . ILE B 1 332 ? 12.734 -36.594 -10 1 97.12 332 ILE B CA 1
ATOM 7142 C C . ILE B 1 332 ? 11.555 -37.344 -9.383 1 97.12 332 ILE B C 1
ATOM 7144 O O . ILE B 1 332 ? 10.406 -36.906 -9.484 1 97.12 332 ILE B O 1
ATOM 7148 N N . ASP B 1 333 ? 11.789 -38.438 -8.688 1 97.12 333 ASP B N 1
ATOM 7149 C CA . ASP B 1 333 ? 10.711 -39.25 -8.117 1 97.12 333 ASP B CA 1
ATOM 7150 C C . ASP B 1 333 ? 10.031 -38.5 -6.969 1 97.12 333 ASP B C 1
ATOM 7152 O O . ASP B 1 333 ? 8.891 -38.812 -6.609 1 97.12 333 ASP B O 1
ATOM 7156 N N . LYS B 1 334 ? 10.688 -37.531 -6.445 1 97.38 334 LYS B N 1
ATOM 7157 C CA . LYS B 1 334 ? 10.117 -36.75 -5.348 1 97.38 334 LYS B CA 1
ATOM 7158 C C . LYS B 1 334 ? 9.57 -35.406 -5.852 1 97.38 334 LYS B C 1
ATOM 7160 O O . LYS B 1 334 ? 8.953 -34.656 -5.094 1 97.38 334 LYS B O 1
ATOM 7165 N N . THR B 1 335 ? 9.828 -35.094 -7.141 1 97.5 335 THR B N 1
ATOM 7166 C CA . THR B 1 335 ? 9.445 -33.781 -7.609 1 97.5 335 THR B CA 1
ATOM 7167 C C . THR B 1 335 ? 8.422 -33.875 -8.734 1 97.5 335 THR B C 1
ATOM 7169 O O . THR B 1 335 ? 7.805 -32.875 -9.109 1 97.5 335 THR B O 1
ATOM 7172 N N . LYS B 1 336 ? 8.164 -35.031 -9.258 1 97.5 336 LYS B N 1
ATOM 7173 C CA . LYS B 1 336 ? 7.293 -35.188 -10.414 1 97.5 336 LYS B CA 1
ATOM 7174 C C . LYS B 1 336 ? 5.832 -35.344 -9.992 1 97.5 336 LYS B C 1
ATOM 7176 O O . LYS B 1 336 ? 5.535 -35.844 -8.914 1 97.5 336 LYS B O 1
ATOM 7181 N N . TRP B 1 337 ? 4.934 -34.844 -10.734 1 95.06 337 TRP B N 1
ATOM 7182 C CA . TRP B 1 337 ? 3.533 -35.25 -10.758 1 95.06 337 TRP B CA 1
ATOM 7183 C C . TRP B 1 337 ? 2.945 -35.062 -12.156 1 95.06 337 TRP B C 1
ATOM 7185 O O . TRP B 1 337 ? 3.672 -34.781 -13.109 1 95.06 337 TRP B O 1
ATOM 7195 N N . GLU B 1 338 ? 1.719 -35.5 -12.336 1 97.56 338 GLU B N 1
ATOM 7196 C CA . GLU B 1 338 ? 1.079 -35.531 -13.648 1 97.56 338 GLU B CA 1
ATOM 7197 C C . GLU B 1 338 ? -0.272 -34.844 -13.625 1 97.56 338 GLU B C 1
ATOM 7199 O O . GLU B 1 338 ? -1.03 -34.969 -12.664 1 97.56 338 GLU B O 1
ATOM 7204 N N . SER B 1 339 ? -0.446 -34 -14.602 1 97.75 339 SER B N 1
ATOM 7205 C CA . SER B 1 339 ? -1.744 -33.375 -14.766 1 97.75 339 SER B CA 1
ATOM 7206 C C . SER B 1 339 ? -2.467 -33.906 -16 1 97.75 339 SER B C 1
ATOM 7208 O O . SER B 1 339 ? -1.874 -34.594 -16.828 1 97.75 339 SER B O 1
ATOM 7210 N N . PHE B 1 340 ? -3.746 -33.625 -16.062 1 98.44 340 PHE B N 1
ATOM 7211 C CA . PHE B 1 340 ? -4.539 -33.969 -17.219 1 98.44 340 PHE B CA 1
ATOM 7212 C C . PHE B 1 340 ? -5.57 -32.906 -17.531 1 98.44 340 PHE B C 1
ATOM 7214 O O . PHE B 1 340 ? -6.059 -32.219 -16.625 1 98.44 340 PHE B O 1
ATOM 7221 N N . THR B 1 341 ? -5.777 -32.688 -18.797 1 98.69 341 THR B N 1
ATOM 7222 C CA . THR B 1 341 ? -6.793 -31.797 -19.328 1 98.69 341 THR B CA 1
ATOM 7223 C C . THR B 1 341 ? -7.809 -32.562 -20.172 1 98.69 341 THR B C 1
ATOM 7225 O O . THR B 1 341 ? -7.441 -33.219 -21.141 1 98.69 341 THR B O 1
ATOM 7228 N N . ILE B 1 342 ? -9.008 -32.469 -19.781 1 98.81 342 ILE B N 1
ATOM 7229 C CA . ILE B 1 342 ? -10.039 -33.188 -20.531 1 98.81 342 ILE B CA 1
ATOM 7230 C C . ILE B 1 342 ? -10.836 -32.188 -21.375 1 98.81 342 ILE B C 1
ATOM 7232 O O . ILE B 1 342 ? -11.344 -31.172 -20.844 1 98.81 342 ILE B O 1
ATOM 7236 N N . THR B 1 343 ? -10.914 -32.469 -22.594 1 98.81 343 THR B N 1
ATOM 7237 C CA . THR B 1 343 ? -11.719 -31.672 -23.531 1 98.81 343 THR B CA 1
ATOM 7238 C C . THR B 1 343 ? -12.969 -32.438 -23.953 1 98.81 343 THR B C 1
ATOM 7240 O O . THR B 1 343 ? -12.875 -33.594 -24.391 1 98.81 343 THR B O 1
ATOM 7243 N N . PHE B 1 344 ? -14.109 -31.812 -23.828 1 98.62 344 PHE B N 1
ATOM 7244 C CA . PHE B 1 344 ? -15.375 -32.469 -24.125 1 98.62 344 PHE B CA 1
ATOM 7245 C C . PHE B 1 344 ? -16.094 -31.75 -25.25 1 98.62 344 PHE B C 1
ATOM 7247 O O . PHE B 1 344 ? -15.961 -30.547 -25.422 1 98.62 344 PHE B O 1
ATOM 7254 N N . ARG B 1 345 ? -16.828 -32.625 -25.953 1 97.81 345 ARG B N 1
ATOM 7255 C CA . ARG B 1 345 ? -17.906 -32.062 -26.766 1 97.81 345 ARG B CA 1
ATOM 7256 C C . ARG B 1 345 ? -19.141 -31.781 -25.922 1 97.81 345 ARG B C 1
ATOM 7258 O O . ARG B 1 345 ? -19.609 -32.656 -25.188 1 97.81 345 ARG B O 1
ATOM 7265 N N . GLY B 1 346 ? -19.625 -30.562 -26.016 1 96.81 346 GLY B N 1
ATOM 7266 C CA . GLY B 1 346 ? -20.828 -30.219 -25.281 1 96.81 346 GLY B CA 1
ATOM 7267 C C . GLY B 1 346 ? -20.562 -29.906 -23.812 1 96.81 346 GLY B C 1
ATOM 7268 O O . GLY B 1 346 ? -19.422 -29.672 -23.422 1 96.81 346 GLY B O 1
ATOM 7269 N N . GLU B 1 347 ? -21.625 -29.844 -23 1 97.06 347 GLU B N 1
ATOM 7270 C CA . GLU B 1 347 ? -21.516 -29.375 -21.625 1 97.06 347 GLU B CA 1
ATOM 7271 C C . GLU B 1 347 ? -22.047 -30.422 -20.641 1 97.06 347 GLU B C 1
ATOM 7273 O O . GLU B 1 347 ? -22.234 -30.125 -19.469 1 97.06 347 GLU B O 1
ATOM 7278 N N . GLU B 1 348 ? -22.25 -31.562 -21.109 1 97.25 348 GLU B N 1
ATOM 7279 C CA . GLU B 1 348 ? -22.891 -32.594 -20.281 1 97.25 348 GLU B CA 1
ATOM 7280 C C . GLU B 1 348 ? -22.094 -32.844 -19.016 1 97.25 348 GLU B C 1
ATOM 7282 O O . GLU B 1 348 ? -22.656 -32.844 -17.906 1 97.25 348 GLU B O 1
ATOM 7287 N N . PHE B 1 349 ? -20.844 -33.094 -19.156 1 97.94 349 PHE B N 1
ATOM 7288 C CA . PHE B 1 349 ? -20.016 -33.406 -18 1 97.94 349 PHE B CA 1
ATOM 7289 C C . PHE B 1 349 ? -20.031 -32.219 -17.016 1 97.94 349 PHE B C 1
ATOM 7291 O O . PHE B 1 349 ? -20.156 -32.438 -15.805 1 97.94 349 PHE B O 1
ATOM 7298 N N . LEU B 1 350 ? -19.891 -31.016 -17.5 1 97.56 350 LEU B N 1
ATOM 7299 C CA . LEU B 1 350 ? -19.859 -29.844 -16.641 1 97.56 350 LEU B CA 1
ATOM 7300 C C . LEU B 1 350 ? -21.188 -29.672 -15.898 1 97.56 350 LEU B C 1
ATOM 7302 O O . LEU B 1 350 ? -21.188 -29.281 -14.727 1 97.56 350 LEU B O 1
ATOM 7306 N N . LYS B 1 351 ? -22.25 -29.875 -16.609 1 97.69 351 LYS B N 1
ATOM 7307 C CA . LYS B 1 351 ? -23.562 -29.766 -15.961 1 97.69 351 LYS B CA 1
ATOM 7308 C C . LYS B 1 351 ? -23.703 -30.781 -14.828 1 97.69 351 LYS B C 1
ATOM 7310 O O . LYS B 1 351 ? -24.219 -30.453 -13.758 1 97.69 351 LYS B O 1
ATOM 7315 N N . MET B 1 352 ? -23.266 -31.953 -15.125 1 97.81 352 MET B N 1
ATOM 7316 C CA . MET B 1 352 ? -23.297 -32.969 -14.094 1 97.81 352 MET B CA 1
ATOM 7317 C C . MET B 1 352 ? -22.406 -32.594 -12.914 1 97.81 352 MET B C 1
ATOM 7319 O O . MET B 1 352 ? -22.766 -32.812 -11.758 1 97.81 352 MET B O 1
ATOM 7323 N N . LEU B 1 353 ? -21.281 -32.062 -13.234 1 97.62 353 LEU B N 1
ATOM 7324 C CA . LEU B 1 353 ? -20.359 -31.656 -12.188 1 97.62 353 LEU B CA 1
ATOM 7325 C C . LEU B 1 353 ? -20.953 -30.531 -11.352 1 97.62 353 LEU B C 1
ATOM 7327 O O . LEU B 1 353 ? -20.781 -30.5 -10.133 1 97.62 353 LEU B O 1
ATOM 7331 N N . GLU B 1 354 ? -21.594 -29.531 -12.008 1 97.81 354 GLU B N 1
ATOM 7332 C CA . GLU B 1 354 ? -22.266 -28.453 -11.297 1 97.81 354 GLU B CA 1
ATOM 7333 C C . GLU B 1 354 ? -23.312 -28.984 -10.336 1 97.81 354 GLU B C 1
ATOM 7335 O O . GLU B 1 354 ? -23.422 -28.516 -9.195 1 97.81 354 GLU B O 1
ATOM 7340 N N . GLU B 1 355 ? -24.016 -29.922 -10.844 1 97.25 355 GLU B N 1
ATOM 7341 C CA . GLU B 1 355 ? -25.031 -30.531 -10 1 97.25 355 GLU B CA 1
ATOM 7342 C C . GLU B 1 355 ? -24.406 -31.266 -8.82 1 97.25 355 GLU B C 1
ATOM 7344 O O . GLU B 1 355 ? -24.922 -31.203 -7.699 1 97.25 355 GLU B O 1
ATOM 7349 N N . PHE B 1 356 ? -23.391 -31.953 -9.117 1 96.81 356 PHE B N 1
ATOM 7350 C CA . PHE B 1 356 ? -22.719 -32.75 -8.094 1 96.81 356 PHE B CA 1
ATOM 7351 C C . PHE B 1 356 ? -22.109 -31.828 -7.031 1 96.81 356 PHE B C 1
ATOM 7353 O O . PHE B 1 356 ? -22.281 -32.062 -5.832 1 96.81 356 PHE B O 1
ATOM 7360 N N . THR B 1 357 ? -21.375 -30.781 -7.402 1 96.38 357 THR B N 1
ATOM 7361 C CA . THR B 1 357 ? -20.609 -29.953 -6.48 1 96.38 357 THR B CA 1
ATOM 7362 C C . THR B 1 357 ? -21.484 -28.859 -5.875 1 96.38 357 THR B C 1
ATOM 7364 O O . THR B 1 357 ? -21.203 -28.359 -4.789 1 96.38 357 THR B O 1
ATOM 7367 N N . GLY B 1 358 ? -22.516 -28.422 -6.656 1 96.31 358 GLY B N 1
ATOM 7368 C CA . GLY B 1 358 ? -23.328 -27.297 -6.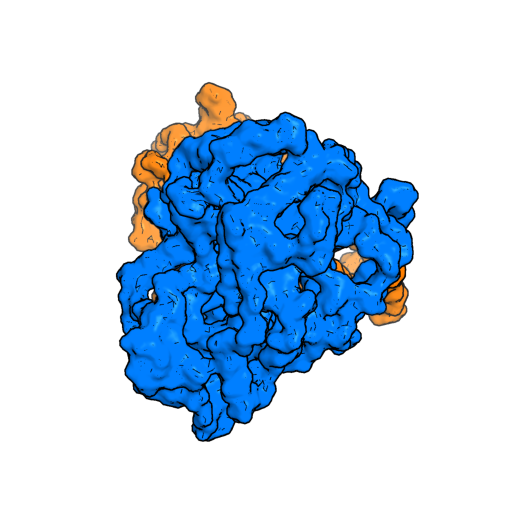242 1 96.31 358 GLY B CA 1
ATOM 7369 C C . GLY B 1 358 ? -22.75 -25.953 -6.656 1 96.31 358 GLY B C 1
ATOM 7370 O O . GLY B 1 358 ? -23.297 -24.906 -6.32 1 96.31 358 GLY B O 1
ATOM 7371 N N . ASN B 1 359 ? -21.703 -25.953 -7.352 1 96.88 359 ASN B N 1
ATOM 7372 C CA . ASN B 1 359 ? -21.062 -24.734 -7.836 1 96.88 359 ASN B CA 1
ATOM 7373 C C . ASN B 1 359 ? -21.328 -24.531 -9.328 1 96.88 359 ASN B C 1
ATOM 7375 O O . ASN B 1 359 ? -21.328 -25.484 -10.102 1 96.88 359 ASN B O 1
ATOM 7379 N N . LYS B 1 360 ? -21.578 -23.25 -9.609 1 95.69 360 LYS B N 1
ATOM 7380 C CA . LYS B 1 360 ? -21.484 -22.891 -11.016 1 95.69 360 LYS B CA 1
ATOM 7381 C C . LYS B 1 360 ? -20.062 -23.016 -11.523 1 95.69 360 LYS B C 1
ATOM 7383 O O . LYS B 1 360 ? -19.109 -22.703 -10.805 1 95.69 360 LYS B O 1
ATOM 7388 N N . THR B 1 361 ? -19.984 -23.516 -12.828 1 95.38 361 THR B N 1
ATOM 7389 C CA . THR B 1 361 ? -18.656 -23.656 -13.43 1 95.38 361 THR B CA 1
ATOM 7390 C C . THR B 1 361 ? -17.859 -22.359 -13.281 1 95.38 361 THR B C 1
ATOM 7392 O O . THR B 1 361 ? -18.344 -21.281 -13.625 1 95.38 361 THR B O 1
ATOM 7395 N N . GLY B 1 362 ? -16.672 -22.469 -12.719 1 94.5 362 GLY B N 1
ATOM 7396 C CA . GLY B 1 362 ? -15.812 -21.312 -12.547 1 94.5 362 GLY B CA 1
ATOM 7397 C C . GLY B 1 362 ? -15.852 -20.75 -11.133 1 94.5 362 GLY B C 1
ATOM 7398 O O . GLY B 1 362 ? -15 -19.938 -10.766 1 94.5 362 GLY B O 1
ATOM 7399 N N . THR B 1 363 ? -16.703 -21.219 -10.227 1 94.75 363 THR B N 1
ATOM 7400 C CA . THR B 1 363 ? -16.875 -20.594 -8.922 1 94.75 363 THR B CA 1
ATOM 7401 C C . THR B 1 363 ? -16.453 -21.547 -7.809 1 94.75 363 THR B C 1
ATOM 7403 O O . THR B 1 363 ? -16.281 -21.125 -6.66 1 94.75 363 THR B O 1
ATOM 7406 N N . GLY B 1 364 ? -16.359 -22.812 -7.988 1 89.5 364 GLY B N 1
ATOM 7407 C CA . GLY B 1 364 ? -16.094 -23.797 -6.938 1 89.5 364 GLY B CA 1
ATOM 7408 C C . GLY B 1 364 ? -14.617 -23.938 -6.621 1 89.5 364 GLY B C 1
ATOM 7409 O O . GLY B 1 364 ? -14.25 -24.156 -5.465 1 89.5 364 GLY B O 1
ATOM 7410 N N . GLY B 1 365 ? -13.688 -24.109 -7.516 1 88.88 365 GLY B N 1
ATOM 7411 C CA . GLY B 1 365 ? -12.273 -24.406 -7.336 1 88.88 365 GLY B CA 1
ATOM 7412 C C . GLY B 1 365 ? -11.953 -25.891 -7.383 1 88.88 365 GLY B C 1
ATOM 7413 O O . GLY B 1 365 ? -12.664 -26.656 -8.023 1 88.88 365 GLY B O 1
ATOM 7414 N N . LEU B 1 366 ? -10.906 -26.281 -6.609 1 93.69 366 LEU B N 1
ATOM 7415 C C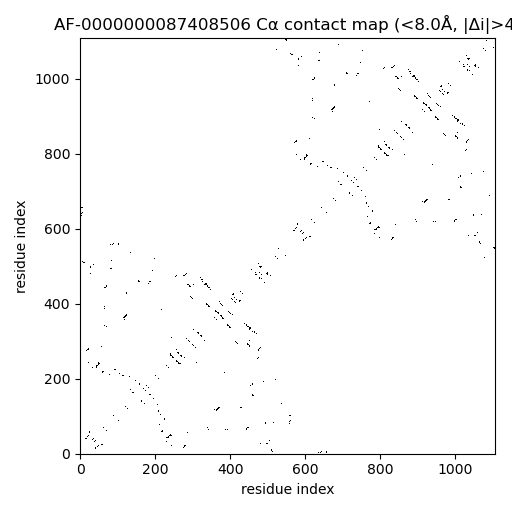A . LEU B 1 366 ? -10.383 -27.641 -6.66 1 93.69 366 LEU B CA 1
ATOM 7416 C C . LEU B 1 366 ? -11.289 -28.609 -5.898 1 93.69 366 LEU B C 1
ATOM 7418 O O . LEU B 1 366 ? -11.703 -28.312 -4.777 1 93.69 366 LEU B O 1
ATOM 7422 N N . VAL B 1 367 ? -11.633 -29.656 -6.496 1 96.44 367 VAL B N 1
ATOM 7423 C CA . VAL B 1 367 ? -12.297 -30.797 -5.867 1 96.44 367 VAL B CA 1
ATOM 7424 C C . VAL B 1 367 ? -11.297 -31.938 -5.695 1 96.44 367 VAL B C 1
ATOM 7426 O O . VAL B 1 367 ? -10.789 -32.469 -6.68 1 96.44 367 VAL B O 1
ATOM 7429 N N . THR B 1 368 ? -11.062 -32.281 -4.484 1 97.12 368 THR B N 1
ATOM 7430 C CA . THR B 1 368 ? -10.07 -33.312 -4.191 1 97.12 368 THR B CA 1
ATOM 7431 C C . THR B 1 368 ? -10.75 -34.625 -3.783 1 97.12 368 THR B C 1
ATOM 7433 O O . THR B 1 368 ? -11.609 -34.625 -2.902 1 97.12 368 THR B O 1
ATOM 7436 N N . PHE B 1 369 ? -10.352 -35.656 -4.453 1 97.25 369 PHE B N 1
ATOM 7437 C CA . PHE B 1 369 ? -10.789 -36.969 -4.051 1 97.25 369 PHE B CA 1
ATOM 7438 C C . PHE B 1 369 ? -9.859 -37.562 -2.992 1 97.25 369 PHE B C 1
ATOM 7440 O O . PHE B 1 369 ? -8.867 -38.219 -3.318 1 97.25 369 PHE B O 1
ATOM 7447 N N . LYS B 1 370 ? -10.266 -37.406 -1.757 1 93.94 370 LYS B N 1
ATOM 7448 C CA . LYS B 1 370 ? -9.367 -37.625 -0.624 1 93.94 370 LYS B CA 1
ATOM 7449 C C . LYS B 1 370 ? -8.992 -39.094 -0.497 1 93.94 370 LYS B C 1
ATOM 7451 O O . LYS B 1 370 ? -7.926 -39.438 0.024 1 93.94 370 LYS B O 1
ATOM 7456 N N . ASP B 1 371 ? -9.867 -40.031 -1.009 1 94.62 371 ASP B N 1
ATOM 7457 C CA . ASP B 1 371 ? -9.609 -41.469 -0.877 1 94.62 371 ASP B CA 1
ATOM 7458 C C . ASP B 1 371 ? -8.945 -42 -2.133 1 94.62 371 ASP B C 1
ATOM 7460 O O . ASP B 1 371 ? -8.672 -43.219 -2.215 1 94.62 371 ASP B O 1
ATOM 7464 N N . SER B 1 372 ? -8.75 -41.188 -3.066 1 96.75 372 SER B N 1
ATOM 7465 C CA . SER B 1 372 ? -8.055 -41.625 -4.27 1 96.75 372 SER B CA 1
ATOM 7466 C C . SER B 1 372 ? -6.609 -42 -3.965 1 96.75 372 SER B C 1
ATOM 7468 O O . SER B 1 372 ? -5.879 -41.25 -3.326 1 96.75 372 SER B O 1
ATOM 7470 N N . SER B 1 373 ? -6.18 -43.156 -4.484 1 97.19 373 SER B N 1
ATOM 7471 C CA . SER B 1 373 ? -4.789 -43.594 -4.324 1 97.19 373 SER B CA 1
ATOM 7472 C C . SER B 1 373 ? -3.838 -42.594 -5.008 1 97.19 373 SER B C 1
ATOM 7474 O O . SER B 1 373 ? -2.688 -42.469 -4.59 1 97.19 373 SER B O 1
ATOM 7476 N N . TRP B 1 374 ? -4.332 -41.969 -6.016 1 97.69 374 TRP B N 1
ATOM 7477 C CA . TRP B 1 374 ? -3.535 -40.969 -6.746 1 97.69 374 TRP B CA 1
ATOM 7478 C C . TRP B 1 374 ? -3.615 -39.594 -6.082 1 97.69 374 TRP B C 1
ATOM 7480 O O . TRP B 1 374 ? -2.885 -38.688 -6.453 1 97.69 374 TRP B O 1
ATOM 7490 N N . LEU B 1 375 ? -4.441 -39.406 -5.031 1 97.12 375 LEU B N 1
ATOM 7491 C CA . LEU B 1 375 ? -4.848 -38.094 -4.539 1 97.12 375 LEU B CA 1
ATOM 7492 C C . LEU B 1 375 ? -5.141 -37.156 -5.699 1 97.12 375 LEU B C 1
ATOM 7494 O O . LEU B 1 375 ? -4.461 -36.125 -5.863 1 97.12 375 LEU B O 1
ATOM 7498 N N . MET B 1 376 ? -6.152 -37.5 -6.406 1 97.75 376 MET B N 1
ATOM 7499 C CA . MET B 1 376 ? -6.574 -36.812 -7.625 1 97.75 376 MET B CA 1
ATOM 7500 C C . MET B 1 376 ? -7.441 -35.625 -7.297 1 97.75 376 MET B C 1
ATOM 7502 O O . MET B 1 376 ? -8.266 -35.656 -6.387 1 97.75 376 MET B O 1
ATOM 7506 N N . SER B 1 377 ? -7.215 -34.531 -7.973 1 97.44 377 SER B N 1
ATOM 7507 C CA . SER B 1 377 ? -8.031 -33.344 -7.879 1 97.44 377 SER B CA 1
ATOM 7508 C C . SER B 1 377 ? -8.43 -32.812 -9.258 1 97.44 377 SER B C 1
ATOM 7510 O O . SER B 1 377 ? -7.695 -33.031 -10.234 1 97.44 377 SER B O 1
ATOM 7512 N N . ILE B 1 378 ? -9.609 -32.219 -9.336 1 97.75 378 ILE B N 1
ATOM 7513 C CA . ILE B 1 378 ? -10.031 -31.625 -10.594 1 97.75 378 ILE B CA 1
ATOM 7514 C C . ILE B 1 378 ? -10.578 -30.219 -10.336 1 97.75 378 ILE B C 1
ATOM 7516 O O . ILE B 1 378 ? -10.922 -29.875 -9.195 1 97.75 378 ILE B O 1
ATOM 7520 N N . VAL B 1 379 ? -10.602 -29.438 -11.359 1 96.5 379 VAL B N 1
ATOM 7521 C CA . VAL B 1 379 ? -11.188 -28.109 -11.297 1 96.5 379 VAL B CA 1
ATOM 7522 C C . VAL B 1 379 ? -11.805 -27.75 -12.648 1 96.5 379 VAL B C 1
ATOM 7524 O O . VAL B 1 379 ? -11.25 -28.078 -13.695 1 96.5 379 VAL B O 1
ATOM 7527 N N . ALA B 1 380 ? -13 -27.266 -12.633 1 96.31 380 ALA B N 1
ATOM 7528 C CA . ALA B 1 380 ? -13.656 -26.688 -13.812 1 96.31 380 ALA B CA 1
ATOM 7529 C C . ALA B 1 380 ? -13.57 -25.172 -13.812 1 96.31 380 ALA B C 1
ATOM 7531 O O . ALA B 1 380 ? -14.336 -24.5 -13.117 1 96.31 380 ALA B O 1
ATOM 7532 N N . PHE B 1 381 ? -12.727 -24.641 -14.609 1 95.44 381 PHE B N 1
ATOM 7533 C CA . PHE B 1 381 ? -12.586 -23.203 -14.75 1 95.44 381 PHE B CA 1
ATOM 7534 C C . PHE B 1 381 ? -13.734 -22.609 -15.555 1 95.44 381 PHE B C 1
ATOM 7536 O O . PHE B 1 381 ? -14.469 -23.344 -16.219 1 95.44 381 PHE B O 1
ATOM 7543 N N . ARG B 1 382 ? -13.867 -21.375 -15.453 1 95.38 382 ARG B N 1
ATOM 7544 C CA . ARG B 1 382 ? -14.852 -20.688 -16.281 1 95.38 382 ARG B CA 1
ATOM 7545 C C . ARG B 1 382 ? -14.633 -21 -17.766 1 95.38 382 ARG B C 1
ATOM 7547 O O . ARG B 1 382 ? -13.492 -21.062 -18.219 1 95.38 382 ARG B O 1
ATOM 7554 N N . GLN B 1 383 ? -15.719 -21.266 -18.484 1 96.69 383 GLN B N 1
ATOM 7555 C CA . GLN B 1 383 ? -15.664 -21.5 -19.922 1 96.69 383 GLN B CA 1
ATOM 7556 C C . GLN B 1 383 ? -16.094 -20.266 -20.703 1 96.69 383 GLN B C 1
ATOM 7558 O O . GLN B 1 383 ? -17.047 -19.578 -20.328 1 96.69 383 GLN B O 1
ATOM 7563 N N . PRO B 1 384 ? -15.5 -19.906 -21.844 1 96.81 384 PRO B N 1
ATOM 7564 C CA . PRO B 1 384 ? -14.305 -20.594 -22.344 1 96.81 384 PRO B CA 1
ATOM 7565 C C . PRO B 1 384 ? -13.07 -20.297 -21.5 1 96.81 384 PRO B C 1
ATOM 7567 O O . PRO B 1 384 ? -12.953 -19.203 -20.922 1 96.81 384 PRO B O 1
ATOM 7570 N N . HIS B 1 385 ? -12.25 -21.234 -21.375 1 97.06 385 HIS B N 1
ATOM 7571 C CA . HIS B 1 385 ? -10.992 -21.062 -20.641 1 97.06 385 HIS B CA 1
ATOM 7572 C C . HIS B 1 385 ? -9.844 -20.766 -21.594 1 97.06 385 HIS B C 1
ATOM 7574 O O . HIS B 1 385 ? -8.758 -20.375 -21.172 1 97.06 385 HIS B O 1
ATOM 7580 N N . PHE B 1 386 ? -10.078 -21 -22.875 1 97.56 386 PHE B N 1
ATOM 7581 C CA . PHE B 1 386 ? -9.148 -20.656 -23.953 1 97.56 386 PHE B CA 1
ATOM 7582 C C . PHE B 1 386 ? -9.781 -19.672 -24.938 1 97.56 386 PHE B C 1
ATOM 7584 O O . PHE B 1 386 ? -10.984 -19.75 -25.203 1 97.56 386 PHE B O 1
ATOM 7591 N N . ARG B 1 387 ? -9.039 -18.859 -25.453 1 95.06 387 ARG B N 1
ATOM 7592 C CA . ARG B 1 387 ? -9.555 -17.844 -26.359 1 95.06 387 ARG B CA 1
ATOM 7593 C C . ARG B 1 387 ? -10.148 -18.484 -27.609 1 95.06 387 ARG B C 1
ATOM 7595 O O . ARG B 1 387 ? -11.109 -17.969 -28.188 1 95.06 387 ARG B O 1
ATOM 7602 N N . ASN B 1 388 ? -9.547 -19.516 -28.078 1 96.31 388 ASN B N 1
ATOM 7603 C CA . ASN B 1 388 ? -10.016 -20.172 -29.297 1 96.31 388 ASN B CA 1
ATOM 7604 C C . ASN B 1 388 ? -10.992 -21.297 -29 1 96.31 388 ASN B C 1
ATOM 7606 O O . ASN B 1 388 ? -11.266 -22.125 -29.875 1 96.31 388 ASN B O 1
ATOM 7610 N N . GLN B 1 389 ? -11.469 -21.391 -27.781 1 98 389 GLN B N 1
ATOM 7611 C CA . GLN B 1 389 ? -12.391 -22.438 -27.359 1 98 389 GLN B CA 1
ATOM 7612 C C . GLN B 1 389 ? -13.812 -22.125 -27.812 1 98 389 GLN B C 1
ATOM 7614 O O . GLN B 1 389 ? -14.406 -21.141 -27.375 1 98 389 GLN B O 1
ATOM 7619 N N . PRO B 1 390 ? -14.352 -22.953 -28.688 1 97.62 390 PRO B N 1
ATOM 7620 C CA . PRO B 1 390 ? -15.727 -22.688 -29.109 1 97.62 390 PRO B CA 1
ATOM 7621 C C . PRO B 1 390 ? -16.75 -22.984 -28.016 1 97.62 390 PRO B C 1
ATOM 7623 O O . PRO B 1 390 ? -16.438 -23.672 -27.047 1 97.62 390 PRO B O 1
ATOM 7626 N N . ASP B 1 391 ? -18.016 -22.594 -28.203 1 95.56 391 ASP B N 1
ATOM 7627 C CA . ASP B 1 391 ? -19.078 -22.656 -27.188 1 95.56 391 ASP B CA 1
ATOM 7628 C C . ASP B 1 391 ? -19.469 -24.109 -26.922 1 95.56 391 ASP B C 1
ATOM 7630 O O . ASP B 1 391 ? -19.922 -24.438 -25.812 1 95.56 391 ASP B O 1
ATOM 7634 N N . ASP B 1 392 ? -19.328 -24.891 -27.875 1 96.69 392 ASP B N 1
ATOM 7635 C CA . ASP B 1 392 ? -19.812 -26.25 -27.734 1 96.69 392 ASP B CA 1
ATOM 7636 C C . ASP B 1 392 ? -18.688 -27.188 -27.266 1 96.69 392 ASP B C 1
ATOM 7638 O O . ASP B 1 392 ? -18.797 -28.406 -27.375 1 96.69 392 ASP B O 1
ATOM 7642 N N . VAL B 1 393 ? -17.578 -26.656 -26.875 1 98.38 393 VAL B N 1
ATOM 7643 C CA . VAL B 1 393 ? -16.453 -27.406 -26.328 1 98.38 393 VAL B CA 1
ATOM 7644 C C . VAL B 1 393 ? -16.156 -26.922 -24.906 1 98.38 393 VAL B C 1
ATOM 7646 O O . VAL B 1 393 ? -16.125 -25.719 -24.641 1 98.38 393 VAL B O 1
ATOM 7649 N N . THR B 1 394 ? -15.969 -27.828 -24 1 98.38 394 THR B N 1
ATOM 7650 C CA . THR B 1 394 ? -15.656 -27.469 -22.625 1 98.38 394 THR B CA 1
ATOM 7651 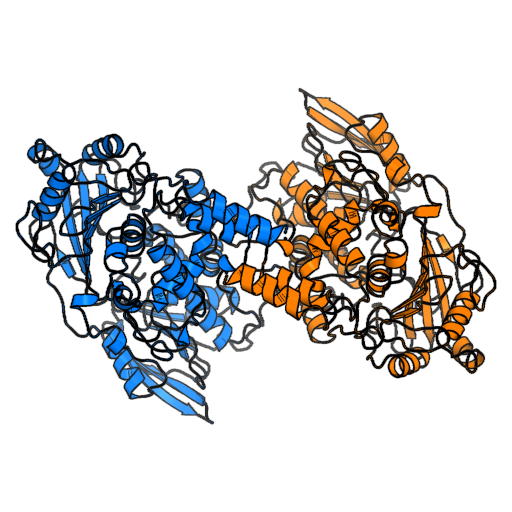C C . THR B 1 394 ? -14.391 -28.188 -22.156 1 98.38 394 THR B C 1
ATOM 7653 O O . THR B 1 394 ? -13.961 -29.172 -22.781 1 98.38 394 THR B O 1
ATOM 7656 N N . VAL B 1 395 ? -13.781 -27.625 -21.188 1 98.12 395 VAL B N 1
ATOM 7657 C CA . VAL B 1 395 ? -12.477 -28.109 -20.75 1 98.12 395 VAL B CA 1
ATOM 7658 C C . VAL B 1 395 ? -12.43 -28.156 -19.219 1 98.12 395 VAL B C 1
ATOM 7660 O O . VAL B 1 395 ? -12.93 -27.25 -18.547 1 98.12 395 VAL B O 1
ATOM 7663 N N . ILE B 1 396 ? -11.875 -29.156 -18.625 1 98 396 ILE B N 1
ATOM 7664 C CA . ILE B 1 396 ? -11.547 -29.188 -17.203 1 98 396 ILE B CA 1
ATOM 7665 C C . ILE B 1 396 ? -10.094 -29.625 -17.016 1 98 396 ILE B C 1
ATOM 7667 O O . ILE B 1 396 ? -9.484 -30.172 -17.938 1 98 396 ILE B O 1
ATOM 7671 N N . TRP B 1 397 ? -9.57 -29.359 -15.867 1 97.94 397 TRP B N 1
ATOM 7672 C CA . TRP B 1 397 ? -8.188 -29.688 -15.539 1 97.94 397 TRP B CA 1
ATOM 7673 C C . TRP B 1 397 ? -8.109 -30.484 -14.242 1 97.94 397 TRP B C 1
ATOM 7675 O O . TRP B 1 397 ? -8.961 -30.328 -13.359 1 97.94 397 TRP B O 1
ATOM 7685 N N . GLY B 1 398 ? -7.133 -31.297 -14.156 1 97.94 398 GLY B N 1
ATOM 7686 C CA . GLY B 1 398 ? -6.883 -32.062 -12.938 1 97.94 398 GLY B CA 1
ATOM 7687 C C . GLY B 1 398 ? -5.461 -32.562 -12.844 1 97.94 398 GLY B C 1
ATOM 7688 O O . GLY B 1 398 ? -4.648 -32.344 -13.734 1 97.94 398 GLY B O 1
ATOM 7689 N N . TYR B 1 399 ? -5.164 -33.156 -11.711 1 97.81 399 TYR B N 1
ATOM 7690 C CA . TYR B 1 399 ? -3.846 -33.75 -11.508 1 97.81 399 TYR B CA 1
ATOM 7691 C C . TYR B 1 399 ? -3.873 -34.75 -10.383 1 97.81 399 TYR B C 1
ATOM 7693 O O . TYR B 1 399 ? -4.875 -34.875 -9.672 1 97.81 399 TYR B O 1
ATOM 7701 N N . GLY B 1 400 ? -2.867 -35.531 -10.367 1 97.25 400 GLY B N 1
ATOM 7702 C CA . GLY B 1 400 ? -2.584 -36.438 -9.258 1 97.25 400 GLY B CA 1
ATOM 7703 C C . GLY B 1 400 ? -1.236 -36.188 -8.609 1 97.25 400 GLY B C 1
ATOM 7704 O O . GLY B 1 400 ? -0.252 -35.906 -9.305 1 97.25 400 GLY B O 1
ATOM 7705 N N . LEU B 1 401 ? -1.22 -36.281 -7.301 1 96.19 401 LEU B N 1
ATOM 7706 C CA . LEU B 1 401 ? 0.026 -36.031 -6.582 1 96.19 401 LEU B CA 1
ATOM 7707 C C . LEU B 1 401 ? 0.83 -37.312 -6.434 1 96.19 401 LEU B C 1
ATOM 7709 O O . LEU B 1 401 ? 2.062 -37.281 -6.402 1 96.19 401 LEU B O 1
ATOM 7713 N N . PHE B 1 402 ? 0.12 -38.469 -6.324 1 96.69 402 PHE B N 1
ATOM 7714 C CA . PHE B 1 402 ? 0.781 -39.75 -6.168 1 96.69 402 PHE B CA 1
ATOM 7715 C C . PHE B 1 402 ? 0.702 -40.562 -7.457 1 96.69 402 PHE B C 1
ATOM 7717 O O . PHE B 1 402 ? 0.062 -41.625 -7.496 1 96.69 402 PHE B O 1
ATOM 7724 N N . VAL B 1 403 ? 1.553 -40.281 -8.336 1 97 403 VAL B N 1
ATOM 7725 C CA . VAL B 1 403 ? 1.362 -40.75 -9.711 1 97 403 VAL B CA 1
ATOM 7726 C C . VAL B 1 403 ? 1.94 -42.156 -9.875 1 97 403 VAL B C 1
ATOM 7728 O O . VAL B 1 403 ? 1.666 -42.812 -10.867 1 97 403 VAL B O 1
ATOM 7731 N N . ASP B 1 404 ? 2.678 -42.625 -8.883 1 96.81 404 ASP B N 1
ATOM 7732 C CA . ASP B 1 404 ? 3.307 -43.938 -8.977 1 96.81 404 ASP B CA 1
ATOM 7733 C C . ASP B 1 404 ? 2.461 -45 -8.281 1 96.81 404 ASP B C 1
ATOM 7735 O O . ASP B 1 404 ? 2.789 -46.188 -8.328 1 96.81 404 ASP B O 1
ATOM 7739 N N . LYS B 1 405 ? 1.403 -44.594 -7.688 1 97.31 405 LYS B N 1
ATOM 7740 C CA . LYS B 1 405 ? 0.508 -45.562 -7.035 1 97.31 405 LYS B CA 1
ATOM 7741 C C . LYS B 1 405 ? -0.514 -46.125 -8.023 1 97.31 405 LYS B C 1
ATOM 7743 O O . LYS B 1 405 ? -0.905 -45.438 -8.969 1 97.31 405 LYS B O 1
ATOM 7748 N N . LYS B 1 406 ? -0.95 -47.312 -7.684 1 98.19 406 LYS B N 1
ATOM 7749 C CA . LYS B 1 406 ? -2.012 -47.906 -8.492 1 98.19 406 LYS B CA 1
ATOM 7750 C C . LYS B 1 406 ? -3.357 -47.25 -8.203 1 98.19 406 LYS B C 1
ATOM 7752 O O . LYS B 1 406 ? -3.654 -46.906 -7.055 1 98.19 406 LYS B O 1
ATOM 7757 N N . GLY B 1 407 ? -4.07 -47.094 -9.289 1 97.69 407 GLY B N 1
ATOM 7758 C CA . GLY B 1 407 ? -5.391 -46.5 -9.109 1 97.69 407 GLY B CA 1
ATOM 7759 C C . GLY B 1 407 ? -6.359 -47.438 -8.406 1 97.69 407 GLY B C 1
ATOM 7760 O O . GLY B 1 407 ? -6.023 -48.594 -8.109 1 97.69 407 GLY B O 1
ATOM 7761 N N . ASP B 1 408 ? -7.465 -46.906 -8.086 1 97.94 408 ASP B N 1
ATOM 7762 C CA . ASP B 1 408 ? -8.484 -47.656 -7.359 1 97.94 408 ASP B CA 1
ATOM 7763 C C . ASP B 1 408 ? -9.352 -48.469 -8.32 1 97.94 408 ASP B C 1
ATOM 7765 O O . ASP B 1 408 ? -9.789 -49.594 -7.988 1 97.94 408 ASP B O 1
ATOM 7769 N N . TYR B 1 409 ? -9.625 -47.875 -9.383 1 97.56 409 TYR B N 1
ATOM 7770 C CA . TYR B 1 409 ? -10.367 -48.562 -10.43 1 97.56 409 TYR B CA 1
ATOM 7771 C C . TYR B 1 409 ? -9.43 -49.094 -11.508 1 97.56 409 TYR B C 1
ATOM 7773 O O . TYR B 1 409 ? -9.516 -50.25 -11.898 1 97.56 409 TYR B O 1
ATOM 7781 N N . ILE B 1 410 ? -8.625 -48.156 -11.938 1 97.56 410 ILE B N 1
ATOM 7782 C CA . ILE B 1 410 ? -7.566 -48.562 -12.867 1 97.56 410 ILE B CA 1
ATOM 7783 C C . ILE B 1 410 ? -6.391 -49.125 -12.086 1 97.56 410 ILE B C 1
ATOM 7785 O O . ILE B 1 410 ? -5.805 -48.469 -11.234 1 97.56 410 ILE B O 1
ATOM 7789 N N . LYS B 1 411 ? -6.082 -50.312 -12.102 1 97.25 411 LYS B N 1
ATOM 7790 C CA . LYS B 1 411 ? -5.059 -51.031 -11.336 1 97.25 411 LYS B CA 1
ATOM 7791 C C . LYS B 1 411 ? -3.678 -50.844 -11.953 1 97.25 411 LYS B C 1
ATOM 7793 O O . LYS B 1 411 ? -2.93 -51.812 -12.117 1 97.25 411 LYS B O 1
ATOM 7798 N N . LYS B 1 412 ? -3.391 -49.562 -12.414 1 97.62 412 LYS B N 1
ATOM 7799 C CA . LYS B 1 412 ? -2.102 -49.094 -12.914 1 97.62 412 LYS B CA 1
ATOM 7800 C C . LYS B 1 412 ? -1.705 -47.781 -12.25 1 97.62 412 LYS B C 1
ATOM 7802 O O . LYS B 1 412 ? -2.568 -47 -11.82 1 97.62 412 LYS B O 1
ATOM 7807 N N . PRO B 1 413 ? -0.339 -47.656 -12.125 1 98 413 PRO B N 1
ATOM 7808 C CA . PRO B 1 413 ? 0.072 -46.312 -11.711 1 98 413 PRO B CA 1
ATOM 7809 C C . PRO B 1 413 ? -0.413 -45.219 -12.672 1 98 413 PRO B C 1
ATOM 7811 O O . PRO B 1 413 ? -0.419 -45.438 -13.891 1 98 413 PRO B O 1
ATOM 7814 N N . MET B 1 414 ? -0.826 -44.062 -12.141 1 98.25 414 MET B N 1
ATOM 7815 C CA . MET B 1 414 ? -1.311 -42.969 -12.969 1 98.25 414 MET B CA 1
ATOM 7816 C C . MET B 1 414 ? -0.323 -42.656 -14.086 1 98.25 414 MET B C 1
ATOM 7818 O O . MET B 1 414 ? -0.727 -42.406 -15.227 1 98.25 414 MET B O 1
ATOM 7822 N N . SER B 1 415 ? 0.991 -42.688 -13.781 1 97.38 415 SER B N 1
ATOM 7823 C CA . SER B 1 415 ? 2.064 -42.344 -14.711 1 97.38 415 SER B CA 1
ATOM 7824 C C . SER B 1 415 ? 2.092 -43.281 -15.906 1 97.38 415 SER B C 1
ATOM 7826 O O . SER B 1 415 ? 2.73 -43 -16.922 1 97.38 415 SER B O 1
ATOM 7828 N N . GLN B 1 416 ? 1.359 -44.375 -15.789 1 97.75 416 GLN B N 1
ATOM 7829 C CA . GLN B 1 416 ? 1.349 -45.375 -16.875 1 97.75 416 GLN B CA 1
ATOM 7830 C C . GLN B 1 416 ? -0.024 -45.438 -17.531 1 97.75 416 GLN B C 1
ATOM 7832 O O . GLN B 1 416 ? -0.268 -46.312 -18.375 1 97.75 416 GLN B O 1
ATOM 7837 N N . CYS B 1 417 ? -0.861 -44.594 -17.172 1 98.5 417 CYS B N 1
ATOM 7838 C CA . CYS B 1 417 ? -2.232 -44.656 -17.656 1 98.5 417 CYS B CA 1
ATOM 7839 C C . CYS B 1 417 ? -2.408 -43.781 -18.891 1 98.5 417 CYS B C 1
ATOM 7841 O O . CYS B 1 417 ? -1.787 -42.719 -19 1 98.5 417 CYS B O 1
ATOM 7843 N N . THR B 1 418 ? -3.213 -44.25 -19.828 1 98.44 418 THR B N 1
ATOM 7844 C CA . THR B 1 418 ? -3.682 -43.406 -20.922 1 98.44 418 THR B CA 1
ATOM 7845 C C . THR B 1 418 ? -4.695 -42.375 -20.438 1 98.44 418 THR B C 1
ATOM 7847 O O . THR B 1 418 ? -5.203 -42.5 -19.312 1 98.44 418 THR B O 1
ATOM 7850 N N . GLY B 1 419 ? -4.941 -41.438 -21.297 1 98.69 419 GLY B N 1
ATOM 7851 C CA . GLY B 1 419 ? -5.988 -40.5 -20.938 1 98.69 419 GLY B CA 1
ATOM 7852 C C . GLY B 1 419 ? -7.324 -41.156 -20.672 1 98.69 419 GLY B C 1
ATOM 7853 O O . GLY B 1 419 ? -8.055 -40.75 -19.766 1 98.69 419 GLY B O 1
ATOM 7854 N N . LYS B 1 420 ? -7.652 -42.125 -21.438 1 98.69 420 LYS B N 1
ATOM 7855 C CA . LYS B 1 420 ? -8.898 -42.875 -21.25 1 98.69 420 LYS B CA 1
ATOM 7856 C C . LYS B 1 420 ? -8.969 -43.5 -19.875 1 98.69 420 LYS B C 1
ATOM 7858 O O . LYS B 1 420 ? -9.992 -43.438 -19.188 1 98.69 420 LYS B O 1
ATOM 7863 N N . GLU B 1 421 ? -7.934 -44.125 -19.516 1 98.75 421 GLU B N 1
ATOM 7864 C CA . GLU B 1 421 ? -7.879 -44.781 -18.219 1 98.75 421 GLU B CA 1
ATOM 7865 C C . GLU B 1 421 ? -8 -43.781 -17.078 1 98.75 421 GLU B C 1
ATOM 7867 O O . GLU B 1 421 ? -8.68 -44.062 -16.078 1 98.75 421 GLU B O 1
ATOM 7872 N N . ILE B 1 422 ? -7.328 -42.656 -17.188 1 98.81 422 ILE B N 1
ATOM 7873 C CA . ILE B 1 422 ? -7.414 -41.625 -16.156 1 98.81 422 ILE B CA 1
ATOM 7874 C C . ILE B 1 422 ? -8.852 -41.125 -16.062 1 98.81 422 ILE B C 1
ATOM 7876 O O . ILE B 1 422 ? -9.367 -40.906 -14.961 1 98.81 422 ILE B O 1
ATOM 7880 N N . PHE B 1 423 ? -9.531 -40.938 -17.203 1 98.69 423 PHE B N 1
ATOM 7881 C CA . PHE B 1 423 ? -10.922 -40.5 -17.203 1 98.69 423 PHE B CA 1
ATOM 7882 C C . PHE B 1 423 ? -11.828 -41.5 -16.516 1 98.69 423 PHE B C 1
ATOM 7884 O O . PHE B 1 423 ? -12.711 -41.125 -15.75 1 98.69 423 PHE B O 1
ATOM 7891 N N . LEU B 1 424 ? -11.586 -42.75 -16.781 1 98.56 424 LEU B N 1
ATOM 7892 C CA . LEU B 1 424 ? -12.375 -43.781 -16.141 1 98.56 424 LEU B CA 1
ATOM 7893 C C . LEU B 1 424 ? -12.156 -43.781 -14.641 1 98.56 424 LEU B C 1
ATOM 7895 O O . LEU B 1 424 ? -13.102 -44 -13.867 1 98.56 424 LEU B O 1
ATOM 7899 N N . GLU B 1 425 ? -10.883 -43.656 -14.227 1 98.44 425 GLU B N 1
ATOM 7900 C CA . GLU B 1 425 ? -10.586 -43.531 -12.805 1 98.44 425 GLU B CA 1
ATOM 7901 C C . GLU B 1 425 ? -11.352 -42.375 -12.18 1 98.44 425 GLU B C 1
ATOM 7903 O O . GLU B 1 425 ? -11.875 -42.5 -11.07 1 98.44 425 GLU B O 1
ATOM 7908 N N . LEU B 1 426 ? -11.391 -41.219 -12.906 1 98.44 426 LEU B N 1
ATOM 7909 C CA . LEU B 1 426 ? -12.117 -40.062 -12.43 1 98.44 426 LEU B CA 1
ATOM 7910 C C . LEU B 1 426 ? -13.602 -40.375 -12.266 1 98.44 426 LEU B C 1
ATOM 7912 O O . LEU B 1 426 ? -14.211 -40.031 -11.258 1 98.44 426 LEU B O 1
ATOM 7916 N N . LEU B 1 427 ? -14.203 -41.062 -13.258 1 98.31 427 LEU B N 1
ATOM 7917 C CA . LEU B 1 427 ? -15.617 -41.406 -13.188 1 98.31 427 LEU B CA 1
ATOM 7918 C C . LEU B 1 427 ? -15.891 -42.312 -11.992 1 98.31 427 LEU B C 1
ATOM 7920 O O . LEU B 1 427 ? -16.953 -42.219 -11.375 1 98.31 427 LEU B O 1
ATOM 7924 N N . TYR B 1 428 ? -14.93 -43.156 -11.734 1 98.12 428 TYR B N 1
ATOM 7925 C CA . TYR B 1 428 ? -15.055 -44.031 -10.57 1 98.12 428 TYR B CA 1
ATOM 7926 C C . TYR B 1 428 ? -15.164 -43.219 -9.289 1 98.12 428 TYR B C 1
ATOM 7928 O O . TYR B 1 428 ? -16.062 -43.438 -8.484 1 98.12 428 TYR B O 1
ATOM 7936 N N . HIS B 1 429 ? -14.273 -42.312 -9.086 1 97.62 429 HIS B N 1
ATOM 7937 C CA . HIS B 1 429 ? -14.25 -41.5 -7.871 1 97.62 429 HIS B CA 1
ATOM 7938 C C . HIS B 1 429 ? -15.469 -40.594 -7.785 1 97.62 429 HIS B C 1
ATOM 7940 O O . HIS B 1 429 ? -15.961 -40.312 -6.691 1 97.62 429 HIS B O 1
ATOM 7946 N N . LEU B 1 430 ? -16.047 -40.219 -8.961 1 97.62 430 LEU B N 1
ATOM 7947 C CA . LEU B 1 430 ? -17.25 -39.406 -8.992 1 97.62 430 LEU B CA 1
ATOM 7948 C C . LEU B 1 430 ? -18.5 -40.25 -8.773 1 97.62 430 LEU B C 1
ATOM 7950 O O . LEU B 1 430 ? -19.578 -39.719 -8.492 1 97.62 430 LEU B O 1
ATOM 7954 N N . GLY B 1 431 ? -18.375 -41.5 -8.883 1 97.12 431 GLY B N 1
ATOM 7955 C CA . GLY B 1 431 ? -19.516 -42.406 -8.805 1 97.12 431 GLY B CA 1
ATOM 7956 C C . GLY B 1 431 ? -20.359 -42.406 -10.07 1 97.12 431 GLY B C 1
ATOM 7957 O O . GLY B 1 431 ? -21.578 -42.531 -10 1 97.12 431 GLY B O 1
ATOM 7958 N N . TRP B 1 432 ? -19.703 -42.188 -11.234 1 97.75 432 TRP B N 1
ATOM 7959 C CA . TRP B 1 432 ? -20.453 -42 -12.477 1 97.75 432 TRP B CA 1
ATOM 7960 C C . TRP B 1 432 ? -20.125 -43.125 -13.469 1 97.75 432 TRP B C 1
ATOM 7962 O O . TRP B 1 432 ? -20.234 -42.938 -14.68 1 97.75 432 TRP B O 1
ATOM 7972 N N . LEU B 1 433 ? -19.688 -44.312 -13.047 1 96.94 433 LEU B N 1
ATOM 7973 C CA . LEU B 1 433 ? -19.312 -45.406 -13.938 1 96.94 433 LEU B CA 1
ATOM 7974 C C . LEU B 1 433 ? -20.531 -45.906 -14.695 1 96.94 433 LEU B C 1
ATOM 7976 O O . LEU B 1 433 ? -20.406 -46.5 -15.773 1 96.94 433 LEU B O 1
ATOM 7980 N N . ASP B 1 434 ? -21.703 -45.75 -14.086 1 96.94 434 ASP B N 1
ATOM 7981 C CA . ASP B 1 434 ? -22.922 -46.188 -14.758 1 96.94 434 ASP B CA 1
ATOM 7982 C C . ASP B 1 434 ? -23.156 -45.375 -16.031 1 96.94 434 ASP B C 1
ATOM 7984 O O . ASP B 1 434 ? -23.891 -45.781 -16.922 1 96.94 434 ASP B O 1
ATOM 7988 N N . LYS B 1 435 ? -22.531 -44.25 -16.125 1 96.94 435 LYS B N 1
ATOM 7989 C CA . LYS B 1 435 ? -22.703 -43.375 -17.281 1 96.94 435 LYS B CA 1
ATOM 7990 C C . LYS B 1 435 ? -21.438 -43.312 -18.125 1 96.94 435 LYS B C 1
ATOM 7992 O O . LYS B 1 435 ? -21.266 -42.406 -18.938 1 96.94 435 LYS B O 1
ATOM 7997 N N . LYS B 1 436 ? -20.516 -44.188 -17.938 1 97.12 436 LYS B N 1
ATOM 7998 C CA . LYS B 1 436 ? -19.188 -44.125 -18.531 1 97.12 436 LYS B CA 1
ATOM 7999 C C . LYS B 1 436 ? -19.281 -44.094 -20.062 1 97.12 436 LYS B C 1
ATOM 8001 O O . LYS B 1 436 ? -18.562 -43.344 -20.719 1 97.12 436 LYS B O 1
ATOM 8006 N N . ASP B 1 437 ? -20.188 -44.969 -20.656 1 97.19 437 ASP B N 1
ATOM 8007 C CA . ASP B 1 437 ? -20.266 -45.031 -22.125 1 97.19 437 ASP B CA 1
ATOM 8008 C C . ASP B 1 437 ? -20.734 -43.719 -22.719 1 97.19 437 ASP B C 1
ATOM 8010 O O . ASP B 1 437 ? -20.156 -43.219 -23.688 1 97.19 437 ASP B O 1
ATOM 8014 N N . GLU B 1 438 ? -21.688 -43.156 -22.109 1 97.19 438 GLU B N 1
ATOM 8015 C CA . GLU B 1 438 ? -22.219 -41.875 -22.562 1 97.19 438 GLU B CA 1
ATOM 8016 C C . GLU B 1 438 ? -21.156 -40.75 -22.422 1 97.19 438 GLU B C 1
ATOM 8018 O O . GLU B 1 438 ? -20.938 -40 -23.359 1 97.19 438 GLU B O 1
ATOM 8023 N N . LEU B 1 439 ? -20.547 -40.719 -21.328 1 98.12 439 LEU B N 1
ATOM 8024 C CA . LEU B 1 439 ? -19.594 -39.656 -21.047 1 98.12 439 LEU B CA 1
ATOM 8025 C C . LEU B 1 439 ? -18.328 -39.844 -21.891 1 98.12 439 LEU B C 1
ATOM 8027 O O . LEU B 1 439 ? -17.719 -38.875 -22.328 1 98.12 439 LEU B O 1
ATOM 8031 N N . LEU B 1 440 ? -17.922 -41.094 -22.078 1 98.06 440 LEU B N 1
ATOM 8032 C CA . LEU B 1 440 ? -16.797 -41.344 -22.969 1 98.06 440 LEU B CA 1
ATOM 8033 C C . LEU B 1 440 ? -17.062 -40.844 -24.375 1 98.06 440 LEU B C 1
ATOM 8035 O O . LEU B 1 440 ? -16.156 -40.406 -25.062 1 98.06 440 LEU B O 1
ATOM 8039 N N . GLY B 1 441 ? -18.297 -40.906 -24.781 1 97.25 441 GLY B N 1
ATOM 8040 C CA . GLY B 1 441 ? -18.688 -40.469 -26.109 1 97.25 441 GLY B CA 1
ATOM 8041 C C . GLY B 1 441 ? -18.531 -38.969 -26.281 1 97.25 441 GLY B C 1
ATOM 8042 O O . GLY B 1 441 ? -18.406 -38.469 -27.422 1 97.25 441 GLY B O 1
ATOM 8043 N N . THR B 1 442 ? -18.5 -38.25 -25.188 1 97.88 442 THR B N 1
ATOM 8044 C CA . THR B 1 442 ? -18.406 -36.812 -25.266 1 97.88 442 THR B CA 1
ATOM 8045 C C . THR B 1 442 ? -16.953 -36.344 -25.219 1 97.88 442 THR B C 1
ATOM 8047 O O . THR B 1 442 ? -16.641 -35.188 -25.516 1 97.88 442 THR B O 1
ATOM 8050 N N . VAL B 1 443 ? -16.016 -37.25 -24.906 1 98.56 443 VAL B N 1
ATOM 8051 C CA . VAL B 1 443 ? -14.617 -36.875 -24.734 1 98.56 443 VAL B CA 1
ATOM 8052 C C . VAL B 1 443 ? -13.953 -36.688 -26.094 1 98.56 443 VAL B C 1
ATOM 8054 O O . VAL B 1 443 ? -13.969 -37.625 -26.922 1 98.56 443 VAL B O 1
ATOM 8057 N N . ILE B 1 444 ? -13.461 -35.5 -26.297 1 98.44 444 ILE B N 1
ATOM 8058 C CA . ILE B 1 444 ? -12.656 -35.281 -27.484 1 98.44 444 ILE B CA 1
ATOM 8059 C C . ILE B 1 444 ? -11.242 -35.812 -27.266 1 98.44 444 ILE B C 1
ATOM 8061 O O . ILE B 1 444 ? -10.703 -36.531 -28.125 1 98.44 444 ILE B O 1
ATOM 8065 N N . ASN B 1 445 ? -10.664 -35.469 -26.141 1 98.62 445 ASN B N 1
ATOM 8066 C CA . ASN B 1 445 ? -9.32 -35.938 -25.781 1 98.62 445 ASN B CA 1
ATOM 8067 C C . ASN B 1 445 ? -9.055 -35.719 -24.297 1 98.62 445 ASN B C 1
ATOM 8069 O O . ASN B 1 445 ? -9.734 -34.938 -23.625 1 98.62 445 ASN B O 1
ATOM 8073 N N . VAL B 1 446 ? -8.18 -36.531 -23.75 1 98.75 446 VAL B N 1
ATOM 8074 C CA . VAL B 1 446 ? -7.57 -36.344 -22.438 1 98.75 446 VAL B CA 1
ATOM 8075 C C . VAL B 1 446 ? -6.055 -36.219 -22.594 1 98.75 446 VAL B C 1
ATOM 8077 O O . VAL B 1 446 ? -5.352 -37.219 -22.672 1 98.75 446 VAL B O 1
ATOM 8080 N N . ARG B 1 447 ? -5.645 -35 -22.531 1 98.44 447 ARG B N 1
ATOM 8081 C CA . ARG B 1 447 ? -4.207 -34.75 -22.656 1 98.44 447 ARG B CA 1
ATOM 8082 C C . ARG B 1 447 ? -3.531 -34.75 -21.281 1 98.44 447 ARG B C 1
ATOM 8084 O O . ARG B 1 447 ? -4.047 -34.125 -20.344 1 98.44 447 ARG B O 1
ATOM 8091 N N . THR B 1 448 ? -2.428 -35.469 -21.188 1 98.12 448 THR B N 1
ATOM 8092 C CA . THR B 1 448 ? -1.723 -35.531 -19.922 1 98.12 448 THR B CA 1
ATOM 8093 C C . THR B 1 448 ? -0.342 -34.906 -20.016 1 98.12 448 THR B C 1
ATOM 8095 O O . THR B 1 448 ? 0.226 -34.812 -21.109 1 98.12 448 THR B O 1
ATOM 8098 N N . ALA B 1 449 ? 0.132 -34.375 -18.984 1 97.81 449 ALA B N 1
ATOM 8099 C CA . ALA B 1 449 ? 1.464 -33.781 -18.891 1 97.81 449 ALA B CA 1
ATOM 8100 C C . ALA B 1 449 ? 2.246 -34.375 -17.719 1 97.81 449 ALA B C 1
ATOM 8102 O O . ALA B 1 449 ? 1.88 -34.156 -16.562 1 97.81 449 ALA B O 1
ATOM 8103 N N . MET B 1 450 ? 3.266 -35.156 -18.031 1 98.19 450 MET B N 1
ATOM 8104 C CA . MET B 1 450 ? 4.223 -35.625 -17.031 1 98.19 450 MET B CA 1
ATOM 8105 C C . MET B 1 450 ? 5.324 -34.594 -16.828 1 98.19 450 MET B C 1
ATOM 8107 O O . MET B 1 450 ? 6.023 -34.219 -17.781 1 98.19 450 MET B O 1
ATOM 8111 N N . MET B 1 451 ? 5.465 -34.094 -15.609 1 97.62 451 MET B N 1
ATOM 8112 C CA . MET B 1 451 ? 6.406 -33.031 -15.32 1 97.62 451 MET B CA 1
ATOM 8113 C C . MET B 1 451 ? 7.395 -33.438 -14.234 1 97.62 451 MET B C 1
ATOM 8115 O O . MET B 1 451 ? 7.07 -33.375 -13.047 1 97.62 451 MET B O 1
ATOM 8119 N N . PRO B 1 452 ? 8.578 -33.719 -14.617 1 97.44 452 PRO B N 1
ATOM 8120 C CA . PRO B 1 452 ? 9.555 -34.281 -13.695 1 97.44 452 PRO B CA 1
ATOM 8121 C C . PRO B 1 452 ? 9.969 -33.312 -12.586 1 97.44 452 PRO B C 1
ATOM 8123 O O . PRO B 1 452 ? 10.367 -33.75 -11.5 1 97.44 452 PRO B O 1
ATOM 8126 N N . TYR B 1 453 ? 9.867 -31.984 -12.844 1 97.5 453 TYR B N 1
ATOM 8127 C CA . TYR B 1 453 ? 10.477 -31.047 -11.914 1 97.5 453 TYR B CA 1
ATOM 8128 C C . TYR B 1 453 ? 9.422 -30.109 -11.328 1 97.5 453 TYR B C 1
ATOM 8130 O O . TYR B 1 453 ? 9.758 -29.078 -10.742 1 97.5 453 TYR B O 1
ATOM 8138 N N . ILE B 1 454 ? 8.195 -30.391 -11.406 1 97.25 454 ILE B N 1
ATOM 8139 C CA . ILE B 1 454 ? 7.098 -29.453 -11.188 1 97.25 454 ILE B CA 1
ATOM 8140 C C . ILE B 1 454 ? 7.109 -28.984 -9.734 1 97.25 454 ILE B C 1
ATOM 8142 O O . ILE B 1 454 ? 6.73 -27.844 -9.445 1 97.25 454 ILE B O 1
ATOM 8146 N N . THR B 1 455 ? 7.586 -29.766 -8.742 1 97.69 455 THR B N 1
ATOM 8147 C CA . THR B 1 455 ? 7.648 -29.312 -7.352 1 97.69 455 THR B CA 1
ATOM 8148 C C . THR B 1 455 ? 9.094 -29.281 -6.859 1 97.69 455 THR B C 1
ATOM 8150 O O . THR B 1 455 ? 9.352 -29.406 -5.66 1 97.69 455 THR B O 1
ATOM 8153 N N . SER B 1 456 ? 10.047 -29.156 -7.789 1 98 456 SER B N 1
ATOM 8154 C CA . SER B 1 456 ? 11.461 -29.172 -7.445 1 98 456 SER B CA 1
ATOM 8155 C C . SER B 1 456 ? 11.828 -28 -6.539 1 98 456 SER B C 1
ATOM 8157 O O . SER B 1 456 ? 12.688 -28.125 -5.668 1 98 456 SER B O 1
ATOM 8159 N N . GLN B 1 457 ? 11.133 -26.938 -6.66 1 98 457 GLN B N 1
ATOM 8160 C CA . GLN B 1 457 ? 11.438 -25.75 -5.867 1 98 457 GLN B CA 1
ATOM 8161 C C . GLN B 1 457 ? 11.047 -25.953 -4.402 1 98 457 GLN B C 1
ATOM 8163 O O . GLN B 1 457 ? 11.422 -25.156 -3.539 1 98 457 GLN B O 1
ATOM 8168 N N . PHE B 1 458 ? 10.312 -27.031 -4.074 1 98.25 458 PHE B N 1
ATOM 8169 C CA . PHE B 1 458 ? 9.875 -27.312 -2.711 1 98.25 458 PHE B CA 1
ATOM 8170 C C . PHE B 1 458 ? 10.867 -28.219 -2.004 1 98.25 458 PHE B C 1
ATOM 8172 O O . PHE B 1 458 ? 10.703 -28.531 -0.821 1 98.25 458 PHE B O 1
ATOM 8179 N N . MET B 1 459 ? 11.852 -28.719 -2.682 1 98.44 459 MET B N 1
ATOM 8180 C CA . MET B 1 459 ? 12.773 -29.672 -2.078 1 98.44 459 MET B CA 1
ATOM 8181 C C . MET B 1 459 ? 13.523 -29.047 -0.907 1 98.44 459 MET B C 1
ATOM 8183 O O . MET B 1 459 ? 13.82 -27.844 -0.925 1 98.44 459 MET B O 1
ATOM 8187 N N . PRO B 1 460 ? 13.797 -29.828 0.112 1 98.12 460 PRO B N 1
ATOM 8188 C CA . PRO B 1 460 ? 14.562 -29.297 1.244 1 98.12 460 PRO B CA 1
ATOM 8189 C C . PRO B 1 460 ? 15.891 -28.672 0.821 1 98.12 460 PRO B C 1
ATOM 8191 O O . PRO B 1 460 ? 16.609 -29.234 0.006 1 98.12 460 PRO B O 1
ATOM 8194 N N . ARG B 1 461 ? 16.109 -27.5 1.311 1 97.56 461 ARG B N 1
ATOM 8195 C CA . ARG B 1 461 ? 17.281 -26.734 0.923 1 97.56 461 ARG B CA 1
ATOM 8196 C C . ARG B 1 461 ? 17.922 -26.078 2.133 1 97.56 461 ARG B C 1
ATOM 8198 O O . ARG B 1 461 ? 17.391 -26.125 3.238 1 97.56 461 ARG B O 1
ATOM 8205 N N . HIS B 1 462 ? 19.078 -25.547 1.93 1 96.31 462 HIS B N 1
ATOM 8206 C CA . HIS B 1 462 ? 19.797 -24.75 2.908 1 96.31 462 HIS B CA 1
ATOM 8207 C C . HIS B 1 462 ? 20.031 -23.328 2.393 1 96.31 462 HIS B C 1
ATOM 8209 O O . HIS B 1 462 ? 19.953 -23.078 1.188 1 96.31 462 HIS B O 1
ATOM 8215 N N . PRO B 1 463 ? 20.25 -22.406 3.41 1 92.06 463 PRO B N 1
ATOM 8216 C CA . PRO B 1 463 ? 20.625 -21.078 2.949 1 92.06 463 PRO B CA 1
ATOM 8217 C C . PRO B 1 463 ? 21.766 -21.094 1.946 1 92.06 463 PRO B C 1
ATOM 8219 O O . PRO B 1 463 ? 22.75 -21.812 2.137 1 92.06 463 PRO B O 1
ATOM 8222 N N . GLY B 1 464 ? 21.594 -20.406 0.849 1 93.38 464 GLY B N 1
ATOM 8223 C CA . GLY B 1 464 ? 22.641 -20.344 -0.159 1 93.38 464 GLY B CA 1
ATOM 8224 C C . GLY B 1 464 ? 22.375 -21.234 -1.356 1 93.38 464 GLY B C 1
ATOM 8225 O O . GLY B 1 464 ? 22.969 -21.062 -2.42 1 93.38 464 GLY B O 1
ATOM 8226 N N . ASP B 1 465 ? 21.469 -22.25 -1.172 1 97.38 465 ASP B N 1
ATOM 8227 C CA . ASP B 1 465 ? 21.141 -23.125 -2.297 1 97.38 465 ASP B CA 1
ATOM 8228 C C . ASP B 1 465 ? 20.453 -22.328 -3.414 1 97.38 465 ASP B C 1
ATOM 8230 O O . ASP B 1 465 ? 20.672 -22.609 -4.598 1 97.38 465 ASP B O 1
ATOM 8234 N N . ARG B 1 466 ? 19.609 -21.438 -3.084 1 97.88 466 ARG B N 1
ATOM 8235 C CA . ARG B 1 466 ? 19.109 -20.438 -4.016 1 97.88 466 ARG B CA 1
ATOM 8236 C C . ARG B 1 466 ? 19.984 -19.188 -3.99 1 97.88 466 ARG B C 1
ATOM 8238 O O . ARG B 1 466 ? 20.156 -18.562 -2.943 1 97.88 466 ARG B O 1
ATOM 8245 N N . PRO B 1 467 ? 20.547 -18.859 -5.105 1 98.38 467 PRO B N 1
ATOM 8246 C CA . PRO B 1 467 ? 21.328 -17.625 -5.129 1 98.38 467 PRO B CA 1
ATOM 8247 C C . PRO B 1 467 ? 20.453 -16.375 -5.043 1 98.38 467 PRO B C 1
ATOM 8249 O O . PRO B 1 467 ? 19.25 -16.438 -5.309 1 98.38 467 PRO B O 1
ATOM 8252 N N . PRO B 1 468 ? 21.094 -15.266 -4.562 1 98.19 468 PRO B N 1
ATOM 8253 C CA . PRO B 1 468 ? 20.328 -14.016 -4.664 1 98.19 468 PRO B CA 1
ATOM 8254 C C . PRO B 1 468 ? 20.078 -13.594 -6.109 1 98.19 468 PRO B C 1
ATOM 8256 O O . PRO B 1 468 ? 20.75 -14.078 -7.023 1 98.19 468 PRO B O 1
ATOM 8259 N N . VAL B 1 469 ? 19.109 -12.758 -6.316 1 98.62 469 VAL B N 1
ATOM 8260 C CA . VAL B 1 469 ? 18.75 -12.273 -7.645 1 98.62 469 VAL B CA 1
ATOM 8261 C C . VAL B 1 469 ? 19.969 -11.617 -8.305 1 98.62 469 VAL B C 1
ATOM 8263 O O . VAL B 1 469 ? 20.266 -11.891 -9.469 1 98.62 469 VAL B O 1
ATOM 8266 N N . ILE B 1 470 ? 20.562 -10.766 -7.543 1 98.25 470 ILE B N 1
ATOM 8267 C CA . ILE B 1 470 ? 21.828 -10.203 -7.969 1 98.25 470 ILE B CA 1
ATOM 8268 C C . ILE B 1 470 ? 22.953 -10.734 -7.082 1 98.25 470 ILE B C 1
ATOM 8270 O O . ILE B 1 470 ? 23.109 -10.312 -5.934 1 98.25 470 ILE B O 1
ATOM 8274 N N . PRO B 1 471 ? 23.703 -11.68 -7.648 1 97.5 471 PRO B N 1
ATOM 8275 C CA . PRO B 1 471 ? 24.797 -12.234 -6.844 1 97.5 471 PRO B CA 1
ATOM 8276 C C . PRO B 1 471 ? 25.828 -11.18 -6.438 1 97.5 471 PRO B C 1
ATOM 8278 O O . PRO B 1 471 ? 26.047 -10.211 -7.172 1 97.5 471 PRO B O 1
ATOM 8281 N N . GLU B 1 472 ? 26.438 -11.438 -5.352 1 94.19 472 GLU B N 1
ATOM 8282 C CA . GLU B 1 472 ? 27.406 -10.492 -4.824 1 94.19 472 GLU B CA 1
ATOM 8283 C C . GLU B 1 472 ? 28.547 -10.266 -5.812 1 94.19 472 GLU B C 1
ATOM 8285 O O . GLU B 1 472 ? 29.016 -11.203 -6.453 1 94.19 472 GLU B O 1
ATOM 8290 N N . ASN B 1 473 ? 28.984 -9.141 -6.07 1 93.62 473 ASN B N 1
ATOM 8291 C CA . ASN B 1 473 ? 30.141 -8.719 -6.84 1 93.62 473 ASN B CA 1
ATOM 8292 C C . ASN B 1 473 ? 29.906 -8.844 -8.344 1 93.62 473 ASN B C 1
ATOM 8294 O O . ASN B 1 473 ? 30.844 -8.883 -9.125 1 93.62 473 ASN B O 1
ATOM 8298 N N . TYR B 1 474 ? 28.719 -9.141 -8.727 1 97.31 474 TYR B N 1
ATOM 8299 C CA . TYR B 1 474 ? 28.422 -9.117 -10.148 1 97.31 474 TYR B CA 1
ATOM 8300 C C . TYR B 1 474 ? 27.906 -7.742 -10.578 1 97.31 474 TYR B C 1
ATOM 8302 O O . TYR B 1 474 ? 27.125 -7.113 -9.859 1 97.31 474 TYR B O 1
ATOM 8310 N N . GLY B 1 475 ? 28.344 -7.289 -11.688 1 96.81 475 GLY B N 1
ATOM 8311 C CA . GLY B 1 475 ? 27.984 -5.945 -12.125 1 96.81 475 GLY B CA 1
ATOM 8312 C C . GLY B 1 475 ? 26.875 -5.93 -13.156 1 96.81 475 GLY B C 1
ATOM 8313 O O . GLY B 1 475 ? 26.203 -4.918 -13.336 1 96.81 475 GLY B O 1
ATOM 8314 N N . ASN B 1 476 ? 26.719 -7.105 -13.898 1 98.12 476 ASN B N 1
ATOM 8315 C CA . ASN B 1 476 ? 25.766 -7.016 -15 1 98.12 476 ASN B CA 1
ATOM 8316 C C . ASN B 1 476 ? 24.891 -8.266 -15.102 1 98.12 476 ASN B C 1
ATOM 8318 O O . ASN B 1 476 ? 24.312 -8.547 -16.141 1 98.12 476 ASN B O 1
ATOM 8322 N N . LEU B 1 477 ? 24.844 -9.102 -13.992 1 98.69 477 LEU B N 1
ATOM 8323 C CA . LEU B 1 477 ? 24.094 -10.359 -14.016 1 98.69 477 LEU B CA 1
ATOM 8324 C C . LEU B 1 477 ? 22.984 -10.344 -12.969 1 98.69 477 LEU B C 1
ATOM 8326 O O . LEU B 1 477 ? 23.219 -10.016 -11.805 1 98.69 477 LEU B O 1
ATOM 8330 N N . ALA B 1 478 ? 21.812 -10.641 -13.383 1 98.81 478 ALA B N 1
ATOM 8331 C CA . ALA B 1 478 ? 20.719 -10.977 -12.477 1 98.81 478 ALA B CA 1
ATOM 8332 C C . ALA B 1 478 ? 20.156 -12.367 -12.781 1 98.81 478 ALA B C 1
ATOM 8334 O O . ALA B 1 478 ? 20.031 -12.742 -13.953 1 98.81 478 ALA B O 1
ATOM 8335 N N . LEU B 1 479 ? 19.938 -13.117 -11.789 1 98.88 479 LEU B N 1
ATOM 8336 C CA . LEU B 1 479 ? 19.25 -14.406 -11.883 1 98.88 479 LEU B CA 1
ATOM 8337 C C . LEU B 1 479 ? 17.781 -14.273 -11.523 1 98.88 479 LEU B C 1
ATOM 8339 O O . LEU B 1 479 ? 17.422 -13.523 -10.609 1 98.88 479 LEU B O 1
ATOM 8343 N N . LEU B 1 480 ? 16.953 -14.977 -12.281 1 98.75 480 LEU B N 1
ATOM 8344 C CA . LEU B 1 480 ? 15.508 -14.789 -12.117 1 98.75 480 LEU B CA 1
ATOM 8345 C C . LEU B 1 480 ? 14.805 -16.125 -11.945 1 98.75 480 LEU B C 1
ATOM 8347 O O . LEU B 1 480 ? 15.375 -17.188 -12.25 1 98.75 480 LEU B O 1
ATOM 8351 N N . GLY B 1 481 ? 13.539 -16.031 -11.445 1 98.06 481 GLY B N 1
ATOM 8352 C CA . GLY B 1 481 ? 12.656 -17.188 -11.492 1 98.06 481 GLY B CA 1
ATOM 8353 C C . GLY B 1 481 ? 12.414 -17.812 -10.125 1 98.06 481 GLY B C 1
ATOM 8354 O O . GLY B 1 481 ? 12.492 -17.125 -9.109 1 98.06 481 GLY B O 1
ATOM 8355 N N . GLN B 1 482 ? 12.086 -19.094 -10.125 1 98.19 482 GLN B N 1
ATOM 8356 C CA . GLN B 1 482 ? 11.578 -19.797 -8.953 1 98.19 482 GLN B CA 1
ATOM 8357 C C . GLN B 1 482 ? 12.719 -20.359 -8.109 1 98.19 482 GLN B C 1
ATOM 8359 O O . GLN B 1 482 ? 12.492 -20.875 -7.016 1 98.19 482 GLN B O 1
ATOM 8364 N N . PHE B 1 483 ? 13.953 -20.219 -8.602 1 98.62 483 PHE B N 1
ATOM 8365 C CA . PHE B 1 483 ? 15.055 -20.891 -7.934 1 98.62 483 PHE B CA 1
ATOM 8366 C C . PHE B 1 483 ? 16.094 -19.891 -7.441 1 98.62 483 PHE B C 1
ATOM 8368 O O . PHE B 1 483 ? 17.234 -20.25 -7.176 1 98.62 483 PHE B O 1
ATOM 8375 N N . VAL B 1 484 ? 15.688 -18.609 -7.387 1 98.62 484 VAL B N 1
ATOM 8376 C CA . VAL B 1 484 ? 16.484 -17.578 -6.734 1 98.62 484 VAL B CA 1
ATOM 8377 C C . VAL B 1 484 ? 15.859 -17.234 -5.383 1 98.62 484 VAL B C 1
ATOM 8379 O O . VAL B 1 484 ? 14.758 -17.672 -5.062 1 98.62 484 VAL B O 1
ATOM 8382 N N . GLU B 1 485 ? 16.641 -16.5 -4.621 1 98 485 GLU B N 1
ATOM 8383 C CA . GLU B 1 485 ? 16.141 -16.125 -3.305 1 98 485 GLU B CA 1
ATOM 8384 C C . GLU B 1 485 ? 15.406 -14.789 -3.348 1 98 485 GLU B C 1
ATOM 8386 O O . GLU B 1 485 ? 15.992 -13.773 -3.715 1 98 485 GLU B O 1
ATOM 8391 N N . VAL B 1 486 ? 14.141 -14.797 -3.08 1 97.75 486 VAL B N 1
ATOM 8392 C CA . VAL B 1 486 ? 13.328 -13.609 -2.861 1 97.75 486 VAL B CA 1
ATOM 8393 C C . VAL B 1 486 ? 12.812 -13.594 -1.424 1 97.75 486 VAL B C 1
ATOM 8395 O O . VAL B 1 486 ? 11.844 -14.273 -1.095 1 97.75 486 VAL B O 1
ATOM 8398 N N . PRO B 1 487 ? 13.344 -12.781 -0.591 1 94.62 487 PRO B N 1
ATOM 8399 C CA . PRO B 1 487 ? 13.047 -12.812 0.843 1 94.62 487 PRO B CA 1
ATOM 8400 C C . PRO B 1 487 ? 11.562 -12.625 1.14 1 94.62 487 PRO B C 1
ATOM 8402 O O . PRO B 1 487 ? 10.953 -11.664 0.662 1 94.62 487 PRO B O 1
ATOM 8405 N N . GLY B 1 488 ? 11.023 -13.594 1.871 1 93.69 488 GLY B N 1
ATOM 8406 C CA . GLY B 1 488 ? 9.672 -13.477 2.391 1 93.69 488 GLY B CA 1
ATOM 8407 C C . GLY B 1 488 ? 8.609 -13.93 1.406 1 93.69 488 GLY B C 1
ATOM 8408 O O . GLY B 1 488 ? 7.453 -14.125 1.778 1 93.69 488 GLY B O 1
ATOM 8409 N N . GLU B 1 489 ? 8.953 -14.141 0.183 1 96.81 489 GLU B N 1
ATOM 8410 C CA . GLU B 1 489 ? 7.992 -14.562 -0.834 1 96.81 489 GLU B CA 1
ATOM 8411 C C . GLU B 1 489 ? 7.93 -16.078 -0.946 1 96.81 489 GLU B C 1
ATOM 8413 O O . GLU B 1 489 ? 8.812 -16.781 -0.447 1 96.81 489 GLU B O 1
ATOM 8418 N N . CYS B 1 490 ? 6.898 -16.531 -1.643 1 97.25 490 CYS B N 1
ATOM 8419 C CA . CYS B 1 490 ? 6.691 -17.969 -1.799 1 97.25 490 CYS B CA 1
ATOM 8420 C C . CYS B 1 490 ? 6.934 -18.406 -3.24 1 97.25 490 CYS B C 1
ATOM 8422 O O . CYS B 1 490 ? 6.41 -17.797 -4.172 1 97.25 490 CYS B O 1
ATOM 8424 N N . VAL B 1 491 ? 7.68 -19.438 -3.334 1 97.69 491 VAL B N 1
ATOM 8425 C CA . VAL B 1 491 ? 7.926 -20.031 -4.648 1 97.69 491 VAL B CA 1
ATOM 8426 C C . VAL B 1 491 ? 6.645 -20.656 -5.184 1 97.69 491 VAL B C 1
ATOM 8428 O O . VAL B 1 491 ? 5.641 -20.75 -4.473 1 97.69 491 VAL B O 1
ATOM 8431 N N . PHE B 1 492 ? 6.621 -21 -6.48 1 97.38 492 PHE B N 1
ATOM 8432 C CA . PHE B 1 492 ? 5.492 -21.594 -7.18 1 97.38 492 PHE B CA 1
ATOM 8433 C C . PHE B 1 492 ? 4.406 -20.562 -7.441 1 97.38 492 PHE B C 1
ATOM 8435 O O . PHE B 1 492 ? 3.248 -20.906 -7.68 1 97.38 492 PHE B O 1
ATOM 8442 N N . THR B 1 493 ? 4.684 -19.297 -7.254 1 97.25 493 THR B N 1
ATOM 8443 C CA . THR B 1 493 ? 3.752 -18.219 -7.566 1 97.25 493 THR B CA 1
ATOM 8444 C C . THR B 1 493 ? 4.281 -17.359 -8.711 1 97.25 493 THR B C 1
ATOM 8446 O O . THR B 1 493 ? 5.492 -17.219 -8.883 1 97.25 493 THR B O 1
ATOM 8449 N N . VAL B 1 494 ? 3.377 -16.797 -9.453 1 97.88 494 VAL B N 1
ATOM 8450 C CA . VAL B 1 494 ? 3.752 -15.844 -10.492 1 97.88 494 VAL B CA 1
ATOM 8451 C C . VAL B 1 494 ? 4.41 -14.625 -9.852 1 97.88 494 VAL B C 1
ATOM 8453 O O . VAL B 1 494 ? 5.375 -14.078 -10.398 1 97.88 494 VAL B O 1
ATOM 8456 N N . GLU B 1 495 ? 3.953 -14.273 -8.688 1 98.19 495 GLU B N 1
ATOM 8457 C CA . GLU B 1 495 ? 4.477 -13.141 -7.93 1 98.19 495 GLU B CA 1
ATOM 8458 C C . GLU B 1 495 ? 5.98 -13.273 -7.703 1 98.19 495 GLU B C 1
ATOM 8460 O O . GLU B 1 495 ? 6.723 -12.297 -7.832 1 98.19 495 GLU B O 1
ATOM 8465 N N . TYR B 1 496 ? 6.406 -14.492 -7.402 1 98.38 496 TYR B N 1
ATOM 8466 C CA . TYR B 1 496 ? 7.812 -14.75 -7.109 1 98.38 496 TYR B CA 1
ATOM 8467 C C . TYR B 1 496 ? 8.688 -14.43 -8.312 1 98.38 496 TYR B C 1
ATOM 8469 O O . TYR B 1 496 ? 9.711 -13.758 -8.188 1 98.38 496 TYR B O 1
ATOM 8477 N N . SER B 1 497 ? 8.273 -14.867 -9.453 1 98.31 497 SER B N 1
ATOM 8478 C CA . SER B 1 497 ? 9.031 -14.656 -10.68 1 98.31 497 SER B CA 1
ATOM 8479 C C . SER B 1 497 ? 9.039 -13.188 -11.086 1 98.31 497 SER B C 1
ATOM 8481 O O . SER B 1 497 ? 10.086 -12.641 -11.453 1 98.31 497 SER B O 1
ATOM 8483 N N . VAL B 1 498 ? 7.918 -12.562 -11.008 1 98.62 498 VAL B N 1
ATOM 8484 C CA . VAL B 1 498 ? 7.82 -11.164 -11.391 1 98.62 498 VAL B CA 1
ATOM 8485 C C . VAL B 1 498 ? 8.641 -10.305 -10.438 1 98.62 498 VAL B C 1
ATOM 8487 O O . VAL B 1 498 ? 9.312 -9.359 -10.859 1 98.62 498 VAL B O 1
ATOM 8490 N N . LYS B 1 499 ? 8.57 -10.625 -9.188 1 98.31 499 LYS B N 1
ATOM 8491 C CA . LYS B 1 499 ? 9.328 -9.867 -8.195 1 98.31 499 LYS B CA 1
ATOM 8492 C C . LYS B 1 499 ? 10.828 -10.031 -8.406 1 98.31 499 LYS B C 1
ATOM 8494 O O . LYS B 1 499 ? 11.594 -9.078 -8.234 1 98.31 499 LYS B O 1
ATOM 8499 N N . SER B 1 500 ? 11.266 -11.242 -8.711 1 98.75 500 SER B N 1
ATOM 8500 C CA . SER B 1 500 ? 12.68 -11.438 -9 1 98.75 500 SER B CA 1
ATOM 8501 C C . SER B 1 500 ? 13.133 -10.57 -10.164 1 98.75 500 SER B C 1
ATOM 8503 O O . SER B 1 500 ? 14.242 -10.031 -10.148 1 98.75 500 SER B O 1
ATOM 8505 N N . ALA B 1 501 ? 12.289 -10.43 -11.172 1 98.81 501 ALA B N 1
ATOM 8506 C CA . ALA B 1 501 ? 12.586 -9.57 -12.312 1 98.81 501 ALA B CA 1
ATOM 8507 C C . ALA B 1 501 ? 12.727 -8.109 -11.883 1 98.81 501 ALA B C 1
ATOM 8509 O O . ALA B 1 501 ? 13.664 -7.422 -12.297 1 98.81 501 ALA B O 1
ATOM 8510 N N . MET B 1 502 ? 11.812 -7.711 -11.086 1 98.5 502 MET B N 1
ATOM 8511 C CA . MET B 1 502 ? 11.844 -6.336 -10.602 1 98.5 502 MET B CA 1
ATOM 8512 C C . MET B 1 502 ? 13.109 -6.066 -9.789 1 98.5 502 MET B C 1
ATOM 8514 O O . MET B 1 502 ? 13.75 -5.027 -9.961 1 98.5 502 MET B O 1
ATOM 8518 N N . MET B 1 503 ? 13.453 -6.977 -8.914 1 98.5 503 MET B N 1
ATOM 8519 C CA . MET B 1 503 ? 14.672 -6.871 -8.117 1 98.5 503 MET B CA 1
ATOM 8520 C C . MET B 1 503 ? 15.898 -6.785 -9.008 1 98.5 503 MET B C 1
ATOM 8522 O O . MET B 1 503 ? 16.812 -5.992 -8.75 1 98.5 503 MET B O 1
ATOM 8526 N N . GLY B 1 504 ? 15.93 -7.578 -10.031 1 98.69 504 GLY B N 1
ATOM 8527 C CA . GLY B 1 504 ? 17.047 -7.562 -10.953 1 98.69 504 GLY B CA 1
ATOM 8528 C C . GLY B 1 504 ? 17.219 -6.238 -11.672 1 98.69 504 GLY B C 1
ATOM 8529 O O . GLY B 1 504 ? 18.312 -5.652 -11.664 1 98.69 504 GLY B O 1
ATOM 8530 N N . VAL B 1 505 ? 16.125 -5.746 -12.266 1 98.69 505 VAL B N 1
ATOM 8531 C CA . VAL B 1 505 ? 16.172 -4.527 -13.062 1 98.69 505 VAL B CA 1
ATOM 8532 C C . VAL B 1 505 ? 16.5 -3.332 -12.164 1 98.69 505 VAL B C 1
ATOM 8534 O O . VAL B 1 505 ? 17.391 -2.545 -12.461 1 98.69 505 VAL B O 1
ATOM 8537 N N . TYR B 1 506 ? 15.758 -3.193 -11.078 1 97.75 506 TYR B N 1
ATOM 8538 C CA . TYR B 1 506 ? 15.938 -2.057 -10.188 1 97.75 506 TYR B CA 1
ATOM 8539 C C . TYR B 1 506 ? 17.312 -2.076 -9.547 1 97.75 506 TYR B C 1
ATOM 8541 O O . TYR B 1 506 ? 17.938 -1.025 -9.359 1 97.75 506 TYR B O 1
ATOM 8549 N N . GLY B 1 507 ? 17.797 -3.275 -9.195 1 97.31 507 GLY B N 1
ATOM 8550 C CA . GLY B 1 507 ? 19.078 -3.404 -8.539 1 97.31 507 GLY B CA 1
ATOM 8551 C C . GLY B 1 507 ? 20.266 -3.152 -9.461 1 97.31 507 GLY B C 1
ATOM 8552 O O . GLY B 1 507 ? 21.188 -2.408 -9.117 1 97.31 507 GLY B O 1
ATOM 8553 N N . LEU B 1 508 ? 20.234 -3.754 -10.617 1 97.56 508 LEU B N 1
ATOM 8554 C CA . LEU B 1 508 ? 21.344 -3.629 -11.555 1 97.56 508 LEU B CA 1
ATOM 8555 C C . LEU B 1 508 ? 21.484 -2.191 -12.047 1 97.56 508 LEU B C 1
ATOM 8557 O O . LEU B 1 508 ? 22.594 -1.72 -12.297 1 97.56 508 LEU B O 1
ATOM 8561 N N . LEU B 1 509 ? 20.344 -1.513 -12.195 1 97.56 509 LEU B N 1
ATOM 8562 C CA . LEU B 1 509 ? 20.375 -0.174 -12.773 1 97.56 509 LEU B CA 1
ATOM 8563 C C . LEU B 1 509 ? 20.328 0.89 -11.68 1 97.56 509 LEU B C 1
ATOM 8565 O O . LEU B 1 509 ? 20.344 2.088 -11.977 1 97.56 509 LEU B O 1
ATOM 8569 N N . ASP B 1 510 ? 20.156 0.495 -10.398 1 94.38 510 ASP B N 1
ATOM 8570 C CA . ASP B 1 510 ? 20.078 1.412 -9.266 1 94.38 510 ASP B CA 1
ATOM 8571 C C . ASP B 1 510 ? 19 2.473 -9.492 1 94.38 510 ASP B C 1
ATOM 8573 O O . ASP B 1 510 ? 19.281 3.672 -9.445 1 94.38 510 ASP B O 1
ATOM 8577 N N . LEU B 1 511 ? 17.781 2.113 -9.773 1 94.12 511 LEU B N 1
ATOM 8578 C CA . LEU B 1 511 ? 16.672 2.996 -10.125 1 94.12 511 LEU B CA 1
ATOM 8579 C C . LEU B 1 511 ? 16.109 3.686 -8.883 1 94.12 511 LEU B C 1
ATOM 8581 O O . LEU B 1 511 ? 15.07 4.348 -8.953 1 94.12 511 LEU B O 1
ATOM 8585 N N . SER B 1 512 ? 16.688 3.781 -7.734 1 86.94 512 SER B N 1
ATOM 8586 C CA . SER B 1 512 ? 16.359 4.539 -6.531 1 86.94 512 SER B CA 1
ATOM 8587 C C . SER B 1 512 ? 15 4.137 -5.969 1 86.94 512 SER B C 1
ATOM 8589 O O . SER B 1 512 ? 14.312 4.953 -5.359 1 86.94 512 SER B O 1
ATOM 8591 N N . ARG B 1 513 ? 14.5 3.066 -6.277 1 88.31 513 ARG B N 1
ATOM 8592 C CA . ARG B 1 513 ? 13.266 2.506 -5.734 1 88.31 513 ARG B CA 1
ATOM 8593 C C . ARG B 1 513 ? 13.414 1.012 -5.469 1 88.31 513 ARG B C 1
ATOM 8595 O O . ARG B 1 513 ? 14.008 0.29 -6.273 1 88.31 513 ARG B O 1
ATOM 8602 N N . GLU B 1 514 ? 12.945 0.634 -4.402 1 90.56 514 GLU B N 1
ATOM 8603 C CA . GLU B 1 514 ? 13 -0.781 -4.047 1 90.56 514 GLU B CA 1
ATOM 8604 C C . GLU B 1 514 ? 11.711 -1.496 -4.445 1 90.56 514 GLU B C 1
ATOM 8606 O O . GLU B 1 514 ? 10.625 -0.918 -4.367 1 90.56 514 GLU B O 1
ATOM 8611 N N . PRO B 1 515 ? 11.867 -2.717 -4.891 1 93.94 515 PRO B N 1
ATOM 8612 C CA . PRO B 1 515 ? 10.648 -3.51 -5.082 1 93.94 515 PRO B CA 1
ATOM 8613 C C . PRO B 1 515 ? 9.812 -3.619 -3.814 1 93.94 515 PRO B C 1
ATOM 8615 O O . PRO B 1 515 ? 10.344 -3.529 -2.705 1 93.94 515 PRO B O 1
ATOM 8618 N N . PRO B 1 516 ? 8.492 -3.691 -3.992 1 93.88 516 PRO B N 1
ATOM 8619 C CA . PRO B 1 516 ? 7.66 -3.842 -2.799 1 93.88 516 PRO B CA 1
ATOM 8620 C C . PRO B 1 516 ? 8.062 -5.043 -1.944 1 93.88 516 PRO B C 1
ATOM 8622 O O . PRO B 1 516 ? 8.406 -6.098 -2.48 1 93.88 516 PRO B O 1
ATOM 8625 N N . GLU B 1 517 ? 7.969 -4.945 -0.656 1 92.81 517 GLU B N 1
ATOM 8626 C CA . GLU B 1 517 ? 8.234 -6.062 0.248 1 92.81 517 GLU B CA 1
ATOM 8627 C C . GLU B 1 517 ? 7.125 -7.105 0.181 1 92.81 517 GLU B C 1
ATOM 8629 O O . GLU B 1 517 ? 6 -6.797 -0.217 1 92.81 517 GLU B O 1
ATOM 8634 N N . ALA B 1 518 ? 7.508 -8.297 0.561 1 95.81 518 ALA B N 1
ATOM 8635 C CA . ALA B 1 518 ? 6.488 -9.336 0.685 1 95.81 518 ALA B CA 1
ATOM 8636 C C . ALA B 1 518 ? 5.441 -8.961 1.729 1 95.81 518 ALA B C 1
ATOM 8638 O O . ALA B 1 518 ? 5.773 -8.391 2.773 1 95.81 518 ALA B O 1
ATOM 8639 N N . TYR B 1 519 ? 4.191 -9.211 1.446 1 96.12 519 TYR B N 1
ATOM 8640 C CA . TYR B 1 519 ? 3.111 -8.961 2.395 1 96.12 519 TYR B CA 1
ATOM 8641 C C . TYR B 1 519 ? 3.305 -9.773 3.67 1 96.12 519 TYR B C 1
ATOM 8643 O O . TYR B 1 519 ? 3.703 -10.938 3.617 1 96.12 519 TYR B O 1
ATOM 8651 N N . LYS B 1 520 ? 3.111 -9.227 4.867 1 95.38 520 LYS B N 1
ATOM 8652 C CA . LYS B 1 520 ? 3.336 -9.859 6.16 1 95.38 520 LYS B CA 1
ATOM 8653 C C . LYS B 1 520 ? 2.059 -9.875 6.996 1 95.38 520 LYS B C 1
ATOM 8655 O O . LYS B 1 520 ? 2.004 -9.273 8.062 1 95.38 520 LYS B O 1
ATOM 8660 N N . PRO B 1 521 ? 1.106 -10.656 6.555 1 95.69 521 PRO B N 1
ATOM 8661 C CA . PRO B 1 521 ? -0.161 -10.688 7.289 1 95.69 521 PRO B CA 1
ATOM 8662 C C . PRO B 1 521 ? -0.001 -11.188 8.727 1 95.69 521 PRO B C 1
ATOM 8664 O O . PRO B 1 521 ? -0.808 -10.844 9.594 1 95.69 521 PRO B O 1
ATOM 8667 N N . TYR B 1 522 ? 1.038 -11.922 8.977 1 92.25 522 TYR B N 1
ATOM 8668 C CA . TYR B 1 522 ? 1.283 -12.5 10.297 1 92.25 522 TYR B CA 1
ATOM 8669 C C . TYR B 1 522 ? 1.66 -11.414 11.305 1 92.25 522 TYR B C 1
ATOM 8671 O O . TYR B 1 522 ? 1.734 -11.672 12.508 1 92.25 522 TYR B O 1
ATOM 8679 N N . LYS B 1 523 ? 1.854 -10.234 10.836 1 92.69 523 LYS B N 1
ATOM 8680 C CA . LYS B 1 523 ? 2.135 -9.125 11.742 1 92.69 523 LYS B CA 1
ATOM 8681 C C . LYS B 1 523 ? 0.852 -8.406 12.148 1 92.69 523 LYS B C 1
ATOM 8683 O O . LYS B 1 523 ? 0.868 -7.547 13.023 1 92.69 523 LYS B O 1
ATOM 8688 N N . ARG B 1 524 ? -0.23 -8.742 11.617 1 93.12 524 ARG B N 1
ATOM 8689 C CA . ARG B 1 524 ? -1.523 -8.133 11.906 1 93.12 524 ARG B CA 1
ATOM 8690 C C . ARG B 1 524 ? -2.291 -8.945 12.945 1 93.12 524 ARG B C 1
ATOM 8692 O O . ARG B 1 524 ? -2.566 -10.133 12.734 1 93.12 524 ARG B O 1
ATOM 8699 N N . ILE B 1 525 ? -2.785 -8.359 13.914 1 88.44 525 ILE B N 1
ATOM 8700 C CA . ILE B 1 525 ? -3.416 -9.039 15.039 1 88.44 525 ILE B CA 1
ATOM 8701 C C . ILE B 1 525 ? -4.77 -9.602 14.609 1 88.44 525 ILE B C 1
ATOM 8703 O O . ILE B 1 525 ? -5.16 -10.695 15.031 1 88.44 525 ILE B O 1
ATOM 8707 N N . ASP B 1 526 ? -5.488 -8.805 13.844 1 88.75 526 ASP B N 1
ATOM 8708 C CA . ASP B 1 526 ? -6.801 -9.266 13.406 1 88.75 526 ASP B CA 1
ATOM 8709 C C . ASP B 1 526 ? -6.688 -10.508 12.531 1 88.75 526 ASP B C 1
ATOM 8711 O O . ASP B 1 526 ? -7.52 -11.414 12.617 1 88.75 526 ASP B O 1
ATOM 8715 N N . VAL B 1 527 ? -5.648 -10.602 11.711 1 92.44 527 VAL B N 1
ATOM 8716 C CA . VAL B 1 527 ? -5.41 -11.758 10.852 1 92.44 527 VAL B CA 1
ATOM 8717 C C . VAL B 1 527 ? -5.035 -12.969 11.703 1 92.44 527 VAL B C 1
ATOM 8719 O O . VAL B 1 527 ? -5.555 -14.07 11.492 1 92.44 527 VAL B O 1
ATOM 8722 N N . LEU B 1 528 ? -4.188 -12.734 12.641 1 88.75 528 LEU B N 1
ATOM 8723 C CA . LEU B 1 528 ? -3.754 -13.805 13.531 1 88.75 528 LEU B CA 1
ATOM 8724 C C . LEU B 1 528 ? -4.941 -14.414 14.273 1 88.75 528 LEU B C 1
ATOM 8726 O O . LEU B 1 528 ? -5.098 -15.633 14.312 1 88.75 528 LEU B O 1
ATOM 8730 N N . ILE B 1 529 ? -5.797 -13.57 14.82 1 87.31 529 ILE B N 1
ATOM 8731 C CA . ILE B 1 529 ? -6.945 -14.016 15.609 1 87.31 529 ILE B CA 1
ATOM 8732 C C . ILE B 1 529 ? -7.898 -14.812 14.719 1 87.31 529 ILE B C 1
ATOM 8734 O O . ILE B 1 529 ? -8.344 -15.898 15.102 1 87.31 529 ILE B O 1
ATOM 8738 N N . LYS B 1 530 ? -8.148 -14.289 13.594 1 90.25 530 LYS B N 1
ATOM 8739 C CA . LYS B 1 530 ? -9.062 -14.977 12.68 1 90.25 530 LYS B CA 1
ATOM 8740 C C . LYS B 1 530 ? -8.5 -16.328 12.258 1 90.25 530 LYS B C 1
ATOM 8742 O O . LYS B 1 530 ? -9.25 -17.297 12.109 1 90.25 530 LYS B O 1
ATOM 8747 N N . ALA B 1 531 ? -7.219 -16.391 11.984 1 90.75 531 ALA B N 1
ATOM 8748 C CA . ALA B 1 531 ? -6.574 -17.656 11.609 1 90.75 531 ALA B CA 1
ATOM 8749 C C . ALA B 1 531 ? -6.688 -18.688 12.727 1 90.75 531 ALA B C 1
ATOM 8751 O O . ALA B 1 531 ? -7.055 -19.844 12.477 1 90.75 531 ALA B O 1
ATOM 8752 N N . VAL B 1 532 ? -6.469 -18.312 13.961 1 86.75 532 VAL B N 1
ATOM 8753 C CA . VAL B 1 532 ? -6.527 -19.203 15.109 1 86.75 532 VAL B CA 1
ATOM 8754 C C . VAL B 1 532 ? -7.965 -19.688 15.32 1 86.75 532 VAL B C 1
ATOM 8756 O O . VAL B 1 532 ? -8.203 -20.875 15.523 1 86.75 532 VAL B O 1
ATOM 8759 N N . GLU B 1 533 ? -8.859 -18.719 15.219 1 86.38 533 GLU B N 1
ATOM 8760 C CA . GLU B 1 533 ? -10.273 -19.062 15.391 1 86.38 533 GLU B CA 1
ATOM 8761 C C . GLU B 1 533 ? -10.719 -20.094 14.359 1 86.38 533 GLU B C 1
ATOM 8763 O O . GLU B 1 533 ? -11.555 -20.953 14.648 1 86.38 533 GLU B O 1
ATOM 8768 N N . THR B 1 534 ? -10.133 -19.984 13.281 1 89.69 534 THR B N 1
ATOM 8769 C CA . THR B 1 534 ? -10.516 -20.859 12.18 1 89.69 534 THR B CA 1
ATOM 8770 C C . THR B 1 534 ? -9.914 -22.25 12.375 1 89.69 534 THR B C 1
ATOM 8772 O O . THR B 1 534 ? -10.555 -23.266 12.086 1 89.69 534 THR B O 1
ATOM 8775 N N . LEU B 1 535 ? -8.727 -22.344 12.875 1 89.88 535 LEU B N 1
ATOM 8776 C CA . LEU B 1 535 ? -7.984 -23.609 12.945 1 89.88 535 LEU B CA 1
ATOM 8777 C C . LEU B 1 535 ? -8.391 -24.406 14.18 1 89.88 535 LEU B C 1
ATOM 8779 O O . LEU B 1 535 ? -8.188 -25.609 14.234 1 89.88 535 LEU B O 1
ATOM 8783 N N . VAL B 1 536 ? -8.898 -23.656 15.188 1 83.88 536 VAL B N 1
ATOM 8784 C CA . VAL B 1 536 ? -9.25 -24.328 16.438 1 83.88 536 VAL B CA 1
ATOM 8785 C C . VAL B 1 536 ? -10.734 -24.688 16.422 1 83.88 536 VAL B C 1
ATOM 8787 O O . VAL B 1 536 ? -11.586 -23.844 16.125 1 83.88 536 VAL B O 1
ATOM 8790 N N . ASP B 1 537 ? -11.023 -25.938 16.531 1 73.75 537 ASP B N 1
ATOM 8791 C CA . ASP B 1 537 ? -12.414 -26.391 16.562 1 73.75 537 ASP B CA 1
ATOM 8792 C C . ASP B 1 537 ? -13.156 -25.812 17.766 1 73.75 537 ASP B C 1
ATOM 8794 O O . ASP B 1 537 ? -12.531 -25.406 18.75 1 73.75 537 ASP B O 1
ATOM 8798 N N . ASP B 1 538 ? -14.5 -25.484 17.578 1 61.84 538 ASP B N 1
ATOM 8799 C CA . ASP B 1 538 ? -15.406 -24.766 18.469 1 61.84 538 ASP B CA 1
ATOM 8800 C C . ASP B 1 538 ? -15.156 -25.141 19.922 1 61.84 538 ASP B C 1
ATOM 8802 O O . ASP B 1 538 ? -15.211 -24.281 20.812 1 61.84 538 ASP B O 1
ATOM 8806 N N . GLU B 1 539 ? -14.922 -26.359 20.25 1 55 539 GLU B N 1
ATOM 8807 C CA . GLU B 1 539 ? -14.844 -26.75 21.656 1 55 539 GLU B CA 1
ATOM 8808 C C . GLU B 1 539 ? -13.688 -26.047 22.359 1 55 539 GLU B C 1
ATOM 8810 O O . GLU B 1 539 ? -13.75 -25.781 23.562 1 55 539 GLU B O 1
ATOM 8815 N N . GLU B 1 540 ? -12.781 -25.547 21.562 1 54.5 540 GLU B N 1
ATOM 8816 C CA . GLU B 1 540 ? -11.57 -25.031 22.188 1 54.5 540 GLU B CA 1
ATOM 8817 C C . GLU B 1 540 ? -11.422 -23.531 21.969 1 54.5 540 GLU B C 1
ATOM 8819 O O . GLU B 1 540 ? -10.477 -22.906 22.453 1 54.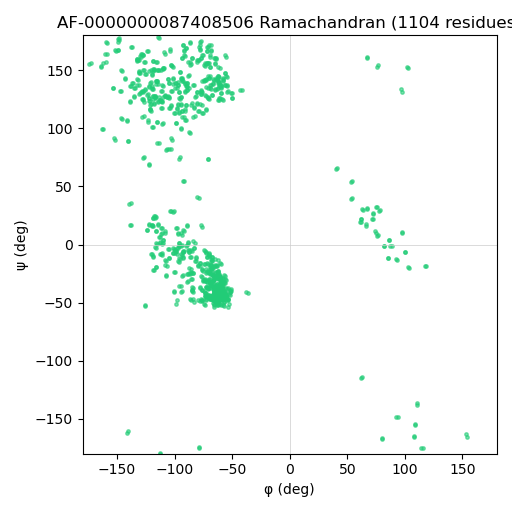5 540 GLU B O 1
ATOM 8824 N N . LYS B 1 541 ? -12.281 -22.938 21.25 1 59.56 541 LYS B N 1
ATOM 8825 C CA . LYS B 1 541 ? -12.211 -21.516 20.906 1 59.56 541 LYS B CA 1
ATOM 8826 C C . LYS B 1 541 ? -12.289 -20.641 22.141 1 59.56 541 LYS B C 1
ATOM 8828 O O . LYS B 1 541 ? -11.672 -19.578 22.203 1 59.56 541 LYS B O 1
ATOM 8833 N N . GLY B 1 542 ? -13.195 -21.141 22.984 1 54.22 542 GLY B N 1
ATOM 8834 C CA . GLY B 1 542 ? -13.359 -20.375 24.203 1 54.22 542 GLY B CA 1
ATOM 8835 C C . GLY B 1 542 ? -12.047 -20.125 24.922 1 54.22 542 GLY B C 1
ATOM 8836 O O . GLY B 1 542 ? -11.781 -19 25.359 1 54.22 542 GLY B O 1
ATOM 8837 N N . MET B 1 543 ? -11.289 -21.109 24.969 1 50.09 543 MET B N 1
ATOM 8838 C CA . MET B 1 543 ? -10.031 -20.984 25.703 1 50.09 543 MET B CA 1
ATOM 8839 C C . MET B 1 543 ? -9.078 -20.031 24.969 1 50.09 543 MET B C 1
ATOM 8841 O O . MET B 1 543 ? -8.383 -19.234 25.594 1 50.09 543 MET B O 1
ATOM 8845 N N . LEU B 1 544 ? -9.172 -20.094 23.719 1 53.62 544 LEU B N 1
ATOM 8846 C CA . LEU B 1 544 ? -8.242 -19.297 22.922 1 53.62 544 LEU B CA 1
ATOM 8847 C C . LEU B 1 544 ? -8.656 -17.828 22.922 1 53.62 544 LEU B C 1
ATOM 8849 O O . LEU B 1 544 ? -7.805 -16.938 23.031 1 53.62 544 LEU B O 1
ATOM 8853 N N . LYS B 1 545 ? -9.992 -17.578 22.656 1 53 545 LYS B N 1
ATOM 8854 C CA . LYS B 1 545 ? -10.477 -16.203 22.703 1 53 545 LYS B CA 1
ATOM 8855 C C . LYS B 1 545 ? -10.125 -15.555 24.047 1 53 545 LYS B C 1
ATOM 8857 O O . LYS B 1 545 ? -9.719 -14.391 24.078 1 53 545 LYS B O 1
ATOM 8862 N N . ARG B 1 546 ? -10.445 -16.359 25.047 1 49.22 546 ARG B N 1
ATOM 8863 C CA . ARG B 1 546 ? -10.094 -15.891 26.391 1 49.22 546 ARG B CA 1
ATOM 8864 C C . ARG B 1 546 ? -8.609 -15.57 26.484 1 49.22 546 ARG B C 1
ATOM 8866 O O . ARG B 1 546 ? -8.227 -14.547 27.062 1 49.22 546 ARG B O 1
ATOM 8873 N N . SER B 1 547 ? -7.934 -16.391 25.828 1 46.88 547 SER B N 1
ATOM 8874 C CA . SER B 1 547 ? -6.488 -16.188 25.875 1 46.88 547 SER B CA 1
ATOM 8875 C C . SER B 1 547 ? -6.078 -14.992 25.016 1 46.88 547 SER B C 1
ATOM 8877 O O . SER B 1 547 ? -5.215 -14.203 25.422 1 46.88 547 SER B O 1
ATOM 8879 N N . LEU B 1 548 ? -6.738 -14.984 23.953 1 50.06 548 LEU B N 1
ATOM 8880 C CA . LEU B 1 548 ? -6.461 -13.844 23.078 1 50.06 548 LEU B CA 1
ATOM 8881 C C . LEU B 1 548 ? -6.914 -12.539 23.734 1 50.06 548 LEU B C 1
ATOM 8883 O O . LEU B 1 548 ? -6.203 -11.539 23.672 1 50.06 548 LEU B O 1
ATOM 8887 N N . ASN B 1 549 ? -8.281 -12.539 24.172 1 46.47 549 ASN B N 1
ATOM 8888 C CA . ASN B 1 549 ? -8.805 -11.391 24.906 1 46.47 549 ASN B CA 1
ATOM 8889 C C . ASN B 1 549 ? -7.93 -11.039 26.109 1 46.47 549 ASN B C 1
ATOM 8891 O O . ASN B 1 549 ? -7.668 -9.859 26.359 1 46.47 549 ASN B O 1
ATOM 8895 N N . LEU B 1 550 ? -7.738 -12.016 26.781 1 40.19 550 LEU B N 1
ATOM 8896 C CA . LEU B 1 550 ? -6.824 -11.781 27.906 1 40.19 550 LEU B CA 1
ATOM 8897 C C . LEU B 1 550 ? -5.512 -11.18 27.422 1 40.19 550 LEU B C 1
ATOM 8899 O O . LEU B 1 550 ? -4.945 -10.305 28.062 1 40.19 550 LEU B O 1
ATOM 8903 N N . PHE B 1 551 ? -5.156 -11.664 26.328 1 37.75 551 PHE B N 1
ATOM 8904 C CA . PHE B 1 551 ? -3.924 -11.211 25.703 1 37.75 551 PHE B CA 1
ATOM 8905 C C . PHE B 1 551 ? -4.055 -9.773 25.219 1 37.75 551 PHE B C 1
ATOM 8907 O O . PHE B 1 551 ? -3.133 -8.969 25.391 1 37.75 551 PHE B O 1
ATOM 8914 N N . LEU B 1 552 ? -5.113 -9.445 24.547 1 40 552 LEU B N 1
ATOM 8915 C CA . LEU B 1 552 ? -5.332 -8.117 23.984 1 40 552 LEU B CA 1
ATOM 8916 C C . LEU B 1 552 ? -5.73 -7.121 25.062 1 40 552 LEU B C 1
ATOM 8918 O O . LEU B 1 552 ? -5.398 -5.938 24.984 1 40 552 LEU B O 1
ATOM 8922 N N . PHE B 1 553 ? -6.797 -7.484 26.031 1 39.81 553 PHE B N 1
ATOM 8923 C CA . PHE B 1 553 ? -7.426 -6.594 27 1 39.81 553 PHE B CA 1
ATOM 8924 C C . PHE B 1 553 ? -6.961 -6.914 28.422 1 39.81 553 PHE B C 1
ATOM 8926 O O . PHE B 1 553 ? -7.344 -6.234 29.375 1 39.81 553 PHE B O 1
ATOM 8933 N N . GLY B 1 554 ? -6.391 -7.961 28.562 1 33.94 554 GLY B N 1
ATOM 8934 C CA . GLY B 1 554 ? -5.926 -8.25 29.906 1 33.94 554 GLY B CA 1
ATOM 8935 C C . GLY B 1 554 ? -4.543 -7.691 30.203 1 33.94 554 GLY B C 1
ATOM 8936 O O . GLY B 1 554 ? -3.742 -7.504 29.281 1 33.94 554 GLY B O 1
#

Solvent-accessible surface area (backbone atoms only — not comparable to full-atom values): 55611 Å² total; per-residue (Å²): 91,56,40,63,66,60,50,80,59,48,82,52,90,64,34,78,78,31,40,37,42,26,41,41,36,22,56,23,43,51,43,30,52,48,45,37,34,74,62,50,58,28,53,30,67,38,31,36,34,28,16,54,48,90,62,68,20,58,86,33,52,52,46,70,42,82,78,74,21,37,42,48,86,69,86,78,70,42,50,70,73,36,47,53,39,29,52,53,31,48,71,34,48,27,82,90,41,77,87,34,25,32,38,35,50,28,53,54,41,41,70,71,44,56,36,50,27,67,43,38,33,26,33,70,57,49,35,77,42,90,53,89,56,36,66,59,50,71,66,50,50,49,50,52,50,50,51,70,71,47,59,66,87,78,32,51,61,34,27,35,53,78,68,45,61,78,70,50,72,70,19,49,45,37,54,47,49,25,70,72,70,63,56,52,56,74,23,16,35,46,56,51,42,38,45,52,41,47,47,33,70,36,50,71,28,48,66,25,44,27,73,51,37,53,58,66,31,38,53,16,71,51,45,37,48,33,50,49,51,58,38,48,78,46,42,37,38,75,41,52,36,14,36,70,63,44,72,41,73,45,73,56,97,84,28,32,32,55,40,34,40,32,34,40,66,76,57,61,49,75,45,82,41,53,77,76,23,38,38,38,37,48,38,58,58,42,58,47,49,54,27,59,23,27,43,85,36,42,29,57,87,47,82,69,79,44,67,50,46,49,29,44,47,55,50,26,73,74,39,61,74,68,24,40,64,61,63,40,69,66,49,48,89,80,13,35,36,36,25,31,11,40,18,28,52,41,56,62,69,58,52,51,46,24,65,70,38,67,24,59,75,35,18,26,57,62,29,29,29,74,65,40,53,26,46,34,32,36,32,47,54,39,81,55,41,44,91,80,45,53,91,59,44,39,60,38,39,34,36,26,66,34,29,80,33,47,33,84,74,39,84,43,27,53,59,70,34,22,24,50,50,51,51,50,36,50,29,43,42,56,55,39,60,92,45,40,71,65,53,55,71,29,49,59,22,22,28,30,36,31,20,33,25,57,43,16,80,39,39,38,48,45,95,58,37,37,14,48,23,59,43,87,55,44,64,23,47,21,36,22,29,62,54,33,48,57,79,68,53,47,68,95,36,70,39,35,15,28,39,27,14,46,45,25,54,31,58,67,64,58,26,84,52,76,68,75,75,53,61,59,41,68,42,24,48,68,38,47,51,48,32,50,55,54,54,39,56,74,90,49,34,62,61,47,49,50,48,46,43,41,50,74,77,90,89,58,39,61,66,59,51,79,58,49,83,51,90,65,33,78,79,32,40,35,42,25,41,42,38,22,56,20,41,53,42,30,52,48,45,37,35,74,62,49,58,27,54,30,67,39,31,37,34,28,18,54,49,92,62,67,19,58,85,33,52,52,44,71,42,82,78,74,21,37,42,47,87,70,86,77,71,43,48,68,73,36,46,53,40,29,52,54,31,48,70,34,48,26,83,87,40,77,90,34,26,33,37,37,49,28,54,54,41,42,70,71,44,57,38,50,28,68,42,38,33,26,33,69,56,48,36,77,42,89,52,89,57,37,66,57,48,71,65,51,50,49,48,51,50,50,51,72,69,47,60,68,87,77,34,52,62,35,27,34,55,78,68,46,59,77,69,50,72,72,19,47,46,37,54,48,48,25,69,73,71,62,57,54,55,75,22,18,35,45,55,50,43,38,44,51,40,50,46,33,71,36,49,70,27,48,65,26,45,28,74,51,37,54,58,67,32,39,52,17,71,51,45,37,49,33,50,49,51,58,40,50,76,46,42,37,40,74,42,52,36,14,38,68,64,44,73,42,72,45,73,58,99,85,27,33,30,54,40,34,39,32,33,39,64,75,57,60,48,75,46,82,40,53,77,76,23,39,37,37,36,49,39,57,59,42,58,47,50,54,25,61,22,28,41,83,36,42,30,56,85,50,82,69,78,44,68,51,47,49,28,43,50,54,49,26,73,75,37,61,76,66,22,42,63,62,63,41,71,66,50,48,90,80,14,35,36,35,26,31,11,40,18,29,53,41,56,62,69,57,53,52,46,25,65,71,36,67,25,58,76,36,19,27,58,62,30,30,29,73,66,41,55,26,46,34,32,37,32,47,54,38,81,56,41,45,91,81,45,53,91,58,43,38,62,36,41,33,35,26,65,34,29,80,33,47,35,85,74,40,84,42,27,52,59,69,34,22,24,49,48,51,50,51,36,50,29,42,42,56,56,40,59,93,45,41,71,64,53,55,70,29,48,59,21,22,27,30,36,31,20,33,26,56,43,16,79,39,38,37,48,45,94,58,37,38,14,49,22,58,42,86,55,43,61,23,48,22,36,21,28,63,53,35,48,56,81,68,51,46,69,96,36,67,39,35,15,30,38,26,14,45,44,24,53,30,59,67,64,58,27,84,51,75,71,73,75,53,60,61,41,69,41,25,48,67,38,46,50,48,30,49,57,54,54,39,55,75,91,50,34,61,59,46,50,50,48,46,44,40,50,75,77,88

Nearest PDB structures (foldseek):
  7kaw-assembly1_C-2  TM=9.582E-01  e=6.713E-72  Staphylococcus aureus
  7kav-assembly2_A  TM=9.366E-01  e=2.581E-68  Staphylococcus aureus
  7kaw-assembly2_B  TM=9.365E-01  e=7.474E-68  Staphylococcus aureus
  7kaz-assembly1_C  TM=9.337E-01  e=6.336E-66  Staphylococcus aureus
  7kax-assembly2_B  TM=9.226E-01  e=8.959E-63  Staphylococcus aureus

InterPro domains:
  IPR010354 Oleate hydratase [PF06100] (18-506)
  IPR010354 Oleate hydratase [PTHR37417] (8-535)
  IPR036188 FAD/NAD(P)-binding domain superfamily [G3DSA:3.50.50.60] (1-121)
  IPR036188 FAD/NAD(P)-binding domain superfamily [G3DSA:3.50.50.60] (143-375)
  IPR036188 FAD/NAD(P)-binding domain superfamily [G3DSA:3.50.50.60] (441-522)
  IPR036188 FAD/NAD(P)-binding domain superfamily [SSF51905] (23-274)